Protein AF-A0A9P6G5R2-F1 (afdb_monomer_lite)

Structure (mmCIF, N/CA/C/O backbone):
data_AF-A0A9P6G5R2-F1
#
_entry.id   AF-A0A9P6G5R2-F1
#
loop_
_atom_site.group_PDB
_atom_site.id
_atom_site.type_symbol
_atom_site.label_atom_id
_atom_site.label_alt_id
_atom_site.label_comp_id
_atom_site.label_asym_id
_atom_site.label_entity_id
_atom_site.label_seq_id
_atom_site.pdbx_PDB_ins_code
_atom_site.Cartn_x
_atom_site.Cartn_y
_atom_site.Cartn_z
_atom_site.occupancy
_atom_site.B_iso_or_equiv
_atom_site.auth_seq_id
_atom_site.auth_comp_id
_atom_site.auth_asym_id
_atom_site.auth_atom_id
_atom_site.pdbx_PDB_model_num
ATOM 1 N N . MET A 1 1 ? -21.005 -51.113 6.303 1.00 25.00 1 MET A N 1
ATOM 2 C CA . MET A 1 1 ? -21.523 -51.863 5.135 1.00 25.00 1 MET A CA 1
ATOM 3 C C . MET A 1 1 ? -20.543 -51.606 3.992 1.00 25.00 1 MET A C 1
ATOM 5 O O . MET A 1 1 ? -20.490 -50.474 3.553 1.00 25.00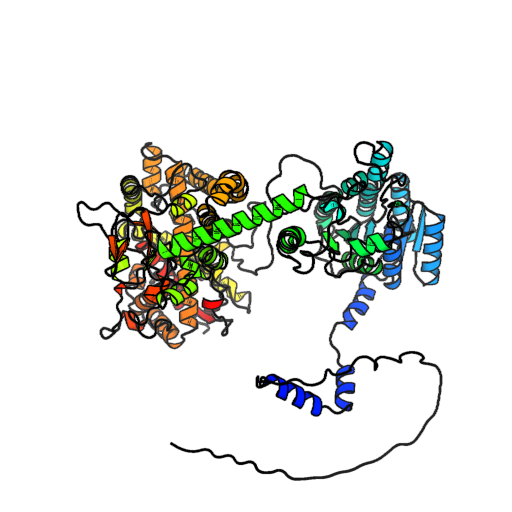 1 MET A O 1
ATOM 9 N N . VAL A 1 2 ? -19.492 -52.434 3.852 1.00 21.27 2 VAL A N 1
ATOM 10 C CA . VAL A 1 2 ? -19.361 -53.564 2.883 1.00 21.27 2 VAL A CA 1
ATOM 11 C C . VAL A 1 2 ? -19.140 -53.022 1.451 1.00 21.27 2 VAL A C 1
ATOM 13 O O . VAL A 1 2 ? -19.980 -52.259 1.011 1.00 21.27 2 VAL A O 1
ATOM 16 N N . VAL A 1 3 ? -18.106 -53.331 0.646 1.00 21.83 3 VAL A N 1
ATOM 17 C CA . VAL A 1 3 ? -16.976 -54.292 0.677 1.00 21.83 3 VAL A CA 1
ATOM 18 C C . VAL A 1 3 ? -15.966 -53.936 -0.450 1.00 21.83 3 VAL A C 1
ATOM 20 O O . VAL A 1 3 ? -16.343 -53.339 -1.453 1.00 21.83 3 VAL A O 1
ATOM 23 N N . CYS A 1 4 ? -14.696 -54.333 -0.276 1.00 20.86 4 CYS A N 1
ATOM 24 C CA . CYS A 1 4 ? -13.584 -54.341 -1.247 1.00 20.86 4 CYS A CA 1
ATOM 25 C C . CYS A 1 4 ? -13.833 -55.150 -2.540 1.00 20.86 4 CYS A C 1
ATOM 27 O O . CYS A 1 4 ? -14.567 -56.130 -2.500 1.00 20.86 4 CYS A O 1
ATOM 29 N N . THR A 1 5 ? -13.048 -54.921 -3.608 1.00 22.83 5 THR A N 1
ATOM 30 C CA . THR A 1 5 ? -12.250 -56.001 -4.253 1.00 22.83 5 THR A CA 1
ATOM 31 C C . THR A 1 5 ? -11.218 -55.510 -5.281 1.00 22.83 5 THR A C 1
ATOM 33 O O . THR A 1 5 ? -11.409 -54.538 -6.000 1.00 22.83 5 THR A O 1
ATOM 36 N N . VAL A 1 6 ? -10.105 -56.244 -5.298 1.00 25.89 6 VAL A N 1
ATOM 37 C CA . VAL A 1 6 ? -8.884 -56.157 -6.115 1.00 25.89 6 VAL A CA 1
ATOM 38 C C . VAL A 1 6 ? -9.008 -57.122 -7.304 1.00 25.89 6 VAL A C 1
ATOM 40 O O . VAL A 1 6 ? -9.576 -58.193 -7.109 1.00 25.89 6 VAL A O 1
ATOM 43 N N . ASN A 1 7 ? -8.396 -56.845 -8.470 1.00 22.12 7 ASN A N 1
ATOM 44 C CA . ASN A 1 7 ? -7.692 -57.902 -9.223 1.00 22.12 7 ASN A CA 1
ATOM 45 C C . ASN A 1 7 ? -6.717 -57.419 -10.320 1.00 22.12 7 ASN A C 1
ATOM 47 O O . ASN A 1 7 ? -7.028 -56.547 -11.125 1.00 22.12 7 ASN A O 1
ATOM 51 N N . LYS A 1 8 ? -5.540 -58.066 -10.337 1.00 27.41 8 LYS A N 1
ATOM 52 C CA . LYS A 1 8 ? -4.442 -58.030 -11.327 1.00 27.41 8 LYS A CA 1
ATOM 53 C C . LYS A 1 8 ? -4.569 -59.216 -12.300 1.00 27.41 8 LYS A C 1
ATOM 55 O O . LYS A 1 8 ? -4.884 -60.307 -11.841 1.00 27.41 8 LYS A O 1
ATOM 60 N N . ALA A 1 9 ? -4.158 -59.050 -13.563 1.00 25.45 9 ALA A N 1
ATOM 61 C CA . ALA A 1 9 ? -3.601 -60.074 -14.487 1.00 25.45 9 ALA A CA 1
ATOM 62 C C . ALA A 1 9 ? -3.302 -59.390 -15.844 1.00 25.45 9 ALA A C 1
ATOM 64 O O . ALA A 1 9 ? -4.024 -58.467 -16.189 1.00 25.45 9 ALA A O 1
ATOM 65 N N . LYS A 1 10 ? -2.352 -59.732 -16.726 1.00 25.84 10 LYS A N 1
ATOM 66 C CA . LYS A 1 10 ? -1.183 -60.630 -16.851 1.00 25.84 10 LYS A CA 1
ATOM 67 C C . LYS A 1 10 ? -0.530 -60.225 -18.204 1.00 25.84 10 LYS A C 1
ATOM 69 O O . LYS A 1 10 ? -1.260 -59.936 -19.145 1.00 25.84 10 LYS A O 1
ATOM 74 N N . LEU A 1 11 ? 0.802 -60.243 -18.319 1.00 31.02 11 LEU A N 1
ATOM 75 C CA . LEU A 1 11 ? 1.551 -60.281 -19.603 1.00 31.02 11 LEU A CA 1
ATOM 76 C C . LEU A 1 11 ? 1.591 -61.733 -20.146 1.00 31.02 11 LEU A C 1
ATOM 78 O O . LEU A 1 11 ? 1.368 -62.641 -19.333 1.00 31.02 11 LEU A O 1
ATOM 82 N N . PRO A 1 12 ? 1.882 -62.005 -21.448 1.00 35.75 12 PRO A N 1
ATOM 83 C CA . PRO A 1 12 ? 3.283 -62.313 -21.843 1.00 35.75 12 PRO A CA 1
ATOM 84 C C . PRO A 1 12 ? 3.712 -62.140 -23.336 1.00 35.75 12 PRO A C 1
ATOM 86 O O . PRO A 1 12 ? 2.893 -62.193 -24.248 1.00 35.75 12 PRO A O 1
ATOM 89 N N . GLY A 1 13 ? 5.046 -62.125 -23.547 1.00 25.44 13 GLY A N 1
ATOM 90 C CA . GLY A 1 13 ? 5.773 -62.725 -24.700 1.00 25.44 13 GLY A CA 1
ATOM 91 C C . GLY A 1 13 ? 6.494 -61.750 -25.658 1.00 25.44 13 GLY A C 1
ATOM 92 O O . GLY A 1 13 ? 5.956 -60.692 -25.937 1.00 25.44 13 GLY A O 1
ATOM 93 N N . GLN A 1 14 ? 7.660 -62.010 -26.279 1.00 28.56 14 GLN A N 1
ATOM 94 C CA . GLN A 1 14 ? 8.824 -62.913 -26.115 1.00 28.56 14 GLN A CA 1
ATOM 95 C C . GLN A 1 14 ? 9.850 -62.589 -27.254 1.00 28.56 14 GLN A C 1
ATOM 97 O O . GLN A 1 14 ? 9.420 -62.158 -28.319 1.00 28.56 14 GLN A O 1
ATOM 102 N N . GLY A 1 15 ? 11.155 -62.888 -27.070 1.00 24.78 15 GLY A N 1
ATOM 103 C CA . GLY A 1 15 ? 12.183 -63.116 -28.132 1.00 24.78 15 GLY A CA 1
ATOM 104 C C . GLY A 1 15 ? 13.142 -61.934 -28.431 1.00 24.78 15 GLY A C 1
ATOM 105 O O . GLY A 1 15 ? 12.664 -60.889 -28.837 1.00 24.78 15 GLY A O 1
ATOM 106 N N . ALA A 1 16 ? 14.468 -61.899 -28.183 1.00 28.16 16 ALA A N 1
ATOM 107 C CA . ALA A 1 16 ? 15.643 -62.797 -28.326 1.00 28.16 16 ALA A CA 1
ATOM 108 C C . ALA A 1 16 ? 16.556 -62.427 -29.531 1.00 28.16 16 ALA A C 1
ATOM 110 O O . ALA A 1 16 ? 16.118 -62.552 -30.666 1.00 28.16 16 ALA A O 1
ATOM 111 N N . MET A 1 17 ? 17.824 -62.029 -29.284 1.00 25.34 17 MET A N 1
ATOM 112 C CA . MET A 1 17 ? 19.077 -62.631 -29.823 1.00 25.34 17 MET A CA 1
ATOM 113 C C . MET A 1 17 ? 20.344 -61.756 -29.632 1.00 25.34 17 MET A C 1
ATOM 115 O O . MET A 1 17 ? 20.283 -60.538 -29.505 1.00 25.34 17 MET A O 1
ATOM 119 N N . LEU A 1 18 ? 21.488 -62.448 -29.562 1.00 27.17 18 LEU A N 1
ATOM 120 C CA . LEU A 1 18 ? 22.828 -62.071 -29.081 1.00 27.17 18 LEU A CA 1
ATOM 121 C C . LEU A 1 18 ? 23.871 -61.869 -30.211 1.00 27.17 18 LEU A C 1
ATOM 123 O O . LEU A 1 18 ? 23.711 -62.418 -31.294 1.00 27.17 18 LEU A O 1
ATOM 127 N N . ALA A 1 19 ? 25.006 -61.260 -29.816 1.00 26.88 19 ALA A N 1
ATOM 128 C CA . ALA A 1 19 ? 26.412 -61.609 -30.142 1.00 26.88 19 ALA A CA 1
ATOM 129 C C . ALA A 1 19 ? 27.224 -60.751 -31.144 1.00 26.88 19 ALA A C 1
ATOM 131 O O . ALA A 1 19 ? 26.813 -60.507 -32.272 1.00 26.88 19 ALA A O 1
ATOM 132 N N . GLY A 1 20 ? 28.463 -60.417 -30.730 1.00 24.16 20 GLY A N 1
ATOM 133 C CA . GLY A 1 20 ? 29.593 -60.087 -31.613 1.00 24.16 20 GLY A CA 1
ATOM 134 C C . GLY A 1 20 ? 30.658 -59.155 -31.004 1.00 24.16 20 GLY A C 1
ATOM 135 O O . GLY A 1 20 ? 30.468 -57.945 -31.000 1.00 24.16 20 GLY A O 1
ATOM 136 N N . ALA A 1 21 ? 31.792 -59.700 -30.541 1.00 25.83 21 ALA A N 1
ATOM 137 C CA . ALA A 1 21 ? 33.006 -58.972 -30.130 1.00 25.83 21 ALA A CA 1
ATOM 138 C C . ALA A 1 21 ? 34.273 -59.646 -30.714 1.00 25.83 21 ALA A C 1
ATOM 140 O O . ALA A 1 21 ? 34.302 -60.875 -30.764 1.00 25.83 21 ALA A O 1
ATOM 141 N N . ARG A 1 22 ? 35.283 -58.849 -31.131 1.00 24.84 22 ARG A N 1
ATOM 142 C CA . ARG A 1 22 ? 36.737 -59.138 -31.369 1.00 24.84 22 ARG A CA 1
ATOM 143 C C . ARG A 1 22 ? 37.422 -57.828 -31.852 1.00 24.84 22 ARG A C 1
ATOM 145 O O . ARG A 1 22 ? 36.897 -57.224 -32.777 1.00 24.84 22 ARG A O 1
ATOM 152 N N . GLU A 1 23 ? 38.313 -57.164 -31.097 1.00 25.83 23 GLU A N 1
ATOM 153 C CA . GLU A 1 23 ? 39.795 -57.287 -30.913 1.00 25.83 23 GLU A CA 1
ATOM 154 C C . GLU A 1 23 ? 40.689 -56.342 -31.792 1.00 25.83 23 GLU A C 1
ATOM 156 O O . GLU A 1 23 ? 40.899 -56.641 -32.958 1.00 25.83 23 GLU A O 1
ATOM 161 N N . LEU A 1 24 ? 41.174 -55.226 -31.172 1.00 23.19 24 LEU A N 1
ATOM 162 C CA . LEU A 1 24 ? 42.508 -54.506 -31.119 1.00 23.19 24 LEU A CA 1
ATOM 163 C C . LEU A 1 24 ? 43.416 -54.278 -32.382 1.00 23.19 24 LEU A C 1
ATOM 165 O O . LEU A 1 24 ? 43.218 -55.010 -33.342 1.00 23.19 24 LEU A O 1
ATOM 169 N N . PRO A 1 25 ? 44.472 -53.379 -32.419 1.00 32.75 25 PRO A N 1
ATOM 170 C CA . PRO A 1 25 ? 45.156 -52.590 -31.344 1.00 32.75 25 PRO A CA 1
ATOM 171 C C . PRO A 1 25 ? 45.689 -51.120 -31.621 1.00 32.75 25 PRO A C 1
ATOM 173 O O . PRO A 1 25 ? 45.956 -50.726 -32.747 1.00 32.75 25 PRO A O 1
ATOM 176 N N . ILE A 1 26 ? 45.985 -50.403 -30.507 1.00 25.42 26 ILE A N 1
ATOM 177 C CA . ILE A 1 26 ? 47.130 -49.491 -30.143 1.00 25.42 26 ILE A CA 1
ATOM 178 C C . ILE A 1 26 ? 47.388 -48.126 -30.853 1.00 25.42 26 ILE A C 1
ATOM 180 O O . ILE A 1 26 ? 47.879 -48.093 -31.974 1.00 25.42 26 ILE A O 1
ATOM 184 N N . SER A 1 27 ? 47.328 -47.017 -30.074 1.00 23.55 27 SER A N 1
ATOM 185 C CA . SER A 1 27 ? 48.495 -46.145 -29.740 1.00 23.55 27 SER A CA 1
ATOM 186 C C . SER A 1 27 ? 48.211 -45.088 -28.635 1.00 23.55 27 SER A C 1
ATOM 188 O O . SER A 1 27 ? 47.402 -44.198 -28.860 1.00 23.55 27 SER A O 1
ATOM 190 N N . ALA A 1 28 ? 48.915 -45.217 -27.487 1.00 24.73 28 ALA A N 1
ATOM 191 C CA . ALA A 1 28 ? 49.467 -44.222 -26.519 1.00 24.73 28 ALA A CA 1
ATOM 192 C C . ALA A 1 28 ? 48.667 -42.925 -26.176 1.00 24.73 28 ALA A C 1
ATOM 194 O O . ALA A 1 28 ? 48.282 -42.207 -27.081 1.00 24.73 28 ALA A O 1
ATOM 195 N N . ARG A 1 29 ? 48.484 -42.427 -24.933 1.00 25.52 29 ARG A N 1
ATOM 196 C CA . ARG A 1 29 ? 49.212 -42.472 -23.631 1.00 25.52 29 ARG A CA 1
ATOM 197 C C . ARG A 1 29 ? 48.360 -41.690 -22.554 1.00 25.52 29 ARG A C 1
ATOM 199 O O . ARG A 1 29 ? 47.294 -41.217 -22.928 1.00 25.52 29 ARG A O 1
ATOM 206 N N . PRO A 1 30 ? 48.749 -41.546 -21.261 1.00 31.11 30 PRO A N 1
ATOM 207 C CA . PRO A 1 30 ? 48.082 -42.160 -20.104 1.00 31.11 30 PRO A CA 1
ATOM 208 C C . PRO A 1 30 ? 47.228 -41.237 -19.200 1.00 31.11 30 PRO A C 1
ATOM 210 O O . PRO A 1 30 ? 47.563 -40.080 -18.955 1.00 31.11 30 PRO A O 1
ATOM 213 N N . GLU A 1 31 ? 46.193 -41.840 -18.609 1.00 24.86 31 GLU A N 1
ATOM 214 C CA . GLU A 1 31 ? 45.456 -41.387 -17.422 1.00 24.86 31 GLU A CA 1
ATOM 215 C C . GLU A 1 31 ? 46.181 -41.841 -16.143 1.00 24.86 31 GLU A C 1
ATOM 217 O O . GLU A 1 31 ? 46.577 -43.001 -16.041 1.00 24.86 31 GLU A O 1
ATOM 222 N N . HIS A 1 32 ? 46.304 -40.966 -15.143 1.00 25.81 32 HIS A N 1
ATOM 223 C CA . HIS A 1 32 ? 46.522 -41.365 -13.750 1.00 25.81 32 HIS A CA 1
ATOM 224 C C . HIS A 1 32 ? 45.844 -40.367 -12.796 1.00 25.81 32 HIS A C 1
ATOM 226 O O . HIS A 1 32 ? 46.009 -39.159 -12.938 1.00 25.81 32 HIS A O 1
ATOM 232 N N . MET A 1 33 ? 45.166 -40.936 -11.791 1.00 23.61 33 MET A N 1
ATOM 233 C CA . MET A 1 33 ? 44.603 -40.345 -10.561 1.00 23.61 33 MET A CA 1
ATOM 234 C C . MET A 1 33 ? 43.174 -39.772 -10.587 1.00 23.61 33 MET A C 1
ATOM 236 O O . MET A 1 33 ? 42.977 -38.569 -10.487 1.00 23.61 33 MET A O 1
ATOM 240 N N . LEU A 1 34 ? 42.181 -40.673 -10.535 1.00 25.92 34 LEU A N 1
ATOM 241 C CA . LEU A 1 34 ? 40.928 -40.495 -9.777 1.00 25.92 34 LEU A CA 1
ATOM 242 C C . LEU A 1 34 ? 40.513 -41.842 -9.133 1.00 25.92 34 LEU A C 1
ATOM 244 O O . LEU A 1 34 ? 39.595 -42.520 -9.578 1.00 25.92 34 LEU A O 1
ATOM 248 N N . HIS A 1 35 ? 41.227 -42.239 -8.079 1.00 27.11 35 HIS A N 1
ATOM 249 C CA . HIS A 1 35 ? 40.698 -43.043 -6.968 1.00 27.11 35 HIS A CA 1
ATOM 250 C C . HIS A 1 35 ? 40.767 -42.075 -5.774 1.00 27.11 35 HIS A C 1
ATOM 252 O O . HIS A 1 35 ? 41.823 -41.498 -5.550 1.00 27.11 35 HIS A O 1
ATOM 258 N N . ASP A 1 36 ? 39.697 -41.687 -5.086 1.00 29.94 36 ASP A N 1
ATOM 259 C CA . ASP A 1 36 ? 38.964 -42.500 -4.120 1.00 29.94 36 ASP A CA 1
ATOM 260 C C . ASP A 1 36 ? 37.768 -41.658 -3.612 1.00 29.94 36 ASP A C 1
ATOM 262 O O . ASP A 1 36 ? 37.959 -40.562 -3.085 1.00 29.94 36 ASP A O 1
ATOM 266 N N . ALA A 1 37 ? 36.531 -42.118 -3.808 1.00 26.08 37 ALA A N 1
ATOM 267 C CA . ALA A 1 37 ? 35.326 -41.468 -3.268 1.00 26.08 37 ALA A CA 1
ATOM 268 C C . ALA A 1 37 ? 34.306 -42.503 -2.764 1.00 26.08 37 ALA A C 1
ATOM 270 O O . ALA A 1 37 ? 33.097 -42.305 -2.855 1.00 26.08 37 ALA A O 1
ATOM 271 N N . SER A 1 38 ? 34.795 -43.631 -2.238 1.00 28.16 38 SER A N 1
ATOM 272 C CA . SER A 1 38 ? 33.958 -44.712 -1.690 1.00 28.16 38 SER A CA 1
ATOM 273 C C . SER A 1 38 ? 33.970 -44.813 -0.157 1.00 28.16 38 SER A C 1
ATOM 275 O O . SER A 1 38 ? 33.489 -45.800 0.391 1.00 28.16 38 SER A O 1
ATOM 277 N N . ALA A 1 39 ? 34.466 -43.804 0.566 1.00 29.78 39 ALA A N 1
ATOM 278 C CA . ALA A 1 39 ? 34.709 -43.920 2.011 1.00 29.78 39 ALA A CA 1
ATOM 279 C C . ALA A 1 39 ? 33.711 -43.216 2.961 1.00 29.78 39 ALA A C 1
ATOM 281 O O . ALA A 1 39 ? 33.956 -43.216 4.164 1.00 29.78 39 ALA A O 1
ATOM 282 N N . TYR A 1 40 ? 32.577 -42.665 2.506 1.00 27.19 40 TYR A N 1
ATOM 283 C CA . TYR A 1 40 ? 31.620 -41.996 3.414 1.00 27.19 40 TYR A CA 1
ATOM 284 C C . TYR A 1 40 ? 30.146 -42.331 3.146 1.00 27.19 40 TYR A C 1
ATOM 286 O O . TYR A 1 40 ? 29.347 -41.452 2.854 1.00 27.19 40 TYR A O 1
ATOM 294 N N . ILE A 1 41 ? 29.756 -43.599 3.311 1.00 28.30 41 ILE A N 1
ATOM 295 C CA . ILE A 1 41 ? 28.378 -43.953 3.700 1.00 28.30 41 ILE A CA 1
ATOM 296 C C . ILE A 1 41 ? 28.448 -45.120 4.699 1.00 28.30 41 ILE A C 1
ATOM 298 O O . ILE A 1 41 ? 28.471 -46.286 4.314 1.00 28.30 41 ILE A O 1
ATOM 302 N N . ARG A 1 42 ? 28.494 -44.815 6.002 1.00 26.94 42 ARG A N 1
ATOM 303 C CA . ARG A 1 42 ? 28.069 -45.755 7.053 1.00 26.94 42 ARG A CA 1
ATOM 304 C C . ARG A 1 42 ? 26.672 -45.338 7.504 1.00 26.94 42 ARG A C 1
ATOM 306 O O . ARG A 1 42 ? 26.470 -44.188 7.878 1.00 26.94 42 ARG A O 1
ATOM 313 N N . ALA A 1 43 ? 25.725 -46.267 7.429 1.00 28.72 43 ALA A N 1
ATOM 314 C CA . ALA A 1 43 ? 24.363 -46.096 7.924 1.00 28.72 43 ALA A CA 1
ATOM 315 C C . ALA A 1 43 ? 24.327 -46.032 9.468 1.00 28.72 43 ALA A C 1
ATOM 317 O O . ALA A 1 43 ? 25.133 -46.718 10.106 1.00 28.72 43 ALA A O 1
ATOM 318 N N . PRO A 1 44 ? 23.401 -45.270 10.084 1.00 27.80 44 PRO A N 1
ATOM 319 C CA . PRO A 1 44 ? 23.097 -45.402 11.506 1.00 27.80 44 PRO A CA 1
ATOM 320 C C . PRO A 1 44 ? 22.195 -46.630 11.768 1.00 27.80 44 PRO A C 1
ATOM 322 O O . PRO A 1 44 ? 21.354 -46.950 10.921 1.00 27.80 44 PRO A O 1
ATOM 325 N N . PRO A 1 45 ? 22.334 -47.315 12.921 1.00 29.83 45 PRO A N 1
ATOM 326 C CA . PRO A 1 45 ? 21.445 -48.399 13.319 1.00 29.83 45 PRO A CA 1
ATOM 327 C C . PRO A 1 45 ? 20.184 -47.881 14.038 1.00 29.83 45 PRO A C 1
ATOM 329 O O . PRO A 1 45 ? 20.259 -47.003 14.890 1.00 29.83 45 PRO A O 1
ATOM 332 N N . GLU A 1 46 ? 19.052 -48.457 13.628 1.00 32.88 46 GLU A N 1
ATOM 333 C CA . GLU A 1 46 ? 17.778 -48.724 14.325 1.00 32.88 46 GLU A CA 1
ATOM 334 C C . GLU A 1 46 ? 17.368 -47.884 15.559 1.00 32.88 46 GLU A C 1
ATOM 336 O O . GLU A 1 46 ? 17.972 -48.003 16.620 1.00 32.88 46 GLU A O 1
ATOM 341 N N . ALA A 1 47 ? 16.219 -47.186 15.459 1.00 27.33 47 ALA A N 1
ATOM 342 C CA . ALA A 1 47 ? 15.191 -47.122 16.518 1.00 27.33 47 ALA A CA 1
ATOM 343 C C . ALA A 1 47 ? 13.844 -46.528 16.019 1.00 27.33 47 ALA A C 1
ATOM 345 O O . ALA A 1 47 ? 13.739 -45.339 15.731 1.00 27.33 47 ALA A O 1
ATOM 346 N N . ASN A 1 48 ? 12.845 -47.413 15.909 1.00 29.50 48 ASN A N 1
ATOM 347 C CA . ASN A 1 48 ? 11.400 -47.307 16.196 1.00 29.50 48 ASN A CA 1
ATOM 348 C C . ASN A 1 48 ? 10.710 -45.933 16.396 1.00 29.50 48 ASN A C 1
ATOM 350 O O . ASN A 1 48 ? 10.933 -45.259 17.396 1.00 29.50 48 ASN A O 1
ATOM 354 N N . ASP A 1 49 ? 9.774 -45.599 15.491 1.00 32.25 49 ASP A N 1
ATOM 355 C CA . ASP A 1 49 ? 8.300 -45.626 15.690 1.00 32.25 49 ASP A CA 1
ATOM 356 C C . ASP A 1 49 ? 7.551 -44.517 14.903 1.00 32.25 49 ASP A C 1
ATOM 358 O O . ASP A 1 49 ? 7.712 -43.322 15.136 1.00 32.25 49 ASP A O 1
ATOM 362 N N . GLY A 1 50 ? 6.629 -44.926 14.015 1.00 32.41 50 GLY A N 1
ATOM 363 C CA . GLY A 1 50 ? 5.312 -44.273 13.925 1.00 32.41 50 GLY A CA 1
ATOM 364 C C . GLY A 1 50 ? 4.963 -43.268 12.814 1.00 32.41 50 GLY A C 1
ATOM 365 O O . GLY A 1 50 ? 3.882 -42.693 12.911 1.00 32.41 50 GLY A O 1
ATOM 366 N N . TRP A 1 51 ? 5.754 -43.050 11.755 1.00 26.77 51 TRP A N 1
ATOM 367 C CA . TRP A 1 51 ? 5.309 -42.246 10.593 1.00 26.77 51 TRP A CA 1
ATOM 368 C C . TRP A 1 51 ? 5.367 -43.050 9.290 1.00 26.77 51 TRP A C 1
ATOM 370 O O . TRP A 1 51 ? 6.426 -43.522 8.883 1.00 26.77 51 TRP A O 1
ATOM 380 N N . ALA A 1 52 ? 4.220 -43.199 8.620 1.00 30.77 52 ALA A N 1
ATOM 381 C CA . ALA A 1 52 ? 4.163 -43.761 7.274 1.00 30.77 52 ALA A CA 1
ATOM 382 C C . ALA A 1 52 ? 4.870 -42.809 6.283 1.00 30.77 52 ALA A C 1
ATOM 384 O O . ALA A 1 52 ? 4.581 -41.608 6.295 1.00 30.77 52 ALA A O 1
ATOM 385 N N . PRO A 1 53 ? 5.788 -43.295 5.428 1.00 33.41 53 PRO A N 1
ATOM 386 C CA . PRO A 1 53 ? 6.470 -42.445 4.462 1.00 33.41 53 PRO A CA 1
ATOM 387 C C . PRO A 1 53 ? 5.509 -41.962 3.366 1.00 33.41 53 PRO A C 1
ATOM 389 O O . PRO A 1 53 ? 4.666 -42.704 2.867 1.00 33.41 53 PRO A O 1
ATOM 392 N N . SER A 1 54 ? 5.663 -40.688 2.998 1.00 35.25 54 SER A N 1
ATOM 393 C CA . SER A 1 54 ? 4.941 -40.009 1.916 1.00 35.25 54 SER A CA 1
ATOM 394 C C . SER A 1 54 ? 5.023 -40.783 0.582 1.00 35.25 54 SER A C 1
ATOM 396 O O . SER A 1 54 ? 6.095 -41.312 0.267 1.00 35.25 54 SER A O 1
ATOM 398 N N . PRO A 1 55 ? 3.962 -40.773 -0.259 1.00 34.72 55 PRO A N 1
ATOM 399 C CA . PRO A 1 55 ? 3.941 -41.389 -1.596 1.00 34.72 55 PRO A CA 1
ATOM 400 C C . PRO A 1 55 ? 5.107 -40.982 -2.516 1.00 34.72 55 PRO A C 1
ATOM 402 O O . PRO A 1 55 ? 5.421 -41.679 -3.477 1.00 34.72 55 PRO A O 1
ATOM 405 N N . TYR A 1 56 ? 5.785 -39.873 -2.213 1.00 33.16 56 TYR A N 1
ATOM 406 C CA . TYR A 1 56 ? 6.956 -39.398 -2.950 1.00 33.16 56 TYR A CA 1
ATOM 407 C C . TYR A 1 56 ? 8.205 -40.282 -2.786 1.00 33.16 56 TYR A C 1
ATOM 409 O O . TYR A 1 56 ? 9.021 -40.356 -3.706 1.00 33.16 56 TYR A O 1
ATOM 417 N N . ALA A 1 57 ? 8.363 -40.977 -1.654 1.00 36.88 57 ALA A N 1
ATOM 418 C CA . ALA A 1 57 ? 9.552 -41.792 -1.393 1.00 36.88 57 ALA A CA 1
ATOM 419 C C . ALA A 1 57 ? 9.566 -43.094 -2.218 1.00 36.88 57 ALA A C 1
ATOM 421 O O . ALA A 1 57 ? 10.619 -43.504 -2.712 1.00 36.88 57 ALA A O 1
ATOM 422 N N . GLU A 1 58 ? 8.401 -43.712 -2.445 1.00 34.66 58 GLU A N 1
ATOM 423 C CA . GLU A 1 58 ? 8.294 -44.914 -3.285 1.00 34.66 58 GLU A CA 1
ATOM 424 C C . GLU A 1 58 ? 8.476 -44.610 -4.777 1.00 34.66 58 GLU A C 1
ATOM 426 O O . GLU A 1 58 ? 9.075 -45.409 -5.498 1.00 34.66 58 GLU A O 1
ATOM 431 N N . ILE A 1 59 ? 8.048 -43.431 -5.241 1.00 40.06 59 ILE A N 1
ATOM 432 C CA . ILE A 1 59 ? 8.217 -43.006 -6.640 1.00 40.06 59 ILE A CA 1
ATOM 433 C C . ILE A 1 59 ? 9.704 -42.777 -6.967 1.00 40.06 59 ILE A C 1
ATOM 435 O O . ILE A 1 59 ? 10.180 -43.206 -8.020 1.00 40.06 59 ILE A O 1
ATOM 439 N N . MET A 1 60 ? 10.474 -42.192 -6.043 1.00 34.84 60 MET A N 1
ATOM 440 C CA . MET A 1 60 ? 11.925 -41.991 -6.200 1.00 34.84 60 MET A CA 1
ATOM 441 C C . MET A 1 60 ? 12.723 -43.308 -6.183 1.00 34.84 60 MET A C 1
ATOM 443 O O . MET A 1 60 ? 13.694 -43.470 -6.932 1.00 34.84 60 MET A O 1
ATOM 447 N N . LEU A 1 61 ? 12.296 -44.281 -5.371 1.00 38.34 61 LEU A N 1
ATOM 448 C CA . LEU A 1 61 ? 12.912 -45.612 -5.309 1.00 38.34 61 LEU A CA 1
ATOM 449 C C . LEU A 1 61 ? 12.529 -46.501 -6.506 1.00 38.34 61 LEU A C 1
ATOM 451 O O . LEU A 1 61 ? 13.328 -47.335 -6.936 1.00 38.34 61 LEU A O 1
ATOM 455 N N . ALA A 1 62 ? 11.342 -46.305 -7.088 1.00 36.31 62 ALA A N 1
ATOM 456 C CA . ALA A 1 62 ? 10.933 -46.960 -8.329 1.00 36.31 62 ALA A CA 1
ATOM 457 C C . ALA A 1 62 ? 11.664 -46.385 -9.557 1.00 36.31 62 ALA A C 1
ATOM 459 O O . ALA A 1 62 ? 12.052 -47.138 -10.453 1.00 36.31 62 ALA A O 1
ATOM 460 N N . TRP A 1 63 ? 11.930 -45.073 -9.573 1.00 38.34 63 TRP A N 1
ATOM 461 C CA . TRP A 1 63 ? 12.676 -44.410 -10.647 1.00 38.34 63 TRP A CA 1
ATOM 462 C C . TRP A 1 63 ? 14.130 -44.903 -10.731 1.00 38.34 63 TRP A C 1
ATOM 464 O O . TRP A 1 63 ? 14.603 -45.274 -11.808 1.00 38.34 63 TRP A O 1
ATOM 474 N N . THR A 1 64 ? 14.809 -45.019 -9.585 1.00 40.56 64 THR A N 1
ATOM 475 C CA . THR A 1 64 ? 16.219 -45.447 -9.500 1.00 40.56 64 THR A CA 1
ATOM 476 C C . THR A 1 64 ? 16.455 -46.909 -9.889 1.00 40.56 64 THR A C 1
ATOM 478 O O . THR A 1 64 ? 17.527 -47.234 -10.394 1.00 40.56 64 THR A O 1
ATOM 481 N N . ARG A 1 65 ? 15.461 -47.795 -9.739 1.00 38.50 65 ARG A N 1
ATOM 482 C CA . ARG A 1 65 ? 15.581 -49.215 -10.129 1.00 38.50 65 ARG A CA 1
ATOM 483 C C . ARG A 1 65 ? 15.361 -49.480 -11.624 1.00 38.50 65 ARG A C 1
ATOM 485 O O . ARG A 1 65 ? 15.691 -50.566 -12.090 1.00 38.50 65 ARG A O 1
ATOM 492 N N . SER A 1 66 ? 14.811 -48.521 -12.375 1.00 38.03 66 SER A N 1
ATOM 493 C CA . SER A 1 66 ? 14.402 -48.725 -13.777 1.00 38.03 66 SER A CA 1
ATOM 494 C C . SER A 1 66 ? 15.458 -48.354 -14.831 1.00 38.03 66 SER A C 1
ATOM 496 O O . SER A 1 66 ? 15.348 -48.782 -15.979 1.00 38.03 66 SER A O 1
ATOM 498 N N . ASN A 1 67 ? 16.519 -47.629 -14.461 1.00 38.12 67 ASN A N 1
ATOM 499 C CA . ASN A 1 67 ? 17.511 -47.128 -15.415 1.00 38.12 67 ASN A CA 1
ATOM 500 C C . ASN A 1 67 ? 18.842 -47.888 -15.319 1.00 38.12 67 ASN A C 1
ATOM 502 O O . ASN A 1 67 ? 19.710 -47.574 -14.511 1.00 38.12 67 ASN A O 1
ATOM 506 N N . SER A 1 68 ? 19.006 -48.886 -16.193 1.00 42.00 68 SER A N 1
ATOM 507 C CA . SER A 1 68 ? 20.282 -49.583 -16.418 1.00 42.00 68 SER A CA 1
ATOM 508 C C . SER A 1 68 ? 21.397 -48.623 -16.874 1.00 42.00 68 SER A C 1
ATOM 510 O O . SER A 1 68 ? 21.127 -47.613 -17.525 1.00 42.00 68 SER A O 1
ATOM 512 N N . GLU A 1 69 ? 22.659 -48.961 -16.587 1.00 41.88 69 GLU A N 1
ATOM 513 C CA . GLU A 1 69 ? 23.881 -48.162 -16.834 1.00 41.88 69 GLU A CA 1
ATOM 514 C C . GLU A 1 69 ? 24.020 -47.550 -18.248 1.00 41.88 69 GLU A C 1
ATOM 516 O O . GLU A 1 69 ? 24.738 -46.563 -18.434 1.00 41.88 69 GLU A O 1
ATOM 521 N N . ARG A 1 70 ? 23.307 -48.066 -19.262 1.00 36.53 70 ARG A N 1
ATOM 522 C CA . ARG A 1 70 ? 23.245 -47.445 -20.601 1.00 36.53 70 ARG A CA 1
ATOM 523 C C . ARG A 1 70 ? 22.466 -46.127 -20.628 1.00 36.53 70 ARG A C 1
ATOM 525 O O . ARG A 1 70 ? 22.841 -45.233 -21.383 1.00 36.53 70 ARG A O 1
ATOM 532 N N . GLY A 1 71 ? 21.430 -45.979 -19.802 1.00 37.81 71 GLY A N 1
ATOM 533 C CA . GLY A 1 71 ? 20.663 -44.735 -19.674 1.00 37.81 71 GLY A CA 1
ATOM 534 C C . GLY A 1 71 ? 21.486 -43.610 -19.047 1.00 37.81 71 GLY A C 1
ATOM 535 O O . GLY A 1 71 ? 21.400 -42.464 -19.481 1.00 37.81 71 GLY A O 1
ATOM 536 N N . ILE A 1 72 ? 22.372 -43.954 -18.108 1.00 40.53 72 ILE A N 1
ATOM 537 C CA . ILE A 1 72 ? 23.265 -42.997 -17.443 1.00 40.53 72 ILE A CA 1
ATOM 538 C C . ILE A 1 72 ? 24.334 -42.480 -18.419 1.00 40.53 72 ILE A C 1
ATOM 540 O O . ILE A 1 72 ? 24.554 -41.273 -18.491 1.00 40.53 72 ILE A O 1
ATOM 544 N N . ARG A 1 73 ? 24.928 -43.339 -19.266 1.00 35.12 73 ARG A N 1
ATOM 545 C CA . ARG A 1 73 ? 25.877 -42.877 -20.306 1.00 35.12 73 ARG A CA 1
ATOM 546 C C . ARG A 1 73 ? 25.221 -41.983 -21.365 1.00 35.12 73 ARG A C 1
ATOM 548 O O . ARG A 1 73 ? 25.836 -41.010 -21.797 1.00 35.12 73 ARG A O 1
ATOM 555 N N . ALA A 1 74 ? 23.975 -42.263 -21.749 1.00 35.75 74 ALA A N 1
ATOM 556 C CA . ALA A 1 74 ? 23.227 -41.408 -22.672 1.00 35.75 74 ALA A CA 1
ATOM 557 C C . ALA A 1 74 ? 22.853 -40.052 -22.037 1.00 35.75 74 ALA A C 1
ATOM 559 O O . ALA A 1 74 ? 22.936 -39.022 -22.708 1.00 35.75 74 ALA A O 1
ATOM 560 N N . TYR A 1 75 ? 22.532 -40.031 -20.740 1.00 37.28 75 TYR A N 1
ATOM 561 C CA . TYR A 1 75 ? 22.249 -38.811 -19.976 1.00 37.28 75 TYR A CA 1
ATOM 562 C C . TYR A 1 75 ? 23.498 -37.932 -19.783 1.00 37.28 75 TYR A C 1
ATOM 564 O O . TYR A 1 75 ? 23.439 -36.721 -19.984 1.00 37.28 75 TYR A O 1
ATOM 572 N N . CYS A 1 76 ? 24.665 -38.524 -19.508 1.00 34.66 76 CYS A N 1
ATOM 573 C CA . CYS A 1 76 ? 25.926 -37.777 -19.406 1.00 34.66 76 CYS A CA 1
ATOM 574 C C . CYS A 1 76 ? 26.372 -37.147 -20.740 1.00 34.66 76 CYS A C 1
ATOM 576 O O . CYS A 1 76 ? 27.026 -36.110 -20.732 1.00 34.66 76 CYS A O 1
ATOM 578 N N . SER A 1 77 ? 25.979 -37.716 -21.887 1.00 34.50 77 SER A N 1
ATOM 579 C CA . SER A 1 77 ? 26.255 -37.135 -23.215 1.00 34.50 77 SER A CA 1
ATOM 580 C C . SER A 1 77 ? 25.330 -35.968 -23.603 1.00 34.50 77 SER A C 1
ATOM 582 O O . SER A 1 77 ? 25.552 -35.304 -24.615 1.00 34.50 77 SER A O 1
ATOM 584 N N . ARG A 1 78 ? 24.292 -35.698 -22.799 1.00 39.91 78 ARG A N 1
ATOM 585 C CA . ARG A 1 78 ? 23.311 -34.623 -22.998 1.00 39.91 78 ARG A CA 1
ATOM 586 C C . ARG A 1 78 ? 23.134 -33.827 -21.704 1.00 39.91 78 ARG A C 1
ATOM 588 O O . ARG A 1 78 ? 22.083 -33.875 -21.076 1.00 39.91 78 ARG A O 1
ATOM 595 N N . GLN A 1 79 ? 24.166 -33.084 -21.312 1.00 34.81 79 GLN A N 1
ATOM 596 C CA . GLN A 1 79 ? 24.071 -32.098 -20.231 1.00 34.81 79 GLN A CA 1
ATOM 597 C C . GLN A 1 79 ? 23.858 -30.667 -20.776 1.00 34.81 79 GLN A C 1
ATOM 599 O O . GLN A 1 79 ? 24.372 -30.339 -21.850 1.00 34.81 79 GLN A O 1
ATOM 604 N N . PRO A 1 80 ? 23.105 -29.803 -20.064 1.00 37.47 80 PRO A N 1
ATOM 605 C CA . PRO A 1 80 ? 22.642 -28.502 -20.546 1.00 37.47 80 PRO A CA 1
ATOM 606 C C . PRO A 1 80 ? 23.595 -27.355 -20.161 1.00 37.47 80 PRO A C 1
ATOM 608 O O . PRO A 1 80 ? 24.053 -27.283 -19.029 1.00 37.47 80 PRO A O 1
ATOM 611 N N . ARG A 1 81 ? 23.823 -26.433 -21.110 1.00 37.00 81 ARG A N 1
ATOM 612 C CA . ARG A 1 81 ? 24.232 -25.001 -21.032 1.00 37.00 81 ARG A CA 1
ATOM 613 C C . ARG A 1 81 ? 25.346 -24.503 -20.076 1.00 37.00 81 ARG A C 1
ATOM 615 O O . ARG A 1 81 ? 25.996 -23.534 -20.452 1.00 37.00 81 ARG A O 1
ATOM 622 N N . HIS A 1 82 ? 25.659 -25.114 -18.934 1.00 37.25 82 HIS A N 1
ATOM 623 C CA . HIS A 1 82 ? 26.603 -24.543 -17.956 1.00 37.25 82 HIS A CA 1
ATOM 624 C C . HIS A 1 82 ? 28.088 -24.640 -18.346 1.00 37.25 82 HIS A C 1
ATOM 626 O O . HIS A 1 82 ? 28.862 -23.762 -17.984 1.00 37.25 82 HIS A O 1
ATOM 632 N N . VAL A 1 83 ? 28.497 -25.637 -19.141 1.00 36.62 83 VAL A N 1
ATOM 633 C CA . VAL A 1 83 ? 29.893 -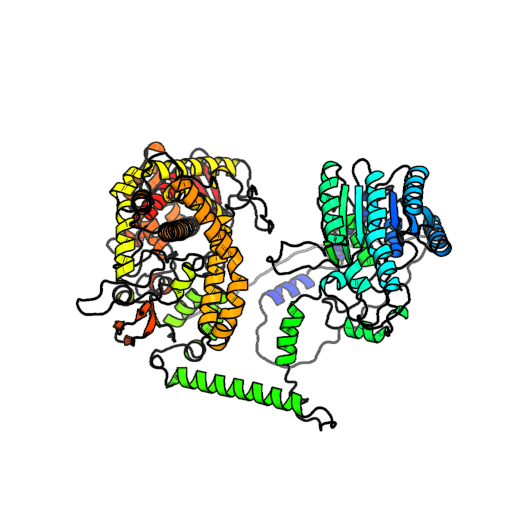25.754 -19.628 1.00 36.62 83 VAL A CA 1
ATOM 634 C C . VAL A 1 83 ? 30.145 -24.890 -20.877 1.00 36.62 83 VAL A C 1
ATOM 636 O O . VAL A 1 83 ? 31.285 -24.569 -21.198 1.00 36.62 83 VAL A O 1
ATOM 639 N N . ARG A 1 84 ? 29.081 -24.454 -21.569 1.00 33.91 84 ARG A N 1
ATOM 640 C CA . ARG A 1 84 ? 29.191 -23.566 -22.739 1.00 33.91 84 ARG A CA 1
ATOM 641 C C . ARG A 1 84 ? 29.539 -22.129 -22.332 1.00 33.91 84 ARG A C 1
ATOM 643 O O . ARG A 1 84 ? 30.330 -21.495 -23.010 1.00 33.91 84 ARG A O 1
ATOM 650 N N . TYR A 1 85 ? 29.055 -21.685 -21.171 1.00 40.94 85 TYR A N 1
ATOM 651 C CA . TYR A 1 85 ? 29.241 -20.320 -20.667 1.00 40.94 85 TYR A CA 1
ATOM 652 C C . TYR A 1 85 ? 30.717 -19.943 -20.429 1.00 40.94 85 TYR A C 1
ATOM 654 O O . TYR A 1 85 ? 31.121 -18.825 -20.722 1.00 40.94 85 TYR A O 1
ATOM 662 N N . LEU A 1 86 ? 31.550 -20.883 -19.960 1.00 39.50 86 LEU A N 1
ATOM 663 C CA . LEU A 1 86 ? 32.993 -20.640 -19.801 1.00 39.50 86 LEU A CA 1
ATOM 664 C C . LEU A 1 86 ? 33.729 -20.603 -21.150 1.00 39.50 86 LEU A C 1
ATOM 666 O O . LEU A 1 86 ? 34.627 -19.792 -21.323 1.00 39.50 86 LEU A O 1
ATOM 670 N N . ARG A 1 87 ? 33.301 -21.422 -22.122 1.00 41.06 87 ARG A N 1
ATOM 671 C CA . ARG A 1 87 ? 33.853 -21.434 -23.489 1.00 41.06 87 ARG A CA 1
ATOM 672 C C . ARG A 1 87 ? 33.462 -20.203 -24.313 1.00 41.06 87 ARG A C 1
ATOM 674 O O . ARG A 1 87 ? 34.181 -19.854 -25.242 1.00 41.06 87 ARG A O 1
ATOM 681 N N . ASP A 1 88 ? 32.330 -19.576 -23.996 1.00 47.28 88 ASP A N 1
ATOM 682 C CA . ASP A 1 88 ? 31.865 -18.363 -24.671 1.00 47.28 88 ASP A CA 1
ATOM 683 C C . ASP A 1 88 ? 32.551 -17.104 -24.090 1.00 47.28 88 ASP A C 1
ATOM 685 O O . ASP A 1 88 ? 32.851 -16.183 -24.847 1.00 47.28 88 ASP A O 1
ATOM 689 N N . LEU A 1 89 ? 32.914 -17.081 -22.793 1.00 49.16 89 LEU A N 1
ATOM 690 C CA . LEU A 1 89 ? 33.697 -15.985 -22.190 1.00 49.16 89 LEU A CA 1
ATOM 691 C C . LEU A 1 89 ? 35.094 -15.844 -22.829 1.00 49.16 89 LEU A C 1
ATOM 693 O O . LEU A 1 89 ?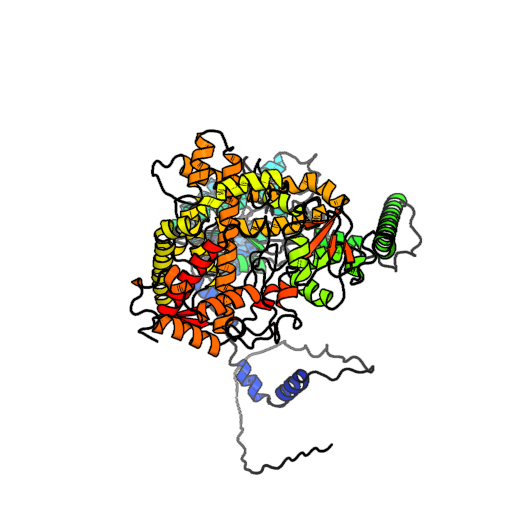 35.535 -14.719 -23.086 1.00 49.16 89 LEU A O 1
ATOM 697 N N . ASP A 1 90 ? 35.733 -16.977 -23.156 1.00 50.25 90 ASP A N 1
ATOM 698 C CA . ASP A 1 90 ? 37.005 -17.044 -23.895 1.00 50.25 90 ASP A CA 1
ATOM 699 C C . ASP A 1 90 ? 36.940 -16.265 -25.223 1.00 50.25 90 ASP A C 1
ATOM 701 O O . ASP A 1 90 ? 37.934 -15.694 -25.663 1.00 50.25 90 ASP A O 1
ATOM 705 N N . MET A 1 91 ? 35.768 -16.181 -25.868 1.00 55.94 91 MET A N 1
ATOM 706 C CA . MET A 1 91 ? 35.608 -15.478 -27.147 1.00 55.94 91 MET A CA 1
ATOM 707 C C . MET A 1 91 ? 35.407 -13.959 -27.014 1.00 55.94 91 MET A C 1
ATOM 709 O O . MET A 1 91 ? 35.615 -13.242 -27.994 1.00 55.94 91 MET A O 1
ATOM 713 N N . PHE A 1 92 ? 35.009 -13.439 -25.845 1.00 68.12 92 PHE A N 1
ATOM 714 C CA . PHE A 1 92 ? 34.643 -12.019 -25.683 1.00 68.12 92 PHE A CA 1
ATOM 715 C C . PHE A 1 92 ? 35.779 -11.112 -25.196 1.00 68.12 92 PHE A C 1
ATOM 717 O O . PHE A 1 92 ? 35.686 -9.885 -25.354 1.00 68.12 92 PHE A O 1
ATOM 724 N N . LEU A 1 93 ? 36.818 -11.692 -24.589 1.00 83.06 93 LEU A N 1
ATOM 725 C CA . LEU A 1 93 ? 37.995 -10.982 -24.070 1.00 83.06 93 LEU A CA 1
ATOM 726 C C . LEU A 1 93 ? 39.274 -11.268 -24.873 1.00 83.06 93 LEU A C 1
ATOM 728 O O . LEU A 1 93 ? 40.219 -10.482 -24.790 1.00 83.06 93 LEU A O 1
ATOM 732 N N . ALA A 1 94 ? 39.281 -12.321 -25.696 1.00 87.38 94 ALA A N 1
ATOM 733 C CA . ALA A 1 94 ? 40.404 -12.651 -26.561 1.00 87.38 94 ALA A CA 1
ATOM 734 C C . ALA A 1 94 ? 40.779 -11.491 -27.498 1.00 87.38 94 ALA A C 1
ATOM 736 O O . ALA A 1 94 ? 39.930 -10.894 -28.164 1.00 87.38 94 ALA A O 1
ATOM 737 N N . GLY A 1 95 ? 42.072 -11.164 -27.541 1.00 85.81 95 GLY A N 1
ATOM 738 C CA . GLY A 1 95 ? 42.637 -10.103 -28.377 1.00 85.81 95 GLY A CA 1
ATOM 739 C C . GLY A 1 95 ? 42.314 -8.669 -27.937 1.00 85.81 95 GLY A C 1
ATOM 740 O O . GLY A 1 95 ? 42.800 -7.732 -28.571 1.00 85.81 95 GLY A O 1
ATOM 741 N N . LYS A 1 96 ? 41.530 -8.469 -26.865 1.00 92.12 96 LYS A N 1
ATOM 742 C CA . LYS A 1 96 ? 41.292 -7.145 -26.267 1.00 92.12 96 LYS A CA 1
ATOM 743 C C . LYS A 1 96 ? 42.446 -6.751 -25.348 1.00 92.12 96 LYS A C 1
ATOM 745 O O . LYS A 1 96 ? 43.032 -7.605 -24.685 1.00 92.12 96 LYS A O 1
ATOM 750 N N . CYS A 1 97 ? 42.756 -5.459 -25.298 1.00 94.19 97 CYS A N 1
ATOM 751 C CA . CYS A 1 97 ? 43.867 -4.928 -24.511 1.00 94.19 97 CYS A CA 1
ATOM 752 C C . CYS A 1 97 ? 43.411 -4.329 -23.172 1.00 94.19 97 CYS A C 1
ATOM 754 O O . CYS A 1 97 ? 42.603 -3.395 -23.160 1.00 94.19 97 CYS A O 1
ATOM 756 N N . PHE A 1 98 ? 43.973 -4.810 -22.056 1.00 96.38 98 PHE A N 1
ATOM 757 C CA . PHE A 1 98 ? 43.664 -4.333 -20.704 1.00 96.38 98 PHE A CA 1
ATOM 758 C C . PHE A 1 98 ? 44.896 -3.805 -19.965 1.00 96.38 98 PHE A C 1
ATOM 760 O O . PHE A 1 98 ? 45.909 -4.497 -19.863 1.00 96.38 98 PHE A O 1
ATOM 767 N N . ALA A 1 99 ? 44.784 -2.603 -19.399 1.00 96.88 99 ALA A N 1
ATOM 768 C CA . ALA A 1 99 ? 45.781 -2.047 -18.483 1.00 96.88 99 ALA A CA 1
ATOM 769 C C . ALA A 1 99 ? 45.450 -2.423 -17.029 1.00 96.88 99 ALA A C 1
ATOM 771 O O . ALA A 1 99 ? 44.301 -2.310 -16.611 1.00 96.88 99 ALA A O 1
ATOM 772 N N . ILE A 1 100 ? 46.429 -2.883 -16.249 1.00 97.12 100 ILE A N 1
ATOM 773 C CA . ILE A 1 100 ? 46.233 -3.307 -14.854 1.00 97.12 100 ILE A CA 1
ATOM 774 C C . ILE A 1 100 ? 47.277 -2.619 -13.975 1.00 97.12 100 ILE A C 1
ATOM 776 O O . ILE A 1 100 ? 48.471 -2.858 -14.149 1.00 97.12 100 ILE A O 1
ATOM 780 N N . SER A 1 101 ? 46.834 -1.794 -13.022 1.00 95.62 101 SER A N 1
ATOM 781 C CA . SER A 1 101 ? 47.711 -1.196 -12.006 1.00 95.62 101 SER A CA 1
ATOM 782 C C . SER A 1 101 ? 47.798 -2.079 -10.759 1.00 95.62 101 SER A C 1
ATOM 784 O O . SER A 1 101 ? 46.822 -2.730 -10.386 1.00 95.62 101 SER A O 1
ATOM 786 N N . GLY A 1 102 ? 48.957 -2.110 -10.093 1.00 91.75 102 GLY A N 1
ATOM 787 C CA . GLY A 1 102 ? 49.200 -3.026 -8.969 1.00 91.75 102 GLY A CA 1
ATOM 788 C C . GLY A 1 102 ? 49.313 -4.482 -9.426 1.00 91.75 102 GLY A C 1
ATOM 789 O O . GLY A 1 102 ? 48.880 -5.400 -8.725 1.00 91.75 102 GLY A O 1
ATOM 790 N N . ALA A 1 103 ? 49.798 -4.693 -10.651 1.00 94.00 103 ALA A N 1
ATOM 791 C CA . ALA A 1 103 ? 49.765 -5.989 -11.304 1.00 94.00 103 ALA A CA 1
ATOM 792 C C . ALA A 1 103 ? 50.729 -7.012 -10.691 1.00 94.00 103 ALA A C 1
ATOM 794 O O . ALA A 1 103 ? 50.517 -8.194 -10.929 1.00 94.00 103 ALA A O 1
ATOM 795 N N . ALA A 1 104 ? 51.742 -6.608 -9.913 1.00 89.00 104 ALA A N 1
ATOM 796 C CA . ALA A 1 104 ? 52.821 -7.492 -9.461 1.00 89.00 104 ALA A CA 1
ATOM 797 C C . ALA A 1 104 ? 52.450 -8.419 -8.287 1.00 89.00 104 ALA A C 1
ATOM 799 O O . ALA A 1 104 ? 53.217 -9.327 -7.951 1.00 89.00 104 ALA A O 1
ATOM 800 N N . SER A 1 105 ? 51.316 -8.189 -7.611 1.00 87.75 105 SER A N 1
ATOM 801 C CA . SER A 1 105 ? 50.927 -8.967 -6.426 1.00 87.75 105 SER A CA 1
ATOM 802 C C . SER A 1 105 ? 49.412 -9.020 -6.179 1.00 87.75 105 SER A C 1
ATOM 804 O O . SER A 1 105 ? 48.633 -8.260 -6.754 1.00 87.75 105 SER A O 1
ATOM 806 N N . GLY A 1 106 ? 48.983 -9.947 -5.313 1.00 87.69 106 GLY A N 1
ATOM 807 C CA . GLY A 1 106 ? 47.615 -10.009 -4.785 1.00 87.69 106 GLY A CA 1
ATOM 808 C C . GLY A 1 106 ? 46.529 -10.098 -5.862 1.00 87.69 106 GLY A C 1
ATOM 809 O O . GLY A 1 106 ? 46.608 -10.918 -6.777 1.00 87.69 106 GLY A O 1
ATOM 810 N N . ILE A 1 107 ? 45.496 -9.258 -5.734 1.00 88.62 107 ILE A N 1
ATOM 811 C CA . ILE A 1 107 ? 44.341 -9.248 -6.646 1.00 88.62 107 ILE A CA 1
ATOM 812 C C . ILE A 1 107 ? 44.759 -8.848 -8.068 1.00 88.62 107 ILE A C 1
ATOM 814 O O . ILE A 1 107 ? 44.335 -9.504 -9.016 1.00 88.62 107 ILE A O 1
ATOM 818 N N . GLY A 1 108 ? 45.617 -7.834 -8.230 1.00 90.94 108 GLY A N 1
ATOM 819 C CA . GLY A 1 108 ? 46.061 -7.364 -9.547 1.00 90.94 108 GLY A CA 1
ATOM 820 C C . GLY A 1 108 ? 46.812 -8.445 -10.326 1.00 90.94 108 GLY A C 1
ATOM 821 O O . GLY A 1 108 ? 46.543 -8.658 -11.508 1.00 90.94 108 GLY A O 1
ATOM 822 N N . GLN A 1 109 ? 47.664 -9.212 -9.639 1.00 93.25 109 GLN A N 1
ATOM 823 C CA . GLN A 1 109 ? 48.338 -10.373 -10.226 1.00 93.25 109 GLN A CA 1
ATOM 824 C C . GLN A 1 109 ? 47.363 -11.479 -10.634 1.00 93.25 109 GLN A C 1
ATOM 826 O O . GLN A 1 109 ? 47.481 -12.039 -11.723 1.00 93.25 109 GLN A O 1
ATOM 831 N N . GLY A 1 110 ? 46.383 -11.790 -9.787 1.00 91.88 110 GLY A N 1
ATOM 832 C CA . GLY A 1 110 ? 45.370 -12.788 -10.116 1.00 91.88 110 GLY A CA 1
ATOM 833 C C . GLY A 1 110 ? 44.496 -12.405 -11.301 1.00 91.88 110 GLY A C 1
ATOM 834 O O . GLY A 1 110 ? 44.240 -13.238 -12.163 1.00 91.88 110 GLY A O 1
ATOM 835 N N . VAL A 1 111 ? 44.093 -11.135 -11.382 1.00 94.50 111 VAL A N 1
ATOM 836 C CA . VAL A 1 111 ? 43.358 -10.600 -12.535 1.00 94.50 111 VAL A CA 1
ATOM 837 C C . VAL A 1 111 ? 44.195 -10.728 -13.806 1.00 94.50 111 VAL A C 1
ATOM 839 O O . VAL A 1 111 ? 43.676 -11.199 -14.814 1.00 94.50 111 VAL A O 1
ATOM 842 N N . ALA A 1 112 ? 45.484 -10.377 -13.763 1.00 95.00 112 ALA A N 1
ATOM 843 C CA . ALA A 1 112 ? 46.378 -10.522 -14.911 1.00 95.00 112 ALA A CA 1
ATOM 844 C C . ALA A 1 112 ? 46.503 -11.987 -15.363 1.00 95.00 112 ALA A C 1
ATOM 846 O O . ALA A 1 112 ? 46.369 -12.276 -16.550 1.00 95.00 112 ALA A O 1
ATOM 847 N N . ASN A 1 113 ? 46.689 -12.919 -14.424 1.00 94.12 113 ASN A N 1
ATOM 848 C CA . ASN A 1 113 ? 46.753 -14.347 -14.733 1.00 94.12 113 ASN A CA 1
ATOM 849 C C . ASN A 1 113 ? 45.445 -14.847 -15.356 1.00 94.12 113 ASN A C 1
ATOM 851 O O . ASN A 1 113 ? 45.472 -15.511 -16.388 1.00 94.12 113 ASN A O 1
ATOM 855 N N . HIS A 1 114 ? 44.300 -14.497 -14.768 1.00 93.81 114 HIS A N 1
ATOM 856 C CA . HIS A 1 114 ? 43.000 -14.939 -15.258 1.00 93.81 114 HIS A CA 1
ATOM 857 C C . HIS A 1 114 ? 42.694 -14.363 -16.649 1.00 93.81 114 HIS A C 1
ATOM 859 O O . HIS A 1 114 ? 42.346 -15.111 -17.557 1.00 93.81 114 HIS A O 1
ATOM 865 N N . LEU A 1 115 ? 42.909 -13.062 -16.876 1.00 92.69 115 LEU A N 1
ATOM 866 C CA . LEU A 1 115 ? 42.700 -12.448 -18.194 1.00 92.69 115 LEU A CA 1
ATOM 867 C C . LEU A 1 115 ? 43.637 -13.018 -19.269 1.00 92.69 115 LEU A C 1
ATOM 869 O O . LEU A 1 115 ? 43.207 -13.192 -20.409 1.00 92.69 115 LEU A O 1
ATOM 873 N N . ALA A 1 116 ? 44.876 -13.373 -18.915 1.00 92.25 116 ALA A N 1
ATOM 874 C CA . ALA A 1 116 ? 45.786 -14.061 -19.830 1.00 92.25 116 ALA A CA 1
ATOM 875 C C . ALA A 1 116 ? 45.237 -15.431 -20.267 1.00 92.25 116 ALA A C 1
ATOM 877 O O . ALA A 1 116 ? 45.333 -15.773 -21.445 1.00 92.25 116 ALA A O 1
ATOM 878 N N . THR A 1 117 ? 44.598 -16.190 -19.361 1.00 90.50 117 THR A N 1
ATOM 879 C CA . THR A 1 117 ? 43.951 -17.468 -19.731 1.00 90.50 117 THR A CA 1
ATOM 880 C C . THR A 1 117 ? 42.777 -17.295 -20.695 1.00 90.50 117 THR A C 1
ATOM 882 O O . THR A 1 117 ? 42.502 -18.204 -21.470 1.00 90.50 117 THR A O 1
ATOM 885 N N . LEU A 1 118 ? 42.147 -16.114 -20.704 1.00 89.44 118 LEU A N 1
ATOM 886 C CA . LEU A 1 118 ? 41.045 -15.749 -21.602 1.00 89.44 118 LEU A CA 1
ATOM 887 C C . LEU A 1 118 ? 41.537 -15.115 -22.923 1.00 89.44 118 LEU A C 1
ATOM 889 O O . LEU A 1 118 ? 40.743 -14.569 -23.687 1.00 89.44 118 LEU A O 1
ATOM 893 N N . GLY A 1 119 ? 42.850 -15.143 -23.191 1.00 89.88 119 GLY A N 1
ATOM 894 C CA . GLY A 1 119 ? 43.448 -14.664 -24.441 1.00 89.88 119 GLY A CA 1
ATOM 895 C C . GLY A 1 119 ? 43.559 -13.141 -24.574 1.00 89.88 119 GLY A C 1
ATOM 896 O O . GLY A 1 119 ? 43.705 -12.639 -25.691 1.00 89.88 119 GLY A O 1
ATOM 897 N N . ALA A 1 120 ? 43.463 -12.390 -23.476 1.00 92.56 120 ALA A N 1
ATOM 898 C CA . ALA A 1 120 ? 43.618 -10.938 -23.488 1.00 92.56 120 ALA A CA 1
ATOM 899 C C . ALA A 1 120 ? 45.078 -10.493 -23.700 1.00 92.56 120 ALA A C 1
ATOM 901 O O . ALA A 1 120 ? 46.019 -11.181 -23.309 1.00 92.56 120 ALA A O 1
ATOM 902 N N . HIS A 1 121 ? 45.271 -9.298 -24.260 1.00 95.12 121 HIS A N 1
ATOM 903 C CA . HIS A 1 121 ? 46.560 -8.604 -24.256 1.00 95.12 121 HIS A CA 1
ATOM 904 C C . HIS A 1 121 ? 46.660 -7.707 -23.021 1.00 95.12 121 HIS A C 1
ATOM 906 O O . HIS A 1 121 ? 45.697 -7.018 -22.682 1.00 95.12 121 HIS A O 1
ATOM 912 N N . LEU A 1 122 ? 47.807 -7.696 -22.343 1.00 96.56 122 LEU A N 1
ATOM 913 C CA . LEU A 1 122 ? 47.923 -7.061 -21.027 1.00 96.56 122 LEU A CA 1
ATOM 914 C C . LEU A 1 122 ? 49.015 -5.995 -20.975 1.00 96.56 122 LEU A C 1
ATOM 916 O O . LEU A 1 122 ? 50.155 -6.223 -21.370 1.00 96.56 122 LEU A O 1
ATOM 920 N N . SER A 1 123 ? 48.691 -4.847 -20.396 1.00 96.88 123 SER A N 1
ATOM 921 C CA . SER A 1 123 ? 49.671 -3.856 -19.967 1.00 96.88 123 SER A CA 1
ATOM 922 C C . SER A 1 123 ? 49.736 -3.858 -18.447 1.00 96.88 123 SER A C 1
ATOM 924 O O . SER A 1 123 ? 48.758 -3.527 -17.779 1.00 96.88 123 SER A O 1
ATOM 926 N N . LEU A 1 124 ? 50.861 -4.307 -17.893 1.00 96.88 124 LEU A N 1
ATOM 927 C CA . LEU A 1 124 ? 51.043 -4.496 -16.458 1.00 96.88 124 LEU A CA 1
ATOM 928 C C . LEU A 1 124 ? 51.843 -3.329 -15.875 1.00 96.88 124 LEU A C 1
ATOM 930 O O . LEU A 1 124 ? 53.011 -3.144 -16.221 1.00 96.88 124 LEU A O 1
ATOM 934 N N . GLY A 1 125 ? 51.215 -2.566 -14.982 1.00 95.81 125 GLY A N 1
ATOM 935 C CA . GLY A 1 125 ? 51.826 -1.453 -14.265 1.00 95.81 125 GLY A CA 1
ATOM 936 C C . GLY A 1 125 ? 51.993 -1.767 -12.781 1.00 95.81 125 GLY A C 1
ATOM 937 O O . GLY A 1 125 ? 51.034 -2.152 -12.105 1.00 95.81 125 GLY A O 1
ATOM 938 N N . ASP A 1 126 ? 53.202 -1.587 -12.257 1.00 95.19 126 ASP A N 1
ATOM 939 C CA . ASP A 1 126 ? 53.477 -1.669 -10.820 1.00 95.19 126 ASP A CA 1
ATOM 940 C C . ASP A 1 126 ? 54.681 -0.797 -10.442 1.00 95.19 126 ASP A C 1
ATOM 942 O O . ASP A 1 126 ? 55.527 -0.501 -11.287 1.00 95.19 126 ASP A O 1
ATOM 946 N N . ILE A 1 127 ? 54.786 -0.395 -9.176 1.00 93.31 127 ILE A N 1
ATOM 947 C CA . ILE A 1 127 ? 55.946 0.355 -8.683 1.00 93.31 127 ILE A CA 1
ATOM 948 C C . ILE A 1 127 ? 57.192 -0.541 -8.600 1.00 93.31 127 ILE A C 1
ATOM 950 O O . ILE A 1 127 ? 58.312 -0.059 -8.788 1.00 93.31 127 ILE A O 1
ATOM 954 N N . ASP A 1 128 ? 56.998 -1.844 -8.367 1.00 91.50 128 ASP A N 1
ATOM 955 C CA . ASP A 1 128 ? 58.057 -2.853 -8.352 1.00 91.50 128 ASP A CA 1
ATOM 956 C C . ASP A 1 128 ? 58.299 -3.399 -9.770 1.00 91.50 128 ASP A C 1
ATOM 958 O O . ASP A 1 128 ? 57.654 -4.352 -10.226 1.00 91.50 128 ASP A O 1
ATOM 962 N N . LEU A 1 129 ? 59.245 -2.767 -10.476 1.00 92.69 129 LEU A N 1
ATOM 963 C CA . LEU A 1 129 ? 59.593 -3.114 -11.856 1.00 92.69 129 LEU A CA 1
ATOM 964 C C . LEU A 1 129 ? 60.082 -4.562 -11.993 1.00 92.69 129 LEU A C 1
ATOM 966 O O . LEU A 1 129 ? 59.787 -5.219 -12.991 1.00 92.69 129 LEU A O 1
ATOM 970 N N . GLU A 1 130 ? 60.827 -5.068 -11.013 1.00 92.88 130 GLU A N 1
ATOM 971 C CA . GLU A 1 130 ? 61.408 -6.408 -11.076 1.00 92.88 130 GLU A CA 1
ATOM 972 C C . GLU A 1 130 ? 60.305 -7.469 -11.010 1.00 92.88 130 GLU A C 1
ATOM 974 O O . GLU A 1 130 ? 60.225 -8.344 -11.879 1.00 92.88 130 GLU A O 1
ATOM 979 N N . ARG A 1 131 ? 59.379 -7.347 -10.047 1.00 91.25 131 ARG A N 1
ATOM 980 C CA . ARG A 1 131 ? 58.270 -8.303 -9.906 1.00 91.25 131 ARG A CA 1
ATOM 981 C C . ARG A 1 131 ? 57.296 -8.254 -11.074 1.00 91.25 131 ARG A C 1
ATOM 983 O O . ARG A 1 131 ? 56.876 -9.313 -11.545 1.00 91.25 131 ARG A O 1
ATOM 990 N N . VAL A 1 132 ? 56.938 -7.061 -11.558 1.00 93.19 132 VAL A N 1
ATOM 991 C CA . VAL A 1 132 ? 56.006 -6.944 -12.693 1.00 93.19 132 VAL A CA 1
ATOM 992 C C . VAL A 1 132 ? 56.637 -7.448 -13.995 1.00 93.19 132 VAL A C 1
ATOM 994 O O . VAL A 1 132 ? 55.953 -8.086 -14.797 1.00 93.19 132 VAL A O 1
ATOM 997 N N . THR A 1 133 ? 57.951 -7.269 -14.176 1.00 94.06 133 THR A N 1
ATOM 998 C CA . THR A 1 133 ? 58.690 -7.832 -15.318 1.00 94.06 133 THR A CA 1
ATOM 999 C C . THR A 1 133 ? 58.726 -9.355 -15.251 1.00 94.06 133 THR A C 1
ATOM 1001 O O . THR A 1 133 ? 58.355 -10.011 -16.223 1.00 94.06 133 THR A O 1
ATOM 1004 N N . ALA A 1 134 ? 59.055 -9.928 -14.089 1.00 92.50 134 ALA A N 1
ATOM 1005 C CA . ALA A 1 134 ? 59.049 -11.377 -13.892 1.00 92.50 134 ALA A CA 1
ATOM 1006 C C . ALA A 1 134 ? 57.655 -11.993 -14.120 1.00 92.50 134 ALA A C 1
ATOM 1008 O O . ALA A 1 134 ? 57.523 -13.103 -14.639 1.00 92.50 134 ALA A O 1
ATOM 1009 N N . GLN A 1 135 ? 56.587 -11.283 -13.751 1.00 92.75 135 GLN A N 1
ATOM 1010 C CA . GLN A 1 135 ? 55.224 -11.715 -14.042 1.00 92.75 135 GLN 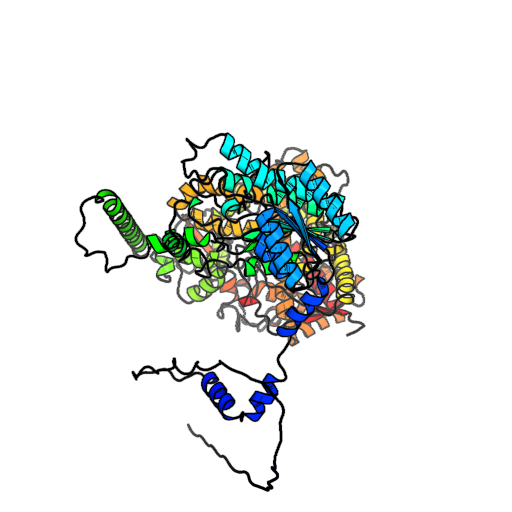A CA 1
ATOM 1011 C C . GLN A 1 135 ? 54.899 -11.647 -15.534 1.00 92.75 135 GLN A C 1
ATOM 1013 O O . GLN A 1 135 ? 54.339 -12.601 -16.072 1.00 92.75 135 GLN A O 1
ATOM 1018 N N . ALA A 1 136 ? 55.271 -10.564 -16.216 1.00 92.88 136 ALA A N 1
ATOM 1019 C CA . ALA A 1 136 ? 55.085 -10.461 -17.658 1.00 92.88 136 ALA A CA 1
ATOM 1020 C C . ALA A 1 136 ? 55.844 -11.564 -18.408 1.00 92.88 136 ALA A C 1
ATOM 1022 O O . ALA A 1 136 ? 55.307 -12.140 -19.347 1.00 92.88 136 ALA A O 1
ATOM 1023 N N . GLU A 1 137 ? 57.056 -11.921 -17.983 1.00 93.44 137 GLU A N 1
ATOM 1024 C CA . GLU A 1 137 ? 57.805 -13.044 -18.559 1.00 93.44 137 GLU A CA 1
ATOM 1025 C C . GLU A 1 137 ? 57.069 -14.379 -18.397 1.00 93.44 137 GLU A C 1
ATOM 1027 O O . GLU A 1 137 ? 56.953 -15.133 -19.364 1.00 93.44 137 GLU A O 1
ATOM 1032 N N . LYS A 1 138 ? 56.494 -14.644 -17.215 1.00 92.44 138 LYS A N 1
ATOM 1033 C CA . LYS A 1 138 ? 55.663 -15.838 -16.980 1.00 92.44 138 LYS A CA 1
ATOM 1034 C C . LYS A 1 138 ? 54.435 -15.871 -17.891 1.00 92.44 138 LYS A C 1
ATOM 1036 O O . LYS A 1 138 ? 54.130 -16.915 -18.463 1.00 92.44 138 LYS A O 1
ATOM 1041 N N . LEU A 1 139 ? 53.751 -14.739 -18.060 1.00 92.81 139 LEU A N 1
ATOM 1042 C CA . LEU A 1 139 ? 52.573 -14.653 -18.926 1.00 92.81 139 LEU A CA 1
ATOM 1043 C C . LEU A 1 139 ? 52.940 -14.799 -20.409 1.00 92.81 139 LEU A C 1
ATOM 1045 O O . LEU A 1 139 ? 52.267 -15.538 -21.132 1.00 92.81 139 LEU A O 1
ATOM 1049 N N . ARG A 1 140 ? 54.050 -14.204 -20.859 1.00 94.25 140 ARG A N 1
ATOM 1050 C CA . ARG A 1 140 ? 54.573 -14.400 -22.224 1.00 94.25 140 ARG A CA 1
ATOM 1051 C C . ARG A 1 140 ? 54.939 -15.854 -22.489 1.00 94.25 140 ARG A C 1
ATOM 1053 O O . ARG A 1 140 ? 54.624 -16.367 -23.558 1.00 94.25 140 ARG A O 1
ATOM 1060 N N . ALA A 1 141 ? 55.534 -16.541 -21.512 1.00 90.06 141 ALA A N 1
ATOM 1061 C CA . ALA A 1 141 ? 55.826 -17.970 -21.620 1.00 90.06 141 ALA A CA 1
ATOM 1062 C C . ALA A 1 141 ? 54.553 -18.826 -21.773 1.00 90.06 141 ALA A C 1
ATOM 1064 O O . ALA A 1 141 ? 54.601 -19.880 -22.401 1.00 90.06 141 ALA A O 1
ATOM 1065 N N . SER A 1 142 ? 53.409 -18.357 -21.258 1.00 86.12 142 SER A N 1
ATOM 1066 C CA . SER A 1 142 ? 52.091 -18.981 -21.464 1.00 86.12 142 SER A CA 1
ATOM 1067 C C . SER A 1 142 ? 51.381 -18.569 -22.766 1.00 86.12 142 SER A C 1
ATOM 1069 O O . SER A 1 142 ? 50.260 -19.005 -23.007 1.00 86.12 142 SER A O 1
ATOM 1071 N N . GLY A 1 143 ? 52.024 -17.760 -23.619 1.00 85.56 143 GLY A N 1
ATOM 1072 C CA . GLY A 1 143 ? 51.487 -17.319 -24.913 1.00 85.56 143 GLY A CA 1
ATOM 1073 C C . GLY A 1 143 ? 50.709 -15.997 -24.886 1.00 85.56 143 GLY A C 1
ATOM 1074 O O . GLY A 1 143 ? 50.130 -15.622 -25.901 1.00 85.56 143 GLY A O 1
ATOM 1075 N N . CYS A 1 144 ? 50.694 -15.275 -23.760 1.00 91.00 144 CYS A N 1
ATOM 1076 C CA . CYS A 1 144 ? 50.021 -13.980 -23.631 1.00 91.00 144 CYS A CA 1
ATOM 1077 C C . CYS A 1 144 ? 50.889 -12.835 -24.180 1.00 91.00 144 CYS A C 1
ATOM 1079 O O . CYS A 1 144 ? 52.054 -12.687 -23.804 1.00 91.00 144 CYS A O 1
ATOM 1081 N N . THR A 1 145 ? 50.308 -11.952 -24.994 1.00 93.19 145 THR A N 1
ATOM 1082 C CA . THR A 1 145 ? 50.950 -10.684 -25.369 1.00 93.19 145 THR A CA 1
ATOM 1083 C C . THR A 1 145 ? 50.851 -9.715 -24.197 1.00 93.19 145 THR A C 1
ATOM 1085 O O . THR A 1 145 ? 49.752 -9.280 -23.850 1.00 93.19 145 THR A O 1
ATOM 1088 N N . CYS A 1 146 ? 51.970 -9.357 -23.568 1.00 93.38 146 CYS A N 1
ATOM 1089 C CA . CYS A 1 146 ? 51.945 -8.360 -22.504 1.00 93.38 146 CYS A CA 1
ATOM 1090 C C . CYS A 1 146 ? 53.197 -7.486 -22.416 1.00 93.38 146 CYS A C 1
ATOM 1092 O O . CYS A 1 146 ? 54.304 -7.912 -22.763 1.00 93.38 146 CYS A O 1
ATOM 1094 N N . ILE A 1 147 ? 53.027 -6.273 -21.895 1.00 94.06 147 ILE A N 1
ATOM 1095 C CA . ILE A 1 147 ? 54.101 -5.329 -21.562 1.00 94.06 147 ILE A CA 1
ATOM 1096 C C . ILE A 1 147 ? 54.147 -5.097 -20.050 1.00 94.06 147 ILE A C 1
ATOM 1098 O O . ILE A 1 147 ? 53.136 -5.243 -19.366 1.00 94.06 147 ILE A O 1
ATOM 1102 N N . ALA A 1 148 ? 55.331 -4.777 -19.537 1.00 95.31 148 ALA A N 1
ATOM 1103 C CA . ALA A 1 148 ? 55.558 -4.454 -18.134 1.00 95.31 148 ALA A CA 1
ATOM 1104 C C . ALA A 1 148 ? 56.163 -3.056 -18.051 1.00 95.31 148 ALA A C 1
ATOM 1106 O O . ALA A 1 148 ? 57.116 -2.755 -18.772 1.00 95.31 148 ALA A O 1
ATOM 1107 N N . THR A 1 149 ? 55.617 -2.219 -17.178 1.00 95.06 149 THR A N 1
ATOM 1108 C CA . THR A 1 149 ? 56.058 -0.836 -17.006 1.00 95.06 149 THR A CA 1
ATOM 1109 C C . THR A 1 149 ? 56.129 -0.513 -15.523 1.00 95.06 149 THR A C 1
ATOM 1111 O O . THR A 1 149 ? 55.254 -0.901 -14.746 1.00 95.06 149 THR A O 1
ATOM 1114 N N . ARG A 1 150 ? 57.180 0.209 -15.124 1.00 96.00 150 ARG A N 1
ATOM 1115 C CA . ARG A 1 150 ? 57.239 0.798 -13.788 1.00 96.00 150 ARG A CA 1
ATOM 1116 C C . ARG A 1 150 ? 56.238 1.946 -13.734 1.00 96.00 150 ARG A C 1
ATOM 1118 O O . ARG A 1 150 ? 56.381 2.892 -14.499 1.00 96.00 150 ARG A O 1
ATOM 1125 N N . VAL A 1 151 ? 55.266 1.866 -12.835 1.00 95.12 151 VAL A N 1
ATOM 1126 C CA . VAL A 1 151 ? 54.223 2.883 -12.675 1.00 95.12 151 VAL A CA 1
ATOM 1127 C C . VAL A 1 151 ? 54.071 3.215 -11.202 1.00 95.12 151 VAL A C 1
ATOM 1129 O O . VAL A 1 151 ? 53.532 2.418 -10.432 1.00 95.12 151 VAL A O 1
ATOM 1132 N N . ASP A 1 152 ? 54.514 4.406 -10.802 1.00 94.31 152 ASP A N 1
ATOM 1133 C CA . ASP A 1 152 ? 54.097 4.979 -9.527 1.00 94.31 152 ASP A CA 1
ATOM 1134 C C . ASP A 1 152 ? 52.774 5.727 -9.728 1.00 94.31 152 ASP A C 1
ATOM 1136 O O . ASP A 1 152 ? 52.733 6.794 -10.336 1.00 94.31 152 ASP A O 1
ATOM 1140 N N . VAL A 1 153 ? 51.672 5.188 -9.195 1.00 90.94 153 VAL A N 1
ATOM 1141 C CA . VAL A 1 153 ? 50.339 5.796 -9.357 1.00 90.94 153 VAL A CA 1
ATOM 1142 C C . VAL A 1 153 ? 50.215 7.177 -8.692 1.00 90.94 153 VAL A C 1
ATOM 1144 O O . VAL A 1 153 ? 49.271 7.926 -8.959 1.00 90.94 153 VAL A O 1
ATOM 1147 N N . ARG A 1 154 ? 51.179 7.561 -7.849 1.00 90.50 154 ARG A N 1
ATOM 1148 C CA . ARG A 1 154 ? 51.281 8.917 -7.296 1.00 90.50 154 ARG A CA 1
ATOM 1149 C C . ARG A 1 154 ? 51.765 9.930 -8.337 1.00 90.50 154 ARG A C 1
ATOM 1151 O O . ARG A 1 154 ? 51.459 11.119 -8.255 1.00 90.50 154 ARG A O 1
ATOM 1158 N N . GLN A 1 155 ? 52.487 9.471 -9.355 1.00 92.06 155 GLN A N 1
ATOM 1159 C CA . GLN A 1 155 ? 53.066 10.318 -10.387 1.00 92.06 155 GLN A CA 1
ATOM 1160 C C . GLN A 1 155 ? 52.185 10.330 -11.632 1.00 92.06 155 GLN A C 1
ATOM 1162 O O . GLN A 1 155 ? 51.940 9.321 -12.286 1.00 92.06 155 GLN A O 1
ATOM 1167 N N . ARG A 1 156 ? 51.694 11.520 -11.988 1.00 89.81 156 ARG A N 1
ATOM 1168 C CA . ARG A 1 156 ? 50.855 11.690 -13.179 1.00 89.81 156 ARG A CA 1
ATOM 1169 C C . ARG A 1 156 ? 51.605 11.348 -14.473 1.00 89.81 156 ARG A C 1
ATOM 1171 O O . ARG A 1 156 ? 50.988 10.777 -15.364 1.00 89.81 156 ARG A O 1
ATOM 1178 N N . ALA A 1 157 ? 52.881 11.726 -14.565 1.00 91.19 157 ALA A N 1
ATOM 1179 C CA . ALA A 1 157 ? 53.708 11.492 -15.747 1.00 91.19 157 ALA A CA 1
ATOM 1180 C C . ALA A 1 157 ? 53.854 9.991 -16.028 1.00 91.19 157 ALA A C 1
ATOM 1182 O O . ALA A 1 157 ? 53.507 9.558 -17.118 1.00 91.19 157 ALA A O 1
ATOM 1183 N N . ASP A 1 158 ? 54.207 9.197 -15.011 1.00 93.25 158 ASP A N 1
ATOM 1184 C CA . ASP A 1 158 ? 54.318 7.737 -15.115 1.00 93.25 158 ASP A CA 1
ATOM 1185 C C . ASP A 1 158 ? 53.039 7.084 -15.668 1.00 93.25 158 ASP A C 1
ATOM 1187 O O . ASP A 1 158 ? 53.112 6.180 -16.496 1.00 93.25 158 ASP A O 1
ATOM 1191 N N . ILE A 1 159 ? 51.857 7.544 -15.239 1.00 94.44 159 ILE A N 1
ATOM 1192 C CA . ILE A 1 159 ? 50.569 7.017 -15.718 1.00 94.44 159 ILE A CA 1
ATOM 1193 C C . ILE A 1 159 ? 50.292 7.443 -17.165 1.00 94.44 159 ILE A C 1
ATOM 1195 O O . ILE A 1 159 ? 49.872 6.614 -17.974 1.00 94.44 159 ILE A O 1
ATOM 1199 N N . ASP A 1 160 ? 50.486 8.727 -17.487 1.00 93.12 160 ASP A N 1
ATOM 1200 C CA . ASP A 1 160 ? 50.246 9.257 -18.834 1.00 93.12 160 ASP A CA 1
ATOM 1201 C C . ASP A 1 160 ? 51.190 8.567 -19.852 1.00 93.12 160 ASP A C 1
ATOM 1203 O O . ASP A 1 160 ? 50.733 8.121 -20.908 1.00 93.12 160 ASP A O 1
ATOM 1207 N N . ASP A 1 161 ? 52.462 8.365 -19.489 1.00 93.88 161 ASP A N 1
ATOM 1208 C CA . ASP A 1 161 ? 53.465 7.656 -20.294 1.00 93.88 161 ASP A CA 1
ATOM 1209 C C . ASP A 1 161 ? 53.153 6.158 -20.420 1.00 93.88 161 ASP A C 1
ATOM 1211 O O . ASP A 1 161 ? 53.273 5.585 -21.506 1.00 93.88 161 ASP A O 1
ATOM 1215 N N . TRP A 1 162 ? 52.706 5.509 -19.341 1.00 96.31 162 TRP A N 1
ATOM 1216 C CA . TRP A 1 162 ? 52.325 4.094 -19.353 1.00 96.31 162 TRP A CA 1
ATOM 1217 C C . TRP A 1 162 ? 51.125 3.820 -20.260 1.00 96.31 162 TRP A C 1
ATOM 1219 O O . TRP A 1 162 ? 51.164 2.899 -21.083 1.00 96.31 162 TRP A O 1
ATOM 1229 N N . ILE A 1 163 ? 50.062 4.622 -20.156 1.00 96.12 163 ILE A N 1
ATOM 1230 C CA . ILE A 1 163 ? 48.880 4.474 -21.011 1.00 96.12 163 ILE A CA 1
ATOM 1231 C C . ILE A 1 163 ? 49.215 4.837 -22.464 1.00 96.12 163 ILE A C 1
ATOM 1233 O O . ILE A 1 163 ? 48.795 4.120 -23.374 1.00 96.12 163 ILE A O 1
ATOM 1237 N N . GLY A 1 164 ? 50.025 5.877 -22.696 1.00 92.38 164 GLY A N 1
ATOM 1238 C CA . GLY A 1 164 ? 50.530 6.218 -24.030 1.00 92.38 164 GLY A CA 1
ATOM 1239 C C . GLY A 1 164 ? 51.306 5.063 -24.670 1.00 92.38 164 GLY A C 1
ATOM 1240 O O . GLY A 1 164 ? 50.957 4.611 -25.761 1.00 92.38 164 GLY A O 1
ATOM 1241 N N . SER A 1 165 ? 52.272 4.505 -23.938 1.00 92.25 165 SER A N 1
ATOM 1242 C CA . SER A 1 165 ? 53.071 3.346 -24.364 1.00 92.25 165 SER A CA 1
ATOM 1243 C C . SER A 1 165 ? 52.212 2.097 -24.580 1.00 92.25 165 SER A C 1
ATOM 1245 O O . SER A 1 165 ? 52.497 1.282 -25.453 1.00 92.25 165 SER A O 1
ATOM 1247 N N . THR A 1 166 ? 51.131 1.940 -23.808 1.00 92.94 166 THR A N 1
ATOM 1248 C CA . THR A 1 166 ? 50.168 0.842 -23.973 1.00 92.94 166 THR A CA 1
ATOM 1249 C C . THR A 1 166 ? 49.451 0.934 -25.315 1.00 92.94 166 THR A C 1
ATOM 1251 O O . THR A 1 166 ? 49.372 -0.059 -26.036 1.00 92.94 166 THR A O 1
ATOM 1254 N N . VAL A 1 167 ? 48.957 2.120 -25.676 1.00 92.44 167 VAL A N 1
ATOM 1255 C CA . VAL A 1 167 ? 48.289 2.339 -26.967 1.00 92.44 167 VAL A CA 1
ATOM 1256 C C . VAL A 1 167 ? 49.277 2.206 -28.128 1.00 92.44 167 VAL A C 1
ATOM 1258 O O . VAL A 1 167 ? 48.912 1.647 -29.157 1.00 92.44 167 VAL A O 1
ATOM 1261 N N . GLU A 1 168 ? 50.525 2.649 -27.965 1.00 91.81 168 GLU A N 1
ATOM 1262 C CA . GLU A 1 168 ? 51.569 2.502 -28.986 1.00 91.81 168 GLU A CA 1
ATOM 1263 C C . GLU A 1 168 ? 51.962 1.032 -29.211 1.00 91.81 168 GLU A C 1
ATOM 1265 O O . GLU A 1 168 ? 51.998 0.566 -30.349 1.00 91.81 168 GLU A O 1
ATOM 1270 N N . ALA A 1 169 ? 52.203 0.276 -28.137 1.00 89.38 169 ALA A N 1
ATOM 1271 C CA . ALA A 1 169 ? 52.686 -1.102 -28.221 1.00 89.38 169 ALA A CA 1
ATOM 1272 C C . ALA A 1 169 ? 51.583 -2.127 -28.534 1.00 89.38 169 ALA A C 1
ATOM 1274 O O . ALA A 1 169 ? 51.850 -3.132 -29.193 1.00 89.38 169 ALA A O 1
ATOM 1275 N N . LEU A 1 170 ? 50.356 -1.907 -28.048 1.00 88.50 170 LEU A N 1
ATOM 1276 C CA . LEU A 1 170 ? 49.234 -2.852 -28.171 1.00 88.50 170 LEU A CA 1
ATOM 1277 C C . LEU A 1 170 ? 48.116 -2.338 -29.098 1.00 88.50 170 LEU A C 1
ATOM 1279 O O . LEU A 1 170 ? 47.112 -3.019 -29.308 1.00 88.50 170 LEU A O 1
ATOM 1283 N N . GLY A 1 171 ? 48.291 -1.149 -29.682 1.00 85.44 171 GLY A N 1
ATOM 1284 C CA . GLY A 1 171 ? 47.443 -0.548 -30.717 1.00 85.44 171 GLY A CA 1
ATOM 1285 C C . GLY A 1 171 ? 46.150 0.106 -30.217 1.00 85.44 171 GLY A C 1
ATOM 1286 O O . GLY A 1 171 ? 45.595 0.966 -30.902 1.00 85.44 171 GLY A O 1
ATOM 1287 N N . ARG A 1 172 ? 45.636 -0.292 -29.048 1.00 88.00 172 ARG A N 1
ATOM 1288 C CA . ARG A 1 172 ? 44.397 0.237 -28.452 1.00 88.00 172 ARG A CA 1
ATOM 1289 C C . ARG A 1 172 ? 44.318 -0.061 -26.956 1.00 88.00 172 ARG A C 1
ATOM 1291 O O . ARG A 1 172 ? 45.070 -0.878 -26.443 1.00 88.00 172 ARG A O 1
ATOM 1298 N N . LEU A 1 173 ? 43.342 0.547 -26.284 1.00 93.38 173 LEU A N 1
ATOM 1299 C CA . LEU A 1 173 ? 42.952 0.205 -24.917 1.00 93.38 173 LEU A CA 1
ATOM 1300 C C . LEU A 1 173 ? 41.454 -0.134 -24.888 1.00 93.38 173 LEU A C 1
ATOM 1302 O O . LEU A 1 173 ? 40.626 0.715 -25.214 1.00 93.38 173 LEU A O 1
ATOM 1306 N N . ASP A 1 174 ? 41.111 -1.375 -24.535 1.00 93.38 174 ASP A N 1
ATOM 1307 C CA . ASP A 1 174 ? 39.728 -1.883 -24.475 1.00 93.38 174 ASP A CA 1
ATOM 1308 C C . ASP A 1 174 ? 39.153 -1.878 -23.058 1.00 93.38 174 ASP A C 1
ATOM 1310 O O . ASP A 1 174 ? 37.937 -1.829 -22.864 1.00 93.38 174 ASP A O 1
ATOM 1314 N N . GLY A 1 175 ? 40.016 -1.916 -22.051 1.00 93.88 175 GLY A N 1
ATOM 1315 C CA . GLY A 1 175 ? 39.594 -1.812 -20.670 1.00 93.88 175 GLY A CA 1
ATOM 1316 C C . GLY A 1 175 ? 40.750 -1.585 -19.716 1.00 93.88 175 GLY A C 1
ATOM 1317 O O . GLY A 1 175 ? 41.914 -1.594 -20.112 1.00 93.88 175 GLY A O 1
ATOM 1318 N N . ALA A 1 176 ? 40.424 -1.371 -18.449 1.00 96.06 176 ALA A N 1
ATOM 1319 C CA . ALA A 1 176 ? 41.432 -1.198 -17.417 1.00 96.06 176 ALA A CA 1
ATOM 1320 C C . ALA A 1 176 ? 40.962 -1.687 -16.045 1.00 96.06 176 ALA A C 1
ATOM 1322 O O . ALA A 1 176 ? 39.762 -1.743 -15.762 1.00 96.06 176 ALA A O 1
ATOM 1323 N N . VAL A 1 177 ? 41.918 -2.049 -15.193 1.00 95.81 177 VAL A N 1
ATOM 1324 C CA . VAL A 1 177 ? 41.687 -2.505 -13.824 1.00 95.81 177 VAL A CA 1
ATOM 1325 C C . VAL A 1 177 ? 42.564 -1.705 -12.871 1.00 95.81 177 VAL A C 1
ATOM 1327 O O . VAL A 1 177 ? 43.783 -1.876 -12.814 1.00 95.81 177 VAL A O 1
ATOM 1330 N N . ASN A 1 178 ? 41.914 -0.865 -12.072 1.00 94.44 178 ASN A N 1
ATOM 1331 C CA . ASN A 1 178 ? 42.569 -0.026 -11.081 1.00 94.44 178 ASN A CA 1
ATOM 1332 C C . ASN A 1 178 ? 42.663 -0.760 -9.745 1.00 94.44 178 ASN A C 1
ATOM 1334 O O . ASN A 1 178 ? 41.747 -0.671 -8.920 1.00 94.44 178 ASN A O 1
ATOM 1338 N N . CYS A 1 179 ? 43.752 -1.513 -9.555 1.00 90.31 179 CYS A N 1
ATOM 1339 C CA . CYS A 1 179 ? 43.950 -2.398 -8.404 1.00 90.31 179 CYS A CA 1
ATOM 1340 C C . CYS A 1 179 ? 45.074 -1.954 -7.451 1.00 90.31 179 CYS A C 1
ATOM 1342 O O . CYS A 1 179 ? 45.146 -2.472 -6.334 1.00 90.31 179 CYS A O 1
ATOM 1344 N N . ALA A 1 180 ? 45.914 -0.986 -7.832 1.00 87.25 180 ALA A N 1
ATOM 1345 C CA . ALA A 1 180 ? 46.967 -0.478 -6.957 1.00 87.25 180 ALA A CA 1
ATOM 1346 C C . ALA A 1 180 ? 46.397 0.025 -5.615 1.00 87.25 180 ALA A C 1
ATOM 1348 O O . ALA A 1 180 ? 45.447 0.816 -5.567 1.00 87.25 180 ALA A O 1
ATOM 1349 N N . GLY A 1 181 ? 46.973 -0.451 -4.510 1.00 85.06 181 GLY A N 1
ATOM 1350 C CA . GLY A 1 181 ? 46.630 0.032 -3.182 1.00 85.06 181 GLY A CA 1
ATOM 1351 C C . GLY A 1 181 ? 47.411 -0.629 -2.050 1.00 85.06 181 GLY A C 1
ATOM 1352 O O . GLY A 1 181 ? 47.893 -1.751 -2.183 1.00 85.06 181 GLY A O 1
ATOM 1353 N N . VAL A 1 182 ? 47.507 0.074 -0.923 1.00 82.44 182 VAL A N 1
ATOM 1354 C CA . VAL A 1 182 ? 48.250 -0.329 0.279 1.00 82.44 182 VAL A CA 1
ATOM 1355 C C . VAL A 1 182 ? 47.375 -0.206 1.525 1.00 82.44 182 VAL A C 1
ATOM 1357 O O . VAL A 1 182 ? 46.548 0.699 1.601 1.00 82.44 182 VAL A O 1
ATOM 1360 N N . PHE A 1 183 ? 47.545 -1.115 2.492 1.00 71.31 183 PHE A N 1
ATOM 1361 C CA . PHE A 1 183 ? 46.837 -1.084 3.783 1.00 71.31 183 PHE A CA 1
ATOM 1362 C C . PHE A 1 183 ? 47.449 -0.067 4.761 1.00 71.31 183 PHE A C 1
ATOM 1364 O O . PHE A 1 183 ? 46.734 0.664 5.436 1.00 71.31 183 PHE A O 1
ATOM 1371 N N . SER A 1 184 ? 48.778 0.012 4.782 1.00 67.81 184 SER A N 1
ATOM 1372 C CA . SER A 1 184 ? 49.574 1.031 5.469 1.00 67.81 184 SER A CA 1
ATOM 1373 C C . SER A 1 184 ? 50.859 1.238 4.665 1.00 67.81 184 SER A C 1
ATOM 1375 O O . SER A 1 184 ? 51.361 0.285 4.061 1.00 67.81 184 SER A O 1
ATOM 1377 N N . ALA A 1 185 ? 51.371 2.469 4.631 1.00 57.34 185 ALA A N 1
ATOM 1378 C CA . ALA A 1 185 ? 52.641 2.798 3.983 1.00 57.34 185 ALA A CA 1
ATOM 1379 C C . ALA A 1 185 ? 53.860 2.445 4.860 1.00 57.34 185 ALA A C 1
ATOM 1381 O O . ALA A 1 185 ? 54.940 2.180 4.337 1.00 57.34 185 ALA A O 1
ATOM 1382 N N . THR A 1 186 ? 53.678 2.387 6.185 1.00 56.12 186 THR A N 1
ATOM 1383 C CA . THR A 1 186 ? 54.741 2.193 7.189 1.00 56.12 186 THR A CA 1
ATOM 1384 C C . THR A 1 186 ? 54.599 0.894 7.991 1.00 56.12 186 THR A C 1
ATOM 1386 O O . THR A 1 186 ? 55.528 0.512 8.699 1.00 56.12 186 THR A O 1
ATOM 1389 N N . GLY A 1 187 ? 53.461 0.194 7.878 1.00 57.81 187 GLY A N 1
ATOM 1390 C CA . GLY A 1 187 ? 53.150 -1.014 8.655 1.00 57.81 187 GLY A CA 1
ATOM 1391 C C . GLY A 1 187 ? 52.703 -0.727 10.092 1.00 57.81 187 GLY A C 1
ATOM 1392 O O . GLY A 1 187 ? 52.634 -1.642 10.908 1.00 57.81 187 GLY A O 1
ATOM 1393 N N . ASP A 1 188 ? 52.417 0.535 10.410 1.00 56.22 188 ASP A N 1
ATOM 1394 C CA . ASP A 1 188 ? 52.029 0.970 11.745 1.00 56.22 188 ASP A CA 1
ATOM 1395 C C . ASP A 1 188 ? 50.573 0.569 12.072 1.00 56.22 188 ASP A C 1
ATOM 1397 O O . ASP A 1 188 ? 49.649 0.819 11.296 1.00 56.22 188 ASP A O 1
ATOM 1401 N N . SER A 1 189 ? 50.339 -0.015 13.250 1.00 60.34 189 SER A N 1
ATOM 1402 C CA . SER A 1 189 ? 49.016 -0.386 13.776 1.00 60.34 189 SER A CA 1
ATOM 1403 C C . SER A 1 189 ? 48.545 0.527 14.918 1.00 60.34 189 SER A C 1
ATOM 1405 O O . SER A 1 189 ? 47.730 0.124 15.750 1.00 60.34 189 SER A O 1
ATOM 1407 N N . ASN A 1 190 ? 49.071 1.750 14.994 1.00 64.00 190 ASN A N 1
ATOM 1408 C CA . ASN A 1 190 ? 48.735 2.705 16.042 1.00 64.00 190 ASN A CA 1
ATOM 1409 C C . ASN A 1 190 ? 47.248 3.128 16.046 1.00 64.00 190 ASN A C 1
ATOM 1411 O O . ASN A 1 190 ? 46.601 3.208 14.994 1.00 64.00 190 ASN A O 1
ATOM 1415 N N . PRO A 1 191 ? 46.685 3.454 17.228 1.00 58.91 191 PRO A N 1
ATOM 1416 C CA . PRO A 1 191 ? 45.380 4.100 17.349 1.00 58.91 191 PRO A CA 1
ATOM 1417 C C . PRO A 1 191 ? 45.284 5.395 16.534 1.00 58.91 191 PRO A C 1
ATOM 1419 O O . PRO A 1 191 ? 46.278 6.083 16.317 1.00 58.91 191 PRO A O 1
ATOM 1422 N N . ILE A 1 192 ? 44.060 5.783 16.158 1.00 59.22 192 ILE A N 1
ATOM 1423 C CA . ILE A 1 192 ? 43.805 6.993 15.353 1.00 59.22 192 ILE A CA 1
ATOM 1424 C C . ILE A 1 192 ? 44.414 8.268 15.959 1.00 59.22 192 ILE A C 1
ATOM 1426 O O . ILE A 1 192 ? 44.873 9.130 15.223 1.00 59.22 192 ILE A O 1
ATOM 1430 N N . ALA A 1 193 ? 44.460 8.370 17.292 1.00 56.41 193 ALA A N 1
ATOM 1431 C CA . ALA A 1 193 ? 45.003 9.525 18.008 1.00 56.41 193 ALA A CA 1
ATOM 1432 C C . ALA A 1 193 ? 46.527 9.691 17.863 1.00 56.41 193 ALA A C 1
ATOM 1434 O O . ALA A 1 193 ? 47.062 10.738 18.208 1.00 56.41 193 ALA A O 1
ATOM 1435 N N . SER A 1 194 ? 47.217 8.659 17.382 1.00 69.38 194 SER A N 1
ATOM 1436 C CA . SER A 1 194 ? 48.673 8.598 17.251 1.00 69.38 194 SER A CA 1
ATOM 1437 C C . SER A 1 194 ? 49.111 8.221 15.832 1.00 69.38 194 SER A C 1
ATOM 1439 O O . SER A 1 194 ? 50.247 7.799 15.637 1.00 69.38 194 SER A O 1
ATOM 1441 N N . LYS A 1 195 ? 48.212 8.347 14.845 1.00 73.94 195 LYS A N 1
ATOM 1442 C CA . LYS A 1 195 ? 48.532 8.167 13.423 1.00 73.94 195 LYS A CA 1
ATOM 1443 C C . LYS A 1 195 ? 49.254 9.401 12.882 1.00 73.94 195 LYS A C 1
ATOM 1445 O O . LYS A 1 195 ? 48.841 10.519 13.184 1.00 73.94 195 LYS A O 1
ATOM 1450 N N . SER A 1 196 ? 50.310 9.195 12.095 1.00 78.31 196 SER A N 1
ATOM 1451 C CA . SER A 1 196 ? 51.057 10.302 11.491 1.00 78.31 196 SER A CA 1
ATOM 1452 C C . SER A 1 196 ? 50.335 10.869 10.264 1.00 78.31 196 SER A C 1
ATOM 1454 O O . SER A 1 196 ? 49.573 10.165 9.592 1.00 78.31 196 SER A O 1
ATOM 1456 N N . GLU A 1 197 ? 50.568 12.150 9.976 1.00 77.25 197 GLU A N 1
ATOM 1457 C CA . GLU A 1 197 ? 50.005 12.819 8.795 1.00 77.25 197 GLU A CA 1
ATOM 1458 C C . GLU A 1 197 ? 50.625 12.267 7.503 1.00 77.25 197 GLU A C 1
ATOM 1460 O O . GLU A 1 197 ? 49.926 12.082 6.511 1.00 77.25 197 GLU A O 1
ATOM 1465 N N . GLU A 1 198 ? 51.901 11.881 7.539 1.00 79.81 198 GLU A N 1
ATOM 1466 C CA . GLU A 1 198 ? 52.607 11.298 6.396 1.00 79.81 198 GLU A CA 1
ATOM 1467 C C . GLU A 1 198 ? 51.997 9.953 5.973 1.00 79.81 198 GLU A C 1
ATOM 1469 O O . GLU A 1 198 ? 51.787 9.710 4.787 1.00 79.81 198 GLU A O 1
ATOM 1474 N N . GLU A 1 199 ? 51.644 9.089 6.934 1.00 75.44 199 GLU A N 1
ATOM 1475 C CA . GLU A 1 199 ? 50.984 7.813 6.634 1.00 75.44 199 GLU A CA 1
ATOM 1476 C C . GLU A 1 199 ? 49.579 8.032 6.053 1.00 75.44 199 GLU A C 1
ATOM 1478 O O . GLU A 1 199 ? 49.135 7.285 5.175 1.00 75.44 199 GLU A O 1
ATOM 1483 N N . TRP A 1 200 ? 48.869 9.056 6.530 1.00 75.25 200 TRP A N 1
ATOM 1484 C CA . TRP A 1 200 ? 47.578 9.440 5.975 1.00 75.25 200 TRP A CA 1
ATOM 1485 C C . TRP A 1 200 ? 47.702 9.887 4.516 1.00 75.25 200 TRP A C 1
ATOM 1487 O O . TRP A 1 200 ? 46.975 9.374 3.657 1.00 75.25 200 TRP A O 1
ATOM 1497 N N . ASP A 1 201 ? 48.630 10.799 4.234 1.00 81.69 201 ASP A N 1
ATOM 1498 C CA . ASP A 1 201 ? 48.844 11.351 2.900 1.00 81.69 201 ASP A CA 1
ATOM 1499 C C . ASP A 1 201 ? 49.293 10.277 1.907 1.00 81.69 201 ASP A C 1
ATOM 1501 O O . ASP A 1 201 ? 48.718 10.180 0.821 1.00 81.69 201 ASP A O 1
ATOM 1505 N N . ASP A 1 202 ? 50.221 9.397 2.296 1.00 81.50 202 ASP A N 1
ATOM 1506 C CA . ASP A 1 202 ? 50.682 8.296 1.447 1.00 81.50 202 ASP A CA 1
ATOM 1507 C C . ASP A 1 202 ? 49.539 7.339 1.073 1.00 81.50 202 ASP A C 1
ATOM 1509 O O . ASP A 1 202 ? 49.355 6.989 -0.099 1.00 81.50 202 ASP A O 1
ATOM 1513 N N . VAL A 1 203 ? 48.724 6.920 2.050 1.00 80.25 203 VAL A N 1
ATOM 1514 C CA . VAL A 1 203 ? 47.618 5.982 1.797 1.00 80.25 203 VAL A CA 1
ATOM 1515 C C . VAL A 1 203 ? 46.538 6.625 0.922 1.00 80.25 203 VAL A C 1
ATOM 1517 O O . VAL A 1 203 ? 45.983 5.958 0.045 1.00 80.25 203 VAL A O 1
ATOM 1520 N N . ILE A 1 204 ? 46.237 7.913 1.111 1.00 82.12 204 ILE A N 1
ATOM 1521 C CA . ILE A 1 204 ? 45.255 8.639 0.293 1.00 82.12 204 ILE A CA 1
ATOM 1522 C C . ILE A 1 204 ? 45.781 8.881 -1.127 1.00 82.12 204 ILE A C 1
ATOM 1524 O O . ILE A 1 204 ? 45.039 8.658 -2.094 1.00 82.12 204 ILE A O 1
ATOM 1528 N N . ASP A 1 205 ? 47.040 9.294 -1.276 1.00 84.00 205 ASP A N 1
ATOM 1529 C CA . ASP A 1 205 ? 47.637 9.577 -2.582 1.00 84.00 205 ASP A CA 1
ATOM 1530 C C . ASP A 1 205 ? 47.742 8.309 -3.441 1.00 84.00 205 ASP A C 1
ATOM 1532 O O . ASP A 1 205 ? 47.460 8.353 -4.638 1.00 84.00 205 ASP A O 1
ATOM 1536 N N . ILE A 1 206 ? 48.017 7.149 -2.834 1.00 84.50 206 ILE A N 1
ATOM 1537 C CA . ILE A 1 206 ? 48.050 5.857 -3.536 1.00 84.50 206 ILE A CA 1
ATOM 1538 C C . ILE A 1 206 ? 46.634 5.336 -3.829 1.00 84.50 206 ILE A C 1
ATOM 1540 O O . ILE A 1 206 ? 46.273 5.111 -4.986 1.00 84.50 206 ILE A O 1
ATOM 1544 N N . ASN A 1 207 ? 45.810 5.123 -2.796 1.00 85.38 207 ASN A N 1
ATOM 1545 C CA . ASN A 1 207 ? 44.575 4.336 -2.925 1.00 85.38 207 ASN A CA 1
ATOM 1546 C C . ASN A 1 207 ? 43.425 5.084 -3.604 1.00 85.38 207 ASN A C 1
ATOM 1548 O O . ASN A 1 207 ? 42.497 4.432 -4.097 1.00 85.38 207 ASN A O 1
ATOM 1552 N N . LEU A 1 208 ? 43.455 6.421 -3.577 1.00 81.50 208 LEU A N 1
ATOM 1553 C CA . LEU A 1 208 ? 42.395 7.277 -4.098 1.00 81.50 208 LEU A CA 1
ATOM 1554 C C . LEU A 1 208 ? 42.889 8.200 -5.209 1.00 81.50 208 LEU A C 1
ATOM 1556 O O . LEU A 1 208 ? 42.361 8.139 -6.320 1.00 81.50 208 LEU A O 1
ATOM 1560 N N . THR A 1 209 ? 43.870 9.061 -4.924 1.00 82.94 209 THR A N 1
ATOM 1561 C CA . THR A 1 209 ? 44.347 10.035 -5.915 1.00 82.94 209 THR A CA 1
ATOM 1562 C C . THR A 1 209 ? 44.990 9.317 -7.100 1.00 82.94 209 THR A C 1
ATOM 1564 O O . THR A 1 209 ? 44.701 9.649 -8.250 1.00 82.94 209 THR A O 1
ATOM 1567 N N . GLY A 1 210 ? 45.776 8.270 -6.845 1.00 84.31 210 GLY A N 1
ATOM 1568 C CA . GLY A 1 210 ? 46.379 7.439 -7.880 1.00 84.31 210 GLY A CA 1
ATOM 1569 C C . GLY A 1 210 ? 45.353 6.715 -8.748 1.00 84.31 210 GLY A C 1
ATOM 1570 O O . GLY A 1 210 ? 45.459 6.740 -9.974 1.00 84.31 210 GLY A O 1
ATOM 1571 N N . MET A 1 211 ? 44.286 6.179 -8.146 1.00 88.19 211 MET A N 1
ATOM 1572 C CA . MET A 1 211 ? 43.165 5.600 -8.897 1.00 88.19 211 MET A CA 1
ATOM 1573 C C . MET A 1 211 ? 42.486 6.634 -9.802 1.00 88.19 211 MET A C 1
ATOM 1575 O O . MET A 1 211 ? 42.195 6.341 -10.959 1.00 88.19 211 MET A O 1
ATOM 1579 N N . PHE A 1 212 ? 42.247 7.851 -9.303 1.00 84.75 212 PHE A N 1
ATOM 1580 C CA . PHE A 1 212 ? 41.696 8.934 -10.119 1.00 84.75 212 PHE A CA 1
ATOM 1581 C C . PHE A 1 212 ? 42.603 9.278 -11.306 1.00 84.75 212 PHE A C 1
ATOM 1583 O O . PHE A 1 212 ? 42.114 9.453 -12.424 1.00 84.75 212 PHE A O 1
ATOM 1590 N N . ARG A 1 213 ? 43.920 9.352 -11.083 1.00 89.31 213 ARG A N 1
ATOM 1591 C CA . ARG A 1 213 ? 44.892 9.636 -12.147 1.00 89.31 213 ARG A CA 1
ATOM 1592 C C . ARG A 1 213 ? 44.883 8.544 -13.225 1.00 89.31 213 ARG A C 1
ATOM 1594 O O . ARG A 1 213 ? 44.890 8.907 -14.401 1.00 89.31 213 ARG A O 1
ATOM 1601 N N . CYS A 1 214 ? 44.798 7.267 -12.835 1.00 89.44 214 CYS A N 1
ATOM 1602 C CA . CYS A 1 214 ? 44.677 6.132 -13.759 1.00 89.44 214 CYS A CA 1
ATOM 1603 C C . CYS A 1 214 ? 43.373 6.209 -14.561 1.00 89.44 214 CYS A C 1
ATOM 1605 O O . CYS A 1 214 ? 43.417 6.308 -15.785 1.00 89.44 214 CYS A O 1
ATOM 1607 N N . LEU A 1 215 ? 42.228 6.326 -13.878 1.00 87.56 215 LEU A N 1
ATOM 1608 C CA . LEU A 1 215 ? 40.911 6.437 -14.513 1.00 87.56 215 LEU A CA 1
ATOM 1609 C C . LEU A 1 215 ? 40.851 7.589 -15.528 1.00 87.56 215 LEU A C 1
ATOM 1611 O O . LEU A 1 215 ? 40.296 7.442 -16.614 1.00 87.56 215 LEU A O 1
ATOM 1615 N N . ARG A 1 216 ? 41.444 8.745 -15.203 1.00 90.75 216 ARG A N 1
ATOM 1616 C CA . ARG A 1 216 ? 41.528 9.893 -16.117 1.00 90.75 216 ARG A CA 1
ATOM 1617 C C . ARG A 1 216 ? 42.308 9.554 -17.392 1.00 90.75 216 ARG A C 1
ATOM 1619 O O . ARG A 1 216 ? 41.830 9.873 -18.478 1.00 90.75 216 ARG A O 1
ATOM 1626 N N . ALA A 1 217 ? 43.499 8.968 -17.264 1.00 90.94 217 ALA A N 1
ATOM 1627 C CA . ALA A 1 217 ? 44.355 8.639 -18.406 1.00 90.94 217 ALA A CA 1
ATOM 1628 C C . ALA A 1 217 ? 43.726 7.543 -19.286 1.00 90.94 217 ALA A C 1
ATOM 1630 O O . ALA A 1 217 ? 43.672 7.679 -20.508 1.00 90.94 217 ALA A O 1
ATOM 1631 N N . GLU A 1 218 ? 43.147 6.515 -18.665 1.00 94.06 218 GLU A N 1
ATOM 1632 C CA . GLU A 1 218 ? 42.432 5.422 -19.334 1.00 94.06 218 GLU A CA 1
ATOM 1633 C C . GLU A 1 218 ? 41.245 5.940 -20.157 1.00 94.06 218 GLU A C 1
ATOM 1635 O O . GLU A 1 218 ? 41.124 5.647 -21.346 1.00 94.06 218 GLU A O 1
ATOM 1640 N N . LEU A 1 219 ? 40.386 6.771 -19.555 1.00 87.88 219 LEU A N 1
ATOM 1641 C CA . LEU A 1 219 ? 39.210 7.333 -20.228 1.00 87.88 219 LEU A CA 1
ATOM 1642 C C . LEU A 1 219 ? 39.556 8.356 -21.317 1.00 87.88 219 LEU A C 1
ATOM 1644 O O . LEU A 1 219 ? 38.713 8.609 -22.187 1.00 87.88 219 LEU A O 1
ATOM 1648 N N . ALA A 1 220 ? 40.748 8.957 -21.261 1.00 88.75 220 ALA A N 1
ATOM 1649 C CA . ALA A 1 220 ? 41.275 9.819 -22.315 1.00 88.75 220 ALA A CA 1
ATOM 1650 C C . ALA A 1 220 ? 41.785 9.001 -23.515 1.00 88.75 220 ALA A C 1
ATOM 1652 O O . ALA A 1 220 ? 41.585 9.413 -24.655 1.00 88.75 220 ALA A O 1
ATOM 1653 N N . ALA A 1 221 ? 42.384 7.831 -23.269 1.00 90.06 221 ALA A N 1
ATOM 1654 C CA . ALA A 1 221 ? 42.851 6.917 -24.310 1.00 90.06 221 ALA A CA 1
ATOM 1655 C C . ALA A 1 221 ? 41.714 6.108 -24.971 1.00 90.06 221 ALA A C 1
ATOM 1657 O O . ALA A 1 221 ? 41.802 5.752 -26.147 1.00 90.06 221 ALA A O 1
ATOM 1658 N N . MET A 1 222 ? 40.624 5.831 -24.245 1.00 89.44 222 MET A N 1
ATOM 1659 C CA . MET A 1 222 ? 39.456 5.115 -24.774 1.00 89.44 222 MET A CA 1
ATOM 1660 C C . MET A 1 222 ? 38.540 6.036 -25.598 1.00 89.44 222 MET A C 1
ATOM 1662 O O . MET A 1 222 ? 37.890 6.946 -25.075 1.00 89.44 222 MET A O 1
ATOM 1666 N N . THR A 1 223 ? 38.419 5.767 -26.900 1.00 73.50 223 THR A N 1
ATOM 1667 C CA . THR A 1 223 ? 37.607 6.586 -27.818 1.00 73.50 223 THR A CA 1
ATOM 1668 C C . THR A 1 223 ? 36.123 6.210 -27.796 1.00 73.50 223 THR A C 1
ATOM 1670 O O . THR A 1 223 ? 35.269 7.087 -27.639 1.00 73.50 223 THR A O 1
ATOM 1673 N N . ARG A 1 224 ? 35.788 4.918 -27.936 1.00 78.25 224 ARG A N 1
ATOM 1674 C CA . ARG A 1 224 ? 34.410 4.400 -27.905 1.00 78.25 224 ARG A CA 1
ATOM 1675 C C . ARG A 1 224 ? 34.392 2.889 -27.673 1.00 78.25 224 ARG A C 1
ATOM 1677 O O . ARG A 1 224 ? 35.063 2.158 -28.393 1.00 78.25 224 ARG A O 1
ATOM 1684 N N . GLY A 1 225 ? 33.539 2.433 -26.758 1.00 78.06 225 GLY A N 1
ATOM 1685 C CA . GLY A 1 225 ? 33.489 1.031 -26.340 1.00 78.06 225 GLY A CA 1
ATOM 1686 C C . GLY A 1 225 ? 34.654 0.686 -25.412 1.00 78.06 225 GLY A C 1
ATOM 1687 O O . GLY A 1 225 ? 35.808 0.901 -25.764 1.00 78.06 225 GLY A O 1
ATOM 1688 N N . GLY A 1 226 ? 34.351 0.181 -24.220 1.00 88.50 226 GLY A N 1
ATOM 1689 C CA . GLY A 1 226 ? 35.367 -0.271 -23.272 1.00 88.50 226 GLY A CA 1
ATOM 1690 C C . GLY A 1 226 ? 34.811 -0.486 -21.870 1.00 88.50 226 GLY A C 1
ATOM 1691 O O . GLY A 1 226 ? 33.649 -0.164 -21.603 1.00 88.50 226 GLY A O 1
ATOM 1692 N N . SER A 1 227 ? 35.622 -1.039 -20.972 1.00 93.69 227 SER A N 1
ATOM 1693 C CA . SER A 1 227 ? 35.211 -1.275 -19.584 1.00 93.69 227 SER A CA 1
ATOM 1694 C C . SER A 1 227 ? 36.340 -1.035 -18.587 1.00 93.69 227 SER A C 1
ATOM 1696 O O . SER A 1 227 ? 37.435 -1.563 -18.747 1.00 93.69 227 SER A O 1
ATOM 1698 N N . VAL A 1 228 ? 36.069 -0.256 -17.541 1.00 93.69 228 VAL A N 1
ATOM 1699 C CA . VAL A 1 228 ? 37.003 0.016 -16.443 1.00 93.69 228 VAL A CA 1
ATOM 1700 C C . VAL A 1 228 ? 36.447 -0.545 -15.139 1.00 93.69 228 VAL A C 1
ATOM 1702 O O . VAL A 1 228 ? 35.274 -0.336 -14.811 1.00 93.69 228 VAL A O 1
ATOM 1705 N N . VAL A 1 229 ? 37.293 -1.237 -14.376 1.00 92.94 229 VAL A N 1
ATOM 1706 C CA . VAL A 1 229 ? 36.946 -1.803 -13.069 1.00 92.94 229 VAL A CA 1
ATOM 1707 C C . VAL A 1 229 ? 37.853 -1.231 -11.982 1.00 92.94 229 VAL A C 1
ATOM 1709 O O . VAL A 1 229 ? 39.066 -1.413 -12.005 1.00 92.94 229 VAL A O 1
ATOM 1712 N N . ASN A 1 230 ? 37.254 -0.568 -10.995 1.00 90.81 230 ASN A N 1
ATOM 1713 C CA . ASN A 1 230 ? 37.959 0.013 -9.851 1.00 90.81 230 ASN A CA 1
ATOM 1714 C C . ASN A 1 230 ? 37.871 -0.899 -8.616 1.00 90.81 230 ASN A C 1
ATOM 1716 O O . ASN A 1 230 ? 36.781 -1.346 -8.249 1.00 90.81 230 ASN A O 1
ATOM 1720 N N . LEU A 1 231 ? 38.992 -1.143 -7.928 1.00 85.69 231 LEU A N 1
ATOM 1721 C CA . LEU A 1 231 ? 39.009 -1.955 -6.704 1.00 85.69 231 LEU A CA 1
ATOM 1722 C C . LEU A 1 231 ? 38.831 -1.091 -5.445 1.00 85.69 231 LEU A C 1
ATOM 1724 O O . LEU A 1 231 ? 39.690 -0.285 -5.067 1.00 85.69 231 LEU A O 1
ATOM 1728 N N . THR A 1 232 ? 37.711 -1.306 -4.755 1.00 81.12 232 THR A N 1
ATOM 1729 C CA . THR A 1 232 ? 37.422 -0.764 -3.417 1.00 81.12 232 THR A CA 1
ATOM 1730 C C . THR A 1 232 ? 37.520 -1.882 -2.361 1.00 81.12 232 THR A C 1
ATOM 1732 O O . THR A 1 232 ? 38.266 -2.834 -2.565 1.00 81.12 232 THR A O 1
ATOM 1735 N N . SER A 1 233 ? 36.845 -1.777 -1.213 1.00 72.50 233 SER A N 1
ATOM 1736 C CA . SER A 1 233 ? 36.832 -2.799 -0.158 1.00 72.50 233 SER A CA 1
ATOM 1737 C C . SER A 1 233 ? 35.561 -2.721 0.692 1.00 72.50 233 SER A C 1
ATOM 1739 O O . SER A 1 233 ? 34.990 -1.641 0.855 1.00 72.50 233 SER A O 1
ATOM 1741 N N . THR A 1 234 ? 35.131 -3.841 1.282 1.00 66.31 234 THR A N 1
ATOM 1742 C CA . THR A 1 234 ? 34.002 -3.863 2.229 1.00 66.31 234 THR A CA 1
ATOM 1743 C C . THR A 1 234 ? 34.291 -3.120 3.534 1.00 66.31 234 THR A C 1
ATOM 1745 O O . THR A 1 234 ? 33.373 -2.521 4.093 1.00 66.31 234 THR A O 1
ATOM 1748 N N . VAL A 1 235 ? 35.552 -3.036 3.985 1.00 60.16 235 VAL A N 1
ATOM 1749 C CA . VAL A 1 235 ? 35.914 -2.209 5.158 1.00 60.16 235 VAL A CA 1
ATOM 1750 C C . VAL A 1 235 ? 35.767 -0.709 4.880 1.00 60.16 235 VAL A C 1
ATOM 1752 O O . VAL A 1 235 ? 35.631 0.088 5.806 1.00 60.16 235 VAL A O 1
ATOM 1755 N N . GLY A 1 236 ? 35.679 -0.325 3.602 1.00 53.75 236 GLY A N 1
ATOM 1756 C CA . GLY A 1 236 ? 35.251 1.005 3.178 1.00 53.75 236 GLY A CA 1
ATOM 1757 C C . GLY A 1 236 ? 33.785 1.323 3.512 1.00 53.75 236 GLY A C 1
ATOM 1758 O O . GLY A 1 236 ? 33.398 2.484 3.442 1.00 53.75 236 GLY A O 1
ATOM 1759 N N . MET A 1 237 ? 32.971 0.333 3.895 1.00 56.38 237 MET A N 1
ATOM 1760 C CA . MET A 1 237 ? 31.571 0.513 4.311 1.00 56.38 237 MET A CA 1
ATOM 1761 C C . MET A 1 237 ? 31.366 0.417 5.831 1.00 56.38 237 MET A C 1
ATOM 1763 O O . MET A 1 237 ? 30.390 0.969 6.330 1.00 56.38 237 MET A O 1
ATOM 1767 N N . GLN A 1 238 ? 32.242 -0.292 6.552 1.00 51.59 238 GLN A N 1
ATOM 1768 C CA . GLN A 1 238 ? 32.043 -0.664 7.966 1.00 51.59 238 GLN A CA 1
ATOM 1769 C C . GLN A 1 238 ? 33.090 -0.054 8.917 1.00 51.59 238 GLN A C 1
ATOM 1771 O O . GLN A 1 238 ? 32.826 0.064 10.110 1.00 51.59 238 GLN A O 1
ATOM 1776 N N . GLY A 1 239 ? 34.235 0.405 8.391 1.00 46.44 239 GLY A N 1
ATOM 1777 C CA . GLY A 1 239 ? 35.369 0.874 9.189 1.00 46.44 239 GLY A CA 1
ATOM 1778 C C . GLY A 1 239 ? 36.101 -0.274 9.897 1.00 46.44 239 GLY A C 1
ATOM 1779 O O . GLY A 1 239 ? 35.499 -1.269 10.284 1.00 46.44 239 GLY A O 1
ATOM 1780 N N . LEU A 1 240 ? 37.417 -0.144 10.062 1.00 53.19 240 LEU A N 1
ATOM 1781 C CA . LEU A 1 240 ? 38.256 -1.116 10.764 1.00 53.19 240 LEU A CA 1
ATOM 1782 C C . LEU A 1 240 ? 39.160 -0.373 11.766 1.00 53.19 240 LEU A C 1
ATOM 1784 O O . LEU A 1 240 ? 39.829 0.590 11.366 1.00 53.19 240 LEU A O 1
ATOM 1788 N N . PRO A 1 241 ? 39.202 -0.779 13.052 1.00 46.81 241 PRO A N 1
ATOM 1789 C CA . PRO A 1 241 ? 40.125 -0.206 14.030 1.00 46.81 241 PRO A CA 1
ATOM 1790 C C . PRO A 1 241 ? 41.578 -0.252 13.541 1.00 46.81 241 PRO A C 1
ATOM 1792 O O . PRO A 1 241 ? 41.975 -1.195 12.862 1.00 46.81 241 PRO A O 1
ATOM 1795 N N . PHE A 1 242 ? 42.367 0.771 13.889 1.00 58.06 242 PHE A N 1
ATOM 1796 C CA . PHE A 1 242 ? 43.794 0.919 13.538 1.00 58.06 242 PHE A CA 1
ATOM 1797 C C . PHE A 1 242 ? 44.111 1.123 12.041 1.00 58.06 242 PHE A C 1
ATOM 1799 O O . PHE A 1 242 ? 45.242 1.450 11.698 1.00 58.06 242 PHE A O 1
ATOM 1806 N N . ALA A 1 243 ? 43.115 1.037 11.152 1.00 53.84 243 ALA A N 1
ATOM 1807 C CA . ALA A 1 243 ? 43.278 1.161 9.700 1.00 53.84 243 ALA A CA 1
ATOM 1808 C C . ALA A 1 243 ? 42.529 2.375 9.115 1.00 53.84 243 ALA A C 1
ATOM 1810 O O . ALA A 1 243 ? 41.974 2.313 8.015 1.00 53.84 243 ALA A O 1
ATOM 1811 N N . ALA A 1 244 ? 42.472 3.485 9.861 1.00 53.88 244 ALA A N 1
ATOM 1812 C CA . ALA A 1 244 ? 41.683 4.663 9.492 1.00 53.88 244 ALA A CA 1
ATOM 1813 C C . ALA A 1 244 ? 42.049 5.254 8.109 1.00 53.88 244 ALA A C 1
ATOM 1815 O O . ALA A 1 244 ? 41.123 5.439 7.314 1.00 53.88 244 ALA A O 1
ATOM 1816 N N . PRO A 1 245 ? 43.335 5.467 7.747 1.00 58.47 245 PRO A N 1
ATOM 1817 C CA . PRO A 1 245 ? 43.691 5.965 6.414 1.00 58.47 245 PRO A CA 1
ATOM 1818 C C . PRO A 1 245 ? 43.210 5.038 5.288 1.00 58.47 245 PRO A C 1
ATOM 1820 O O . PRO A 1 245 ? 42.619 5.490 4.306 1.00 58.47 245 PRO A O 1
ATOM 1823 N N . TYR A 1 246 ? 43.366 3.721 5.461 1.00 58.59 246 TYR A N 1
ATOM 1824 C CA . TYR A 1 246 ? 42.905 2.719 4.499 1.00 58.59 246 TYR A CA 1
ATOM 1825 C C . TYR A 1 246 ? 41.386 2.740 4.340 1.00 58.59 246 TYR A C 1
ATOM 1827 O O . TYR A 1 246 ? 40.880 2.879 3.224 1.00 58.59 246 TYR A O 1
ATOM 1835 N N . CYS A 1 247 ? 40.659 2.684 5.458 1.00 62.62 247 CYS A N 1
ATOM 1836 C CA . CYS A 1 247 ? 39.200 2.700 5.474 1.00 62.62 247 CYS A CA 1
ATOM 1837 C C . CYS A 1 247 ? 38.635 3.981 4.862 1.00 62.62 247 CYS A C 1
ATOM 1839 O O . CYS A 1 247 ? 37.621 3.907 4.175 1.00 62.62 247 CYS A O 1
ATOM 1841 N N . VAL A 1 248 ? 39.290 5.133 5.068 1.00 62.41 248 VAL A N 1
ATOM 1842 C CA . VAL A 1 248 ? 38.901 6.417 4.464 1.00 62.41 248 VAL A CA 1
ATOM 1843 C C . VAL A 1 248 ? 39.236 6.463 2.970 1.00 62.41 248 VAL A C 1
ATOM 1845 O O . VAL A 1 248 ? 38.430 6.938 2.168 1.00 62.41 248 VAL A O 1
ATOM 1848 N N . SER A 1 249 ? 40.399 5.947 2.569 1.00 57.44 249 SER A N 1
ATOM 1849 C CA . SER A 1 249 ? 40.812 5.903 1.162 1.00 57.44 249 SER A CA 1
ATOM 1850 C C . SER A 1 249 ? 39.926 4.983 0.313 1.00 57.44 249 SER A C 1
ATOM 1852 O O . SER A 1 249 ? 39.659 5.275 -0.852 1.00 57.44 249 SER A O 1
ATOM 1854 N N . LYS A 1 250 ? 39.408 3.905 0.916 1.00 62.06 250 LYS A N 1
ATOM 1855 C CA . LYS A 1 250 ? 38.473 2.957 0.300 1.00 62.06 250 LYS A CA 1
ATOM 1856 C C . LYS A 1 250 ? 37.009 3.255 0.635 1.00 62.06 250 LYS A C 1
ATOM 1858 O O . LYS A 1 250 ? 36.137 2.523 0.173 1.00 62.06 250 LYS A O 1
ATOM 1863 N N . HIS A 1 251 ? 36.731 4.322 1.390 1.00 52.44 251 HIS A N 1
ATOM 1864 C CA . HIS A 1 251 ? 35.413 4.569 1.963 1.00 52.44 251 HIS A CA 1
ATOM 1865 C C . HIS A 1 251 ? 34.334 4.784 0.906 1.00 52.44 251 HIS A C 1
ATOM 1867 O O . HIS A 1 251 ? 34.437 5.633 0.010 1.00 52.44 251 HIS A O 1
ATOM 1873 N N . GLY A 1 252 ? 33.242 4.063 1.093 1.00 46.69 252 GLY A N 1
ATOM 1874 C CA . GLY A 1 252 ? 31.952 4.339 0.509 1.00 46.69 252 GLY A CA 1
ATOM 1875 C C . GLY A 1 252 ? 30.923 3.896 1.524 1.00 46.69 252 GLY A C 1
ATOM 1876 O O . GLY A 1 252 ? 30.720 2.705 1.687 1.00 46.69 252 GLY A O 1
ATOM 1877 N N . VAL A 1 253 ? 30.280 4.823 2.228 1.00 30.98 253 VAL A N 1
ATOM 1878 C CA . VAL A 1 253 ? 29.220 4.428 3.158 1.00 30.98 253 VAL A CA 1
ATOM 1879 C C . VAL A 1 253 ? 28.041 3.907 2.342 1.00 30.98 253 VAL A C 1
ATOM 1881 O O . VAL A 1 253 ? 27.372 4.677 1.652 1.00 30.98 253 VAL A O 1
ATOM 1884 N N . CYS A 1 254 ? 27.738 2.613 2.449 1.00 32.47 254 CYS A N 1
ATOM 1885 C CA . CYS A 1 254 ? 26.400 2.122 2.151 1.00 32.47 254 CYS A CA 1
ATOM 1886 C C . CYS A 1 254 ? 25.528 2.507 3.348 1.00 32.47 254 CYS A C 1
ATOM 1888 O O . CYS A 1 254 ? 25.367 1.743 4.294 1.00 32.47 254 CYS A O 1
ATOM 1890 N N . VAL A 1 255 ? 25.037 3.749 3.358 1.00 29.38 255 VAL A N 1
ATOM 1891 C CA . VAL A 1 255 ? 24.044 4.142 4.352 1.00 29.38 255 VAL A CA 1
ATOM 1892 C C . VAL A 1 255 ? 22.768 3.407 3.955 1.00 29.38 255 VAL A C 1
ATOM 1894 O O . VAL A 1 255 ? 22.102 3.785 2.993 1.00 29.38 255 VAL A O 1
ATOM 1897 N N . SER A 1 256 ? 22.385 2.383 4.708 1.00 31.48 256 SER A N 1
ATOM 1898 C CA . SER A 1 256 ? 21.019 1.849 4.712 1.00 31.48 256 SER A CA 1
ATOM 1899 C C . SER A 1 256 ? 20.053 2.813 5.431 1.00 31.48 256 SER A C 1
ATOM 1901 O O . SER A 1 256 ? 19.211 2.401 6.222 1.00 31.48 256 SER A O 1
ATOM 1903 N N . SER A 1 257 ? 20.189 4.118 5.169 1.00 31.70 257 SER A N 1
ATOM 1904 C CA . SER A 1 257 ? 19.311 5.203 5.614 1.00 31.70 257 SER A CA 1
ATOM 1905 C C . SER A 1 257 ? 19.230 6.260 4.501 1.00 31.70 257 SER A C 1
ATOM 1907 O O . SER A 1 257 ? 20.266 6.776 4.077 1.00 31.70 257 SER A O 1
ATOM 1909 N N . PRO A 1 258 ? 18.030 6.615 4.004 1.00 30.89 258 PRO A N 1
ATOM 1910 C CA . PRO A 1 258 ? 17.883 7.573 2.905 1.00 30.89 258 PRO A CA 1
ATOM 1911 C C . PRO A 1 258 ? 17.981 9.064 3.291 1.00 30.89 258 PRO A C 1
ATOM 1913 O O . PRO A 1 258 ? 17.702 9.904 2.436 1.00 30.89 258 PRO A O 1
ATOM 1916 N N . LEU A 1 259 ? 18.311 9.440 4.537 1.00 31.41 259 LEU A N 1
ATOM 1917 C CA . LEU A 1 259 ? 18.109 10.818 5.034 1.00 31.41 259 LEU A CA 1
ATOM 1918 C C . LEU A 1 259 ? 19.321 11.464 5.711 1.00 31.41 259 LEU A C 1
ATOM 1920 O O . LEU A 1 259 ? 19.253 11.896 6.856 1.00 31.41 259 LEU A O 1
ATOM 1924 N N . THR A 1 260 ? 20.385 11.661 4.940 1.00 29.38 260 THR A N 1
ATOM 1925 C CA . THR A 1 260 ? 21.257 12.835 5.113 1.00 29.38 260 THR A CA 1
ATOM 1926 C C . THR A 1 260 ? 21.914 13.161 3.774 1.00 29.38 260 THR A C 1
ATOM 1928 O O . THR A 1 260 ? 22.894 12.537 3.383 1.00 29.38 260 THR A O 1
ATOM 1931 N N . ARG A 1 261 ? 21.357 14.120 3.019 1.00 30.48 261 ARG A N 1
ATOM 1932 C CA . ARG A 1 261 ? 22.011 14.701 1.829 1.00 30.48 261 ARG A CA 1
ATOM 1933 C C . ARG A 1 261 ? 21.702 16.190 1.683 1.00 30.48 261 ARG A C 1
ATOM 1935 O O . ARG A 1 261 ? 20.908 16.614 0.854 1.00 30.48 261 ARG A O 1
ATOM 1942 N N . SER A 1 262 ? 22.364 16.961 2.527 1.00 30.52 262 SER A N 1
ATOM 1943 C CA . SER A 1 262 ? 23.020 18.227 2.190 1.00 30.52 262 SER A CA 1
ATOM 1944 C C . SER A 1 262 ? 23.909 18.496 3.401 1.00 30.52 262 SER A C 1
ATOM 1946 O O . SER A 1 262 ? 23.408 18.839 4.464 1.00 30.52 262 SER A O 1
ATOM 1948 N N . ILE A 1 263 ? 25.144 18.006 3.411 1.00 27.31 263 ILE A N 1
ATOM 1949 C CA . ILE A 1 263 ? 26.353 18.712 2.968 1.00 27.31 263 ILE A CA 1
ATOM 1950 C C . ILE A 1 263 ? 27.408 17.649 2.566 1.00 27.31 263 ILE A C 1
ATOM 1952 O O . ILE A 1 263 ? 27.275 16.475 2.900 1.00 27.31 263 ILE A O 1
ATOM 1956 N N . ALA A 1 264 ? 28.380 18.059 1.757 1.00 34.69 264 ALA A N 1
ATOM 1957 C CA . ALA A 1 264 ? 29.345 17.277 0.988 1.00 34.69 264 ALA A CA 1
ATOM 1958 C C . ALA A 1 264 ? 30.242 16.258 1.748 1.00 34.69 264 ALA A C 1
ATOM 1960 O O . ALA A 1 264 ? 30.430 16.336 2.955 1.00 34.69 264 ALA A O 1
ATOM 1961 N N . ASP A 1 265 ? 30.825 15.353 0.945 1.00 33.78 265 ASP A N 1
ATOM 1962 C CA . ASP A 1 265 ? 32.082 14.598 1.135 1.00 33.78 265 ASP A CA 1
ATOM 1963 C C . ASP A 1 265 ? 32.153 13.372 2.072 1.00 33.78 265 ASP A C 1
ATOM 1965 O O . ASP A 1 265 ? 32.480 13.478 3.245 1.00 33.78 265 ASP A O 1
ATOM 1969 N N . ALA A 1 266 ? 31.973 12.171 1.484 1.00 39.06 266 ALA A N 1
ATOM 1970 C CA . ALA A 1 266 ? 32.809 10.960 1.682 1.00 39.06 266 ALA A CA 1
ATOM 1971 C C . ALA A 1 266 ? 32.233 9.741 0.915 1.00 39.06 266 ALA A C 1
ATOM 1973 O O . ALA A 1 266 ? 31.772 8.758 1.492 1.00 39.06 266 ALA A O 1
ATOM 1974 N N . TRP A 1 267 ? 32.235 9.815 -0.420 1.00 48.97 267 TRP A N 1
ATOM 1975 C CA . TRP A 1 267 ? 31.933 8.707 -1.344 1.00 48.97 267 TRP A CA 1
ATOM 1976 C C . TRP A 1 267 ? 33.038 8.666 -2.402 1.00 48.97 267 TRP A C 1
ATOM 1978 O O . TRP A 1 267 ? 32.808 8.987 -3.564 1.00 48.97 267 TRP A O 1
ATOM 1988 N N . LYS A 1 268 ? 34.277 8.397 -1.993 1.00 59.66 268 LYS A N 1
ATOM 1989 C CA . LYS A 1 268 ? 35.439 8.807 -2.793 1.00 59.66 268 LYS A CA 1
ATOM 1990 C C . LYS A 1 268 ? 35.622 7.913 -4.035 1.00 59.66 268 LYS A C 1
ATOM 1992 O O . LYS A 1 268 ? 35.501 8.405 -5.153 1.00 59.66 268 LYS A O 1
ATOM 1997 N N . ILE A 1 269 ? 35.749 6.591 -3.876 1.00 55.81 269 ILE A N 1
ATOM 1998 C CA . ILE A 1 269 ? 35.905 5.658 -5.019 1.00 55.81 269 ILE A CA 1
ATOM 1999 C C . ILE A 1 269 ? 34.564 5.325 -5.703 1.00 55.81 269 ILE A C 1
ATOM 2001 O O . ILE A 1 269 ? 34.473 5.297 -6.933 1.00 55.81 269 ILE A O 1
ATOM 2005 N N . ILE A 1 270 ? 33.491 5.108 -4.929 1.00 61.69 270 ILE A N 1
ATOM 2006 C CA . ILE A 1 270 ? 32.156 4.794 -5.481 1.00 61.69 270 ILE A CA 1
ATOM 2007 C C . ILE A 1 270 ? 31.557 6.009 -6.204 1.00 61.69 270 ILE A C 1
ATOM 2009 O O . ILE A 1 270 ? 30.943 5.862 -7.263 1.00 61.69 270 ILE A O 1
ATOM 2013 N N . GLY A 1 271 ? 31.738 7.214 -5.654 1.00 53.81 271 GLY A N 1
ATOM 2014 C CA . GLY A 1 271 ? 31.316 8.457 -6.298 1.00 53.81 271 GLY A CA 1
ATOM 2015 C C . GLY A 1 271 ? 32.067 8.688 -7.602 1.00 53.81 271 GLY A C 1
ATOM 2016 O O . GLY A 1 271 ? 31.422 8.885 -8.629 1.00 53.81 271 GLY A O 1
ATOM 2017 N N . LEU A 1 272 ? 33.398 8.547 -7.588 1.00 62.34 272 LEU A N 1
ATOM 2018 C CA . LEU A 1 272 ? 34.230 8.657 -8.788 1.00 62.34 272 LEU A CA 1
ATOM 2019 C C . LEU A 1 272 ? 33.796 7.675 -9.891 1.00 62.34 272 LEU A C 1
ATOM 2021 O O . LEU A 1 272 ? 33.577 8.080 -11.031 1.00 62.34 272 LEU A O 1
ATOM 2025 N N . THR A 1 273 ? 33.578 6.406 -9.533 1.00 66.00 273 THR A N 1
ATOM 2026 C CA . THR A 1 273 ? 33.103 5.354 -10.452 1.00 66.00 273 THR A CA 1
ATOM 2027 C C . THR A 1 273 ? 31.756 5.724 -11.083 1.00 66.00 273 THR A C 1
ATOM 2029 O O . THR A 1 273 ? 31.573 5.591 -12.291 1.00 66.00 273 THR A O 1
ATOM 2032 N N . ARG A 1 274 ? 30.806 6.244 -10.293 1.00 65.25 274 ARG A N 1
ATOM 2033 C CA . ARG A 1 274 ? 29.473 6.636 -10.782 1.00 65.25 274 ARG A CA 1
ATOM 2034 C C . ARG A 1 274 ? 29.479 7.915 -11.618 1.00 65.25 274 ARG A C 1
ATOM 2036 O O . ARG A 1 274 ? 28.663 8.017 -12.532 1.00 65.25 274 ARG A O 1
ATOM 2043 N N . CYS A 1 275 ? 30.353 8.878 -11.323 1.00 55.72 275 CYS A N 1
ATOM 2044 C CA . CYS A 1 275 ? 30.533 10.066 -12.160 1.00 55.72 275 CYS A CA 1
ATOM 2045 C C . CYS A 1 275 ? 31.078 9.666 -13.535 1.00 55.72 275 CYS A C 1
ATOM 2047 O O . CYS A 1 275 ? 30.432 9.932 -14.547 1.00 55.72 275 CYS A O 1
ATOM 2049 N N . ALA A 1 276 ? 32.174 8.904 -13.558 1.00 58.75 276 ALA A N 1
ATOM 2050 C CA . ALA A 1 276 ? 32.777 8.415 -14.793 1.00 58.75 276 ALA A CA 1
ATOM 2051 C C . ALA A 1 276 ? 31.811 7.545 -15.620 1.00 58.75 276 ALA A C 1
ATOM 2053 O O . ALA A 1 276 ? 31.710 7.718 -16.834 1.00 58.75 276 ALA A O 1
ATOM 2054 N N . ALA A 1 277 ? 31.035 6.668 -14.972 1.00 70.00 277 ALA A N 1
ATOM 2055 C CA . ALA A 1 277 ? 30.010 5.858 -15.631 1.00 70.00 277 ALA A CA 1
ATOM 2056 C C . ALA A 1 277 ? 28.946 6.706 -16.347 1.00 70.00 277 ALA A C 1
ATOM 2058 O O . ALA A 1 277 ? 28.553 6.387 -17.468 1.00 70.00 277 ALA A O 1
ATOM 2059 N N . LYS A 1 278 ? 28.485 7.795 -15.717 1.00 58.84 278 LYS A N 1
ATOM 2060 C CA . LYS A 1 278 ? 27.482 8.702 -16.297 1.00 58.84 278 LYS A CA 1
ATOM 2061 C C . LYS A 1 278 ? 28.047 9.519 -17.454 1.00 58.84 278 LYS A C 1
ATOM 2063 O O . LYS A 1 278 ? 27.379 9.657 -18.474 1.00 58.84 278 LYS A O 1
ATOM 2068 N N . GLU A 1 279 ? 29.266 10.029 -17.309 1.00 64.44 279 GLU A N 1
ATOM 2069 C CA . GLU A 1 279 ? 29.938 10.828 -18.340 1.00 64.44 279 GLU A CA 1
ATOM 2070 C C . GLU A 1 279 ? 30.284 9.999 -19.583 1.00 64.44 279 GLU A C 1
ATOM 2072 O O . GLU A 1 279 ? 30.205 10.490 -20.709 1.00 64.44 279 GLU A O 1
ATOM 2077 N N . CYS A 1 280 ? 30.635 8.724 -19.398 1.00 73.44 280 CYS A N 1
ATOM 2078 C CA . CYS A 1 280 ? 31.153 7.882 -20.475 1.00 73.44 280 CYS A CA 1
ATOM 2079 C C . CYS A 1 280 ? 30.108 6.941 -21.100 1.00 73.44 280 CYS A C 1
ATOM 2081 O O . CYS A 1 280 ? 30.402 6.287 -22.105 1.00 73.44 280 CYS A O 1
ATOM 2083 N N . ALA A 1 281 ? 28.873 6.922 -20.580 1.00 68.56 281 ALA A N 1
ATOM 2084 C CA . ALA A 1 281 ? 27.779 6.101 -21.105 1.00 68.56 281 ALA A CA 1
ATOM 2085 C C . ALA A 1 281 ? 27.480 6.385 -22.590 1.00 68.56 281 ALA A C 1
ATOM 2087 O O . ALA A 1 281 ? 27.292 5.455 -23.375 1.00 68.56 281 ALA A O 1
ATOM 2088 N N . SER A 1 282 ? 27.514 7.656 -23.012 1.00 71.06 282 SER A N 1
ATOM 2089 C CA . SER A 1 282 ? 27.319 8.057 -24.418 1.00 71.06 282 SER A CA 1
ATOM 2090 C C . SER A 1 282 ? 28.418 7.529 -25.352 1.00 71.06 282 SER A C 1
ATOM 2092 O O . SER A 1 282 ? 28.161 7.270 -26.529 1.00 71.06 282 SER A O 1
ATOM 2094 N N . ARG A 1 283 ? 29.626 7.289 -24.819 1.00 78.88 283 ARG A N 1
ATOM 2095 C CA . ARG A 1 283 ? 30.763 6.663 -25.516 1.00 78.88 283 ARG A CA 1
ATOM 2096 C C . ARG A 1 283 ? 30.744 5.131 -25.446 1.00 78.88 283 ARG A C 1
ATOM 2098 O O . ARG A 1 283 ? 31.666 4.496 -25.952 1.00 78.88 283 ARG A O 1
ATOM 2105 N N . ARG A 1 284 ? 29.704 4.521 -24.857 1.00 82.50 284 ARG A N 1
ATOM 2106 C CA . ARG A 1 284 ? 29.597 3.071 -24.593 1.00 82.50 284 ARG A CA 1
ATOM 2107 C C . ARG A 1 284 ? 30.764 2.515 -23.765 1.00 82.50 284 ARG A C 1
ATOM 2109 O O . ARG A 1 284 ? 31.146 1.363 -23.942 1.00 82.50 284 ARG A O 1
ATOM 2116 N N . ILE A 1 285 ? 31.343 3.335 -22.888 1.00 86.88 285 ILE A N 1
ATOM 2117 C CA . ILE A 1 285 ? 32.368 2.893 -21.939 1.00 86.88 285 ILE A CA 1
ATOM 2118 C C . ILE A 1 285 ? 31.687 2.663 -20.591 1.00 86.88 285 ILE A C 1
ATOM 2120 O O . ILE A 1 285 ? 30.939 3.518 -20.108 1.00 86.88 285 ILE A O 1
ATOM 2124 N N . ARG A 1 286 ? 31.929 1.498 -19.994 1.00 91.06 286 ARG A N 1
ATOM 2125 C CA . ARG A 1 286 ? 31.355 1.095 -18.708 1.00 91.06 286 ARG A CA 1
ATOM 2126 C C . ARG A 1 286 ? 32.389 1.286 -17.611 1.00 91.06 286 ARG A C 1
ATOM 2128 O O . ARG A 1 286 ? 33.557 0.979 -17.810 1.00 91.06 286 ARG A O 1
ATOM 2135 N N . VAL A 1 287 ? 31.972 1.801 -16.459 1.00 85.00 287 VAL A N 1
ATOM 2136 C CA . VAL A 1 287 ? 32.873 1.999 -15.315 1.00 85.00 287 VAL A CA 1
ATOM 2137 C C . VAL A 1 287 ? 32.204 1.421 -14.080 1.00 85.00 287 VAL A C 1
ATOM 2139 O O . VAL A 1 287 ? 31.161 1.913 -13.657 1.00 85.00 287 VAL A O 1
ATOM 2142 N N . ASN A 1 288 ? 32.765 0.352 -13.525 1.00 87.38 288 ASN A N 1
ATOM 2143 C CA . ASN A 1 288 ? 32.214 -0.377 -12.382 1.00 87.38 288 ASN A CA 1
ATOM 2144 C C . ASN A 1 288 ? 33.252 -0.500 -11.265 1.00 87.38 288 ASN A C 1
ATOM 2146 O O . ASN A 1 288 ? 34.437 -0.248 -11.472 1.00 87.38 288 ASN A O 1
ATOM 2150 N N . ALA A 1 289 ? 32.815 -0.900 -10.075 1.00 84.62 289 ALA A N 1
ATOM 2151 C CA . ALA A 1 289 ? 33.703 -1.195 -8.961 1.00 84.62 289 ALA A CA 1
ATOM 2152 C C . ALA A 1 289 ? 33.447 -2.591 -8.387 1.00 84.62 289 ALA A C 1
ATOM 2154 O O . ALA A 1 289 ? 32.314 -3.075 -8.379 1.00 84.62 289 ALA A O 1
ATOM 2155 N N . VAL A 1 290 ? 34.498 -3.212 -7.858 1.00 85.38 290 VAL A N 1
ATOM 2156 C CA . VAL A 1 290 ? 34.413 -4.444 -7.062 1.00 85.38 290 VAL A CA 1
ATOM 2157 C C . VAL A 1 290 ? 34.860 -4.120 -5.642 1.00 85.38 290 VAL A C 1
ATOM 2159 O O . VAL A 1 290 ? 35.902 -3.491 -5.453 1.00 85.38 290 VAL A O 1
ATOM 2162 N N . ALA A 1 291 ? 34.065 -4.531 -4.653 1.00 82.62 291 ALA A N 1
ATOM 2163 C CA . ALA A 1 291 ? 34.365 -4.405 -3.230 1.00 82.62 291 ALA A CA 1
ATOM 2164 C C . ALA A 1 291 ? 34.607 -5.803 -2.636 1.00 82.62 291 ALA A C 1
ATOM 2166 O O . ALA A 1 291 ? 33.642 -6.486 -2.274 1.00 82.62 291 ALA A O 1
ATOM 2167 N N . PRO A 1 292 ? 35.866 -6.262 -2.562 1.00 78.06 292 PRO A N 1
ATOM 2168 C CA . PRO A 1 292 ? 36.188 -7.537 -1.946 1.00 78.06 292 PRO A CA 1
ATOM 2169 C C . PRO A 1 292 ? 36.031 -7.473 -0.423 1.00 78.06 292 PRO A C 1
ATOM 2171 O O . PRO A 1 292 ? 36.378 -6.462 0.198 1.00 78.06 292 PRO A O 1
ATOM 2174 N N . GLY A 1 293 ? 35.532 -8.567 0.157 1.00 71.94 293 GLY A N 1
ATOM 2175 C CA . GLY A 1 293 ? 35.698 -8.906 1.568 1.00 71.94 293 GLY A CA 1
ATOM 2176 C C . GLY A 1 293 ? 37.127 -9.361 1.880 1.00 71.94 293 GLY A C 1
ATOM 2177 O O . GLY A 1 293 ? 38.076 -8.985 1.194 1.00 71.94 293 GLY A O 1
ATOM 2178 N N . THR A 1 294 ? 37.304 -10.190 2.905 1.00 74.00 294 THR A N 1
ATOM 2179 C CA . THR A 1 294 ? 38.630 -10.702 3.279 1.00 74.00 294 THR A CA 1
ATOM 2180 C C . THR A 1 294 ? 39.115 -11.740 2.256 1.00 74.00 294 THR A C 1
ATOM 2182 O O . THR A 1 294 ? 38.588 -12.855 2.193 1.00 74.00 294 THR A O 1
ATOM 2185 N N . ILE A 1 295 ? 40.104 -11.367 1.432 1.00 78.31 295 ILE A N 1
ATOM 2186 C CA . ILE A 1 295 ? 40.695 -12.213 0.377 1.00 78.31 295 ILE A CA 1
ATOM 2187 C C . ILE A 1 295 ? 42.104 -12.637 0.775 1.00 78.31 295 ILE A C 1
ATOM 2189 O O . ILE A 1 295 ? 42.915 -11.781 1.127 1.00 78.31 295 ILE A O 1
ATOM 2193 N N . ASP A 1 296 ? 42.417 -13.928 0.649 1.00 76.81 296 ASP A N 1
ATOM 2194 C CA . ASP A 1 296 ? 43.750 -14.471 0.937 1.00 76.81 296 ASP A CA 1
ATOM 2195 C C . ASP A 1 296 ? 44.799 -13.877 -0.022 1.00 76.81 296 ASP A C 1
ATOM 2197 O O . ASP A 1 296 ? 44.958 -14.307 -1.165 1.00 76.81 296 ASP A O 1
ATOM 2201 N N . THR A 1 297 ? 45.476 -12.821 0.431 1.00 73.50 297 THR A N 1
ATOM 2202 C CA . THR A 1 297 ? 46.463 -12.047 -0.329 1.00 73.50 297 THR A CA 1
ATOM 2203 C C . THR A 1 297 ? 47.651 -11.687 0.563 1.00 73.50 297 THR A C 1
ATOM 2205 O O . THR A 1 297 ? 47.496 -11.610 1.784 1.00 73.50 297 THR A O 1
ATOM 2208 N N . PRO A 1 298 ? 48.826 -11.363 -0.014 1.00 65.25 298 PRO A N 1
ATOM 2209 C CA . PRO A 1 298 ? 49.985 -10.906 0.760 1.00 65.25 298 PRO A CA 1
ATOM 2210 C C . PRO A 1 298 ? 49.725 -9.659 1.627 1.00 65.25 298 PRO A C 1
ATOM 2212 O O . PRO A 1 298 ? 50.446 -9.430 2.594 1.00 65.25 298 PRO A O 1
ATOM 2215 N N . MET A 1 299 ? 48.686 -8.873 1.310 1.00 65.94 299 MET A N 1
ATOM 2216 C CA . MET A 1 299 ? 48.259 -7.698 2.083 1.00 65.94 299 MET A CA 1
ATOM 2217 C C . MET A 1 299 ? 47.784 -8.056 3.505 1.00 65.94 299 MET A C 1
ATOM 2219 O O . MET A 1 299 ? 47.880 -7.217 4.393 1.00 65.94 299 MET A O 1
ATOM 2223 N N . LEU A 1 300 ? 47.326 -9.293 3.737 1.00 59.25 300 LEU A N 1
ATOM 2224 C CA . LEU A 1 300 ? 46.889 -9.802 5.047 1.00 59.25 300 LEU A CA 1
ATOM 2225 C C . LEU A 1 300 ? 48.033 -10.413 5.885 1.00 59.25 300 LEU A C 1
ATOM 2227 O O . LEU A 1 300 ? 47.785 -11.033 6.910 1.00 59.25 300 LEU A O 1
ATOM 2231 N N . GLY A 1 301 ? 49.290 -10.280 5.448 1.00 55.81 301 GLY A N 1
ATOM 2232 C CA . GLY A 1 301 ? 50.464 -10.838 6.127 1.00 55.81 301 GLY A CA 1
ATOM 2233 C C . GLY A 1 301 ? 50.950 -10.047 7.364 1.00 55.81 301 GLY A C 1
ATOM 2234 O O . GLY A 1 301 ? 50.173 -9.303 7.968 1.00 55.81 301 GLY A O 1
ATOM 2235 N N . PRO A 1 302 ? 52.252 -10.153 7.728 1.00 46.84 302 PRO A N 1
ATOM 2236 C CA . PRO A 1 302 ? 52.859 -9.583 8.949 1.00 46.84 302 PRO A CA 1
ATOM 2237 C C . PRO A 1 302 ? 52.597 -8.089 9.197 1.00 46.84 302 PRO A C 1
ATOM 2239 O O . PRO A 1 302 ? 52.678 -7.627 10.330 1.00 46.84 302 PRO A O 1
ATOM 2242 N N . ASN A 1 303 ? 52.244 -7.344 8.150 1.00 46.47 303 ASN A N 1
ATOM 2243 C CA . ASN A 1 303 ? 51.971 -5.907 8.183 1.00 46.47 303 ASN A CA 1
ATOM 2244 C C . ASN A 1 303 ? 50.624 -5.541 8.839 1.00 46.47 303 ASN A C 1
ATOM 2246 O O . ASN A 1 303 ? 50.317 -4.360 8.967 1.00 46.47 303 ASN A O 1
ATOM 2250 N N . THR A 1 304 ? 49.808 -6.527 9.226 1.00 52.12 304 THR A N 1
ATOM 2251 C CA . THR A 1 304 ? 48.547 -6.315 9.962 1.00 52.12 304 THR A CA 1
ATOM 2252 C C . THR A 1 304 ? 48.671 -6.566 11.469 1.00 52.12 304 THR A C 1
ATOM 2254 O O . THR A 1 304 ? 47.715 -6.329 12.206 1.00 52.12 304 THR A O 1
ATOM 2257 N N . GLY A 1 305 ? 49.828 -7.060 11.937 1.00 54.28 305 GLY A N 1
ATOM 2258 C CA . GLY A 1 305 ? 50.056 -7.421 13.340 1.00 54.28 305 GLY A CA 1
ATOM 2259 C C . GLY A 1 305 ? 49.261 -8.641 13.832 1.00 54.28 305 GLY A C 1
ATOM 2260 O O . GLY A 1 305 ? 49.243 -8.888 15.034 1.00 54.28 305 GLY A O 1
ATOM 2261 N N . ARG A 1 306 ? 48.603 -9.393 12.934 1.00 56.25 306 ARG A N 1
ATOM 2262 C CA . ARG A 1 306 ? 47.738 -10.545 13.253 1.00 56.25 306 ARG A CA 1
ATOM 2263 C C . ARG A 1 306 ? 48.278 -11.850 12.668 1.00 56.25 306 ARG A C 1
ATOM 2265 O O . ARG A 1 306 ? 48.873 -11.863 11.590 1.00 56.25 306 ARG A O 1
ATOM 2272 N N . SER A 1 307 ? 48.042 -12.963 13.359 1.00 58.25 307 SER A N 1
ATOM 2273 C CA . SER A 1 307 ? 48.352 -14.309 12.865 1.00 58.25 307 SER A CA 1
ATOM 2274 C C . SER A 1 307 ? 47.295 -14.817 11.872 1.00 58.25 307 SER A C 1
ATOM 2276 O O . SER A 1 307 ? 46.129 -14.416 11.899 1.00 58.25 307 SER A O 1
ATOM 2278 N N . ARG A 1 308 ? 47.694 -15.738 10.983 1.00 58.50 308 ARG A N 1
ATOM 2279 C CA . ARG A 1 308 ? 46.799 -16.364 9.988 1.00 58.50 308 ARG A CA 1
ATOM 2280 C C . ARG A 1 308 ? 45.632 -17.120 10.639 1.00 58.50 308 ARG A C 1
ATOM 2282 O O . ARG A 1 308 ? 44.537 -17.117 10.082 1.00 58.50 308 ARG A O 1
ATOM 2289 N N . ASP A 1 309 ? 45.843 -17.686 11.826 1.00 59.16 309 ASP A N 1
ATOM 2290 C CA . ASP A 1 309 ? 44.821 -18.415 12.585 1.00 59.16 309 ASP A CA 1
ATOM 2291 C C . ASP A 1 309 ? 43.802 -17.475 13.250 1.00 59.16 309 ASP A C 1
ATOM 2293 O O . ASP A 1 309 ? 42.605 -17.759 13.227 1.00 59.16 309 ASP A O 1
ATOM 2297 N N . GLU A 1 310 ? 44.235 -16.313 13.755 1.00 59.34 310 GLU A N 1
ATOM 2298 C CA . GLU A 1 310 ? 43.333 -15.276 14.288 1.00 59.34 310 GLU A CA 1
ATOM 2299 C C . GLU A 1 310 ? 42.405 -14.717 13.200 1.00 59.34 310 GLU A C 1
ATOM 2301 O O . GLU A 1 310 ? 41.218 -14.505 13.440 1.00 59.34 310 GLU A O 1
ATOM 2306 N N . MET A 1 311 ? 42.914 -14.549 11.976 1.00 59.41 311 MET A N 1
ATOM 2307 C CA . MET A 1 311 ? 42.105 -14.098 10.839 1.00 59.41 311 MET A CA 1
ATOM 2308 C C . MET A 1 311 ? 41.104 -15.158 10.363 1.00 59.41 311 MET A C 1
ATOM 2310 O O . MET A 1 311 ? 39.983 -14.820 9.987 1.00 59.41 311 MET A O 1
ATOM 2314 N N . LEU A 1 312 ? 41.472 -16.444 10.389 1.00 59.00 312 LEU A N 1
ATOM 2315 C CA . LEU A 1 312 ? 40.545 -17.535 10.069 1.00 59.00 312 LEU A CA 1
ATOM 2316 C C . LEU A 1 312 ? 39.439 -17.671 11.126 1.00 59.00 312 LEU A C 1
ATOM 2318 O O . LEU A 1 312 ? 38.292 -17.925 10.761 1.00 59.00 312 LEU A O 1
ATOM 2322 N N . ALA A 1 313 ? 39.760 -17.449 12.405 1.00 59.38 313 ALA A N 1
ATOM 2323 C CA . ALA A 1 313 ? 38.793 -17.450 13.502 1.00 59.38 313 ALA A CA 1
ATOM 2324 C C . ALA A 1 313 ? 37.809 -16.265 13.438 1.00 59.38 313 ALA A C 1
ATOM 2326 O O . ALA A 1 313 ? 36.646 -16.427 13.783 1.00 59.38 313 ALA A O 1
ATOM 2327 N N . GLU A 1 314 ? 38.242 -15.097 12.953 1.00 53.34 314 GLU A N 1
ATOM 2328 C CA . GLU A 1 314 ? 37.379 -13.925 12.730 1.00 53.34 314 GLU A CA 1
ATOM 2329 C C . GLU A 1 314 ? 36.478 -14.100 11.494 1.00 53.34 314 GLU A C 1
ATOM 2331 O O . GLU A 1 314 ? 35.328 -13.670 11.479 1.00 53.34 314 GLU A O 1
ATOM 2336 N N . VAL A 1 315 ? 36.961 -14.775 10.449 1.00 55.25 315 VAL A N 1
ATOM 2337 C CA . VAL A 1 315 ? 36.172 -15.085 9.242 1.00 55.25 315 VAL A CA 1
ATOM 2338 C C . VAL A 1 315 ? 35.146 -16.192 9.507 1.00 55.25 315 VAL A C 1
ATOM 2340 O O . VAL A 1 315 ? 34.089 -16.213 8.857 1.00 55.25 315 VAL A O 1
ATOM 2343 N N . ALA A 1 316 ? 35.437 -17.067 10.478 1.00 50.91 316 ALA A N 1
ATOM 2344 C CA . ALA A 1 316 ? 34.527 -18.080 10.978 1.00 50.91 316 ALA A CA 1
ATOM 2345 C C . ALA A 1 316 ? 33.366 -17.421 11.752 1.00 50.91 316 ALA A C 1
ATOM 2347 O O . ALA A 1 316 ? 33.547 -16.910 12.851 1.00 50.91 316 ALA A O 1
ATOM 2348 N N . GLY A 1 317 ? 32.172 -17.394 11.159 1.00 51.53 317 GLY A N 1
ATOM 2349 C CA . GLY A 1 317 ? 30.964 -16.787 11.739 1.00 51.53 317 GLY A CA 1
ATOM 2350 C C . GLY A 1 317 ? 30.562 -15.419 11.169 1.00 51.53 317 GLY A C 1
ATOM 2351 O O . GLY A 1 317 ? 29.378 -15.099 11.188 1.00 51.53 317 GLY A O 1
ATOM 2352 N N . HIS A 1 318 ? 31.480 -14.644 10.575 1.00 51.00 318 HIS A N 1
ATOM 2353 C CA . HIS A 1 318 ? 31.164 -13.318 9.999 1.00 51.00 318 HIS A CA 1
ATOM 2354 C C . HIS A 1 318 ? 30.994 -13.314 8.472 1.00 51.00 318 HIS A C 1
ATOM 2356 O O . HIS A 1 318 ? 30.498 -12.343 7.894 1.00 51.00 318 HIS A O 1
ATOM 2362 N N . THR A 1 319 ? 31.391 -14.395 7.796 1.00 55.16 319 THR A N 1
ATOM 2363 C CA . THR A 1 319 ? 31.168 -14.578 6.358 1.00 55.16 319 THR A CA 1
ATOM 2364 C C . THR A 1 319 ? 30.141 -15.687 6.113 1.00 55.16 319 THR A C 1
ATOM 2366 O O . THR A 1 319 ? 30.312 -16.778 6.650 1.00 55.16 319 THR A O 1
ATOM 2369 N N . PRO A 1 320 ? 29.113 -15.487 5.260 1.00 55.88 320 PRO A N 1
ATOM 2370 C CA . PRO A 1 320 ? 28.118 -16.531 4.972 1.00 55.88 320 PRO A CA 1
ATOM 2371 C C . PRO A 1 320 ? 28.708 -17.849 4.447 1.00 55.88 320 PRO A C 1
ATOM 2373 O O . PRO A 1 320 ? 28.111 -18.907 4.609 1.00 55.88 320 PRO A O 1
ATOM 2376 N N . MET A 1 321 ? 29.886 -17.786 3.815 1.00 65.38 321 MET A N 1
ATOM 2377 C CA . MET A 1 321 ? 30.602 -18.948 3.272 1.00 65.38 321 MET A CA 1
ATOM 2378 C C . MET A 1 321 ? 31.641 -19.533 4.241 1.00 65.38 321 MET A C 1
ATOM 2380 O O . MET A 1 321 ? 32.290 -20.519 3.897 1.00 65.38 321 MET A O 1
ATOM 2384 N N . ASN A 1 322 ? 31.808 -18.932 5.425 1.00 69.31 322 ASN A N 1
ATOM 2385 C CA . ASN A 1 322 ? 32.675 -19.387 6.512 1.00 69.31 322 ASN A CA 1
ATOM 2386 C C . ASN A 1 322 ? 34.138 -19.660 6.097 1.00 69.31 322 ASN A C 1
ATOM 2388 O O . ASN A 1 322 ? 34.773 -20.589 6.596 1.00 69.31 322 ASN A O 1
ATOM 2392 N N . ARG A 1 323 ? 34.658 -18.887 5.134 1.00 77.25 323 ARG A N 1
ATOM 2393 C CA . ARG A 1 323 ? 36.029 -18.996 4.611 1.00 77.25 323 ARG A CA 1
ATOM 2394 C C . ARG A 1 323 ? 36.504 -17.689 3.987 1.00 77.25 323 ARG A C 1
ATOM 2396 O O . ARG A 1 323 ? 35.697 -16.848 3.590 1.00 77.25 323 ARG A O 1
ATOM 2403 N N . LEU A 1 324 ? 37.820 -17.575 3.814 1.00 73.19 324 LEU A N 1
ATOM 2404 C CA . LEU A 1 324 ? 38.426 -16.515 3.012 1.00 73.19 324 LEU A CA 1
ATOM 2405 C C . LEU A 1 324 ? 38.025 -16.646 1.538 1.00 73.19 324 LEU A C 1
ATOM 2407 O O . LEU A 1 324 ? 37.933 -17.753 0.987 1.00 73.19 324 LEU A O 1
ATOM 2411 N N . GLY A 1 325 ? 37.811 -15.500 0.894 1.00 77.50 325 GLY A N 1
ATOM 2412 C CA . GLY A 1 325 ? 37.718 -15.444 -0.558 1.00 77.50 325 GLY A CA 1
ATOM 2413 C C . GLY A 1 325 ? 39.090 -15.682 -1.185 1.00 77.50 325 GLY A C 1
ATOM 2414 O O . GLY A 1 325 ? 40.128 -15.353 -0.607 1.00 77.50 325 GLY A O 1
ATOM 2415 N N . THR A 1 326 ? 39.101 -16.257 -2.378 1.00 83.50 326 THR A N 1
ATOM 2416 C CA . THR A 1 326 ? 40.323 -16.456 -3.157 1.00 83.50 326 THR A CA 1
ATOM 2417 C C . THR A 1 326 ? 40.501 -15.327 -4.163 1.00 83.50 326 THR A C 1
ATOM 2419 O O . THR A 1 326 ? 39.538 -14.722 -4.639 1.00 83.50 326 THR A O 1
ATOM 2422 N N . VAL A 1 327 ? 41.753 -15.053 -4.522 1.00 86.31 327 VAL A N 1
ATOM 2423 C CA . VAL A 1 327 ? 42.085 -14.081 -5.570 1.00 86.31 327 VAL A CA 1
ATOM 2424 C C . VAL A 1 327 ? 41.393 -14.421 -6.898 1.00 86.31 327 VAL A C 1
ATOM 2426 O O . VAL A 1 327 ? 40.895 -13.530 -7.581 1.00 86.31 327 VAL A O 1
ATOM 2429 N N . GLU A 1 328 ? 41.305 -15.709 -7.228 1.00 85.56 328 GLU A N 1
ATOM 2430 C CA . GLU A 1 328 ? 40.685 -16.202 -8.461 1.00 85.56 328 GLU A CA 1
ATOM 2431 C C . GLU A 1 328 ? 39.184 -15.873 -8.547 1.00 85.56 328 GLU A C 1
ATOM 2433 O O . GLU A 1 328 ? 38.660 -15.575 -9.618 1.00 85.56 328 GLU A O 1
ATOM 2438 N N . GLU A 1 329 ? 38.472 -15.878 -7.418 1.00 86.06 329 GLU A N 1
ATOM 2439 C CA . GLU A 1 329 ? 37.047 -15.520 -7.366 1.00 86.06 329 GLU A CA 1
ATOM 2440 C C . GLU A 1 329 ? 36.816 -14.033 -7.671 1.00 86.06 329 GLU A C 1
ATOM 2442 O O . GLU A 1 329 ? 35.870 -13.669 -8.378 1.00 86.06 329 GLU A O 1
ATOM 2447 N N . ILE A 1 330 ? 37.719 -13.170 -7.200 1.00 87.81 330 ILE A N 1
ATOM 2448 C CA . ILE A 1 330 ? 37.692 -11.744 -7.536 1.00 87.81 330 ILE A CA 1
ATOM 2449 C C . ILE A 1 330 ? 38.091 -11.533 -8.998 1.00 87.81 330 ILE A C 1
ATOM 2451 O O . ILE A 1 330 ? 37.429 -10.769 -9.699 1.00 87.81 330 ILE A O 1
ATOM 2455 N N . ALA A 1 331 ? 39.102 -12.252 -9.489 1.00 89.81 331 ALA A N 1
ATOM 2456 C CA . ALA A 1 331 ? 39.545 -12.172 -10.877 1.00 89.81 331 ALA A CA 1
ATOM 2457 C C . ALA A 1 331 ? 38.428 -12.525 -11.876 1.00 89.81 331 ALA A C 1
ATOM 2459 O O . ALA A 1 331 ? 38.207 -11.782 -12.833 1.00 89.81 331 ALA A O 1
ATOM 2460 N N . LYS A 1 332 ? 37.646 -13.577 -11.600 1.00 90.12 332 LYS A N 1
ATOM 2461 C CA . LYS A 1 332 ? 36.460 -13.956 -12.394 1.00 90.12 332 LYS A CA 1
ATOM 2462 C C . LYS A 1 332 ? 35.383 -12.873 -12.404 1.00 90.12 332 LYS A C 1
ATOM 2464 O O . LYS A 1 332 ? 34.786 -12.593 -13.441 1.00 90.12 332 LYS A O 1
ATOM 2469 N N . THR A 1 333 ? 35.159 -12.229 -11.261 1.00 89.50 333 THR A N 1
ATOM 2470 C CA . THR A 1 333 ? 34.194 -11.124 -11.140 1.00 89.50 333 THR A CA 1
ATOM 2471 C C . THR A 1 333 ? 34.640 -9.907 -11.955 1.00 89.50 333 THR A C 1
ATOM 2473 O O . THR A 1 333 ? 33.836 -9.295 -12.658 1.00 89.50 333 THR A O 1
ATOM 2476 N N . VAL A 1 334 ? 35.934 -9.576 -11.908 1.00 91.81 334 VAL A N 1
ATOM 2477 C CA . VAL A 1 334 ? 36.527 -8.503 -12.718 1.00 91.81 334 VAL A CA 1
ATOM 2478 C C . VAL A 1 334 ? 36.417 -8.828 -14.210 1.00 91.81 334 VAL A C 1
ATOM 2480 O O . VAL A 1 334 ? 35.968 -7.979 -14.975 1.00 91.81 334 VAL A O 1
ATOM 2483 N N . ALA A 1 335 ? 36.735 -10.056 -14.628 1.00 92.19 335 ALA A N 1
ATOM 2484 C CA . ALA A 1 335 ? 36.611 -10.482 -16.022 1.00 92.19 335 ALA A CA 1
ATOM 2485 C C . ALA A 1 335 ? 35.166 -10.388 -16.541 1.00 92.19 335 ALA A C 1
ATOM 2487 O O . ALA A 1 335 ? 34.941 -9.848 -17.625 1.00 92.19 335 ALA A O 1
ATOM 2488 N N . PHE A 1 336 ? 34.173 -10.801 -15.744 1.00 91.88 336 PHE A N 1
ATOM 2489 C CA . PHE A 1 336 ? 32.758 -10.604 -16.075 1.00 91.88 336 PHE A CA 1
ATOM 2490 C C . PHE A 1 336 ? 32.430 -9.121 -16.318 1.00 91.88 336 PHE A C 1
ATOM 2492 O O . PHE A 1 336 ? 31.840 -8.779 -17.347 1.00 91.88 336 PHE A O 1
ATOM 2499 N N . LEU A 1 337 ? 32.867 -8.224 -15.424 1.00 91.06 337 LEU A N 1
ATOM 2500 C CA . LEU A 1 337 ? 32.638 -6.780 -15.554 1.00 91.06 337 LEU A CA 1
ATOM 2501 C C . LEU A 1 337 ? 33.373 -6.150 -16.747 1.00 91.06 337 LEU A C 1
ATOM 2503 O O . LEU A 1 337 ? 32.899 -5.162 -17.312 1.00 91.06 337 LEU A O 1
ATOM 2507 N N . LEU A 1 338 ? 34.503 -6.713 -17.168 1.00 92.19 338 LEU A N 1
ATOM 2508 C CA . LEU A 1 338 ? 35.215 -6.285 -18.374 1.00 92.19 338 LEU A CA 1
ATOM 2509 C C . LEU A 1 338 ? 34.557 -6.801 -19.666 1.00 92.19 338 LEU A C 1
ATOM 2511 O O . LEU A 1 338 ? 34.628 -6.134 -20.697 1.00 92.19 338 LEU A O 1
ATOM 2515 N N . SER A 1 339 ? 33.874 -7.944 -19.607 1.00 89.50 339 SER A N 1
ATOM 2516 C CA . SER A 1 339 ? 33.255 -8.608 -20.763 1.00 89.50 339 SER A CA 1
ATOM 2517 C C . SER A 1 339 ? 31.929 -7.982 -21.220 1.00 89.50 339 SER A C 1
ATOM 2519 O O . SER A 1 339 ? 31.310 -7.198 -20.501 1.00 89.50 339 SER A O 1
ATOM 2521 N N . GLU A 1 340 ? 31.465 -8.360 -22.414 1.00 83.75 340 GLU A N 1
ATOM 2522 C CA . GLU A 1 340 ? 30.161 -7.939 -22.959 1.00 83.75 340 GLU A CA 1
ATOM 2523 C C . GLU A 1 340 ? 28.961 -8.532 -22.199 1.00 83.75 340 GLU A C 1
ATOM 2525 O O . GLU A 1 340 ? 27.855 -7.996 -22.285 1.00 83.75 340 GLU A O 1
ATOM 2530 N N . ASP A 1 341 ? 29.164 -9.570 -21.386 1.00 83.88 341 ASP A N 1
ATOM 2531 C CA . ASP A 1 341 ? 28.102 -10.146 -20.548 1.00 83.88 341 ASP A CA 1
ATOM 2532 C C . ASP A 1 341 ? 27.588 -9.150 -19.499 1.00 83.88 341 ASP A C 1
ATOM 2534 O O . ASP A 1 341 ? 26.469 -9.266 -19.001 1.00 83.88 341 ASP A O 1
ATOM 2538 N N . SER A 1 342 ? 28.380 -8.120 -19.200 1.00 86.88 342 SER A N 1
ATOM 2539 C CA . SER A 1 342 ? 27.999 -6.993 -18.351 1.00 86.88 342 SER A CA 1
ATOM 2540 C C . SER A 1 342 ? 27.721 -5.717 -19.165 1.00 86.88 342 SER A C 1
ATOM 2542 O O . SER A 1 342 ? 27.856 -4.600 -18.659 1.00 86.88 342 SER A O 1
ATOM 2544 N N . SER A 1 343 ? 27.308 -5.855 -20.434 1.00 82.81 343 SER A N 1
ATOM 2545 C CA . SER A 1 343 ? 27.050 -4.752 -21.385 1.00 82.81 343 SER A CA 1
ATOM 2546 C C . SER A 1 343 ? 26.028 -3.716 -20.903 1.00 82.81 343 SER A C 1
ATOM 2548 O O . SER A 1 343 ? 26.105 -2.555 -21.307 1.00 82.81 343 SER A O 1
ATOM 2550 N N . PHE A 1 344 ? 25.121 -4.089 -19.994 1.00 79.88 344 PHE A N 1
ATOM 2551 C CA . PHE A 1 344 ? 24.172 -3.169 -19.349 1.00 79.88 344 PHE A CA 1
ATOM 2552 C C . PHE A 1 344 ? 24.526 -2.831 -17.886 1.00 79.88 344 PHE A C 1
ATOM 2554 O O . PHE A 1 344 ? 23.731 -2.253 -17.148 1.00 79.88 344 PHE A O 1
ATOM 2561 N N . THR A 1 345 ? 25.737 -3.167 -17.443 1.00 80.75 345 THR A N 1
ATOM 2562 C CA . THR A 1 345 ? 26.235 -2.897 -16.090 1.00 80.75 345 THR A CA 1
ATOM 2563 C C . THR A 1 345 ? 27.265 -1.769 -16.137 1.00 80.75 345 THR A C 1
ATOM 2565 O O . THR A 1 345 ? 28.381 -1.953 -16.626 1.00 80.75 345 THR A O 1
ATOM 2568 N N . THR A 1 346 ? 26.898 -0.586 -15.636 1.00 81.56 346 THR A N 1
ATOM 2569 C CA . THR A 1 346 ? 27.791 0.576 -15.471 1.00 81.56 346 THR A CA 1
ATOM 2570 C C . THR A 1 346 ? 27.414 1.355 -14.206 1.00 81.56 346 THR A C 1
ATOM 2572 O O . THR A 1 346 ? 26.237 1.455 -13.859 1.00 81.56 346 THR A O 1
ATOM 2575 N N . GLY A 1 347 ? 28.395 1.882 -13.474 1.00 69.50 347 GLY A N 1
ATOM 2576 C CA . GLY A 1 347 ? 28.207 2.533 -12.172 1.00 69.50 347 GLY A CA 1
ATOM 2577 C C . GLY A 1 347 ? 27.857 1.573 -11.024 1.00 69.50 347 GLY A C 1
ATOM 2578 O O . GLY A 1 347 ? 27.494 2.033 -9.932 1.00 69.50 347 GLY A O 1
ATOM 2579 N N . ALA A 1 348 ? 27.947 0.259 -11.263 1.00 76.56 348 ALA A N 1
ATOM 2580 C CA . ALA A 1 348 ? 27.655 -0.777 -10.283 1.00 76.56 348 ALA A CA 1
ATOM 2581 C C . ALA A 1 348 ? 28.827 -0.976 -9.314 1.00 76.56 348 ALA A C 1
ATOM 2583 O O . ALA A 1 348 ? 29.990 -0.779 -9.668 1.00 76.56 348 ALA A O 1
ATOM 2584 N N . VAL A 1 349 ? 28.505 -1.396 -8.090 1.00 74.62 349 VAL A N 1
ATOM 2585 C CA . VAL A 1 349 ? 29.482 -1.848 -7.095 1.00 74.62 349 VAL A CA 1
ATOM 2586 C C . VAL A 1 349 ? 29.141 -3.292 -6.761 1.00 74.62 349 VAL A C 1
ATOM 2588 O O . VAL A 1 349 ? 28.098 -3.552 -6.165 1.00 74.62 349 VAL A O 1
ATOM 2591 N N . VAL A 1 350 ? 29.989 -4.228 -7.177 1.00 77.00 350 VAL A N 1
ATOM 2592 C CA . VAL A 1 350 ? 29.795 -5.655 -6.905 1.00 77.00 350 VAL A CA 1
ATOM 2593 C C . VAL A 1 350 ? 30.435 -5.986 -5.564 1.00 77.00 350 VAL A C 1
ATOM 2595 O O . VAL A 1 350 ? 31.655 -5.911 -5.409 1.00 77.00 350 VAL A O 1
ATOM 2598 N N . LEU A 1 351 ? 29.600 -6.324 -4.583 1.00 69.12 351 LEU A N 1
ATOM 2599 C CA . LEU A 1 351 ? 30.034 -6.726 -3.249 1.00 69.12 351 LEU A CA 1
ATOM 2600 C C . LEU A 1 351 ? 30.371 -8.216 -3.264 1.00 69.12 351 LEU A C 1
ATOM 2602 O O . LEU A 1 351 ? 29.512 -9.044 -3.556 1.00 69.12 351 LEU A O 1
ATOM 2606 N N . SER A 1 352 ? 31.614 -8.560 -2.940 1.00 57.12 352 SER A N 1
ATOM 2607 C CA . SER A 1 352 ? 32.043 -9.954 -2.808 1.00 57.12 352 SER A CA 1
ATOM 2608 C C . SER A 1 352 ? 32.180 -10.266 -1.320 1.00 57.12 352 SER A C 1
ATOM 2610 O O . SER A 1 352 ? 33.239 -10.028 -0.749 1.00 57.12 352 SER A O 1
ATOM 2612 N N . LEU A 1 353 ? 31.084 -10.777 -0.734 1.00 53.34 353 LEU A N 1
ATOM 2613 C CA . LEU A 1 353 ? 30.800 -11.018 0.697 1.00 53.34 353 LEU A CA 1
ATOM 2614 C C . LEU A 1 353 ? 30.313 -9.783 1.480 1.00 53.34 353 LEU A C 1
ATOM 2616 O O . LEU A 1 353 ? 31.062 -8.844 1.726 1.00 53.34 353 LEU A O 1
ATOM 2620 N N . LEU A 1 354 ? 29.051 -9.823 1.924 1.00 38.91 354 LEU A N 1
ATOM 2621 C CA . LEU A 1 354 ? 28.488 -8.896 2.908 1.00 38.91 354 LEU A CA 1
ATOM 2622 C C . LEU A 1 354 ? 28.338 -9.640 4.245 1.00 38.91 354 LEU A C 1
ATOM 2624 O O . LEU A 1 354 ? 27.566 -10.597 4.328 1.00 38.91 354 LEU A O 1
ATOM 2628 N N . SER A 1 355 ? 29.028 -9.189 5.294 1.00 44.31 355 SER A N 1
ATOM 2629 C CA . SER A 1 355 ? 28.567 -9.399 6.670 1.00 44.31 355 SER A CA 1
ATOM 2630 C C . SER A 1 355 ? 27.330 -8.514 6.834 1.00 44.31 355 SER A C 1
ATOM 2632 O O . SER A 1 355 ? 27.403 -7.290 6.968 1.00 44.31 355 SER A O 1
ATOM 2634 N N . THR A 1 356 ? 26.154 -9.105 6.633 1.00 39.53 356 THR A N 1
ATOM 2635 C CA . THR A 1 356 ? 24.906 -8.346 6.677 1.00 39.53 356 THR A CA 1
ATOM 2636 C C . THR A 1 356 ? 24.628 -7.959 8.122 1.00 39.53 356 THR A C 1
ATOM 2638 O O . THR A 1 356 ? 24.763 -8.775 9.027 1.00 39.53 356 THR A O 1
ATOM 2641 N N . ILE A 1 357 ? 24.132 -6.736 8.284 1.00 39.19 357 ILE A N 1
ATOM 2642 C CA . ILE A 1 357 ? 23.418 -6.114 9.415 1.00 39.19 357 ILE A CA 1
ATOM 2643 C C . ILE A 1 357 ? 22.436 -7.045 10.176 1.00 39.19 357 ILE A C 1
ATOM 2645 O O . ILE A 1 357 ? 21.942 -6.681 11.239 1.00 39.19 357 ILE A O 1
ATOM 2649 N N . MET A 1 358 ? 22.193 -8.266 9.698 1.00 32.50 358 MET A N 1
ATOM 2650 C CA . MET A 1 358 ? 21.560 -9.326 10.472 1.00 32.50 358 MET A CA 1
ATOM 2651 C C . MET A 1 358 ? 22.428 -9.840 11.618 1.00 32.50 358 MET A C 1
ATOM 2653 O O . MET A 1 358 ? 21.836 -10.100 12.649 1.00 32.50 358 MET A O 1
ATOM 2657 N N . SER A 1 359 ? 23.767 -9.894 11.534 1.00 36.00 359 SER A N 1
ATOM 2658 C CA . SER A 1 359 ? 24.568 -10.372 12.678 1.00 36.00 359 SER A CA 1
ATOM 2659 C C . SER A 1 359 ? 24.498 -9.417 13.864 1.00 36.00 359 SER A C 1
ATOM 2661 O O . SER A 1 359 ? 24.472 -9.884 14.973 1.00 36.00 359 SER A O 1
ATOM 2663 N N . ALA A 1 360 ? 24.337 -8.099 13.718 1.00 33.44 360 ALA A N 1
ATOM 2664 C CA . ALA A 1 360 ? 24.177 -7.248 14.907 1.00 33.44 360 ALA A CA 1
ATOM 2665 C C . ALA A 1 360 ? 22.833 -7.489 15.628 1.00 33.44 360 ALA A C 1
ATOM 2667 O O . ALA A 1 360 ? 22.738 -7.313 16.840 1.00 33.44 360 ALA A O 1
ATOM 2668 N N . PHE A 1 361 ? 21.795 -7.909 14.895 1.00 31.48 361 PHE A N 1
ATOM 2669 C CA . PHE A 1 361 ? 20.487 -8.246 15.460 1.00 31.48 361 PHE A CA 1
ATOM 2670 C C . PHE A 1 361 ? 20.427 -9.711 15.909 1.00 31.48 361 PHE A C 1
ATOM 2672 O O . PHE A 1 361 ? 19.853 -9.994 16.949 1.00 31.48 361 PHE A O 1
ATOM 2679 N N . GLU A 1 362 ? 21.072 -10.625 15.186 1.00 32.34 362 GLU A N 1
ATOM 2680 C CA . GLU A 1 362 ? 21.274 -12.026 15.553 1.00 32.34 362 GLU A CA 1
ATOM 2681 C C . GLU A 1 362 ? 22.354 -12.197 16.609 1.00 32.34 362 GLU A C 1
ATOM 2683 O O . GLU A 1 362 ? 22.256 -13.150 17.329 1.00 32.34 362 GLU A O 1
ATOM 2688 N N . ASP A 1 363 ? 23.319 -11.313 16.807 1.00 33.50 363 ASP A N 1
ATOM 2689 C CA . ASP A 1 363 ? 24.280 -11.342 17.918 1.00 33.50 363 ASP A CA 1
ATOM 2690 C C . ASP A 1 363 ? 23.655 -10.640 19.118 1.00 33.50 363 ASP A C 1
ATOM 2692 O O . ASP A 1 363 ? 23.806 -11.105 20.238 1.00 33.50 363 ASP A O 1
ATOM 2696 N N . PHE A 1 364 ? 22.851 -9.588 18.919 1.00 33.53 364 PHE A N 1
ATOM 2697 C CA . PHE A 1 364 ? 22.002 -9.068 19.992 1.00 33.53 364 PHE A CA 1
ATOM 2698 C C . PHE A 1 364 ? 20.945 -10.093 20.427 1.00 33.53 364 PHE A C 1
ATOM 2700 O O . PHE A 1 364 ? 20.616 -10.140 21.604 1.00 33.53 364 PHE A O 1
ATOM 2707 N N . VAL A 1 365 ? 20.434 -10.943 19.532 1.00 32.84 365 VAL A N 1
ATOM 2708 C CA . VAL A 1 365 ? 19.467 -12.002 19.867 1.00 32.84 365 VAL A CA 1
ATOM 2709 C C . VAL A 1 365 ? 20.174 -13.294 20.304 1.00 32.84 365 VAL A C 1
ATOM 2711 O O . VAL A 1 365 ? 19.819 -13.842 21.335 1.00 32.84 365 VAL A O 1
ATOM 2714 N N . ASN A 1 366 ? 21.226 -13.755 19.639 1.00 34.06 366 ASN A N 1
ATOM 2715 C CA . ASN A 1 366 ? 21.949 -14.997 19.949 1.00 34.06 366 ASN A CA 1
ATOM 2716 C C . ASN A 1 366 ? 22.887 -14.822 21.150 1.00 34.06 366 ASN A C 1
ATOM 2718 O O . ASN A 1 366 ? 22.900 -15.715 21.992 1.00 34.06 366 ASN A O 1
ATOM 2722 N N . ASN A 1 367 ? 23.566 -13.678 21.339 1.00 36.81 367 ASN A N 1
ATOM 2723 C CA . ASN A 1 367 ? 24.303 -13.416 22.592 1.00 36.81 367 ASN A CA 1
ATOM 2724 C C . ASN A 1 367 ? 23.389 -12.991 23.753 1.00 36.81 367 ASN A C 1
ATOM 2726 O O . ASN A 1 367 ? 23.830 -13.049 24.898 1.00 36.81 367 ASN A O 1
ATOM 2730 N N . SER A 1 368 ? 22.124 -12.612 23.508 1.00 38.25 368 SER A N 1
ATOM 2731 C CA . SER A 1 368 ? 21.152 -12.379 24.597 1.00 38.25 368 SER A CA 1
ATOM 2732 C C . SER A 1 368 ? 20.251 -13.582 24.902 1.00 38.25 368 SER A C 1
ATOM 2734 O O . SER A 1 368 ? 19.594 -13.577 25.942 1.00 38.25 368 SER A O 1
ATOM 2736 N N . PHE A 1 369 ? 20.203 -14.611 24.042 1.00 32.75 369 PHE A N 1
ATOM 2737 C CA . PHE A 1 369 ? 19.314 -15.772 24.215 1.00 32.75 369 PHE A CA 1
ATOM 2738 C C . PHE A 1 369 ? 19.989 -17.154 24.160 1.00 32.75 369 PHE A C 1
ATOM 2740 O O . PHE A 1 369 ? 19.320 -18.135 24.489 1.00 32.75 369 PHE A O 1
ATOM 2747 N N . HIS A 1 370 ? 21.296 -17.276 23.894 1.00 30.88 370 HIS A N 1
ATOM 2748 C CA . HIS A 1 370 ? 22.044 -18.478 24.286 1.00 30.88 370 HIS A CA 1
ATOM 2749 C C . HIS A 1 370 ? 22.438 -18.410 25.766 1.00 30.88 370 HIS A C 1
ATOM 2751 O O . HIS A 1 370 ? 23.589 -18.196 26.135 1.00 30.88 370 HIS A O 1
ATOM 2757 N N . LEU A 1 371 ? 21.458 -18.664 26.635 1.00 36.78 371 LEU A N 1
ATOM 2758 C CA . LEU A 1 371 ? 21.742 -19.275 27.931 1.00 36.78 371 LEU A CA 1
ATOM 2759 C C . LEU A 1 371 ? 22.206 -20.709 27.656 1.00 36.78 371 LEU A C 1
ATOM 2761 O O . LEU A 1 371 ? 21.400 -21.638 27.593 1.00 36.78 371 LEU A O 1
ATOM 2765 N N . ASP A 1 372 ? 23.511 -20.891 27.456 1.00 31.08 372 ASP A N 1
ATOM 2766 C CA . ASP A 1 372 ? 24.127 -22.204 27.601 1.00 31.08 372 ASP A CA 1
ATOM 2767 C C . ASP A 1 372 ? 23.985 -22.616 29.074 1.00 31.08 372 ASP A C 1
ATOM 2769 O O . ASP A 1 372 ? 24.785 -22.237 29.932 1.00 31.08 372 ASP A O 1
ATOM 2773 N N . PHE A 1 373 ? 22.927 -23.370 29.387 1.00 31.53 373 PHE A N 1
ATOM 2774 C CA . PHE A 1 373 ? 22.651 -23.899 30.727 1.00 31.53 373 PHE A CA 1
ATOM 2775 C C . PHE A 1 373 ? 23.827 -24.721 31.304 1.00 31.53 373 PHE A C 1
ATOM 2777 O O . PHE A 1 373 ? 23.846 -24.973 32.509 1.00 31.53 373 PHE A O 1
ATOM 2784 N N . GLY A 1 374 ? 24.824 -25.100 30.490 1.00 35.88 374 GLY A N 1
ATOM 2785 C CA . GLY A 1 374 ? 26.060 -25.749 30.931 1.00 35.88 374 GLY A CA 1
ATOM 2786 C C . GLY A 1 374 ? 27.119 -24.812 31.532 1.00 35.88 374 GLY A C 1
ATOM 2787 O O . GLY A 1 374 ? 27.989 -25.279 32.268 1.00 35.88 374 GLY A O 1
ATOM 2788 N N . THR A 1 375 ? 27.053 -23.499 31.288 1.00 37.75 375 THR A N 1
ATOM 2789 C CA . THR A 1 375 ? 28.018 -22.525 31.845 1.00 37.75 375 THR A CA 1
ATOM 2790 C C . THR A 1 375 ? 27.591 -21.929 33.186 1.00 37.75 375 THR A C 1
ATOM 2792 O O . THR A 1 375 ? 28.448 -21.444 33.923 1.00 37.75 375 THR A O 1
ATOM 2795 N N . LEU A 1 376 ? 26.318 -22.076 33.582 1.00 36.34 376 LEU A N 1
ATOM 2796 C CA . LEU A 1 376 ? 25.778 -21.567 34.855 1.00 36.34 376 LEU A CA 1
ATOM 2797 C C . LEU A 1 376 ? 26.372 -22.242 36.116 1.00 36.34 376 LEU A C 1
ATOM 2799 O O . LEU A 1 376 ? 26.084 -21.815 37.232 1.00 36.34 376 LEU A O 1
ATOM 2803 N N . PHE A 1 377 ? 27.194 -23.287 35.954 1.00 38.38 377 PHE A N 1
ATOM 2804 C CA . PHE A 1 377 ? 27.787 -24.065 37.051 1.00 38.38 377 PHE A CA 1
ATOM 2805 C C . PHE A 1 377 ? 29.318 -24.209 36.988 1.00 38.38 377 PHE A C 1
ATOM 2807 O O . PHE A 1 377 ? 29.880 -25.033 37.714 1.00 38.38 377 PHE A O 1
ATOM 2814 N N . ARG A 1 378 ? 30.036 -23.426 36.167 1.00 39.44 378 ARG A N 1
ATOM 2815 C CA . ARG A 1 378 ? 31.508 -23.396 36.256 1.00 39.44 378 ARG A CA 1
ATOM 2816 C C . ARG A 1 378 ? 31.957 -22.492 37.414 1.00 39.44 378 ARG A C 1
ATOM 2818 O O . ARG A 1 378 ? 31.506 -21.353 37.491 1.00 39.44 378 ARG A O 1
ATOM 2825 N N . PRO A 1 379 ? 32.850 -22.957 38.308 1.00 35.69 379 PRO A N 1
ATOM 2826 C CA . PRO A 1 379 ? 33.370 -22.117 39.379 1.00 35.69 379 PRO A CA 1
ATOM 2827 C C . PRO A 1 379 ? 34.194 -20.966 38.784 1.00 35.69 379 PRO A C 1
ATOM 2829 O O . PRO A 1 379 ? 35.047 -21.174 37.921 1.00 35.69 379 PRO A O 1
ATOM 2832 N N . ALA A 1 380 ? 33.882 -19.750 39.230 1.00 39.12 380 ALA A N 1
ATOM 2833 C CA . ALA A 1 380 ? 34.384 -18.494 38.689 1.00 39.12 380 ALA A CA 1
ATOM 2834 C C . ALA A 1 380 ? 35.895 -18.297 38.903 1.00 39.12 380 ALA A C 1
ATOM 2836 O O . ALA A 1 380 ? 36.401 -18.482 40.011 1.00 39.12 380 ALA A O 1
ATOM 2837 N N . ASN A 1 381 ? 36.586 -17.807 37.868 1.00 38.41 381 ASN A N 1
ATOM 2838 C CA . ASN A 1 381 ? 37.849 -17.092 38.042 1.00 38.41 381 ASN A CA 1
ATOM 2839 C C . ASN A 1 381 ? 37.551 -15.624 38.378 1.00 38.41 381 ASN A C 1
ATOM 2841 O O . ASN A 1 381 ? 36.726 -14.958 37.754 1.00 38.41 381 ASN A O 1
ATOM 2845 N N . ALA A 1 382 ? 38.212 -15.146 39.425 1.00 46.28 382 ALA A N 1
ATOM 2846 C CA . ALA A 1 382 ? 37.882 -13.927 40.138 1.00 46.28 382 ALA A CA 1
ATOM 2847 C C . ALA A 1 382 ? 38.413 -12.659 39.445 1.00 46.28 382 ALA A C 1
ATOM 2849 O O . ALA A 1 382 ? 39.474 -12.191 39.832 1.00 46.28 382 ALA A O 1
ATOM 2850 N N . THR A 1 383 ? 37.680 -12.078 38.482 1.00 46.31 383 THR A N 1
ATOM 2851 C CA . THR A 1 383 ? 37.836 -10.644 38.106 1.00 46.31 383 THR A CA 1
ATOM 2852 C C . THR A 1 383 ? 36.664 -9.976 37.342 1.00 46.31 383 THR A C 1
ATOM 2854 O O . THR A 1 383 ? 36.783 -8.795 37.025 1.00 46.31 383 THR A O 1
ATOM 2857 N N . GLN A 1 384 ? 35.497 -10.609 37.113 1.00 46.66 384 GLN A N 1
ATOM 2858 C CA . GLN A 1 384 ? 34.324 -9.948 36.471 1.00 46.66 384 GLN A CA 1
ATOM 2859 C C . GLN A 1 384 ? 32.955 -10.075 37.209 1.00 46.66 384 GLN A C 1
ATOM 2861 O O . GLN A 1 384 ? 31.944 -10.348 36.571 1.00 46.66 384 GLN A O 1
ATOM 2866 N N . PRO A 1 385 ? 32.811 -9.836 38.531 1.00 50.19 385 PRO A N 1
ATOM 2867 C CA . PRO A 1 385 ? 31.573 -10.205 39.243 1.00 50.19 385 PRO A CA 1
ATOM 2868 C C . PRO A 1 385 ? 30.382 -9.247 39.045 1.00 50.19 385 PRO A C 1
ATOM 2870 O O . PRO A 1 385 ? 29.248 -9.603 39.352 1.00 50.19 385 PRO A O 1
ATOM 2873 N N . LEU A 1 386 ? 30.612 -8.005 38.601 1.00 50.62 386 LEU A N 1
ATOM 2874 C CA . LEU A 1 386 ? 29.575 -6.963 38.635 1.00 50.62 386 LEU A CA 1
ATOM 2875 C C . LEU A 1 386 ? 28.691 -6.945 37.379 1.00 50.62 386 LEU A C 1
ATOM 2877 O O . LEU A 1 386 ? 27.474 -6.859 37.504 1.00 50.62 386 LEU A O 1
ATOM 2881 N N . ALA A 1 387 ? 29.263 -7.064 36.177 1.00 50.50 387 ALA A N 1
ATOM 2882 C CA . ALA A 1 387 ? 28.509 -6.943 34.922 1.00 50.50 387 ALA A CA 1
ATOM 2883 C C . ALA A 1 387 ? 27.524 -8.108 34.692 1.00 50.50 387 ALA A C 1
ATOM 2885 O O . ALA A 1 387 ? 26.387 -7.882 34.277 1.00 50.50 387 ALA A O 1
ATOM 2886 N N . GLU A 1 388 ? 27.922 -9.335 35.037 1.00 55.38 388 GLU A N 1
ATOM 2887 C CA . GLU A 1 388 ? 27.078 -10.534 34.919 1.00 55.38 388 GLU A CA 1
ATOM 2888 C C . GLU A 1 388 ? 25.904 -10.512 35.916 1.00 55.38 388 GLU A C 1
ATOM 2890 O O . GLU A 1 388 ? 24.775 -10.873 35.573 1.00 55.38 388 GLU A O 1
ATOM 2895 N N . GLY A 1 389 ? 26.135 -9.993 37.130 1.00 67.56 389 GLY A N 1
ATOM 2896 C CA . GLY A 1 389 ? 25.099 -9.831 38.152 1.00 67.56 389 GLY A CA 1
ATOM 2897 C C . GLY A 1 389 ? 24.001 -8.839 37.750 1.00 67.56 389 GLY A C 1
ATOM 2898 O O . GLY A 1 389 ? 22.819 -9.100 37.984 1.00 67.56 389 GLY A O 1
ATOM 2899 N N . TYR A 1 390 ? 24.361 -7.731 37.091 1.00 71.06 390 TYR A N 1
ATOM 2900 C CA . TYR A 1 390 ? 23.380 -6.762 36.585 1.00 71.06 390 TYR A CA 1
ATOM 2901 C C . TYR A 1 390 ? 22.558 -7.311 35.412 1.00 71.06 390 TYR A C 1
ATOM 2903 O O . TYR A 1 390 ? 21.356 -7.050 35.348 1.00 71.06 390 TYR A O 1
ATOM 2911 N N . GLY A 1 391 ? 23.167 -8.102 34.520 1.00 73.31 391 GLY A N 1
ATOM 2912 C CA . GLY A 1 391 ? 22.462 -8.749 33.409 1.00 73.31 391 GLY A CA 1
ATOM 2913 C C . GLY A 1 391 ? 21.407 -9.753 33.885 1.00 73.31 391 GLY A C 1
ATOM 2914 O O . GLY A 1 391 ? 20.245 -9.677 33.483 1.00 73.31 391 GLY A O 1
ATOM 2915 N N . LEU A 1 392 ? 21.775 -10.639 34.817 1.00 74.62 392 LEU A N 1
ATOM 2916 C CA . LEU A 1 392 ? 20.851 -11.618 35.404 1.00 74.62 392 LEU A CA 1
ATOM 2917 C C . LEU A 1 392 ? 19.715 -10.954 36.191 1.00 74.62 392 LEU A C 1
ATOM 2919 O O . LEU A 1 392 ? 18.561 -11.387 36.102 1.00 74.62 392 LEU A O 1
ATOM 2923 N N . LEU A 1 393 ? 20.019 -9.880 36.927 1.00 81.94 393 LEU A N 1
ATOM 2924 C CA . LEU A 1 393 ? 19.014 -9.093 37.636 1.00 81.94 393 LEU A CA 1
ATOM 2925 C C . LEU A 1 393 ? 18.019 -8.451 36.659 1.00 81.94 393 LEU A C 1
ATOM 2927 O O . LEU A 1 393 ? 16.811 -8.538 36.877 1.00 81.94 393 LEU A O 1
ATOM 2931 N N . LEU A 1 394 ? 18.503 -7.851 35.568 1.00 80.88 394 LEU A N 1
ATOM 2932 C CA . LEU A 1 394 ? 17.657 -7.212 34.559 1.00 80.88 394 LEU A CA 1
ATOM 2933 C C . LEU A 1 394 ? 16.738 -8.227 33.864 1.00 80.88 394 LEU A C 1
ATOM 2935 O O . LEU A 1 394 ? 15.529 -8.005 33.798 1.00 80.88 394 LEU A O 1
ATOM 2939 N N . CYS A 1 395 ? 17.276 -9.366 33.420 1.00 77.88 395 CYS A N 1
ATOM 2940 C CA . CYS A 1 395 ? 16.484 -10.438 32.811 1.00 77.88 395 CYS A CA 1
ATOM 2941 C C . CYS A 1 395 ? 15.417 -10.974 33.776 1.00 77.88 395 CYS A C 1
ATOM 2943 O O . CYS A 1 395 ? 14.257 -11.134 33.392 1.00 77.88 395 CYS A O 1
ATOM 2945 N N . SER A 1 396 ? 15.777 -11.178 35.046 1.00 85.69 396 SER A N 1
ATOM 2946 C CA . SER A 1 396 ? 14.837 -11.628 36.080 1.00 85.69 396 SER A CA 1
ATOM 2947 C C . SER A 1 396 ? 13.712 -10.616 36.305 1.00 85.69 396 SER A C 1
ATOM 2949 O O . SER A 1 396 ? 12.541 -10.994 36.349 1.00 85.69 396 SER A O 1
ATOM 2951 N N . LEU A 1 397 ? 14.034 -9.320 36.380 1.00 87.62 397 LEU A N 1
ATOM 2952 C CA . LEU A 1 397 ? 13.040 -8.250 36.496 1.00 87.62 397 LEU A CA 1
ATOM 2953 C C . LEU A 1 397 ? 12.113 -8.191 35.273 1.00 87.62 397 LEU A C 1
ATOM 2955 O O . LEU A 1 397 ? 10.905 -8.026 35.439 1.00 87.62 397 LEU A O 1
ATOM 2959 N N . CYS A 1 398 ? 12.639 -8.380 34.059 1.00 83.38 398 CYS A N 1
ATOM 2960 C CA . CYS A 1 398 ? 11.833 -8.438 32.839 1.00 83.38 398 CYS A CA 1
ATOM 2961 C C . CYS A 1 398 ? 10.859 -9.624 32.840 1.00 83.38 398 CYS A C 1
ATOM 2963 O O . CYS A 1 398 ? 9.688 -9.445 32.506 1.00 83.38 398 CYS A O 1
ATOM 2965 N N . VAL A 1 399 ? 11.306 -10.816 33.252 1.00 87.00 399 VAL A N 1
ATOM 2966 C CA . VAL A 1 399 ? 10.451 -12.014 33.343 1.00 87.00 399 VAL A CA 1
ATOM 2967 C C . VAL A 1 399 ? 9.370 -11.842 34.409 1.00 87.00 399 VAL A C 1
ATOM 2969 O O . VAL A 1 399 ? 8.206 -12.163 34.153 1.00 87.00 399 VAL A O 1
ATOM 2972 N N . ILE A 1 400 ? 9.716 -11.295 35.579 1.00 90.69 400 ILE A N 1
ATOM 2973 C CA . ILE A 1 400 ? 8.752 -11.005 36.650 1.00 90.69 400 ILE A CA 1
ATOM 2974 C C . ILE A 1 400 ? 7.715 -9.991 36.165 1.00 90.69 400 ILE A C 1
ATOM 2976 O O . ILE A 1 400 ? 6.516 -10.222 36.318 1.00 90.69 400 ILE A O 1
ATOM 2980 N N . TYR A 1 401 ? 8.156 -8.899 35.533 1.00 86.88 401 TYR A N 1
ATOM 2981 C CA . TYR A 1 401 ? 7.261 -7.885 34.982 1.00 86.88 401 TYR A CA 1
ATOM 2982 C C . TYR A 1 401 ? 6.327 -8.470 33.918 1.00 86.88 401 TYR A C 1
ATOM 2984 O O . TYR A 1 401 ? 5.116 -8.270 33.997 1.00 86.88 401 TYR A O 1
ATOM 2992 N N . ALA A 1 402 ? 6.859 -9.234 32.958 1.00 84.94 402 ALA A N 1
ATOM 2993 C CA . ALA A 1 402 ? 6.062 -9.874 31.915 1.00 84.94 402 ALA A CA 1
ATOM 2994 C C . ALA A 1 402 ? 5.032 -10.847 32.509 1.00 84.94 402 ALA A C 1
ATOM 2996 O O . ALA A 1 402 ? 3.858 -10.795 32.150 1.00 84.94 402 ALA A O 1
ATOM 2997 N N . SER A 1 403 ? 5.439 -11.673 33.477 1.00 88.38 403 SER A N 1
ATOM 2998 C CA . SER A 1 403 ? 4.557 -12.637 34.147 1.00 88.38 403 SER A CA 1
ATOM 2999 C C . SER A 1 403 ? 3.456 -11.945 34.954 1.00 88.38 403 SER A C 1
ATOM 3001 O O . SER A 1 403 ? 2.287 -12.330 34.871 1.00 88.38 403 SER A O 1
ATOM 3003 N N . ALA A 1 404 ? 3.797 -10.887 35.696 1.00 89.00 404 ALA A N 1
ATOM 3004 C CA . ALA A 1 404 ? 2.835 -10.080 36.440 1.00 89.00 404 ALA A CA 1
ATOM 3005 C C . ALA A 1 404 ? 1.849 -9.371 35.498 1.00 89.00 404 ALA A C 1
ATOM 3007 O O . ALA A 1 404 ? 0.643 -9.397 35.739 1.00 89.00 404 ALA A O 1
ATOM 3008 N N . TYR A 1 405 ? 2.340 -8.803 34.393 1.00 86.06 405 TYR A N 1
ATOM 3009 C CA . TYR A 1 405 ? 1.520 -8.140 33.379 1.00 86.06 405 TYR A CA 1
ATOM 3010 C C . TYR A 1 405 ? 0.550 -9.111 32.693 1.00 86.06 405 TYR A C 1
ATOM 3012 O O . TYR A 1 405 ? -0.642 -8.826 32.581 1.00 86.06 405 TYR A O 1
ATOM 3020 N N . MET A 1 406 ? 1.026 -10.297 32.300 1.00 88.38 406 MET A N 1
ATOM 3021 C CA . MET A 1 406 ? 0.185 -11.351 31.725 1.00 88.38 406 MET A CA 1
ATOM 3022 C C . MET A 1 406 ? -0.881 -11.826 32.720 1.00 88.38 406 MET A C 1
ATOM 3024 O O . MET A 1 406 ? -2.048 -11.959 32.354 1.00 88.38 406 MET A O 1
ATOM 3028 N N . THR A 1 407 ? -0.505 -12.025 33.986 1.00 89.75 407 THR A N 1
ATOM 3029 C CA . THR A 1 407 ? -1.437 -12.423 35.053 1.00 89.75 407 THR A CA 1
ATOM 3030 C C . THR A 1 407 ? -2.502 -11.349 35.282 1.00 89.75 407 THR A C 1
ATOM 3032 O O . THR A 1 407 ? -3.691 -11.660 35.356 1.00 89.75 407 THR A O 1
ATOM 3035 N N . TYR A 1 408 ? -2.103 -10.075 35.321 1.00 90.12 408 TYR A N 1
ATOM 3036 C CA . TYR A 1 408 ? -3.028 -8.950 35.418 1.00 90.12 408 TYR A CA 1
ATOM 3037 C C . TYR A 1 408 ? -4.035 -8.937 34.261 1.00 90.12 408 TYR A C 1
ATOM 3039 O O . TYR A 1 408 ? -5.241 -8.877 34.500 1.00 90.12 408 TYR A O 1
ATOM 3047 N N . ASN A 1 409 ? -3.566 -9.075 33.019 1.00 86.44 409 ASN A N 1
ATOM 3048 C CA . ASN A 1 409 ? -4.432 -9.051 31.838 1.00 86.44 409 ASN A CA 1
ATOM 3049 C C . ASN A 1 409 ? -5.436 -10.210 31.790 1.00 86.44 409 ASN A C 1
ATOM 3051 O O . ASN A 1 409 ? -6.583 -10.019 31.386 1.00 86.44 409 ASN A O 1
ATOM 3055 N N . ILE A 1 410 ? -5.028 -11.403 32.228 1.00 85.88 410 ILE A N 1
ATOM 3056 C CA . ILE A 1 410 ? -5.884 -12.594 32.196 1.00 85.88 410 ILE A CA 1
ATOM 3057 C C . ILE A 1 410 ? -6.979 -12.542 33.265 1.00 85.88 410 ILE A C 1
ATOM 3059 O O . ILE A 1 410 ? -8.098 -12.973 32.979 1.00 85.88 410 ILE A O 1
ATOM 3063 N N . TYR A 1 411 ? -6.669 -12.056 34.473 1.00 88.12 411 TYR A N 1
ATOM 3064 C CA . TYR A 1 411 ? -7.553 -12.207 35.638 1.00 88.12 411 TYR A CA 1
ATOM 3065 C C . TYR A 1 411 ? -8.159 -10.901 36.159 1.00 88.12 411 TYR A C 1
ATOM 3067 O O . TYR A 1 411 ? -9.282 -10.918 36.656 1.00 88.12 411 TYR A O 1
ATOM 3075 N N . PHE A 1 412 ? -7.445 -9.778 36.060 1.00 89.31 412 PHE A N 1
ATOM 3076 C CA . PHE A 1 412 ? -7.795 -8.538 36.765 1.00 89.31 412 PHE A CA 1
ATOM 3077 C C . PHE A 1 412 ? -8.135 -7.366 35.837 1.00 89.31 412 PHE A C 1
ATOM 3079 O O . PHE A 1 412 ? -8.777 -6.408 36.267 1.00 89.31 412 PHE A O 1
ATOM 3086 N N . HIS A 1 413 ? -7.726 -7.418 34.570 1.00 85.38 413 HIS A N 1
ATOM 3087 C CA . HIS A 1 413 ? -8.016 -6.361 33.606 1.00 85.38 413 HIS A CA 1
ATOM 3088 C C . HIS A 1 413 ? -9.535 -6.234 33.357 1.00 85.38 413 HIS A C 1
ATOM 3090 O O . HIS A 1 413 ? -10.229 -7.250 33.307 1.00 85.38 413 HIS A O 1
ATOM 3096 N N . PRO A 1 414 ? -10.096 -5.028 33.126 1.00 83.81 414 PRO A N 1
ATOM 3097 C CA . PRO A 1 414 ? -11.541 -4.847 32.908 1.00 83.81 414 PRO A CA 1
ATOM 3098 C C . PRO A 1 414 ? -12.124 -5.658 31.738 1.00 83.81 414 PRO A C 1
ATOM 3100 O O . PRO A 1 414 ? -13.331 -5.917 31.682 1.00 83.81 414 PRO A O 1
ATOM 3103 N N . LEU A 1 415 ? -11.264 -6.059 30.797 1.00 84.19 415 LEU A N 1
ATOM 3104 C CA . LEU A 1 415 ? -11.615 -6.906 29.658 1.00 84.19 415 LEU A CA 1
ATOM 3105 C C . LEU A 1 415 ? -11.341 -8.405 29.886 1.00 84.19 415 LEU A C 1
ATOM 3107 O O . LEU A 1 415 ? -11.621 -9.196 28.996 1.00 84.19 415 LEU A O 1
ATOM 3111 N N . ALA A 1 416 ? -10.860 -8.822 31.062 1.00 83.31 416 ALA A N 1
ATOM 3112 C CA . ALA A 1 416 ? -10.517 -10.214 31.387 1.00 83.31 416 ALA A CA 1
ATOM 3113 C C . ALA A 1 416 ? -11.692 -11.200 31.240 1.00 83.31 416 ALA A C 1
ATOM 3115 O O . ALA A 1 416 ? -11.478 -12.381 30.964 1.00 83.31 416 ALA A O 1
ATOM 3116 N N . ARG A 1 417 ? -12.927 -10.702 31.404 1.00 82.19 417 ARG A N 1
ATOM 3117 C CA . ARG A 1 417 ? -14.176 -11.461 31.217 1.00 82.19 417 ARG A CA 1
ATOM 3118 C C . ARG A 1 417 ? -14.496 -11.775 29.759 1.00 82.19 417 ARG A C 1
ATOM 3120 O O . ARG A 1 417 ? -15.309 -12.659 29.508 1.00 82.19 417 ARG A O 1
ATOM 3127 N N . PHE A 1 418 ? -13.925 -11.023 28.817 1.00 81.19 418 PHE A N 1
ATOM 3128 C CA . PHE A 1 418 ? -14.116 -11.317 27.408 1.00 81.19 418 PHE A CA 1
ATOM 3129 C C . PHE A 1 418 ? -13.279 -12.543 27.074 1.00 81.19 418 PHE A C 1
ATOM 3131 O O . PHE A 1 418 ? -12.091 -12.605 27.417 1.00 81.19 418 PHE A O 1
ATOM 3138 N N . PRO A 1 419 ? -13.898 -13.554 26.463 1.00 78.06 419 PRO A N 1
ATOM 3139 C CA . PRO A 1 419 ? -13.179 -14.768 26.166 1.00 78.06 419 PRO A CA 1
ATOM 3140 C C . PRO A 1 419 ? -12.121 -14.469 25.085 1.00 78.06 419 PRO A C 1
ATOM 3142 O O . PRO A 1 419 ? -12.276 -13.541 24.295 1.00 78.06 419 PRO A O 1
ATOM 3145 N N . GLY A 1 420 ? -11.042 -15.253 25.023 1.00 77.31 420 GLY A N 1
ATOM 3146 C CA . GLY A 1 420 ? -9.969 -15.072 24.038 1.00 77.31 420 GLY A CA 1
ATOM 3147 C C . GLY A 1 420 ? -8.891 -16.152 24.080 1.00 77.31 420 GLY A C 1
ATOM 3148 O O . GLY A 1 420 ? -8.796 -16.868 25.083 1.00 77.31 420 GLY A O 1
ATOM 3149 N N . PRO A 1 421 ? -8.033 -16.250 23.052 1.00 80.00 421 PRO A N 1
ATOM 3150 C CA . PRO A 1 421 ? -6.912 -17.167 23.014 1.00 80.00 421 PRO A CA 1
ATOM 3151 C C . PRO A 1 421 ? -5.878 -16.662 24.015 1.00 80.00 421 PRO A C 1
ATOM 3153 O O . PRO A 1 421 ? -5.716 -15.451 24.210 1.00 80.00 421 PRO A O 1
ATOM 3156 N N . PHE A 1 422 ? -5.163 -17.584 24.657 1.00 82.62 422 PHE A N 1
ATOM 3157 C CA . PHE A 1 422 ? -4.274 -17.256 25.773 1.00 82.62 422 PHE A CA 1
ATOM 3158 C C . PHE A 1 422 ? -3.291 -16.123 25.438 1.00 82.62 422 PHE A C 1
ATOM 3160 O O . PHE A 1 422 ? -3.181 -15.154 26.190 1.00 82.62 422 PHE A O 1
ATOM 3167 N N . TRP A 1 423 ? -2.625 -16.196 24.282 1.00 82.62 423 TRP A N 1
ATOM 3168 C CA . TRP A 1 423 ? -1.622 -15.206 23.882 1.00 82.62 423 TRP A CA 1
ATOM 3169 C C . TRP A 1 423 ? -2.204 -13.833 23.595 1.00 82.62 423 TRP A C 1
ATOM 3171 O O . TRP A 1 423 ? -1.642 -12.845 24.052 1.00 82.62 423 TRP A O 1
ATOM 3181 N N . ALA A 1 424 ? -3.352 -13.754 22.924 1.00 81.50 424 ALA A N 1
ATOM 3182 C CA . ALA A 1 424 ? -3.984 -12.463 22.718 1.00 81.50 424 ALA A CA 1
ATOM 3183 C C . ALA A 1 424 ? -4.426 -11.859 24.065 1.00 81.50 424 ALA A C 1
ATOM 3185 O O . ALA A 1 424 ? -4.286 -10.655 24.265 1.00 81.50 424 ALA A O 1
ATOM 3186 N N . ARG A 1 425 ? -4.929 -12.682 25.009 1.00 82.94 425 ARG A N 1
ATOM 3187 C CA . ARG A 1 425 ? -5.459 -12.213 26.312 1.00 82.94 425 ARG A CA 1
ATOM 3188 C C . ARG A 1 425 ? -4.368 -11.705 27.225 1.00 82.94 425 ARG A C 1
ATOM 3190 O O . ARG A 1 425 ? -4.595 -10.798 28.011 1.00 82.94 425 ARG A O 1
ATOM 3197 N N . SER A 1 426 ? -3.212 -12.339 27.145 1.00 82.25 426 SER A N 1
ATOM 3198 C CA . SER A 1 426 ? -2.090 -12.099 28.037 1.00 82.25 426 SER A CA 1
ATOM 3199 C C . SER A 1 426 ? -1.188 -10.971 27.546 1.00 82.25 426 SER A C 1
ATOM 3201 O O . SER A 1 426 ? -0.685 -10.201 28.366 1.00 82.25 426 SER A O 1
ATOM 3203 N N . THR A 1 427 ? -0.988 -10.843 26.230 1.00 83.12 427 THR A N 1
ATOM 3204 C CA . THR A 1 427 ? 0.000 -9.927 25.655 1.00 83.12 427 THR A CA 1
ATOM 3205 C C . THR A 1 427 ? -0.402 -9.368 24.290 1.00 83.12 427 THR A C 1
ATOM 3207 O O . THR A 1 427 ? -1.022 -10.023 23.456 1.00 83.12 427 THR A O 1
ATOM 3210 N N . LEU A 1 428 ? 0.042 -8.141 24.014 1.00 81.62 428 LEU A N 1
ATOM 3211 C CA . LEU A 1 428 ? -0.120 -7.495 22.710 1.00 81.62 428 LEU A CA 1
ATOM 3212 C C . LEU A 1 428 ? 0.808 -8.078 21.627 1.00 81.62 428 LEU A C 1
ATOM 3214 O O . LEU A 1 428 ? 0.632 -7.767 20.451 1.00 81.62 428 LEU A O 1
ATOM 3218 N N . LEU A 1 429 ? 1.765 -8.947 21.991 1.00 83.25 429 LEU A N 1
ATOM 3219 C CA . LEU A 1 429 ? 2.686 -9.579 21.033 1.00 83.25 429 LEU A CA 1
ATOM 3220 C C . LEU A 1 429 ? 1.953 -10.405 19.970 1.00 83.25 429 LEU A C 1
ATOM 3222 O O . LEU A 1 429 ? 2.374 -10.428 18.817 1.00 83.25 429 LEU A O 1
ATOM 3226 N N . TRP A 1 430 ? 0.826 -11.025 20.330 1.00 85.50 430 TRP A N 1
ATOM 3227 C CA . TRP A 1 430 ? -0.022 -11.746 19.378 1.00 85.50 430 TRP A CA 1
ATOM 3228 C C . TRP A 1 430 ? -0.529 -10.824 18.261 1.00 85.50 430 TRP A C 1
ATOM 3230 O O . TRP A 1 430 ? -0.430 -11.136 17.074 1.00 85.50 430 TRP A O 1
ATOM 3240 N N . ARG A 1 431 ? -1.015 -9.637 18.642 1.00 84.06 431 ARG A N 1
ATOM 3241 C CA . ARG A 1 431 ? -1.475 -8.616 17.699 1.00 84.06 431 ARG A CA 1
ATOM 3242 C C . ARG A 1 431 ? -0.321 -8.103 16.847 1.00 84.06 431 ARG A C 1
ATOM 3244 O O . ARG A 1 431 ? -0.479 -8.002 15.632 1.00 84.06 431 ARG A O 1
ATOM 3251 N N . LEU A 1 432 ? 0.818 -7.790 17.470 1.00 85.19 432 LEU A N 1
ATOM 3252 C CA . LEU A 1 432 ? 2.021 -7.336 16.771 1.00 85.19 432 LEU A CA 1
ATOM 3253 C C . LEU A 1 432 ? 2.408 -8.336 15.678 1.00 85.19 432 LEU A C 1
ATOM 3255 O O . LEU A 1 432 ? 2.498 -7.959 14.518 1.00 85.19 432 LEU A O 1
ATOM 3259 N N . PHE A 1 433 ? 2.532 -9.617 16.024 1.00 87.00 433 PHE A N 1
ATOM 3260 C CA . PHE A 1 433 ? 2.880 -10.677 15.082 1.00 87.00 433 PHE A CA 1
ATOM 3261 C C . PHE A 1 433 ? 1.923 -10.733 13.878 1.00 87.00 433 PHE A C 1
ATOM 3263 O O . PHE A 1 433 ? 2.355 -10.706 12.726 1.00 87.00 433 PHE A O 1
ATOM 3270 N N . HIS A 1 434 ? 0.610 -10.748 14.123 1.00 88.12 434 HIS A N 1
ATOM 3271 C CA . HIS A 1 434 ? -0.374 -10.903 13.050 1.00 88.12 434 HIS A CA 1
ATOM 3272 C C . HIS A 1 434 ? -0.596 -9.644 12.200 1.00 88.12 434 HIS A C 1
ATOM 3274 O O . HIS A 1 434 ? -0.852 -9.765 11.002 1.00 88.12 434 HIS A O 1
ATOM 3280 N N . THR A 1 435 ? -0.505 -8.449 12.791 1.00 87.31 435 THR A N 1
ATOM 3281 C CA . THR A 1 435 ? -0.629 -7.178 12.052 1.00 87.31 435 THR A CA 1
ATOM 3282 C C . THR A 1 435 ? 0.629 -6.861 11.247 1.00 87.31 435 THR A C 1
ATOM 3284 O O . THR A 1 435 ? 0.518 -6.409 10.110 1.00 87.31 435 THR A O 1
ATOM 3287 N N . MET A 1 436 ? 1.818 -7.172 11.778 1.00 85.25 436 MET A N 1
ATOM 3288 C CA . MET A 1 436 ? 3.083 -7.037 11.046 1.00 85.25 436 MET A CA 1
ATOM 3289 C C . MET A 1 436 ? 3.189 -8.029 9.887 1.00 85.25 436 MET A C 1
ATOM 3291 O O . MET A 1 436 ? 3.748 -7.688 8.854 1.00 85.25 436 MET A O 1
ATOM 3295 N N . GLY A 1 437 ? 2.613 -9.227 10.022 1.00 84.44 437 GLY A N 1
ATOM 3296 C CA . GLY A 1 437 ? 2.527 -10.200 8.932 1.00 84.44 437 GLY A CA 1
ATOM 3297 C C . GLY A 1 437 ? 1.359 -9.983 7.963 1.00 84.44 437 GLY A C 1
ATOM 3298 O O . GLY A 1 437 ? 1.153 -10.820 7.093 1.00 84.44 437 GLY A O 1
ATOM 3299 N N . GLY A 1 438 ? 0.528 -8.948 8.143 1.00 88.56 438 GLY A N 1
ATOM 3300 C CA . GLY A 1 438 ? -0.604 -8.637 7.257 1.00 88.56 438 GLY A CA 1
ATOM 3301 C C . GLY A 1 438 ? -1.771 -9.641 7.281 1.00 88.56 438 GLY A C 1
ATOM 3302 O O . GLY A 1 438 ? -2.745 -9.498 6.549 1.00 88.56 438 GLY A O 1
ATOM 3303 N N . ARG A 1 439 ? -1.729 -10.665 8.139 1.00 89.94 439 ARG A N 1
ATOM 3304 C CA . ARG A 1 439 ? -2.724 -11.760 8.189 1.00 89.94 439 ARG A CA 1
ATOM 3305 C C . ARG A 1 439 ? -3.671 -11.650 9.383 1.00 89.94 439 ARG A C 1
ATOM 3307 O O . ARG A 1 439 ? -4.233 -12.644 9.846 1.00 89.94 439 ARG A O 1
ATOM 3314 N N . PHE A 1 440 ? -3.847 -10.434 9.892 1.00 88.38 440 PHE A N 1
ATOM 3315 C CA . PHE A 1 440 ? -4.636 -10.165 11.091 1.00 88.38 440 PHE A CA 1
ATOM 3316 C C . PHE A 1 440 ? -6.117 -10.529 10.932 1.00 88.38 440 PHE A C 1
ATOM 3318 O O . PHE A 1 440 ? -6.676 -11.158 11.822 1.00 88.38 440 PHE A O 1
ATOM 3325 N N . HIS A 1 441 ? -6.730 -10.241 9.782 1.00 89.62 441 HIS A N 1
ATOM 3326 C CA . HIS A 1 441 ? -8.126 -10.598 9.498 1.00 89.62 441 HIS A CA 1
ATOM 3327 C C . HIS A 1 441 ? -8.389 -12.113 9.586 1.00 89.62 441 HIS A C 1
ATOM 3329 O O . HIS A 1 441 ? -9.380 -12.521 10.181 1.00 89.62 441 HIS A O 1
ATOM 3335 N N . ARG A 1 442 ? -7.469 -12.961 9.097 1.00 89.31 442 ARG A N 1
ATOM 3336 C CA . ARG A 1 442 ? -7.579 -14.433 9.200 1.00 89.31 442 ARG A CA 1
ATOM 3337 C C . ARG A 1 442 ? -7.347 -14.941 10.616 1.00 89.31 442 ARG A C 1
ATOM 3339 O O . ARG A 1 442 ? -7.882 -15.977 11.004 1.00 89.31 442 ARG A O 1
ATOM 3346 N N . ALA A 1 443 ? -6.483 -14.269 11.375 1.00 88.69 443 ALA A N 1
ATOM 3347 C CA . ALA A 1 443 ? -6.312 -14.569 12.789 1.00 88.69 443 ALA A CA 1
ATOM 3348 C C . ALA A 1 443 ? -7.616 -14.261 13.535 1.00 88.69 443 ALA A C 1
ATOM 3350 O O . ALA A 1 443 ? -8.157 -15.143 14.185 1.00 88.69 443 ALA A O 1
ATOM 3351 N N . ILE A 1 444 ? -8.186 -13.073 13.329 1.00 87.25 444 ILE A N 1
ATOM 3352 C CA . ILE A 1 444 ? -9.465 -12.665 13.914 1.00 87.25 444 ILE A CA 1
ATOM 3353 C C . ILE A 1 444 ? -10.623 -13.569 13.472 1.00 87.25 444 ILE A C 1
ATOM 3355 O O . ILE A 1 444 ? -11.391 -13.972 14.329 1.00 87.25 444 ILE A O 1
ATOM 3359 N N . ASP A 1 445 ? -10.745 -13.970 12.206 1.00 87.81 445 ASP A N 1
ATOM 3360 C CA . ASP A 1 445 ? -11.805 -14.904 11.780 1.00 87.81 445 ASP A CA 1
ATOM 3361 C C . ASP A 1 445 ? -11.711 -16.270 12.484 1.00 87.81 445 ASP A C 1
ATOM 3363 O O . ASP A 1 445 ? -12.699 -16.779 13.020 1.00 87.81 445 ASP A O 1
ATOM 3367 N N . ARG A 1 446 ? -10.503 -16.849 12.551 1.00 86.25 446 ARG A N 1
ATOM 3368 C CA . ARG A 1 446 ? -10.264 -18.118 13.260 1.00 86.25 446 ARG A CA 1
ATOM 3369 C C . ARG A 1 446 ? -10.558 -18.003 14.747 1.00 86.25 446 ARG A C 1
ATOM 3371 O O . ARG A 1 446 ? -11.125 -18.925 15.329 1.00 86.25 446 ARG A O 1
ATOM 3378 N N . GLU A 1 447 ? -10.180 -16.878 15.341 1.00 79.25 447 GLU A N 1
ATOM 3379 C CA . GLU A 1 447 ? -10.392 -16.626 16.754 1.00 79.25 447 GLU A CA 1
ATOM 3380 C C . GLU A 1 447 ? -11.793 -16.099 17.051 1.00 79.25 447 GLU A C 1
ATOM 3382 O O . GLU A 1 447 ? -12.257 -16.309 18.137 1.00 79.25 447 GLU A O 1
ATOM 3387 N N . HIS A 1 448 ? -12.594 -15.532 16.155 1.00 74.50 448 HIS A N 1
ATOM 3388 C CA . HIS A 1 448 ? -14.009 -15.252 16.468 1.00 74.50 448 HIS A CA 1
ATOM 3389 C C . HIS A 1 448 ? -14.830 -16.530 16.589 1.00 74.50 448 HIS A C 1
ATOM 3391 O O . HIS A 1 448 ? -15.796 -16.596 17.344 1.00 74.50 448 HIS A O 1
ATOM 3397 N N . LYS A 1 449 ? -14.362 -17.591 15.931 1.00 53.94 449 LYS A N 1
ATOM 3398 C CA . LYS A 1 449 ? -14.829 -18.955 16.166 1.00 53.94 449 LYS A CA 1
ATOM 3399 C C . LYS A 1 449 ? -14.329 -19.505 17.523 1.00 53.94 449 LYS A C 1
ATOM 3401 O O . LYS A 1 449 ? -14.795 -20.567 17.934 1.00 53.94 449 LYS A O 1
ATOM 3406 N N . ARG A 1 450 ? -13.384 -18.825 18.210 1.00 40.41 450 ARG A N 1
ATOM 3407 C CA . ARG A 1 450 ? -12.642 -19.268 19.423 1.00 40.41 450 ARG A CA 1
ATOM 3408 C C . ARG A 1 450 ? -12.225 -18.158 20.445 1.00 40.41 450 ARG A C 1
ATOM 3410 O O . ARG A 1 450 ? -11.376 -18.417 21.297 1.00 40.41 450 ARG A O 1
ATOM 3417 N N . TYR A 1 451 ? -12.927 -17.012 20.461 1.00 43.03 451 TYR A N 1
ATOM 3418 C CA . TYR A 1 451 ? -12.825 -15.800 21.308 1.00 43.03 451 TYR A CA 1
ATOM 3419 C C . TYR A 1 451 ? -11.641 -14.777 21.089 1.00 43.03 451 TYR A C 1
ATOM 3421 O O . TYR A 1 451 ? -10.631 -15.193 20.549 1.00 43.03 451 TYR A O 1
ATOM 3429 N N . ALA A 1 452 ? -11.684 -13.477 21.532 1.00 33.53 452 ALA A N 1
ATOM 3430 C CA . ALA A 1 452 ? -10.596 -12.437 21.399 1.00 33.53 452 ALA A CA 1
ATOM 3431 C C . ALA A 1 452 ? -10.504 -11.279 22.489 1.00 33.53 452 ALA A C 1
ATOM 3433 O O . ALA A 1 452 ? -11.531 -10.917 23.060 1.00 33.53 452 ALA A O 1
ATOM 3434 N N . PRO A 1 453 ? -9.325 -10.630 22.763 1.00 38.97 453 PRO A N 1
ATOM 3435 C CA . PRO A 1 453 ? -9.118 -9.640 23.870 1.00 38.97 453 PRO A CA 1
ATOM 3436 C C . PRO A 1 453 ? -8.272 -8.339 23.613 1.00 38.97 453 PRO A C 1
ATOM 3438 O O . PRO A 1 453 ? -7.614 -8.184 22.587 1.00 38.97 453 PRO A O 1
ATOM 3441 N N . ASN A 1 454 ? -8.242 -7.431 24.620 1.00 53.09 454 ASN A N 1
ATOM 3442 C CA . ASN A 1 454 ? -7.590 -6.089 24.749 1.00 53.09 454 ASN A CA 1
ATOM 3443 C C . ASN A 1 454 ? -7.978 -4.999 23.741 1.00 53.09 454 ASN A C 1
ATOM 3445 O O . ASN A 1 454 ? -7.967 -3.810 24.056 1.00 53.09 454 ASN A O 1
ATOM 3449 N N . GLU A 1 455 ? -8.398 -5.416 22.569 1.00 75.88 455 GLU A N 1
ATOM 3450 C CA . GLU A 1 455 ? -9.183 -4.652 21.624 1.00 75.88 455 GLU A CA 1
ATOM 3451 C C . GLU A 1 455 ? -10.360 -5.560 21.290 1.00 75.88 455 GLU A C 1
ATOM 3453 O O . GLU A 1 455 ? -10.163 -6.722 20.926 1.00 75.88 455 GLU A O 1
ATOM 3458 N N . LEU A 1 456 ? -11.584 -5.088 21.500 1.00 86.38 456 LEU A N 1
ATOM 3459 C CA . LEU A 1 456 ? -12.746 -5.943 21.308 1.00 86.38 456 LEU A CA 1
ATOM 3460 C C . LEU A 1 456 ? -13.153 -5.924 19.844 1.00 86.38 456 LEU A C 1
ATOM 3462 O O . LEU A 1 456 ? -13.640 -4.922 19.319 1.00 86.38 456 LEU A O 1
ATOM 3466 N N . SER A 1 457 ? -12.956 -7.060 19.197 1.00 89.12 457 SER A N 1
ATOM 3467 C CA . SER A 1 457 ? -13.479 -7.320 17.870 1.00 89.12 457 SER A CA 1
ATOM 3468 C C . SER A 1 457 ? -14.819 -8.032 18.000 1.00 89.12 457 SER A C 1
ATOM 3470 O O . SER A 1 457 ? -14.972 -8.980 18.765 1.00 89.12 457 SER A O 1
ATOM 3472 N N . PHE A 1 458 ? -15.812 -7.541 17.267 1.00 89.75 458 PHE A N 1
ATOM 3473 C CA . PHE A 1 458 ? -17.146 -8.131 17.193 1.00 89.75 458 PHE A CA 1
ATOM 3474 C C . PHE A 1 458 ? -17.429 -8.618 15.775 1.00 89.75 458 PHE A C 1
ATOM 3476 O O . PHE A 1 458 ? -16.896 -8.068 14.808 1.00 89.75 458 PHE A O 1
ATOM 3483 N N . SER A 1 459 ? -18.254 -9.656 15.648 1.00 90.44 459 SER A N 1
ATOM 3484 C CA . SER A 1 459 ? -18.705 -10.169 14.351 1.00 90.44 459 SER A CA 1
ATOM 3485 C C . SER A 1 459 ? -20.211 -10.402 14.312 1.00 90.44 459 SER A C 1
ATOM 3487 O O . SER A 1 459 ? -20.688 -11.515 14.084 1.00 90.44 459 SER A O 1
ATOM 3489 N N . SER A 1 460 ? -20.984 -9.340 14.526 1.00 91.19 460 SER A N 1
ATOM 3490 C CA . SER A 1 460 ? -22.438 -9.414 14.464 1.00 91.19 460 SER A CA 1
ATOM 3491 C C . SER A 1 460 ? -23.067 -8.252 13.702 1.00 91.19 460 SER A C 1
ATOM 3493 O O . SER A 1 460 ? -22.502 -7.170 13.550 1.00 91.19 460 SER A O 1
ATOM 3495 N N . VAL A 1 461 ? -24.292 -8.466 13.220 1.00 93.19 461 VAL A N 1
ATOM 3496 C CA . VAL A 1 461 ? -25.099 -7.393 12.615 1.00 93.19 461 VAL A CA 1
ATOM 3497 C C . VAL A 1 461 ? -25.424 -6.308 13.653 1.00 93.19 461 VAL A C 1
ATOM 3499 O O . VAL A 1 461 ? -25.456 -5.116 13.340 1.00 93.19 461 VAL A O 1
ATOM 3502 N N . SER A 1 462 ? -25.637 -6.703 14.909 1.00 92.19 462 SER A N 1
ATOM 3503 C CA . SER A 1 462 ? -25.862 -5.806 16.046 1.00 92.19 462 SER A CA 1
ATOM 3504 C C . SER A 1 462 ? -24.648 -4.928 16.338 1.00 92.19 462 SER A C 1
ATOM 3506 O O . SER A 1 462 ? -24.831 -3.736 16.601 1.00 92.19 462 SER A O 1
ATOM 3508 N N . SER A 1 463 ? -23.421 -5.453 16.234 1.00 92.44 463 SER A N 1
ATOM 3509 C CA . SER A 1 463 ? -22.213 -4.667 16.503 1.00 92.44 463 SER A CA 1
ATOM 3510 C C . SER A 1 463 ? -22.016 -3.524 15.508 1.00 92.44 463 SER A C 1
ATOM 3512 O O . SER A 1 463 ? -21.598 -2.440 15.918 1.00 92.44 463 SER A O 1
ATOM 3514 N N . TRP A 1 464 ? -22.412 -3.690 14.238 1.00 93.62 464 TRP A N 1
ATOM 3515 C CA . TRP A 1 464 ? -22.407 -2.591 13.263 1.00 93.62 464 TRP A CA 1
ATOM 3516 C C . TRP A 1 464 ? -23.240 -1.398 13.743 1.00 93.62 464 TRP A C 1
ATOM 3518 O O . TRP A 1 464 ? -22.769 -0.256 13.748 1.00 93.62 464 TRP A O 1
ATOM 3528 N N . LYS A 1 465 ? -24.479 -1.662 14.174 1.00 91.81 465 LYS A N 1
ATOM 3529 C CA . LYS A 1 465 ? -25.406 -0.625 14.650 1.00 91.81 465 LYS A CA 1
ATOM 3530 C C . LYS A 1 465 ? -24.946 -0.030 15.979 1.00 91.81 465 LYS A C 1
ATOM 3532 O O . LYS A 1 465 ? -24.975 1.189 16.119 1.00 91.81 465 LYS A O 1
ATOM 3537 N N . ALA A 1 466 ? -24.491 -0.856 16.919 1.00 91.75 466 ALA A N 1
ATOM 3538 C CA . ALA A 1 466 ? -24.064 -0.398 18.239 1.00 91.75 466 ALA A CA 1
ATOM 3539 C C . ALA A 1 466 ? -22.806 0.487 18.176 1.00 91.75 466 ALA A C 1
ATOM 3541 O O . ALA A 1 466 ? -22.769 1.547 18.798 1.00 91.75 466 ALA A O 1
ATOM 3542 N N . ILE A 1 467 ? -21.799 0.091 17.387 1.00 93.44 467 ILE A N 1
ATOM 3543 C CA . ILE A 1 467 ? -20.502 0.783 17.328 1.00 93.44 467 ILE A CA 1
ATOM 3544 C C . ILE A 1 467 ? -20.548 2.004 16.396 1.00 93.44 467 ILE A C 1
ATOM 3546 O O . ILE A 1 467 ? -19.967 3.043 16.719 1.00 93.44 467 ILE A O 1
ATOM 3550 N N . TYR A 1 468 ? -21.210 1.898 15.238 1.00 94.81 468 TYR A N 1
ATOM 3551 C CA . TYR A 1 468 ? -21.146 2.927 14.187 1.00 94.81 468 TYR A CA 1
ATOM 3552 C C . TYR A 1 468 ? -22.447 3.696 13.969 1.00 94.81 468 TYR A C 1
ATOM 3554 O O . TYR A 1 468 ? -22.419 4.777 13.379 1.00 94.81 468 TYR A O 1
ATOM 3562 N N . GLY A 1 469 ? -23.580 3.161 14.425 1.00 92.06 469 GLY A N 1
ATOM 3563 C CA . GLY A 1 469 ? -24.887 3.788 14.266 1.00 92.06 469 GLY A CA 1
ATOM 3564 C C . GLY A 1 469 ? -25.035 5.109 15.024 1.00 92.06 469 GLY A C 1
ATOM 3565 O O . GLY A 1 469 ? -24.184 5.524 15.816 1.00 92.06 469 GLY A O 1
ATOM 3566 N N . HIS A 1 470 ? -26.152 5.791 14.765 1.00 89.88 470 HIS A N 1
ATOM 3567 C CA . HIS A 1 470 ? -26.525 6.980 15.526 1.00 89.88 470 HIS A CA 1
ATOM 3568 C C . HIS A 1 470 ? -26.810 6.591 16.976 1.00 89.88 470 HIS A C 1
ATOM 3570 O O . HIS A 1 470 ? -27.597 5.681 17.236 1.00 89.88 470 HIS A O 1
ATOM 3576 N N . GLN A 1 471 ? -26.169 7.289 17.911 1.00 84.88 471 GLN A N 1
ATOM 3577 C CA . GLN A 1 471 ? -26.394 7.043 19.328 1.00 84.88 471 GLN A CA 1
ATOM 3578 C C . GLN A 1 471 ? -27.738 7.639 19.770 1.00 84.88 471 GLN A C 1
ATOM 3580 O O . GLN A 1 471 ? -28.107 8.717 19.292 1.00 84.88 471 GLN A O 1
ATOM 3585 N N . PRO A 1 472 ? -28.467 6.969 20.682 1.00 83.19 472 PRO A N 1
ATOM 3586 C CA . PRO A 1 472 ? -29.689 7.513 21.260 1.00 83.19 472 PRO A CA 1
ATOM 3587 C C . PRO A 1 472 ? -29.456 8.880 21.926 1.00 83.19 472 PRO A C 1
ATOM 3589 O O . PRO A 1 472 ? -28.365 9.117 22.459 1.00 83.19 472 PRO A O 1
ATOM 3592 N N . PRO A 1 473 ? -30.474 9.762 21.964 1.00 79.75 473 PRO A N 1
ATOM 3593 C CA . PRO A 1 473 ? -30.385 11.035 22.672 1.00 79.75 473 PRO A CA 1
ATOM 3594 C C . PRO A 1 473 ? -29.899 10.851 24.118 1.00 79.75 473 PRO A C 1
ATOM 3596 O O . PRO A 1 473 ? -30.376 9.972 24.833 1.00 79.75 473 PRO A O 1
ATOM 3599 N N . GLY A 1 474 ? -28.935 11.670 24.545 1.00 77.38 474 GLY A N 1
ATOM 3600 C CA . GLY A 1 474 ? -28.373 11.628 25.901 1.00 77.38 474 GLY A CA 1
ATOM 3601 C C . GLY A 1 474 ? -27.213 10.646 26.116 1.00 77.38 474 GLY A C 1
ATOM 3602 O O . GLY A 1 474 ? -26.581 10.703 27.169 1.00 77.38 474 GLY A O 1
ATOM 3603 N N . LYS A 1 475 ? -26.869 9.791 25.140 1.00 82.81 475 LYS A N 1
ATOM 3604 C CA . LYS A 1 475 ? -25.645 8.969 25.193 1.00 82.81 475 LYS A CA 1
ATOM 3605 C C . LYS A 1 475 ? -24.478 9.653 24.485 1.00 82.81 475 LYS A C 1
ATOM 3607 O O . LYS A 1 475 ? -24.643 10.251 23.423 1.00 82.81 475 LYS A O 1
ATOM 3612 N N . GLN A 1 476 ? -23.280 9.535 25.058 1.00 84.75 476 GLN A N 1
ATOM 3613 C CA . GLN A 1 476 ? -22.077 10.070 24.423 1.00 84.75 476 GLN A CA 1
ATOM 3614 C C . GLN A 1 476 ? -21.673 9.236 23.196 1.00 84.75 476 GLN A C 1
ATOM 3616 O O . GLN A 1 476 ? -21.667 8.002 23.278 1.00 84.75 476 GLN A O 1
ATOM 3621 N N . PRO A 1 477 ? -21.291 9.881 22.077 1.00 88.19 477 PRO A N 1
ATOM 3622 C CA . PRO A 1 477 ? -20.848 9.189 20.874 1.00 88.19 477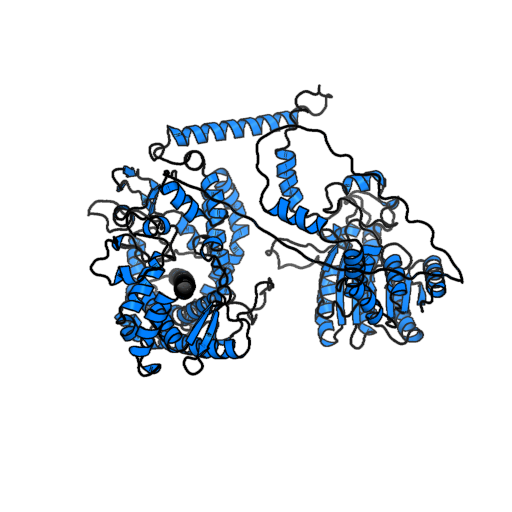 PRO A CA 1
ATOM 3623 C C . PRO A 1 477 ? -19.539 8.430 21.101 1.00 88.19 477 PRO A C 1
ATOM 3625 O O . PRO A 1 477 ? -18.639 8.903 21.794 1.00 88.19 477 PRO A O 1
ATOM 3628 N N . HIS A 1 478 ? -19.402 7.276 20.452 1.00 92.38 478 HIS A N 1
ATOM 3629 C CA . HIS A 1 478 ? -18.128 6.565 20.390 1.00 92.38 478 HIS A CA 1
ATOM 3630 C C . HIS A 1 478 ? -17.148 7.341 19.507 1.00 92.38 478 HIS A C 1
ATOM 3632 O O . HIS A 1 478 ? -17.401 7.577 18.320 1.00 92.38 478 HIS A O 1
ATOM 3638 N N . ILE A 1 479 ? -16.022 7.755 20.083 1.00 93.62 479 ILE A N 1
ATOM 3639 C CA . ILE A 1 479 ? -15.013 8.541 19.367 1.00 93.62 479 ILE A CA 1
ATOM 3640 C C . ILE A 1 479 ? -14.069 7.624 18.589 1.00 93.62 479 ILE A C 1
ATOM 3642 O O . ILE A 1 479 ? -13.865 6.464 18.939 1.00 93.62 479 ILE A O 1
ATOM 3646 N N . LYS A 1 480 ? -13.463 8.136 17.518 1.00 93.19 480 LYS A N 1
ATOM 3647 C CA . LYS A 1 480 ? -12.384 7.432 16.806 1.00 93.19 480 LYS A CA 1
ATOM 3648 C C . LYS A 1 480 ? -11.206 7.168 17.755 1.00 93.19 480 LYS A C 1
ATOM 3650 O O . LYS A 1 480 ? -10.889 8.026 18.586 1.00 93.19 480 LYS A O 1
ATOM 3655 N N . SER A 1 481 ? -10.569 5.999 17.649 1.00 89.19 481 SER A N 1
ATOM 3656 C CA . SER A 1 481 ? -9.390 5.678 18.468 1.00 89.19 481 SER A CA 1
ATOM 3657 C C . SER A 1 481 ? -8.174 6.525 18.083 1.00 89.19 481 SER A C 1
ATOM 3659 O O . SER A 1 481 ? -8.185 7.256 17.090 1.00 89.19 481 SER A O 1
ATOM 3661 N N . GLU A 1 482 ? -7.122 6.472 18.897 1.00 86.06 482 GLU A N 1
ATOM 3662 C CA . GLU A 1 482 ? -5.896 7.244 18.657 1.00 86.06 482 GLU A CA 1
ATOM 3663 C C . GLU A 1 482 ? -5.176 6.845 17.365 1.00 86.06 482 GLU A C 1
ATOM 3665 O O . GLU A 1 482 ? -4.439 7.660 16.817 1.00 86.06 482 GLU A O 1
ATOM 3670 N N . PHE A 1 483 ? -5.456 5.648 16.840 1.00 83.50 483 PHE A N 1
ATOM 3671 C CA . PHE A 1 483 ? -5.029 5.181 15.519 1.00 83.50 483 PHE A CA 1
ATOM 3672 C C . PHE A 1 483 ? -5.227 6.241 14.424 1.00 83.50 483 PHE A C 1
ATOM 3674 O O . PHE A 1 483 ? -4.366 6.451 13.573 1.00 83.50 483 PHE A O 1
ATOM 3681 N N . TYR A 1 484 ? -6.344 6.973 14.472 1.00 86.50 484 TYR A N 1
ATOM 3682 C CA . TYR A 1 484 ? -6.678 7.964 13.451 1.00 86.50 484 TYR A CA 1
ATOM 3683 C C . TYR A 1 484 ? -5.773 9.201 13.473 1.00 86.50 484 TYR A C 1
ATOM 3685 O O . TYR A 1 484 ? -5.585 9.819 12.427 1.00 86.50 484 TYR A O 1
ATOM 3693 N N . ASN A 1 485 ? -5.147 9.532 14.608 1.00 81.44 485 ASN A N 1
ATOM 3694 C CA . ASN A 1 485 ? -4.215 10.663 14.689 1.00 81.44 485 ASN A CA 1
ATOM 3695 C C . ASN A 1 485 ? -3.007 10.475 13.759 1.00 81.44 485 ASN A C 1
ATOM 3697 O O . ASN A 1 485 ? -2.429 11.448 13.283 1.00 81.44 485 ASN A O 1
ATOM 3701 N N . MET A 1 486 ? -2.636 9.228 13.473 1.00 76.62 486 MET A N 1
ATOM 3702 C CA . MET A 1 486 ? -1.454 8.916 12.673 1.00 76.62 486 MET A CA 1
ATOM 3703 C C . MET A 1 486 ? -1.682 9.136 11.176 1.00 76.62 486 MET A C 1
ATOM 3705 O O . MET A 1 486 ? -0.744 9.490 10.469 1.00 76.62 486 MET A O 1
ATOM 3709 N N . TYR A 1 487 ? -2.928 9.037 10.703 1.00 70.75 487 TYR A N 1
ATOM 3710 C CA . TYR A 1 487 ? -3.282 9.390 9.321 1.00 70.75 487 TYR A CA 1
ATOM 3711 C C . TYR A 1 487 ? -3.126 10.881 9.042 1.00 70.75 487 TYR A C 1
ATOM 3713 O O . TYR A 1 487 ? -2.827 11.265 7.919 1.00 70.75 487 TYR A O 1
ATOM 3721 N N . GLY A 1 488 ? -3.342 11.720 10.058 1.00 66.00 488 GLY A N 1
ATOM 3722 C CA . GLY A 1 488 ? -3.113 13.161 9.967 1.00 66.00 488 GLY A CA 1
ATOM 3723 C C . GLY A 1 488 ? -1.656 13.560 10.189 1.00 66.00 488 GLY A C 1
ATOM 3724 O O . GLY A 1 488 ? -1.350 14.751 10.158 1.00 66.00 488 GLY A O 1
ATOM 3725 N N . SER A 1 489 ? -0.754 12.603 10.440 1.00 64.69 489 SER A N 1
ATOM 3726 C CA . SER A 1 489 ? 0.647 12.932 10.669 1.00 64.69 489 SER A CA 1
ATOM 3727 C C . SER A 1 489 ? 1.217 13.622 9.423 1.00 64.69 489 SER A C 1
ATOM 3729 O O . SER A 1 489 ? 1.082 13.133 8.307 1.00 64.69 489 SER A O 1
ATOM 3731 N N . GLY A 1 490 ? 1.841 14.790 9.611 1.00 69.12 490 GLY A N 1
ATOM 3732 C CA . GLY A 1 490 ? 2.410 15.591 8.517 1.00 69.12 490 GLY A CA 1
ATOM 3733 C C . GLY A 1 490 ? 1.590 16.811 8.112 1.00 69.12 490 GLY A C 1
ATOM 3734 O O . GLY A 1 490 ? 2.086 17.619 7.330 1.00 69.12 490 GLY A O 1
ATOM 3735 N N . TYR A 1 491 ? 0.389 16.985 8.666 1.00 79.50 491 TYR A N 1
ATOM 3736 C CA . TYR A 1 491 ? -0.425 18.193 8.516 1.00 79.50 491 TYR A CA 1
ATOM 3737 C C . TYR A 1 491 ? -0.636 18.860 9.877 1.00 79.50 491 TYR A C 1
ATOM 3739 O O . TYR A 1 491 ? -0.664 18.179 10.903 1.00 79.50 491 TYR A O 1
ATOM 3747 N N . LYS A 1 492 ? -0.792 20.191 9.910 1.00 80.88 492 LYS A N 1
ATOM 3748 C CA . LYS A 1 492 ? -1.114 20.891 11.175 1.00 80.88 492 LYS A CA 1
ATOM 3749 C C . LYS A 1 492 ? -2.569 20.686 11.603 1.00 80.88 492 LYS A C 1
ATOM 3751 O O . LYS A 1 492 ? -2.878 20.827 12.781 1.00 80.88 492 LYS A O 1
ATOM 3756 N N . SER A 1 493 ? -3.444 20.343 10.656 1.00 84.75 493 SER A N 1
ATOM 3757 C CA . SER A 1 493 ? -4.865 20.078 10.879 1.00 84.75 493 SER A CA 1
ATOM 3758 C C . SER A 1 493 ? -5.224 18.648 10.466 1.00 84.75 493 SER A C 1
ATOM 3760 O O . SER A 1 493 ? -4.696 18.124 9.484 1.00 84.75 493 SER A O 1
ATOM 3762 N N . LEU A 1 494 ? -6.127 18.010 11.217 1.00 88.06 494 LEU A N 1
ATOM 3763 C CA . LEU A 1 494 ? -6.703 16.715 10.851 1.00 88.06 494 LEU A CA 1
ATOM 3764 C C . LEU A 1 494 ? -7.701 16.871 9.696 1.00 88.06 494 LEU A C 1
ATOM 3766 O O . LEU A 1 494 ? -8.293 17.927 9.484 1.00 88.06 494 LEU A O 1
ATOM 3770 N N . CYS A 1 495 ? -7.925 15.783 8.964 1.00 90.94 495 CYS A N 1
ATOM 3771 C CA . CYS A 1 495 ? -8.914 15.730 7.896 1.00 90.94 495 CYS A CA 1
ATOM 3772 C C . CYS A 1 495 ? -10.255 15.177 8.402 1.00 90.94 495 CYS A C 1
ATOM 3774 O O . CYS A 1 495 ? -10.338 14.595 9.482 1.00 90.94 495 CYS A O 1
ATOM 3776 N N . VAL A 1 496 ? -11.303 15.228 7.572 1.00 91.12 496 VAL A N 1
ATOM 3777 C CA . VAL A 1 496 ? -12.613 14.631 7.897 1.00 91.12 496 VAL A CA 1
ATOM 3778 C C . VAL A 1 496 ? -12.508 13.126 8.232 1.00 91.12 496 VAL A C 1
ATOM 3780 O O . VAL A 1 496 ? -13.229 12.599 9.087 1.00 91.12 496 VAL A O 1
ATOM 3783 N N . GLY A 1 497 ? -11.556 12.429 7.604 1.00 89.50 497 GLY A N 1
ATOM 3784 C CA . GLY A 1 497 ? -11.277 11.008 7.808 1.00 89.50 497 GLY A CA 1
ATOM 3785 C C . GLY A 1 497 ? -10.559 10.680 9.121 1.00 89.50 497 GLY A C 1
ATOM 3786 O O . GLY A 1 497 ? -10.776 9.592 9.657 1.00 89.50 497 GLY A O 1
ATOM 3787 N N . SER A 1 498 ? -9.783 11.600 9.697 1.00 90.94 498 SER A N 1
ATOM 3788 C CA . SER A 1 498 ? -9.015 11.385 10.933 1.00 90.94 498 SER A CA 1
ATOM 3789 C C . SER A 1 498 ? -9.550 12.152 12.141 1.00 90.94 498 SER A C 1
ATOM 3791 O O . SER A 1 498 ? -9.291 11.737 13.267 1.00 90.94 498 SER A O 1
ATOM 3793 N N . GLU A 1 499 ? -10.358 13.196 11.931 1.00 93.44 499 GLU A N 1
ATOM 3794 C CA . GLU A 1 499 ? -10.914 14.037 12.992 1.00 93.44 499 GLU A CA 1
ATOM 3795 C C . GLU A 1 499 ? -11.700 13.209 14.014 1.00 93.44 499 GLU A C 1
ATOM 3797 O O . GLU A 1 499 ? -12.651 12.490 13.672 1.00 93.44 499 GLU A O 1
ATOM 3802 N N . ARG A 1 500 ? -11.314 13.313 15.284 1.00 93.50 500 ARG A N 1
ATOM 3803 C CA . ARG A 1 500 ? -11.852 12.501 16.379 1.00 93.50 500 ARG A CA 1
ATOM 3804 C C . ARG A 1 500 ? -12.970 13.219 17.117 1.00 93.50 500 ARG A C 1
ATOM 3806 O O . ARG A 1 500 ? -13.910 12.540 17.532 1.00 93.50 500 ARG A O 1
ATOM 3813 N N . ASP A 1 501 ? -12.918 14.548 17.205 1.00 92.00 501 ASP A N 1
ATOM 3814 C CA . ASP A 1 501 ? -13.974 15.353 17.819 1.00 92.00 501 ASP A CA 1
ATOM 3815 C C . ASP A 1 501 ? -15.262 15.259 16.971 1.00 92.00 501 ASP A C 1
ATOM 3817 O O . ASP A 1 501 ? -15.263 15.631 15.789 1.00 92.00 501 ASP A O 1
ATOM 3821 N N . PRO A 1 502 ? -16.374 14.734 17.526 1.00 91.06 502 PRO A N 1
ATOM 3822 C CA . PRO A 1 502 ? -17.649 14.641 16.821 1.00 91.06 502 PRO A CA 1
ATOM 3823 C C . PRO A 1 502 ? -18.176 15.989 16.314 1.00 91.06 502 PRO A C 1
ATOM 3825 O O . PRO A 1 502 ? -18.700 16.045 15.203 1.00 91.06 502 PRO A O 1
ATOM 3828 N N . THR A 1 503 ? -18.020 17.061 17.090 1.00 90.88 503 THR A N 1
ATOM 3829 C CA . THR A 1 503 ? -18.552 18.393 16.775 1.00 90.88 503 THR A CA 1
ATOM 3830 C C . THR A 1 503 ? -17.773 19.018 15.624 1.00 90.88 503 THR A C 1
ATOM 3832 O O . THR A 1 503 ? -18.365 19.427 14.621 1.00 90.88 503 THR A O 1
ATOM 3835 N N . ARG A 1 504 ? -16.435 19.010 15.713 1.00 91.94 504 ARG A N 1
ATOM 3836 C CA . ARG A 1 504 ? -15.549 19.504 14.645 1.00 91.94 504 ARG A CA 1
ATOM 3837 C C . ARG A 1 504 ? -15.742 18.715 13.349 1.00 91.94 504 ARG A C 1
ATOM 3839 O O . ARG A 1 504 ? -15.869 19.306 12.277 1.00 91.94 504 ARG A O 1
ATOM 3846 N N . HIS A 1 505 ? -15.878 17.392 13.447 1.00 93.31 505 HIS A N 1
ATOM 3847 C CA . HIS A 1 505 ? -16.143 16.543 12.289 1.00 93.31 505 HIS A CA 1
ATOM 3848 C C . HIS A 1 505 ? -17.462 16.876 11.579 1.00 93.31 505 HIS A C 1
ATOM 3850 O O . HIS A 1 505 ? -17.502 16.856 10.351 1.00 93.31 505 HIS A O 1
ATOM 3856 N N . VAL A 1 506 ? -18.548 17.157 12.310 1.00 91.44 506 VAL A N 1
ATOM 3857 C CA . VAL A 1 506 ? -19.828 17.546 11.687 1.00 91.44 506 VAL A CA 1
ATOM 3858 C C . VAL A 1 506 ? -19.651 18.820 10.855 1.00 91.44 506 VAL A C 1
ATOM 3860 O O . VAL A 1 506 ? -20.149 18.882 9.730 1.00 91.44 506 VAL A O 1
ATOM 3863 N N . GLY A 1 507 ? -18.883 19.791 11.362 1.00 90.19 507 GLY A N 1
ATOM 3864 C CA . GLY A 1 507 ? -18.500 20.995 10.623 1.00 90.19 507 GLY A CA 1
ATOM 3865 C C . GLY A 1 507 ? -17.739 20.684 9.330 1.00 90.19 507 GLY A C 1
ATOM 3866 O O . GLY A 1 507 ? -18.176 21.100 8.257 1.00 90.19 507 GLY A O 1
ATOM 3867 N N . MET A 1 508 ? -16.662 19.894 9.418 1.00 91.94 508 MET A N 1
ATOM 3868 C CA . MET A 1 508 ? -15.864 19.466 8.254 1.00 91.94 508 MET A CA 1
ATOM 3869 C C . MET A 1 508 ? -16.709 18.722 7.216 1.00 91.94 508 MET A C 1
ATOM 3871 O O . MET A 1 508 ? -16.697 19.051 6.031 1.00 91.94 508 MET A O 1
ATOM 3875 N N . LYS A 1 509 ? -17.505 17.741 7.661 1.00 91.00 509 LYS A N 1
ATOM 3876 C CA . LYS A 1 509 ? -18.370 16.943 6.788 1.00 91.00 509 LYS A CA 1
ATOM 3877 C C . LYS A 1 509 ? -19.379 17.825 6.055 1.00 91.00 509 LYS A C 1
ATOM 3879 O O . LYS A 1 509 ? -19.593 17.627 4.860 1.00 91.00 509 LYS A O 1
ATOM 3884 N N . ARG A 1 510 ? -19.972 18.816 6.730 1.00 89.06 510 ARG A N 1
ATOM 3885 C CA . ARG A 1 510 ? -20.920 19.756 6.111 1.00 89.06 510 ARG A CA 1
ATOM 3886 C C . ARG A 1 510 ? -20.290 20.539 4.956 1.00 89.06 510 ARG A C 1
ATOM 3888 O O . ARG A 1 510 ? -20.975 20.781 3.971 1.00 89.06 510 ARG A O 1
ATOM 3895 N N . ASN A 1 511 ? -19.006 20.887 5.054 1.00 88.19 511 ASN A N 1
ATOM 3896 C CA . ASN A 1 511 ? -18.291 21.623 4.004 1.00 88.19 511 ASN A CA 1
ATOM 3897 C C . ASN A 1 511 ? -17.997 20.778 2.753 1.00 88.19 511 ASN A C 1
ATOM 3899 O O . ASN A 1 511 ? -17.785 21.345 1.688 1.00 88.19 511 ASN A O 1
ATOM 3903 N N . LEU A 1 512 ? -17.987 19.449 2.883 1.00 88.25 512 LEU A N 1
ATOM 3904 C CA . LEU A 1 512 ? -17.693 18.518 1.790 1.00 88.25 512 LEU A CA 1
ATOM 3905 C C . LEU A 1 512 ? -18.944 17.840 1.211 1.00 88.25 512 LEU A C 1
ATOM 3907 O O . LEU A 1 512 ? -18.956 17.467 0.046 1.00 88.25 512 LEU A O 1
ATOM 3911 N N . THR A 1 513 ? -20.004 17.663 2.006 1.00 87.19 513 THR A N 1
ATOM 3912 C CA . THR A 1 513 ? -21.170 16.831 1.636 1.00 87.19 513 THR A CA 1
ATOM 3913 C C . THR A 1 513 ? -21.860 17.287 0.348 1.00 87.19 513 THR A C 1
ATOM 3915 O O . THR A 1 513 ? -22.356 16.442 -0.392 1.00 87.19 513 THR A O 1
ATOM 3918 N N . SER A 1 514 ? -21.876 18.591 0.049 1.00 85.44 514 SER A N 1
ATOM 3919 C CA . SER A 1 514 ? -22.456 19.122 -1.193 1.00 85.44 514 SER A CA 1
ATOM 3920 C C . SER A 1 514 ? -21.800 18.527 -2.441 1.00 85.44 514 SER A C 1
ATOM 3922 O O . SER A 1 514 ? -22.512 18.136 -3.366 1.00 85.44 514 SER A O 1
ATOM 3924 N N . ALA A 1 515 ? -20.472 18.393 -2.436 1.00 85.69 515 ALA A N 1
ATOM 3925 C CA . ALA A 1 515 ? -19.710 17.893 -3.575 1.00 85.69 515 ALA A CA 1
ATOM 3926 C C . ALA A 1 515 ? -19.855 16.377 -3.797 1.00 85.69 515 ALA A C 1
ATOM 3928 O O . ALA A 1 515 ? -19.634 15.896 -4.899 1.00 85.69 515 ALA A O 1
ATOM 3929 N N . PHE A 1 516 ? -20.289 15.633 -2.773 1.00 88.69 516 PHE A N 1
ATOM 3930 C CA . PHE A 1 516 ? -20.569 14.191 -2.850 1.00 88.69 516 PHE A CA 1
ATOM 3931 C C . PHE A 1 516 ? -22.069 13.870 -2.970 1.00 88.69 516 PHE A C 1
ATOM 3933 O O . PHE A 1 516 ? -22.483 12.714 -2.837 1.00 88.69 516 PHE A O 1
ATOM 3940 N N . SER A 1 517 ? -22.914 14.883 -3.186 1.00 87.12 517 SER A N 1
ATOM 3941 C CA . SER A 1 517 ? -24.340 14.672 -3.435 1.00 87.12 517 SER A CA 1
ATOM 3942 C C . SER A 1 517 ? -24.559 14.023 -4.802 1.00 87.12 517 SER A C 1
ATOM 3944 O O . SER A 1 517 ? -23.829 14.306 -5.745 1.00 87.12 517 SER A O 1
ATOM 3946 N N . THR A 1 518 ? -25.596 13.191 -4.942 1.00 85.25 518 THR A N 1
ATOM 3947 C CA . THR A 1 518 ? -25.919 12.530 -6.221 1.00 85.25 518 THR A CA 1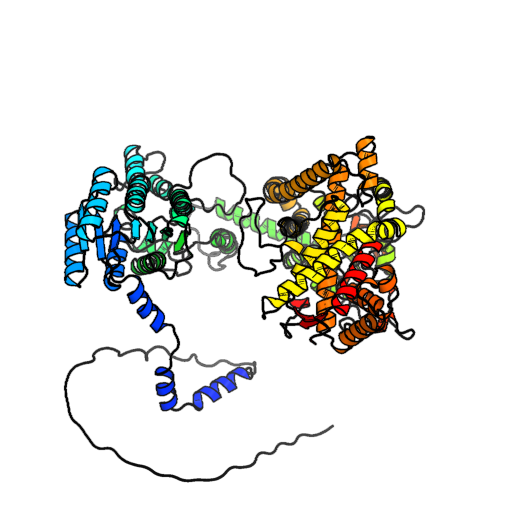
ATOM 3948 C C . THR A 1 518 ? -26.013 13.526 -7.374 1.00 85.25 518 THR A C 1
ATOM 3950 O O . THR A 1 518 ? -25.472 13.279 -8.441 1.00 85.25 518 THR A O 1
ATOM 3953 N N . ARG A 1 519 ? -26.627 14.691 -7.137 1.00 85.81 519 ARG A N 1
ATOM 3954 C CA . ARG A 1 519 ? -26.718 15.760 -8.133 1.00 85.81 519 ARG A CA 1
ATOM 3955 C C . ARG A 1 519 ? -25.341 16.269 -8.572 1.00 85.81 519 ARG A C 1
ATOM 3957 O O . ARG A 1 519 ? -25.102 16.360 -9.766 1.00 85.81 519 ARG A O 1
ATOM 3964 N N . ALA A 1 520 ? -24.459 16.593 -7.626 1.00 86.00 520 ALA A N 1
ATOM 3965 C CA . ALA A 1 520 ? -23.130 17.117 -7.945 1.00 86.00 520 ALA A CA 1
ATOM 3966 C C . ALA A 1 520 ? -22.267 16.091 -8.692 1.00 86.00 520 ALA A C 1
ATOM 3968 O O . ALA A 1 520 ? -21.493 16.470 -9.562 1.00 86.00 520 ALA A O 1
ATOM 3969 N N . LEU A 1 521 ? -22.419 14.803 -8.366 1.00 86.00 521 LEU A N 1
ATOM 3970 C CA . LEU A 1 521 ? -21.702 13.724 -9.041 1.00 86.00 521 LEU A CA 1
ATOM 3971 C C . LEU A 1 521 ? -22.181 13.525 -10.483 1.00 86.00 521 LEU A C 1
ATOM 3973 O O . LEU A 1 521 ? -21.344 13.354 -11.356 1.00 86.00 521 LEU A O 1
ATOM 3977 N N . LEU A 1 522 ? -23.491 13.617 -10.739 1.00 83.62 522 LEU A N 1
ATOM 3978 C CA . LEU A 1 522 ? -24.042 13.586 -12.102 1.00 83.62 522 LEU A CA 1
ATOM 3979 C C . LEU A 1 522 ? -23.591 14.804 -12.923 1.00 83.62 522 LEU A C 1
ATOM 3981 O O . LEU A 1 522 ? -23.211 14.668 -14.076 1.00 83.62 522 LEU A O 1
ATOM 3985 N N . GLU A 1 523 ? -23.559 15.999 -12.320 1.00 84.38 523 GLU A N 1
ATOM 3986 C CA . GLU A 1 523 ? -23.039 17.217 -12.972 1.00 84.38 523 GLU A CA 1
ATOM 3987 C C . GLU A 1 523 ? -21.531 17.133 -13.303 1.00 84.38 523 GLU A C 1
ATOM 3989 O O . GLU A 1 523 ? -21.027 17.945 -14.076 1.00 84.38 523 GLU A O 1
ATOM 3994 N N . GLN A 1 524 ? -20.802 16.182 -12.709 1.00 83.69 524 GLN A N 1
ATOM 3995 C CA . GLN A 1 524 ? -19.358 15.975 -12.883 1.00 83.69 524 GLN A CA 1
ATOM 3996 C C . GLN A 1 524 ? -19.032 14.646 -13.577 1.00 83.69 524 GLN A C 1
ATOM 3998 O O . GLN A 1 524 ? -17.859 14.296 -13.705 1.00 83.69 524 GLN A O 1
ATOM 4003 N N . GLU A 1 525 ? -20.046 13.910 -14.032 1.00 86.19 525 GLU A N 1
ATOM 4004 C CA . GLU A 1 525 ? -19.889 12.577 -14.609 1.00 86.19 525 GLU A CA 1
ATOM 4005 C C . GLU A 1 525 ? -18.988 12.592 -15.847 1.00 86.19 525 GLU A C 1
ATOM 4007 O O . GLU A 1 525 ? -18.105 11.748 -15.951 1.00 86.19 525 GLU A O 1
ATOM 4012 N N . ASP A 1 526 ? -19.094 13.623 -16.693 1.00 89.56 526 ASP A N 1
ATOM 4013 C CA . ASP A 1 526 ? -18.254 13.824 -17.886 1.00 89.56 526 ASP A CA 1
ATOM 4014 C C . ASP A 1 526 ? -16.743 13.789 -17.596 1.00 89.56 526 ASP A C 1
ATOM 4016 O O . ASP A 1 526 ? -15.928 13.511 -18.479 1.00 89.56 526 ASP A O 1
ATOM 4020 N N . ILE A 1 527 ? -16.334 14.133 -16.370 1.00 89.69 527 ILE A N 1
ATOM 4021 C CA . ILE A 1 527 ? -14.933 14.058 -15.944 1.00 89.69 527 ILE A CA 1
ATOM 4022 C C . ILE A 1 527 ? -14.532 12.595 -15.774 1.00 89.69 527 ILE A C 1
ATOM 4024 O O . ILE A 1 527 ? -13.521 12.167 -16.329 1.00 89.69 527 ILE A O 1
ATOM 4028 N N . VAL A 1 528 ? -15.329 11.846 -15.010 1.00 91.69 528 VAL A N 1
ATOM 4029 C CA . VAL A 1 528 ? -15.096 10.425 -14.738 1.00 91.69 528 VAL A CA 1
ATOM 4030 C C . VAL A 1 528 ? -15.167 9.642 -16.043 1.00 91.69 528 VAL A C 1
ATOM 4032 O O . VAL A 1 528 ? -14.266 8.863 -16.339 1.00 91.69 528 VAL A O 1
ATOM 4035 N N . ASP A 1 529 ? -16.186 9.912 -16.856 1.00 92.69 529 ASP A N 1
ATOM 4036 C CA . ASP A 1 529 ? -16.415 9.250 -18.131 1.00 92.69 529 ASP A CA 1
ATOM 4037 C C . ASP A 1 529 ? -15.232 9.411 -19.089 1.00 92.69 529 ASP A C 1
ATOM 4039 O O . ASP A 1 529 ? -14.749 8.436 -19.663 1.00 92.69 529 ASP A O 1
ATOM 4043 N N . ARG A 1 530 ? -14.683 10.627 -19.193 1.00 92.94 530 ARG A N 1
ATOM 4044 C CA . ARG A 1 530 ? -13.499 10.901 -20.017 1.00 92.94 530 ARG A CA 1
ATOM 4045 C C . ARG A 1 530 ? -12.290 10.081 -19.579 1.00 92.94 530 ARG A C 1
ATOM 4047 O O . ARG A 1 530 ? -11.645 9.476 -20.431 1.00 92.94 530 ARG A O 1
ATOM 4054 N N . CYS A 1 531 ? -12.006 10.036 -18.277 1.00 93.56 531 CYS A N 1
ATOM 4055 C CA . CYS A 1 531 ? -10.916 9.223 -17.741 1.00 93.56 531 CYS A CA 1
ATOM 4056 C C . CYS A 1 531 ? -11.144 7.730 -18.021 1.00 93.56 531 CYS A C 1
ATOM 4058 O O . CYS A 1 531 ? -10.217 7.029 -18.425 1.00 93.56 531 CYS A O 1
ATOM 4060 N N . VAL A 1 532 ? -12.376 7.236 -17.851 1.00 95.69 532 VAL A N 1
ATOM 4061 C CA . VAL A 1 532 ? -12.724 5.833 -18.128 1.00 95.69 532 VAL A CA 1
ATOM 4062 C C . VAL A 1 532 ? -12.587 5.512 -19.620 1.00 95.69 532 VAL A C 1
ATOM 4064 O O . VAL A 1 532 ? -12.038 4.469 -19.965 1.00 95.69 532 VAL A O 1
ATOM 4067 N N . ASN A 1 533 ? -13.002 6.405 -20.519 1.00 95.06 533 ASN A N 1
ATOM 4068 C CA . ASN A 1 533 ? -12.853 6.219 -21.966 1.00 95.06 533 ASN A CA 1
ATOM 4069 C C . ASN A 1 533 ? -11.384 6.189 -22.396 1.00 95.06 533 ASN A C 1
ATOM 4071 O O . ASN A 1 533 ? -10.986 5.338 -23.197 1.00 95.06 533 ASN A O 1
ATOM 4075 N N . GLU A 1 534 ? -10.566 7.085 -21.840 1.00 93.00 534 GLU A N 1
ATOM 4076 C CA . GLU A 1 534 ? -9.119 7.081 -22.052 1.00 93.00 534 GLU A CA 1
ATOM 4077 C C . GLU A 1 534 ? -8.497 5.764 -21.568 1.00 93.00 534 GLU A C 1
ATOM 4079 O O . GLU A 1 534 ? -7.697 5.156 -22.281 1.00 93.00 534 GLU A O 1
ATOM 4084 N N . PHE A 1 535 ? -8.927 5.267 -20.407 1.00 94.50 535 PHE A N 1
ATOM 4085 C CA . PHE A 1 535 ? -8.504 3.981 -19.858 1.00 94.50 535 PHE A CA 1
ATOM 4086 C C . PHE A 1 535 ? -8.865 2.792 -20.747 1.00 94.50 535 PHE A C 1
ATOM 4088 O O . PHE A 1 535 ? -7.975 2.026 -21.121 1.00 94.50 535 PHE A O 1
ATOM 4095 N N . VAL A 1 536 ? -10.135 2.662 -21.136 1.00 94.38 536 VAL A N 1
ATOM 4096 C CA . VAL A 1 536 ? -10.632 1.577 -22.001 1.00 94.38 536 VAL A CA 1
ATOM 4097 C C . VAL A 1 536 ? -9.911 1.576 -23.354 1.00 94.38 536 VAL A C 1
ATOM 4099 O O . VAL A 1 536 ? -9.583 0.512 -23.884 1.00 94.38 536 VAL A O 1
ATOM 4102 N N . THR A 1 537 ? -9.614 2.755 -23.902 1.00 91.00 537 THR A N 1
ATOM 4103 C CA . THR A 1 537 ? -8.891 2.891 -25.176 1.00 91.00 537 THR A CA 1
ATOM 4104 C C . THR A 1 537 ? -7.415 2.519 -25.026 1.00 91.00 537 THR A C 1
ATOM 4106 O O . THR A 1 537 ? -6.879 1.725 -25.803 1.00 91.00 537 THR A O 1
ATOM 4109 N N . THR A 1 538 ? -6.748 3.062 -24.006 1.00 89.38 538 THR A N 1
ATOM 4110 C CA . THR A 1 538 ? -5.303 2.886 -23.798 1.00 89.38 538 THR A CA 1
ATOM 4111 C C . THR A 1 538 ? -4.955 1.443 -23.445 1.00 89.38 538 THR A C 1
ATOM 4113 O O . THR A 1 538 ? -3.967 0.904 -23.946 1.00 89.38 538 THR A O 1
ATOM 4116 N N . ILE A 1 539 ? -5.785 0.781 -22.635 1.00 88.12 539 ILE A N 1
ATOM 4117 C CA . ILE A 1 539 ? -5.542 -0.604 -22.226 1.00 88.12 539 ILE A CA 1
ATOM 4118 C C . ILE A 1 539 ? -5.663 -1.584 -23.403 1.00 88.12 539 ILE A C 1
ATOM 4120 O O . ILE A 1 539 ? -4.858 -2.509 -23.520 1.00 88.12 539 ILE A O 1
ATOM 4124 N N . GLY A 1 540 ? -6.589 -1.335 -24.338 1.00 82.69 540 GLY A N 1
ATOM 4125 C CA . GLY A 1 540 ? -6.710 -2.115 -25.573 1.00 82.69 540 GLY A CA 1
ATOM 4126 C C . GLY A 1 540 ? -5.493 -1.982 -26.485 1.00 82.69 540 GLY A C 1
ATOM 4127 O O . GLY A 1 540 ? -5.037 -2.969 -27.066 1.00 82.69 540 GLY A O 1
ATOM 4128 N N . ALA A 1 541 ? -4.925 -0.776 -26.580 1.00 80.69 541 ALA A N 1
ATOM 4129 C CA . ALA A 1 541 ? -3.686 -0.545 -27.318 1.00 80.69 541 ALA A CA 1
ATOM 4130 C C . ALA A 1 541 ? -2.478 -1.239 -26.657 1.00 80.69 541 ALA A C 1
ATOM 4132 O O . ALA A 1 541 ? -1.608 -1.753 -27.361 1.00 80.69 541 ALA A O 1
ATOM 4133 N N . ALA A 1 542 ? -2.439 -1.287 -25.321 1.00 73.06 542 ALA A N 1
ATOM 4134 C CA . ALA A 1 542 ? -1.359 -1.916 -24.565 1.00 73.06 542 ALA A CA 1
ATOM 4135 C C . ALA A 1 542 ? -1.322 -3.450 -24.720 1.00 73.06 542 ALA A C 1
ATOM 4137 O O . ALA A 1 542 ? -0.243 -4.013 -24.910 1.00 73.06 542 ALA A O 1
ATOM 4138 N N . GLU A 1 543 ? -2.474 -4.131 -24.698 1.00 69.25 543 GLU A N 1
ATOM 4139 C CA . GLU A 1 543 ? -2.546 -5.593 -24.896 1.00 69.25 543 GLU A CA 1
ATOM 4140 C C . GLU A 1 543 ? -2.107 -6.000 -26.313 1.00 69.25 543 GLU A C 1
ATOM 4142 O O . GLU A 1 543 ? -1.395 -6.988 -26.496 1.00 69.25 543 GLU A O 1
ATOM 4147 N N . GLY A 1 544 ? -2.448 -5.196 -27.329 1.00 57.38 544 GLY A N 1
ATOM 4148 C CA . GLY A 1 544 ? -2.059 -5.443 -28.722 1.00 57.38 544 GLY A CA 1
ATOM 4149 C C . GLY A 1 544 ? -0.543 -5.476 -28.974 1.00 57.38 544 GLY A C 1
ATOM 4150 O O . GLY A 1 544 ? -0.117 -5.950 -30.028 1.00 57.38 544 GLY A O 1
ATOM 4151 N N . ALA A 1 545 ? 0.272 -5.005 -28.021 1.00 52.12 545 ALA A N 1
ATOM 4152 C CA . ALA A 1 545 ? 1.728 -4.952 -28.118 1.00 52.12 545 ALA A CA 1
ATOM 4153 C C . ALA A 1 545 ? 2.464 -6.102 -27.389 1.00 52.12 545 ALA A C 1
ATOM 4155 O O . ALA A 1 545 ? 3.646 -6.320 -27.670 1.00 52.12 545 ALA A O 1
ATOM 4156 N N . HIS A 1 546 ? 1.812 -6.862 -26.490 1.00 51.47 546 HIS A N 1
ATOM 4157 C CA . HIS A 1 546 ? 2.489 -7.827 -25.605 1.00 51.47 546 HIS A CA 1
ATOM 4158 C C . HIS A 1 546 ? 1.623 -9.062 -25.268 1.00 51.47 546 HIS A C 1
ATOM 4160 O O . HIS A 1 546 ? 0.687 -8.990 -24.487 1.00 51.47 546 HIS A O 1
ATOM 4166 N N . THR A 1 547 ? 1.975 -10.247 -25.782 1.00 56.88 547 THR A N 1
ATOM 4167 C CA . THR A 1 547 ? 1.166 -11.488 -25.678 1.00 56.88 547 THR A CA 1
ATOM 4168 C C . THR A 1 547 ? 1.139 -12.175 -24.294 1.00 56.88 547 THR A C 1
ATOM 4170 O O . THR A 1 547 ? 0.644 -13.301 -24.176 1.00 56.88 547 THR A O 1
ATOM 4173 N N . THR A 1 548 ? 1.679 -11.547 -23.244 1.00 70.06 548 THR A N 1
ATOM 4174 C CA . THR A 1 548 ? 1.791 -12.116 -21.881 1.00 70.06 548 THR A CA 1
ATOM 4175 C C . THR A 1 548 ? 0.675 -11.683 -20.917 1.00 70.06 548 THR A C 1
ATOM 4177 O O . THR A 1 548 ? 0.663 -12.161 -19.786 1.00 70.06 548 THR A O 1
ATOM 4180 N N . GLY A 1 549 ? -0.269 -10.839 -21.358 1.00 82.50 549 GLY A N 1
ATOM 4181 C CA . GLY A 1 549 ? -1.343 -10.263 -20.537 1.00 82.50 549 GLY A CA 1
ATOM 4182 C C . GLY A 1 549 ? -0.912 -9.020 -19.747 1.00 82.50 549 GLY A C 1
ATOM 4183 O O . GLY A 1 549 ? 0.276 -8.703 -19.653 1.00 82.50 549 GLY A O 1
ATOM 4184 N N . LEU A 1 550 ? -1.886 -8.319 -19.164 1.00 89.00 550 LEU A N 1
ATOM 4185 C CA . LEU A 1 550 ? -1.725 -7.060 -18.432 1.00 89.00 550 LEU A CA 1
ATOM 4186 C C . LEU A 1 550 ? -1.974 -7.233 -16.932 1.00 89.00 550 LEU A C 1
ATOM 4188 O O . LEU A 1 550 ? -2.905 -7.922 -16.523 1.00 89.00 550 LEU A O 1
ATOM 4192 N N . ASN A 1 551 ? -1.189 -6.543 -16.098 1.00 90.06 551 ASN A N 1
ATOM 4193 C CA . ASN A 1 551 ? -1.427 -6.493 -14.654 1.00 90.06 551 ASN A CA 1
ATOM 4194 C C . ASN A 1 551 ? -2.573 -5.522 -14.316 1.00 90.06 551 ASN A C 1
ATOM 4196 O O . ASN A 1 551 ? -2.360 -4.316 -14.141 1.00 90.06 551 ASN A O 1
ATOM 4200 N N . MET A 1 552 ? -3.786 -6.059 -14.209 1.00 92.38 552 MET A N 1
ATOM 4201 C CA . MET A 1 552 ? -5.013 -5.314 -13.937 1.00 92.38 552 MET A CA 1
ATOM 4202 C C . MET A 1 552 ? -5.021 -4.641 -12.566 1.00 92.38 552 MET A C 1
ATOM 4204 O O . MET A 1 552 ? -5.617 -3.575 -12.436 1.00 92.38 552 MET A O 1
ATOM 4208 N N . THR A 1 553 ? -4.311 -5.180 -11.567 1.00 90.69 553 THR A N 1
ATOM 4209 C CA . THR A 1 553 ? -4.163 -4.526 -10.255 1.00 90.69 553 THR A CA 1
ATOM 4210 C C . THR A 1 553 ? -3.590 -3.117 -10.426 1.00 90.69 553 THR A C 1
ATOM 4212 O O . THR A 1 553 ? -4.151 -2.146 -9.920 1.00 90.69 553 THR A O 1
ATOM 4215 N N . LYS A 1 554 ? -2.523 -2.980 -11.224 1.00 86.88 554 LYS A N 1
ATOM 4216 C CA . LYS A 1 554 ? -1.881 -1.685 -11.492 1.00 86.88 554 LYS A CA 1
ATOM 4217 C C . LYS A 1 554 ? -2.695 -0.794 -12.421 1.00 86.88 554 LYS A C 1
ATOM 4219 O O . LYS A 1 554 ? -2.748 0.412 -12.206 1.00 86.88 554 LYS A O 1
ATOM 4224 N N . TRP A 1 555 ? -3.367 -1.365 -13.416 1.00 90.69 555 TRP A N 1
ATOM 4225 C CA . TRP A 1 555 ? -4.255 -0.605 -14.300 1.00 90.69 555 TRP A CA 1
ATOM 4226 C C . TRP A 1 555 ? -5.431 0.025 -13.548 1.00 90.69 555 TRP A C 1
ATOM 4228 O O . TRP A 1 555 ? -5.704 1.207 -13.751 1.00 90.69 555 TRP A O 1
ATOM 4238 N N . TYR A 1 556 ? -6.061 -0.708 -12.625 1.00 93.62 556 TYR A N 1
ATOM 4239 C CA . TYR A 1 556 ? -7.125 -0.163 -11.781 1.00 93.62 556 TYR A CA 1
ATOM 4240 C C . TYR A 1 556 ? -6.624 0.894 -10.790 1.00 93.62 556 TYR A C 1
ATOM 4242 O O . TYR A 1 556 ? -7.332 1.871 -10.538 1.00 93.62 556 TYR A O 1
ATOM 4250 N N . GLU A 1 557 ? -5.408 0.742 -10.254 1.00 88.56 557 GLU A N 1
ATOM 4251 C CA . GLU A 1 557 ? -4.756 1.789 -9.455 1.00 88.56 557 GLU A CA 1
ATOM 4252 C C . GLU A 1 557 ? -4.572 3.070 -10.285 1.00 88.56 557 GLU A C 1
ATOM 4254 O O . GLU A 1 557 ? -4.983 4.140 -9.846 1.00 88.56 557 GLU A O 1
ATOM 4259 N N . MET A 1 558 ? -4.041 2.980 -11.509 1.00 87.81 558 MET A N 1
ATOM 4260 C CA . MET A 1 558 ? -3.799 4.156 -12.358 1.00 87.81 558 MET A CA 1
ATOM 4261 C C . MET A 1 558 ? -5.078 4.942 -12.676 1.00 87.81 558 MET A C 1
ATOM 4263 O O . MET A 1 558 ? -5.102 6.153 -12.463 1.00 87.81 558 MET A O 1
ATOM 4267 N N . ILE A 1 559 ? -6.151 4.274 -13.116 1.00 92.00 559 ILE A N 1
ATOM 4268 C CA . ILE A 1 559 ? -7.413 4.965 -13.437 1.00 92.00 559 ILE A CA 1
ATOM 4269 C C . ILE A 1 559 ? -8.068 5.586 -12.198 1.00 92.00 559 ILE A C 1
ATOM 4271 O O . ILE A 1 559 ? -8.506 6.734 -12.249 1.00 92.00 559 ILE A O 1
ATOM 4275 N N . SER A 1 560 ? -8.071 4.883 -11.060 1.00 90.19 560 SER A N 1
ATOM 4276 C CA . SER A 1 560 ? -8.643 5.424 -9.816 1.00 90.19 560 SER A CA 1
ATOM 4277 C C . SER A 1 560 ? -7.872 6.667 -9.348 1.00 90.19 560 SER A C 1
ATOM 4279 O O . SER A 1 560 ? -8.458 7.630 -8.851 1.00 90.19 560 SER A O 1
ATOM 4281 N N . PHE A 1 561 ? -6.547 6.682 -9.533 1.00 85.94 561 PHE A N 1
ATOM 4282 C CA . PHE A 1 561 ? -5.725 7.851 -9.232 1.00 85.94 561 PHE A CA 1
ATOM 4283 C C . PHE A 1 561 ? -5.993 9.018 -10.186 1.00 85.94 561 PHE A C 1
ATOM 4285 O O . PHE A 1 561 ? -6.142 10.138 -9.703 1.00 85.94 561 PHE A O 1
ATOM 4292 N N . ASP A 1 562 ? -6.079 8.789 -11.498 1.00 88.44 562 ASP A N 1
ATOM 4293 C CA . ASP A 1 562 ? -6.338 9.857 -12.475 1.00 88.44 562 ASP A CA 1
ATOM 4294 C C . ASP A 1 562 ? -7.711 10.506 -12.269 1.00 88.44 562 ASP A C 1
ATOM 4296 O O . ASP A 1 562 ? -7.797 11.737 -12.204 1.00 88.44 562 ASP A O 1
ATOM 4300 N N . ILE A 1 563 ? -8.757 9.698 -12.050 1.00 90.94 563 ILE A N 1
ATOM 4301 C CA . ILE A 1 563 ? -10.099 10.190 -11.712 1.00 90.94 563 ILE A CA 1
ATOM 4302 C C . ILE A 1 563 ? -10.034 11.081 -10.462 1.00 90.94 563 ILE A C 1
ATOM 4304 O O . ILE A 1 563 ? -10.574 12.189 -10.446 1.00 90.94 563 ILE A O 1
ATOM 4308 N N . LEU A 1 564 ? -9.331 10.651 -9.411 1.00 88.50 564 LEU A N 1
ATOM 4309 C CA . LEU A 1 564 ? -9.192 11.468 -8.209 1.00 88.50 564 LEU A CA 1
ATOM 4310 C C . LEU A 1 564 ? -8.308 12.699 -8.383 1.00 88.50 564 LEU A C 1
ATOM 4312 O O . LEU A 1 564 ? -8.557 13.703 -7.716 1.00 88.50 564 LEU A O 1
ATOM 4316 N N . GLY A 1 565 ? -7.305 12.661 -9.256 1.00 86.00 565 GLY A N 1
ATOM 4317 C CA . GLY A 1 565 ? -6.523 13.842 -9.615 1.00 86.00 565 GLY A CA 1
ATOM 4318 C C . GLY A 1 565 ? -7.422 14.930 -10.188 1.00 86.00 565 GLY A C 1
ATOM 4319 O O . GLY A 1 565 ? -7.454 16.063 -9.696 1.00 86.00 565 GLY A O 1
ATOM 4320 N N . GLU A 1 566 ? -8.238 14.539 -11.161 1.00 87.62 566 GLU A N 1
ATOM 4321 C CA . GLU A 1 566 ? -9.218 15.399 -11.809 1.00 87.62 566 GLU A CA 1
ATOM 4322 C C . GLU A 1 566 ? -10.272 15.933 -10.822 1.00 87.62 566 GLU A C 1
ATOM 4324 O O . GLU A 1 566 ? -10.585 17.124 -10.845 1.00 87.62 566 GLU A O 1
ATOM 4329 N N . MET A 1 567 ? -10.774 15.094 -9.911 1.00 87.00 567 MET A N 1
ATOM 4330 C CA . MET A 1 567 ? -11.848 15.466 -8.975 1.00 87.00 567 MET A CA 1
ATOM 4331 C C . MET A 1 567 ? -11.366 16.209 -7.716 1.00 87.00 567 MET A C 1
ATOM 4333 O O . MET A 1 567 ? -12.119 16.998 -7.144 1.00 87.00 567 MET A O 1
ATOM 4337 N N . ALA A 1 568 ? -10.132 15.980 -7.253 1.00 84.88 568 ALA A N 1
ATOM 4338 C CA . ALA A 1 568 ? -9.593 16.597 -6.035 1.00 84.88 568 ALA A CA 1
ATOM 4339 C C . ALA A 1 568 ? -8.623 17.758 -6.309 1.00 84.88 568 ALA A C 1
ATOM 4341 O O . ALA A 1 568 ? -8.534 18.676 -5.495 1.00 84.88 568 ALA A O 1
ATOM 4342 N N . PHE A 1 569 ? -7.894 17.756 -7.427 1.00 83.56 569 PHE A N 1
ATOM 4343 C CA . PHE A 1 569 ? -6.927 18.813 -7.763 1.00 83.56 569 PHE A CA 1
ATOM 4344 C C . PHE A 1 569 ? -7.249 19.549 -9.057 1.00 83.56 569 PHE A C 1
ATOM 4346 O O . PHE A 1 569 ? -6.569 20.524 -9.371 1.00 83.56 569 PHE A O 1
ATOM 4353 N N . GLY A 1 570 ? -8.279 19.126 -9.791 1.00 82.88 570 GLY A N 1
ATOM 4354 C CA . GLY A 1 570 ? -8.627 19.711 -11.080 1.00 82.88 570 GLY A CA 1
ATOM 4355 C C . GLY A 1 570 ? -7.626 19.391 -12.195 1.00 82.88 570 GLY A C 1
ATOM 4356 O O . GLY A 1 570 ? -7.690 20.051 -13.230 1.00 82.88 570 GLY A O 1
ATOM 4357 N N . GLU A 1 571 ? -6.717 18.431 -11.983 1.00 82.88 571 GLU A N 1
ATOM 4358 C CA . GLU A 1 571 ? -5.725 17.966 -12.962 1.00 82.88 571 GLU A CA 1
ATOM 4359 C C . GLU A 1 571 ? -5.443 16.462 -12.800 1.00 82.88 571 GLU A C 1
ATOM 4361 O O . GLU A 1 571 ? -5.201 15.990 -11.687 1.00 82.88 571 GLU A O 1
ATOM 4366 N N . SER A 1 572 ? -5.442 15.719 -13.908 1.00 81.56 572 SER A N 1
ATOM 4367 C CA . SER A 1 572 ? -5.035 14.310 -13.969 1.00 81.56 572 SER A CA 1
ATOM 4368 C C . SER A 1 572 ? -3.572 14.109 -13.548 1.00 81.56 572 SER A C 1
ATOM 4370 O O . SER A 1 572 ? -2.741 15.025 -13.601 1.00 81.56 572 SER A O 1
ATOM 4372 N N . PHE A 1 573 ? -3.231 12.887 -13.133 1.00 79.62 573 PHE A N 1
ATOM 4373 C CA . PHE A 1 573 ? -1.834 12.479 -12.965 1.00 79.62 573 PHE A CA 1
ATOM 4374 C C . PHE A 1 573 ? -1.233 11.904 -14.246 1.00 79.62 573 PHE A C 1
ATOM 4376 O O . PHE A 1 573 ? -0.025 11.657 -14.270 1.00 79.62 573 PHE A O 1
ATOM 4383 N N . HIS A 1 574 ? -2.048 11.737 -15.292 1.00 80.69 574 HIS A N 1
ATOM 4384 C CA . HIS A 1 574 ? -1.664 11.136 -16.567 1.00 80.69 574 HIS A CA 1
ATOM 4385 C C . HIS A 1 574 ? -1.057 9.736 -16.378 1.00 80.69 574 HIS A C 1
ATOM 4387 O O . HIS A 1 574 ? -0.128 9.331 -17.084 1.00 80.69 574 HIS A O 1
ATOM 4393 N N . ALA A 1 575 ? -1.540 9.000 -15.371 1.00 80.94 575 ALA A N 1
ATOM 4394 C CA . ALA A 1 575 ? -1.041 7.676 -15.039 1.00 80.94 575 ALA A CA 1
ATOM 4395 C C . ALA A 1 575 ? -1.427 6.664 -16.126 1.00 80.94 575 ALA A C 1
ATOM 4397 O O . ALA A 1 575 ? -0.568 5.907 -16.581 1.00 80.94 575 ALA A O 1
ATOM 4398 N N . VAL A 1 576 ? -2.677 6.702 -16.591 1.00 84.50 576 VAL A N 1
ATOM 4399 C CA . VAL A 1 576 ? -3.195 5.852 -17.671 1.00 84.50 576 VAL A CA 1
ATOM 4400 C C . VAL A 1 576 ? -2.484 6.141 -18.994 1.00 84.50 576 VAL A C 1
ATOM 4402 O O . VAL A 1 576 ? -1.965 5.207 -19.605 1.00 84.50 576 VAL A O 1
ATOM 4405 N N . GLU A 1 577 ? -2.378 7.416 -19.390 1.00 78.62 577 GLU A N 1
ATOM 4406 C CA . GLU A 1 577 ? -1.709 7.864 -20.627 1.00 78.62 577 GLU A CA 1
ATOM 4407 C C . GLU A 1 577 ? -0.279 7.313 -20.746 1.00 78.62 577 GLU A C 1
ATOM 4409 O O . GLU A 1 577 ? 0.198 6.962 -21.826 1.00 78.62 577 GLU A O 1
ATOM 4414 N N . SER A 1 578 ? 0.418 7.192 -19.612 1.00 68.75 578 SER A N 1
ATOM 4415 C CA . SER A 1 578 ? 1.795 6.703 -19.582 1.00 68.75 578 SER A CA 1
ATOM 4416 C C . SER A 1 578 ? 1.947 5.246 -20.047 1.00 68.75 578 SER A C 1
ATOM 4418 O O . SER A 1 578 ? 3.052 4.863 -20.443 1.00 68.75 578 SER A O 1
ATOM 4420 N N . GLY A 1 579 ? 0.869 4.446 -20.008 1.00 60.28 579 GLY A N 1
ATOM 4421 C CA . GLY A 1 579 ? 0.733 3.119 -20.621 1.00 60.28 579 GLY A CA 1
ATOM 4422 C C . GLY A 1 579 ? 1.710 2.027 -20.161 1.00 60.28 579 GLY A C 1
ATOM 4423 O O . GLY A 1 579 ? 1.725 0.937 -20.729 1.00 60.28 579 GLY A O 1
ATOM 4424 N N . LYS A 1 580 ? 2.566 2.287 -19.166 1.00 54.44 580 LYS A N 1
ATOM 4425 C CA . LYS A 1 580 ? 3.714 1.429 -18.821 1.00 54.44 580 LYS A CA 1
ATOM 4426 C C . LYS A 1 580 ? 3.504 0.706 -17.492 1.00 54.44 580 LYS A C 1
ATOM 4428 O O . LYS A 1 580 ? 4.056 1.096 -16.467 1.00 54.44 580 LYS A O 1
ATOM 4433 N N . SER A 1 581 ? 2.736 -0.382 -17.538 1.00 45.22 581 SER A N 1
ATOM 4434 C CA . SER A 1 581 ? 2.607 -1.366 -16.453 1.00 45.22 581 SER A CA 1
ATOM 4435 C C . SER A 1 581 ? 3.553 -2.548 -16.717 1.00 45.22 581 SER A C 1
ATOM 4437 O O . SER A 1 581 ? 3.147 -3.545 -17.307 1.00 45.22 581 SER A O 1
ATOM 4439 N N . THR A 1 582 ? 4.841 -2.449 -16.359 1.00 30.67 582 THR A N 1
ATOM 4440 C CA . THR A 1 582 ? 5.785 -3.577 -16.529 1.00 30.67 582 THR A CA 1
ATOM 4441 C C . THR A 1 582 ? 6.693 -3.805 -15.314 1.00 30.67 582 THR A C 1
ATOM 4443 O O . THR A 1 582 ? 7.580 -3.001 -15.050 1.00 30.67 582 THR A O 1
ATOM 4446 N N . SER A 1 583 ? 6.484 -4.969 -14.681 1.00 28.41 583 SER A N 1
ATOM 4447 C CA . SER A 1 583 ? 7.372 -5.823 -13.858 1.00 28.41 583 SER A CA 1
ATOM 4448 C C . SER A 1 583 ? 8.051 -5.314 -12.560 1.00 28.41 583 SER A C 1
ATOM 4450 O O . SER A 1 583 ? 8.428 -4.153 -12.439 1.00 28.41 583 SER A O 1
ATOM 4452 N N . PRO A 1 584 ? 8.289 -6.222 -11.578 1.00 31.72 584 PRO A N 1
ATOM 4453 C CA . PRO A 1 584 ? 8.399 -5.906 -10.145 1.00 31.72 584 PRO A CA 1
ATOM 4454 C C . PRO A 1 584 ? 9.833 -5.719 -9.612 1.00 31.72 584 PRO A C 1
ATOM 4456 O O . PRO A 1 584 ? 10.049 -5.703 -8.402 1.00 31.72 584 PRO A O 1
ATOM 4459 N N . HIS A 1 585 ? 10.847 -5.578 -10.466 1.00 26.11 585 HIS A N 1
ATOM 4460 C CA . HIS A 1 585 ? 12.245 -5.583 -10.014 1.00 26.11 585 HIS A CA 1
ATOM 4461 C C . HIS A 1 585 ? 13.054 -4.398 -10.523 1.00 26.11 585 HIS A C 1
ATOM 4463 O O . HIS A 1 585 ? 14.071 -4.560 -11.183 1.00 26.11 585 HIS A O 1
ATOM 4469 N N . LEU A 1 586 ? 12.654 -3.190 -10.146 1.00 29.30 586 LEU A N 1
ATOM 4470 C CA . LEU A 1 586 ? 13.597 -2.086 -10.024 1.00 29.30 586 LEU A CA 1
ATOM 4471 C C . LEU A 1 586 ? 13.110 -1.161 -8.915 1.00 29.30 586 LEU A C 1
ATOM 4473 O O . LEU A 1 586 ? 12.132 -0.437 -9.072 1.00 29.30 586 LEU A O 1
ATOM 4477 N N . LEU A 1 587 ? 13.829 -1.176 -7.793 1.00 29.39 587 LEU A N 1
ATOM 4478 C CA . LEU A 1 587 ? 13.808 -0.111 -6.801 1.00 29.39 587 LEU A CA 1
ATOM 4479 C C . LEU A 1 587 ? 14.345 1.158 -7.489 1.00 29.39 587 LEU A C 1
ATOM 4481 O O . LEU A 1 587 ? 15.524 1.498 -7.382 1.00 29.39 587 LEU A O 1
ATOM 4485 N N . CYS A 1 588 ? 13.508 1.808 -8.297 1.00 29.47 588 CYS A N 1
ATOM 4486 C CA . CYS A 1 588 ? 13.863 3.036 -8.979 1.00 29.47 588 CYS A CA 1
ATOM 4487 C C . CYS A 1 588 ? 13.969 4.140 -7.931 1.00 29.47 588 CYS A C 1
ATOM 4489 O O . CYS A 1 588 ? 12.982 4.586 -7.344 1.00 29.47 588 CYS A O 1
ATOM 4491 N N . LEU A 1 589 ? 15.208 4.570 -7.689 1.00 30.33 589 LEU A N 1
ATOM 4492 C CA . LEU A 1 589 ? 15.542 5.820 -7.022 1.00 30.33 589 LEU A CA 1
ATOM 4493 C C . LEU A 1 589 ? 14.933 6.994 -7.810 1.00 30.33 589 LEU A C 1
ATOM 4495 O O . LEU A 1 589 ? 15.605 7.641 -8.613 1.00 30.33 589 LEU A O 1
ATOM 4499 N N . CYS A 1 590 ? 13.661 7.298 -7.557 1.00 29.59 590 CYS A N 1
ATOM 4500 C CA . CYS A 1 590 ? 12.996 8.493 -8.063 1.00 29.59 590 CYS A CA 1
ATOM 4501 C C . CYS A 1 590 ? 13.470 9.724 -7.268 1.00 29.59 590 CYS A C 1
ATOM 4503 O O . CYS A 1 590 ? 12.813 10.183 -6.335 1.00 29.59 590 CYS A O 1
ATOM 4505 N N . LEU A 1 591 ? 14.650 10.246 -7.620 1.00 28.66 591 LEU A N 1
ATOM 4506 C CA . LEU A 1 591 ? 15.105 11.599 -7.253 1.00 28.66 591 LEU A CA 1
ATOM 4507 C C . LEU A 1 591 ? 14.878 12.619 -8.383 1.00 28.66 591 LEU A C 1
ATOM 4509 O O . LEU A 1 591 ? 15.252 13.781 -8.256 1.00 28.66 591 LEU A O 1
ATOM 4513 N N . SER A 1 592 ? 14.238 12.210 -9.477 1.00 28.17 592 SER A N 1
ATOM 4514 C CA . SER A 1 592 ? 13.762 13.107 -10.525 1.00 28.17 592 SER A CA 1
ATOM 4515 C C . SER A 1 592 ? 12.250 12.983 -10.649 1.00 28.17 592 SER A C 1
ATOM 4517 O O . SER A 1 592 ? 11.753 11.879 -10.849 1.00 28.17 592 SER A O 1
ATOM 4519 N N . ASN A 1 593 ? 11.535 14.112 -10.624 1.00 29.34 593 ASN A N 1
ATOM 4520 C CA . ASN A 1 593 ? 10.100 14.258 -10.942 1.00 29.34 593 ASN A CA 1
ATOM 4521 C C . ASN A 1 593 ? 9.748 13.892 -12.409 1.00 29.34 593 ASN A C 1
ATOM 4523 O O . ASN A 1 593 ? 8.862 14.482 -13.015 1.00 29.34 593 ASN A O 1
ATOM 4527 N N . ARG A 1 594 ? 10.482 12.956 -13.014 1.00 29.45 594 ARG A N 1
ATOM 4528 C CA . ARG A 1 594 ? 10.323 12.420 -14.367 1.00 29.45 594 ARG A CA 1
ATOM 4529 C C . ARG A 1 594 ? 10.895 11.003 -14.392 1.00 29.45 594 ARG A C 1
ATOM 4531 O O . ARG A 1 594 ? 11.995 10.784 -14.887 1.00 29.45 594 ARG A O 1
ATOM 4538 N N . CYS A 1 595 ? 10.167 10.049 -13.831 1.00 28.17 595 CYS A N 1
ATOM 4539 C CA . CYS A 1 595 ? 10.454 8.629 -14.013 1.00 28.17 595 CYS A CA 1
ATOM 4540 C C . CYS A 1 595 ? 9.242 8.009 -14.707 1.00 28.17 595 CYS A C 1
ATOM 4542 O O . CYS A 1 595 ? 8.262 7.643 -14.071 1.00 28.17 595 CYS A O 1
ATOM 4544 N N . ALA A 1 596 ? 9.302 7.971 -16.038 1.00 29.78 596 ALA A N 1
ATOM 4545 C CA . ALA A 1 596 ? 8.359 7.236 -16.864 1.00 29.78 596 ALA A CA 1
ATOM 4546 C C . ALA A 1 596 ? 8.617 5.732 -16.674 1.00 29.78 596 ALA A C 1
ATOM 4548 O O . ALA A 1 596 ? 9.685 5.261 -17.064 1.00 29.78 596 ALA A O 1
ATOM 4549 N N . GLY A 1 597 ? 7.671 4.997 -16.081 1.00 35.88 597 GLY A N 1
ATOM 4550 C CA . GLY A 1 597 ? 7.746 3.530 -15.985 1.00 35.88 597 GLY A CA 1
ATOM 4551 C C . GLY A 1 597 ? 7.300 2.875 -14.672 1.00 35.88 597 GLY A C 1
ATOM 4552 O O . GLY A 1 597 ? 7.520 1.681 -14.520 1.00 35.88 597 GLY A O 1
ATOM 4553 N N . HIS A 1 598 ? 6.693 3.604 -13.735 1.00 39.06 598 HIS A N 1
ATOM 4554 C CA . HIS A 1 598 ? 6.096 3.039 -12.517 1.00 39.06 598 HIS A CA 1
ATOM 4555 C C . HIS A 1 598 ? 4.679 3.603 -12.334 1.00 39.06 598 HIS A C 1
ATOM 4557 O O . HIS A 1 598 ? 4.436 4.711 -12.828 1.00 39.06 598 HIS A O 1
ATOM 4563 N N . PRO A 1 599 ? 3.763 2.908 -11.620 1.00 47.41 599 PRO A N 1
ATOM 4564 C CA . PRO A 1 599 ? 2.552 3.556 -11.113 1.00 47.41 599 PRO A CA 1
ATOM 4565 C C . PRO A 1 599 ? 2.961 4.882 -10.459 1.00 47.41 599 PRO A C 1
ATOM 4567 O O . PRO A 1 599 ? 4.011 4.940 -9.810 1.00 47.41 599 PRO A O 1
ATOM 4570 N N . HIS A 1 600 ? 2.214 5.958 -10.743 1.00 57.53 600 HIS A N 1
ATOM 4571 C CA . HIS A 1 600 ? 2.600 7.331 -10.402 1.00 57.53 600 HIS A CA 1
ATOM 4572 C C . HIS A 1 600 ? 3.214 7.368 -8.998 1.00 57.53 600 HIS A C 1
ATOM 4574 O O . HIS A 1 600 ? 2.586 6.886 -8.064 1.00 57.53 600 HIS A O 1
ATOM 4580 N N . PHE A 1 601 ? 4.427 7.918 -8.846 1.00 63.97 601 PHE A N 1
ATOM 4581 C CA . PHE A 1 601 ? 5.268 7.803 -7.634 1.00 63.97 601 PHE A CA 1
ATOM 4582 C C . PHE A 1 601 ? 4.523 8.041 -6.303 1.00 63.97 601 PHE A C 1
ATOM 4584 O O . PHE A 1 601 ? 4.951 7.591 -5.240 1.00 63.97 601 PHE A O 1
ATOM 4591 N N . TRP A 1 602 ? 3.420 8.788 -6.360 1.00 66.12 602 TRP A N 1
ATOM 4592 C CA . TRP A 1 602 ? 2.535 9.064 -5.245 1.00 66.12 602 TRP A CA 1
ATOM 4593 C C . TRP A 1 602 ? 1.776 7.838 -4.707 1.00 66.12 602 TRP A C 1
ATOM 4595 O O . TRP A 1 602 ? 1.613 7.742 -3.493 1.00 66.12 602 TRP A O 1
ATOM 4605 N N . SER A 1 603 ? 1.353 6.886 -5.543 1.00 64.94 603 SER A N 1
ATOM 4606 C CA . SER A 1 603 ? 0.644 5.683 -5.077 1.00 64.94 603 SER A CA 1
ATOM 4607 C C . SER A 1 603 ? 1.544 4.807 -4.199 1.00 64.94 603 SER A C 1
ATOM 4609 O O . SER A 1 603 ? 1.165 4.438 -3.089 1.00 64.94 603 SER A O 1
ATOM 4611 N N . GLU A 1 604 ? 2.793 4.591 -4.614 1.00 66.69 604 GLU A N 1
ATOM 4612 C CA . GLU A 1 604 ? 3.803 3.855 -3.839 1.00 66.69 604 GLU A CA 1
ATOM 4613 C C . GLU A 1 604 ? 4.155 4.563 -2.514 1.00 66.69 604 GLU A C 1
ATOM 4615 O O . GLU A 1 604 ? 4.345 3.918 -1.475 1.00 66.69 604 GLU A O 1
ATOM 4620 N N . LEU A 1 605 ? 4.183 5.904 -2.507 1.00 67.94 605 LEU A N 1
ATOM 4621 C CA . LEU A 1 605 ? 4.336 6.690 -1.275 1.00 67.94 605 LEU A CA 1
ATOM 4622 C C . LEU A 1 605 ? 3.155 6.487 -0.314 1.00 67.94 605 LEU A C 1
ATOM 4624 O O . LEU A 1 605 ? 3.373 6.404 0.897 1.00 67.94 605 LEU A O 1
ATOM 4628 N N . ILE A 1 606 ? 1.928 6.386 -0.833 1.00 70.06 606 ILE A N 1
ATOM 4629 C CA . ILE A 1 606 ? 0.715 6.163 -0.034 1.00 70.06 606 ILE A CA 1
ATOM 4630 C C . ILE A 1 606 ? 0.734 4.770 0.601 1.00 70.06 606 ILE A C 1
ATOM 4632 O O . ILE A 1 606 ? 0.568 4.662 1.817 1.00 70.06 606 ILE A O 1
ATOM 4636 N N . VAL A 1 607 ? 1.003 3.716 -0.175 1.00 68.38 607 VAL A N 1
ATOM 4637 C CA . VAL A 1 607 ? 1.063 2.332 0.337 1.00 68.38 607 VAL A CA 1
ATOM 4638 C C . VAL A 1 607 ? 2.160 2.188 1.396 1.00 68.38 607 VAL A C 1
ATOM 4640 O O . VAL A 1 607 ? 1.924 1.647 2.481 1.00 68.38 607 VAL A O 1
ATOM 4643 N N . SER A 1 608 ? 3.337 2.769 1.138 1.00 68.88 608 SER A N 1
ATOM 4644 C CA . SER A 1 608 ? 4.438 2.811 2.107 1.00 68.88 608 SER A CA 1
ATOM 4645 C C . SER A 1 608 ? 4.030 3.529 3.399 1.00 68.88 608 SER A C 1
ATOM 4647 O O . SER A 1 608 ? 4.304 3.047 4.500 1.00 68.88 608 SER A O 1
ATOM 4649 N N . HIS A 1 609 ? 3.336 4.666 3.291 1.00 72.19 609 HIS A N 1
ATOM 4650 C CA . HIS A 1 609 ? 2.840 5.423 4.441 1.00 72.19 609 HIS A CA 1
ATOM 4651 C C . HIS A 1 609 ? 1.835 4.620 5.291 1.00 72.19 609 HIS A C 1
ATOM 4653 O O . HIS A 1 609 ? 1.917 4.654 6.521 1.00 72.19 609 HIS A O 1
ATOM 4659 N N . LEU A 1 610 ? 0.939 3.841 4.673 1.00 76.06 610 LEU A N 1
ATOM 4660 C CA . LEU A 1 610 ? -0.017 2.977 5.384 1.00 76.06 610 LEU A CA 1
ATOM 4661 C C . LEU A 1 610 ? 0.673 1.847 6.172 1.00 76.06 610 LEU A C 1
ATOM 4663 O O . LEU A 1 610 ? 0.274 1.538 7.302 1.00 76.06 610 LEU A O 1
ATOM 4667 N N . TYR A 1 611 ? 1.759 1.278 5.640 1.00 78.38 611 TYR A N 1
ATOM 4668 C CA . TYR A 1 611 ? 2.578 0.319 6.388 1.00 78.38 611 TYR A CA 1
ATOM 4669 C C . TYR A 1 611 ? 3.235 0.967 7.611 1.00 78.38 611 TYR A C 1
ATOM 4671 O O . TYR A 1 611 ? 3.151 0.429 8.718 1.00 78.38 611 TYR A O 1
ATOM 4679 N N . PHE A 1 612 ? 3.807 2.167 7.461 1.00 74.31 612 PHE A N 1
ATOM 4680 C CA . PHE A 1 612 ? 4.365 2.901 8.601 1.00 74.31 612 PHE A CA 1
ATOM 4681 C C . PHE A 1 612 ? 3.314 3.201 9.671 1.00 74.31 612 PHE A C 1
ATOM 4683 O O . PHE A 1 612 ? 3.613 3.067 10.857 1.00 74.31 612 PHE A O 1
ATOM 4690 N N . ILE A 1 613 ? 2.076 3.530 9.289 1.00 77.12 613 ILE A N 1
ATOM 4691 C CA . ILE A 1 613 ? 0.968 3.668 10.245 1.00 77.12 613 ILE A CA 1
ATOM 4692 C C . ILE A 1 613 ? 0.759 2.357 11.020 1.00 77.12 613 ILE A C 1
ATOM 4694 O O . ILE A 1 613 ? 0.635 2.395 12.241 1.00 77.12 613 ILE A O 1
ATOM 4698 N N . THR A 1 614 ? 0.793 1.193 10.366 1.00 81.56 614 THR A N 1
ATOM 4699 C CA . THR A 1 614 ? 0.673 -0.112 11.050 1.00 81.56 614 THR A CA 1
ATOM 4700 C C . THR A 1 614 ? 1.788 -0.326 12.081 1.00 81.56 614 THR A C 1
ATOM 4702 O O . THR A 1 614 ? 1.525 -0.751 13.209 1.00 81.56 614 THR A O 1
ATOM 4705 N N . VAL A 1 615 ? 3.032 0.009 11.728 1.00 80.94 615 VAL A N 1
ATOM 4706 C CA . VAL A 1 615 ? 4.190 -0.094 12.634 1.00 80.94 615 VAL A CA 1
ATOM 4707 C C . VAL A 1 615 ? 4.026 0.839 13.832 1.00 80.94 615 VAL A C 1
ATOM 4709 O O . VAL A 1 615 ? 4.131 0.415 14.984 1.00 80.94 615 VAL A O 1
ATOM 4712 N N . LEU A 1 616 ? 3.713 2.108 13.573 1.00 77.50 616 LEU A N 1
ATOM 4713 C CA . LEU A 1 616 ? 3.500 3.117 14.604 1.00 77.50 616 LEU A CA 1
ATOM 4714 C C . LEU A 1 616 ? 2.351 2.729 15.552 1.00 77.50 616 LEU A C 1
ATOM 4716 O O . LEU A 1 616 ? 2.458 2.946 16.760 1.00 77.50 616 LEU A O 1
ATOM 4720 N N . ASP A 1 617 ? 1.263 2.146 15.027 1.00 82.06 617 ASP A N 1
ATOM 4721 C CA . ASP A 1 617 ? 0.088 1.779 15.827 1.00 82.06 617 ASP A CA 1
ATOM 4722 C C . ASP A 1 617 ? 0.417 0.635 16.784 1.00 82.06 617 ASP A C 1
ATOM 4724 O O . ASP A 1 617 ? -0.100 0.571 17.897 1.00 82.06 617 ASP A O 1
ATOM 4728 N N . ASN A 1 618 ? 1.302 -0.263 16.360 1.00 82.69 618 ASN A N 1
ATOM 4729 C CA . ASN A 1 618 ? 1.818 -1.315 17.215 1.00 82.69 618 ASN A CA 1
ATOM 4730 C C . ASN A 1 618 ? 2.760 -0.761 18.289 1.00 82.69 618 ASN A C 1
ATOM 4732 O O . ASN A 1 618 ? 2.578 -1.056 19.469 1.00 82.69 618 ASN A O 1
ATOM 4736 N N . LEU A 1 619 ? 3.728 0.079 17.910 1.00 78.81 619 LEU A N 1
ATOM 4737 C CA . LEU A 1 619 ? 4.729 0.614 18.839 1.00 78.81 619 LEU A CA 1
ATOM 4738 C C . LEU A 1 619 ? 4.113 1.499 19.929 1.00 78.81 619 LEU A C 1
ATOM 4740 O O . LEU A 1 619 ? 4.510 1.397 21.090 1.00 78.81 619 LEU A O 1
ATOM 4744 N N . ARG A 1 620 ? 3.109 2.327 19.595 1.00 78.50 620 ARG A N 1
ATOM 4745 C CA . ARG A 1 620 ? 2.465 3.226 20.574 1.00 78.50 620 ARG A CA 1
ATOM 4746 C C . ARG A 1 620 ? 1.785 2.487 21.730 1.00 78.50 620 ARG A C 1
ATOM 4748 O O . ARG A 1 620 ? 1.583 3.077 22.785 1.00 78.50 620 ARG A O 1
ATOM 4755 N N . ARG A 1 621 ? 1.406 1.220 21.536 1.00 78.38 621 ARG A N 1
ATOM 4756 C CA . ARG A 1 621 ? 0.667 0.426 22.531 1.00 78.38 621 ARG A CA 1
ATOM 4757 C C . ARG A 1 621 ? 1.569 -0.148 23.628 1.00 78.38 621 ARG A C 1
ATOM 4759 O O . ARG A 1 621 ? 1.059 -0.672 24.613 1.00 78.38 621 ARG A O 1
ATOM 4766 N N . TYR A 1 622 ? 2.889 -0.015 23.493 1.00 77.19 622 TYR A N 1
ATOM 4767 C CA . TYR A 1 622 ? 3.856 -0.414 24.510 1.00 77.19 622 TYR A CA 1
ATOM 4768 C C . TYR A 1 622 ? 4.484 0.830 25.157 1.00 77.19 622 TYR A C 1
ATOM 4770 O O . TYR A 1 622 ? 5.217 1.545 24.479 1.00 77.19 622 TYR A O 1
ATOM 4778 N N . PRO A 1 623 ? 4.276 1.096 26.458 1.00 70.31 623 PRO A N 1
ATOM 4779 C CA . PRO A 1 623 ? 4.731 2.335 27.107 1.00 70.31 623 PRO A CA 1
ATOM 4780 C C . PRO A 1 623 ? 6.235 2.632 26.965 1.00 70.31 623 PRO A C 1
ATOM 4782 O O . PRO A 1 623 ? 6.628 3.781 26.746 1.00 70.31 623 PRO A O 1
ATOM 4785 N N . LEU A 1 624 ? 7.078 1.594 27.031 1.00 67.69 624 LEU A N 1
ATOM 4786 C CA . LEU A 1 624 ? 8.530 1.711 26.861 1.00 67.69 624 LEU A CA 1
ATOM 4787 C C . LEU A 1 624 ? 8.895 2.153 25.433 1.00 67.69 624 LEU A C 1
ATOM 4789 O O . LEU A 1 624 ? 9.626 3.126 25.244 1.00 67.69 624 LEU A O 1
ATOM 4793 N N . PHE A 1 625 ? 8.312 1.500 24.425 1.00 65.62 625 PHE A N 1
ATOM 4794 C CA . PHE A 1 625 ? 8.529 1.833 23.016 1.00 65.62 625 PHE A CA 1
ATOM 4795 C C . PHE A 1 625 ? 7.819 3.117 22.588 1.00 65.62 625 PHE A C 1
ATOM 4797 O O . PHE A 1 625 ? 8.311 3.794 21.698 1.00 65.62 625 PHE A O 1
ATOM 4804 N N . ALA A 1 626 ? 6.715 3.509 23.222 1.00 64.50 626 ALA A N 1
ATOM 4805 C CA . ALA A 1 626 ? 6.063 4.792 22.979 1.00 64.50 626 ALA A CA 1
ATOM 4806 C C . ALA A 1 626 ? 6.935 5.961 23.465 1.00 64.50 626 ALA A C 1
ATOM 4808 O O . ALA A 1 626 ? 7.012 6.997 22.805 1.00 64.50 626 ALA A O 1
ATOM 4809 N N . THR A 1 627 ? 7.635 5.780 24.590 1.00 63.34 627 THR A N 1
ATOM 4810 C CA . THR A 1 627 ? 8.564 6.778 25.140 1.00 63.34 627 THR A CA 1
ATOM 4811 C C . THR A 1 627 ? 9.811 6.908 24.267 1.00 63.34 627 THR A C 1
ATOM 4813 O O . THR A 1 627 ? 10.155 8.013 23.860 1.00 63.34 627 THR A O 1
ATOM 4816 N N . ILE A 1 628 ? 10.431 5.783 23.895 1.00 60.38 628 ILE A N 1
ATOM 4817 C CA . ILE A 1 628 ? 11.574 5.746 22.964 1.00 60.38 628 ILE A CA 1
ATOM 4818 C C . ILE A 1 628 ? 11.154 6.237 21.566 1.00 60.38 628 ILE A C 1
ATOM 4820 O O . ILE A 1 628 ? 11.851 7.008 20.908 1.00 60.38 628 ILE A O 1
ATOM 4824 N N . GLY A 1 629 ? 9.966 5.833 21.127 1.00 54.16 629 GLY A N 1
ATOM 4825 C CA . GLY A 1 629 ? 9.384 6.150 19.834 1.00 54.16 629 GLY A CA 1
ATOM 4826 C C . GLY A 1 629 ? 9.048 7.627 19.673 1.00 54.16 629 GLY A C 1
ATOM 4827 O O . GLY A 1 629 ? 9.234 8.156 18.586 1.00 54.16 629 GLY A O 1
ATOM 4828 N N . ARG A 1 630 ? 8.654 8.348 20.731 1.00 57.44 630 ARG A N 1
ATOM 4829 C CA . ARG A 1 630 ? 8.509 9.817 20.667 1.00 57.44 630 ARG A CA 1
ATOM 4830 C C . ARG A 1 630 ? 9.793 10.519 20.225 1.00 57.44 630 ARG A C 1
ATOM 4832 O O . ARG A 1 630 ? 9.699 11.557 19.577 1.00 57.44 630 ARG A O 1
ATOM 4839 N N . PHE A 1 631 ? 10.956 9.944 20.530 1.00 54.88 631 PHE A N 1
ATOM 4840 C CA . PHE A 1 631 ? 12.244 10.475 20.099 1.00 54.88 631 PHE A CA 1
ATOM 4841 C C . PHE A 1 631 ? 12.687 9.908 18.750 1.00 54.88 631 PHE A C 1
ATOM 4843 O O . PHE A 1 631 ? 13.109 10.690 17.917 1.00 54.88 631 PHE A O 1
ATOM 4850 N N . LEU A 1 632 ? 12.553 8.602 18.483 1.00 52.84 632 LEU A N 1
ATOM 4851 C CA . LEU A 1 632 ? 13.066 7.977 17.247 1.00 52.84 632 LEU A CA 1
ATOM 4852 C C . LEU A 1 632 ? 12.103 8.030 16.040 1.00 52.84 632 LEU A C 1
ATOM 4854 O O . LEU A 1 632 ? 12.548 8.129 14.896 1.00 52.84 632 LEU A O 1
ATOM 4858 N N . LEU A 1 633 ? 10.784 7.978 16.260 1.00 51.53 633 LEU A N 1
ATOM 4859 C CA . LEU A 1 633 ? 9.771 7.878 15.194 1.00 51.53 633 LEU A CA 1
ATOM 4860 C C . LEU A 1 633 ? 9.634 9.136 14.327 1.00 51.53 633 LEU A C 1
ATOM 4862 O O . LEU A 1 633 ? 9.432 8.971 13.117 1.00 51.53 633 LEU A O 1
ATOM 4866 N N . PRO A 1 634 ? 9.770 10.373 14.856 1.00 51.69 634 PRO A N 1
ATOM 4867 C CA . PRO A 1 634 ? 9.864 11.553 14.007 1.00 51.69 634 PRO A CA 1
ATOM 4868 C C . PRO A 1 634 ? 11.026 11.431 13.016 1.00 51.69 634 PRO A C 1
ATOM 4870 O O . PRO A 1 634 ? 10.841 11.722 11.844 1.00 51.69 634 PRO A O 1
ATOM 4873 N N . PHE A 1 635 ? 12.184 10.897 13.403 1.00 45.97 635 PHE A N 1
ATOM 4874 C CA . PHE A 1 635 ? 13.316 10.772 12.477 1.00 45.97 635 PHE A CA 1
ATOM 4875 C C . PHE A 1 635 ? 13.111 9.687 11.404 1.00 45.97 635 PHE A C 1
ATOM 4877 O O . PHE A 1 635 ? 13.555 9.867 10.273 1.00 45.97 635 PHE A O 1
ATOM 4884 N N . ALA A 1 636 ? 12.384 8.607 11.713 1.00 45.84 636 ALA A N 1
ATOM 4885 C CA . ALA A 1 636 ? 12.139 7.500 10.780 1.00 45.84 636 ALA A CA 1
ATOM 4886 C C . ALA A 1 636 ? 10.994 7.747 9.773 1.00 45.84 636 ALA A C 1
ATOM 4888 O O . ALA A 1 636 ? 11.024 7.213 8.667 1.00 45.84 636 ALA A O 1
ATOM 4889 N N . THR A 1 637 ? 9.979 8.545 10.132 1.00 48.97 637 THR A N 1
ATOM 4890 C CA . THR A 1 637 ? 8.739 8.689 9.331 1.00 48.97 637 THR A CA 1
ATOM 4891 C C . THR A 1 637 ? 8.593 10.040 8.629 1.00 48.97 637 THR A C 1
ATOM 4893 O O . THR A 1 637 ? 7.808 10.162 7.688 1.00 48.97 637 THR A O 1
ATOM 4896 N N . THR A 1 638 ? 9.380 11.047 9.026 1.00 55.56 638 THR A N 1
ATOM 4897 C CA . THR A 1 638 ? 9.247 12.428 8.532 1.00 55.56 638 THR A CA 1
ATOM 4898 C C . THR A 1 638 ? 9.486 12.548 7.028 1.00 55.56 638 THR A C 1
ATOM 4900 O O . THR A 1 638 ? 8.747 13.264 6.383 1.00 55.56 638 THR A O 1
ATOM 4903 N N . SER A 1 639 ? 10.397 11.805 6.390 1.00 56.44 639 SER A N 1
ATOM 4904 C CA . SER A 1 639 ? 10.638 12.010 4.946 1.00 56.44 639 SER A CA 1
ATOM 4905 C C . SER A 1 639 ? 9.515 11.547 4.025 1.00 56.44 639 SER A C 1
ATOM 4907 O O . SER A 1 639 ? 9.180 12.263 3.088 1.00 56.44 639 SER A O 1
ATOM 4909 N N . VAL A 1 640 ? 8.936 10.364 4.254 1.00 56.81 640 VAL A N 1
ATOM 4910 C CA . VAL A 1 640 ? 7.822 9.868 3.422 1.00 56.81 640 VAL A CA 1
ATOM 4911 C C . VAL A 1 640 ? 6.593 10.742 3.649 1.00 56.81 640 VAL A C 1
ATOM 4913 O O . VAL A 1 640 ? 5.951 11.185 2.700 1.00 56.81 640 VAL A O 1
ATOM 4916 N N . ARG A 1 641 ? 6.332 11.068 4.915 1.00 62.00 641 ARG A N 1
ATOM 4917 C CA . ARG A 1 641 ? 5.245 11.939 5.351 1.00 62.00 641 ARG A CA 1
ATOM 4918 C C . ARG A 1 641 ? 5.378 13.371 4.821 1.00 62.00 641 ARG A C 1
ATOM 4920 O O . ARG A 1 641 ? 4.400 13.949 4.351 1.00 62.00 641 ARG A O 1
ATOM 4927 N N . ASP A 1 642 ? 6.574 13.947 4.854 1.00 68.56 642 ASP A N 1
ATOM 4928 C CA . ASP A 1 642 ? 6.843 15.307 4.382 1.00 68.56 642 ASP A CA 1
ATOM 4929 C C . ASP A 1 642 ? 6.866 15.370 2.851 1.00 68.56 642 ASP A C 1
ATOM 4931 O O . ASP A 1 642 ? 6.422 16.362 2.285 1.00 68.56 642 ASP A O 1
ATOM 4935 N N . LYS A 1 643 ? 7.284 14.300 2.158 1.00 68.25 643 LYS A N 1
ATOM 4936 C CA . LYS A 1 643 ? 7.133 14.186 0.697 1.00 68.25 643 LYS A CA 1
ATOM 4937 C C . LYS A 1 643 ? 5.664 14.098 0.289 1.00 68.25 643 LYS A C 1
ATOM 4939 O O . LYS A 1 643 ? 5.233 14.864 -0.565 1.00 68.25 643 LYS A O 1
ATOM 4944 N N . HIS A 1 644 ? 4.892 13.211 0.922 1.00 70.81 644 HIS A N 1
ATOM 4945 C CA . HIS A 1 644 ? 3.452 13.057 0.674 1.00 70.81 644 HIS A CA 1
ATOM 4946 C C . HIS A 1 644 ? 2.697 14.364 0.931 1.00 70.81 644 HIS A C 1
ATOM 4948 O O . HIS A 1 644 ? 1.972 14.876 0.074 1.00 70.81 644 HIS A O 1
ATOM 4954 N N . SER A 1 645 ? 2.914 14.952 2.107 1.00 78.56 645 SER A N 1
ATOM 4955 C CA . SER A 1 645 ? 2.253 16.196 2.493 1.00 78.56 645 SER A CA 1
ATOM 4956 C C . SER A 1 645 ? 2.775 17.407 1.719 1.00 78.56 645 SER A C 1
ATOM 4958 O O . SER A 1 645 ? 1.990 18.293 1.391 1.00 78.56 645 SER A O 1
ATOM 4960 N N . GLY A 1 646 ? 4.060 17.444 1.363 1.00 82.06 646 GLY A N 1
ATOM 4961 C CA . GLY A 1 646 ? 4.663 18.469 0.512 1.00 82.06 646 GLY A CA 1
ATOM 4962 C C . GLY A 1 646 ? 4.085 18.465 -0.900 1.00 82.06 646 GLY A C 1
ATOM 4963 O O . GLY A 1 646 ? 3.650 19.510 -1.374 1.00 82.06 646 GLY A O 1
ATOM 4964 N N . PHE A 1 647 ? 3.975 17.292 -1.528 1.00 80.56 647 PHE A N 1
ATOM 4965 C CA . PHE A 1 647 ? 3.356 17.164 -2.849 1.00 80.56 647 PHE A CA 1
ATOM 4966 C C . PHE A 1 647 ? 1.869 17.532 -2.825 1.00 80.56 647 PHE A C 1
ATOM 4968 O O . PHE A 1 647 ? 1.385 18.235 -3.710 1.00 80.56 647 PHE A O 1
ATOM 4975 N N . THR A 1 648 ? 1.150 17.143 -1.764 1.00 84.38 648 THR A N 1
ATOM 4976 C CA . THR A 1 648 ? -0.244 17.578 -1.576 1.00 84.38 648 THR A CA 1
ATOM 4977 C C . THR A 1 648 ? -0.342 19.105 -1.507 1.00 84.38 648 THR A C 1
ATOM 4979 O O . THR A 1 648 ? -1.200 19.689 -2.164 1.00 84.38 648 THR A O 1
ATOM 4982 N N . ARG A 1 649 ? 0.531 19.764 -0.727 1.00 89.44 649 ARG A N 1
ATOM 4983 C CA . ARG A 1 649 ? 0.556 21.233 -0.620 1.00 89.44 649 ARG A CA 1
ATOM 4984 C C . ARG A 1 649 ? 0.834 21.879 -1.969 1.00 89.44 649 ARG A C 1
ATOM 4986 O O . ARG A 1 649 ? 0.109 22.783 -2.351 1.00 89.44 649 ARG A O 1
ATOM 4993 N N . GLU A 1 650 ? 1.806 21.371 -2.719 1.00 87.12 650 GLU A N 1
ATOM 4994 C CA . GLU A 1 650 ? 2.109 21.867 -4.063 1.00 87.12 650 GLU A CA 1
ATOM 4995 C C . GLU A 1 650 ? 0.892 21.781 -5.001 1.00 87.12 650 GLU A C 1
ATOM 4997 O O . GLU A 1 650 ? 0.565 22.749 -5.688 1.00 87.12 650 GLU A O 1
ATOM 5002 N N . LYS A 1 651 ? 0.180 20.649 -5.003 1.00 84.62 651 LYS A N 1
ATOM 5003 C CA . LYS A 1 651 ? -1.034 20.457 -5.810 1.00 84.62 651 LYS A CA 1
ATOM 5004 C C . LYS A 1 651 ? -2.168 21.397 -5.392 1.00 84.62 651 LYS A C 1
ATOM 5006 O O . LYS A 1 651 ? -2.807 22.010 -6.245 1.00 84.62 651 LYS A O 1
ATOM 5011 N N . VAL A 1 652 ? -2.386 21.572 -4.089 1.00 88.38 652 VAL A N 1
ATOM 5012 C CA . VAL A 1 652 ? -3.376 22.528 -3.563 1.00 88.38 652 VAL A CA 1
ATOM 5013 C C . VAL A 1 652 ? -3.008 23.966 -3.929 1.00 88.38 652 VAL A C 1
ATOM 5015 O O . VAL A 1 652 ? -3.887 24.739 -4.303 1.00 88.38 652 VAL A O 1
ATOM 5018 N N . ASP A 1 653 ? -1.724 24.322 -3.895 1.00 89.50 653 ASP A N 1
ATOM 5019 C CA . ASP A 1 653 ? -1.236 25.654 -4.264 1.00 89.50 653 ASP A CA 1
ATOM 5020 C C . ASP A 1 653 ? -1.510 25.960 -5.733 1.00 89.50 653 ASP A C 1
ATOM 5022 O O . ASP A 1 653 ? -2.037 27.026 -6.058 1.00 89.50 653 ASP A O 1
ATOM 5026 N N . ARG A 1 654 ? -1.228 24.999 -6.619 1.00 87.06 654 ARG A N 1
ATOM 5027 C CA . ARG A 1 654 ? -1.570 25.102 -8.042 1.00 87.06 654 ARG A CA 1
ATOM 5028 C C . ARG A 1 654 ? -3.074 25.221 -8.250 1.00 87.06 654 ARG A C 1
ATOM 5030 O O . ARG A 1 654 ? -3.508 26.069 -9.027 1.00 87.06 654 ARG A O 1
ATOM 5037 N N . ARG A 1 655 ? -3.873 24.429 -7.526 1.00 86.56 655 ARG A N 1
ATOM 5038 C CA . ARG A 1 655 ? -5.337 24.474 -7.620 1.00 86.56 655 ARG A CA 1
ATOM 5039 C C . ARG A 1 655 ? -5.899 25.826 -7.178 1.00 86.56 655 ARG A C 1
ATOM 5041 O O . ARG A 1 655 ? -6.773 26.354 -7.855 1.00 86.56 655 ARG A O 1
ATOM 5048 N N . LEU A 1 656 ? -5.374 26.416 -6.104 1.00 87.00 656 LEU A N 1
ATOM 5049 C CA . LEU A 1 656 ? -5.760 27.758 -5.650 1.00 87.00 656 LEU A CA 1
ATOM 5050 C C . LEU A 1 656 ? -5.301 28.867 -6.613 1.00 87.00 656 LEU A C 1
ATOM 5052 O O . LEU A 1 656 ? -5.955 29.902 -6.701 1.00 87.00 656 LEU A O 1
ATOM 5056 N N . ALA A 1 657 ? -4.194 28.665 -7.334 1.00 86.00 657 ALA A N 1
ATOM 5057 C CA . ALA A 1 657 ? -3.693 29.610 -8.334 1.00 86.00 657 ALA A CA 1
ATOM 5058 C C . ALA A 1 657 ? -4.415 29.515 -9.694 1.00 86.00 657 ALA A C 1
ATOM 5060 O O . ALA A 1 657 ? -4.350 30.452 -10.498 1.00 86.00 657 ALA A O 1
ATOM 5061 N N . ALA A 1 658 ? -5.087 28.396 -9.978 1.00 81.75 658 ALA A N 1
ATOM 5062 C CA . ALA A 1 658 ? -5.786 28.170 -11.236 1.00 81.75 658 ALA A CA 1
ATOM 5063 C C . ALA A 1 658 ? -7.004 29.102 -11.378 1.00 81.75 658 ALA A C 1
ATOM 5065 O O . ALA A 1 658 ? -7.869 29.169 -10.510 1.00 81.75 658 ALA A O 1
ATOM 5066 N N . LYS A 1 659 ? -7.094 29.810 -12.512 1.00 64.38 659 LYS A N 1
ATOM 5067 C CA . LYS A 1 659 ? -8.147 30.811 -12.781 1.00 64.38 659 LYS A CA 1
ATOM 5068 C C . LYS A 1 659 ? -9.457 30.227 -13.327 1.00 64.38 659 LYS A C 1
ATOM 5070 O O . LYS A 1 659 ? -10.422 30.968 -13.484 1.00 64.38 659 LYS A O 1
ATOM 5075 N N . ALA A 1 660 ? -9.487 28.939 -13.668 1.00 60.94 660 ALA A N 1
ATOM 5076 C CA . ALA A 1 660 ? -10.637 28.318 -14.316 1.00 60.94 660 ALA A CA 1
ATOM 5077 C C . ALA A 1 660 ? -11.681 27.855 -13.278 1.00 60.94 660 ALA A C 1
ATOM 5079 O O . ALA A 1 660 ? -11.357 27.007 -12.434 1.00 60.94 660 ALA A O 1
ATOM 5080 N N . PRO A 1 661 ? -12.929 28.362 -13.334 1.00 61.41 661 PRO A N 1
ATOM 5081 C CA . PRO A 1 661 ? -14.009 27.841 -12.513 1.00 61.41 661 PRO A CA 1
ATOM 5082 C C . PRO A 1 661 ? -14.361 26.429 -12.997 1.00 61.41 661 PRO A C 1
ATOM 5084 O O . PRO A 1 661 ? -14.821 26.239 -14.119 1.00 61.41 661 PRO A O 1
ATOM 5087 N N . ARG A 1 662 ? -14.119 25.436 -12.141 1.00 73.25 662 ARG A N 1
ATOM 5088 C CA . ARG A 1 662 ? -14.537 24.043 -12.330 1.00 73.25 662 ARG A CA 1
ATOM 5089 C C . ARG A 1 662 ? -15.243 23.581 -11.065 1.00 73.25 662 ARG A C 1
ATOM 5091 O O . ARG A 1 662 ? -14.738 23.841 -9.968 1.00 73.25 662 ARG A O 1
ATOM 5098 N N . THR A 1 663 ? -16.378 22.914 -11.234 1.00 77.25 663 THR A N 1
ATOM 5099 C CA . THR A 1 663 ? -17.110 22.264 -10.145 1.00 77.25 663 THR A CA 1
ATOM 5100 C C . THR A 1 663 ? -16.503 20.882 -9.911 1.00 77.25 663 THR A C 1
ATOM 5102 O O . THR A 1 663 ? -16.488 20.064 -10.824 1.00 77.25 663 THR A O 1
ATOM 5105 N N . ASP A 1 664 ? -15.943 20.656 -8.727 1.00 83.19 664 ASP A N 1
ATOM 5106 C CA . ASP A 1 664 ? -15.290 19.420 -8.294 1.00 83.19 664 ASP A CA 1
ATOM 5107 C C . ASP A 1 664 ? -15.404 19.263 -6.759 1.00 83.19 664 ASP A C 1
ATOM 5109 O O . ASP A 1 664 ? -16.140 20.012 -6.100 1.00 83.19 664 ASP A O 1
ATOM 5113 N N . PHE A 1 665 ? -14.685 18.307 -6.155 1.00 83.81 665 PHE A N 1
ATOM 5114 C CA . PHE A 1 665 ? -14.734 18.071 -4.703 1.00 83.81 665 PHE A CA 1
ATOM 5115 C C . PHE A 1 665 ? -14.283 19.263 -3.857 1.00 83.81 665 PHE A C 1
ATOM 5117 O O . PHE A 1 665 ? -14.696 19.401 -2.701 1.00 83.81 665 PHE A O 1
ATOM 5124 N N . MET A 1 666 ? -13.443 20.131 -4.415 1.00 84.56 666 MET A N 1
ATOM 5125 C CA . MET A 1 666 ? -12.788 21.207 -3.688 1.00 84.56 666 MET A CA 1
ATOM 5126 C C . MET A 1 666 ? -13.447 22.564 -3.907 1.00 84.56 666 MET A C 1
ATOM 5128 O O . MET A 1 666 ? -13.137 23.489 -3.161 1.00 84.56 666 MET A O 1
ATOM 5132 N N . THR A 1 667 ? -14.384 22.711 -4.846 1.00 82.75 667 THR A N 1
ATOM 5133 C CA . THR A 1 667 ? -15.018 24.002 -5.175 1.00 82.75 667 THR A CA 1
ATOM 5134 C C . THR A 1 667 ? -15.558 24.742 -3.947 1.00 82.75 667 THR A C 1
ATOM 5136 O O . THR A 1 667 ? -15.256 25.920 -3.747 1.00 82.75 667 THR A O 1
ATOM 5139 N N . THR A 1 668 ? -16.314 24.062 -3.075 1.00 82.38 668 THR A N 1
ATOM 5140 C CA . THR A 1 668 ? -16.845 24.680 -1.844 1.00 82.38 668 THR A CA 1
ATOM 5141 C C . THR A 1 668 ? -15.733 25.030 -0.849 1.00 82.38 668 THR A C 1
ATOM 5143 O O . THR A 1 668 ? -15.800 26.071 -0.196 1.00 82.38 668 THR A O 1
ATOM 5146 N N . LEU A 1 669 ? -14.695 24.195 -0.741 1.00 86.06 669 LEU A N 1
ATOM 5147 C CA . LEU A 1 669 ? -13.562 24.448 0.152 1.00 86.06 669 LEU A CA 1
ATOM 5148 C C . LEU A 1 669 ? -12.706 25.621 -0.325 1.00 86.06 669 LEU A C 1
ATOM 5150 O O . LEU A 1 669 ? -12.321 26.441 0.499 1.00 86.06 669 LEU A O 1
ATOM 5154 N N . ILE A 1 670 ? -12.469 25.747 -1.632 1.00 87.50 670 ILE A N 1
ATOM 5155 C CA . ILE A 1 670 ? -11.723 26.861 -2.229 1.00 87.50 670 ILE A CA 1
ATOM 5156 C C . ILE A 1 670 ? -12.392 28.185 -1.860 1.00 87.50 670 ILE A C 1
ATOM 5158 O O . ILE A 1 670 ? -11.733 29.062 -1.311 1.00 87.50 670 ILE A O 1
ATOM 5162 N N . SER A 1 671 ? -13.713 28.297 -2.056 1.00 86.19 671 SER A N 1
ATOM 5163 C CA . SER A 1 671 ? -14.462 29.507 -1.691 1.00 86.19 671 SER A CA 1
ATOM 5164 C C . SER A 1 671 ? -14.306 29.873 -0.212 1.00 86.19 671 SER A C 1
ATOM 5166 O O . SER A 1 671 ? -14.193 31.052 0.115 1.00 86.19 671 SER A O 1
ATOM 5168 N N . LYS A 1 672 ? -14.295 28.875 0.679 1.00 87.75 672 LYS A N 1
ATOM 5169 C CA . LYS A 1 672 ? -14.175 29.075 2.131 1.00 87.75 672 LYS A CA 1
ATOM 5170 C C . LYS A 1 672 ? -12.753 29.364 2.597 1.00 87.75 672 LYS A C 1
ATOM 5172 O O . LYS A 1 672 ? -12.558 30.075 3.577 1.00 87.75 672 LYS A O 1
ATOM 5177 N N . VAL A 1 673 ? -11.752 28.832 1.902 1.00 89.50 673 VAL A N 1
ATOM 5178 C CA . VAL A 1 673 ? -10.349 29.195 2.127 1.00 89.50 673 VAL A CA 1
ATOM 5179 C C . VAL A 1 673 ? -10.109 30.632 1.668 1.00 89.50 673 VAL A C 1
ATOM 5181 O O . VAL A 1 673 ? -9.469 31.398 2.382 1.00 89.50 673 VAL A O 1
ATOM 5184 N N . SER A 1 674 ? -10.683 31.039 0.530 1.00 87.06 674 SER A N 1
ATOM 5185 C CA . SER A 1 674 ? -10.605 32.420 0.040 1.00 87.06 674 SER A CA 1
ATOM 5186 C C . SER A 1 674 ? -11.312 33.430 0.952 1.00 87.06 674 SER A C 1
ATOM 5188 O O . SER A 1 674 ? -10.828 34.552 1.074 1.00 87.06 674 SER A O 1
ATOM 5190 N N . SER A 1 675 ? -12.418 33.056 1.609 1.00 89.31 675 SER A N 1
ATOM 5191 C CA . SER A 1 675 ? -13.106 33.911 2.594 1.00 89.31 675 SER A CA 1
ATOM 5192 C C . SER A 1 675 ? -12.453 33.911 3.984 1.00 89.31 675 SER A C 1
ATOM 5194 O O . SER A 1 675 ? -12.832 34.716 4.833 1.00 89.31 675 SER A O 1
ATOM 5196 N N . GLY A 1 676 ? -11.476 33.030 4.231 1.00 87.31 676 GLY A N 1
ATOM 5197 C CA . GLY A 1 676 ? -10.831 32.860 5.536 1.00 87.31 676 GLY A CA 1
ATOM 5198 C C . GLY A 1 676 ? -11.645 32.050 6.554 1.00 87.31 676 GLY A C 1
ATOM 5199 O O . GLY A 1 676 ? -11.251 31.970 7.714 1.00 87.31 676 GLY A O 1
ATOM 5200 N N . GLU A 1 677 ? -12.759 31.430 6.147 1.00 88.12 677 GLU A N 1
ATOM 5201 C CA . GLU A 1 677 ? -13.575 30.555 7.005 1.00 88.12 677 GLU A CA 1
ATOM 5202 C C . GLU A 1 677 ? -12.881 29.227 7.346 1.00 88.12 677 GLU A C 1
ATOM 5204 O O . GLU A 1 677 ? -13.158 28.639 8.392 1.00 88.12 677 GLU A O 1
ATOM 5209 N N . ILE A 1 678 ? -12.020 28.727 6.454 1.00 89.31 678 ILE A N 1
ATOM 5210 C CA . ILE A 1 678 ? -11.276 27.470 6.616 1.00 89.31 678 ILE A CA 1
ATOM 5211 C C . ILE A 1 678 ? -9.791 27.730 6.368 1.00 89.31 678 ILE A C 1
ATOM 5213 O O . ILE A 1 678 ? -9.415 28.397 5.405 1.00 89.31 678 ILE A O 1
ATOM 5217 N N . GLU A 1 679 ? -8.925 27.163 7.208 1.00 91.56 679 GLU A N 1
ATOM 5218 C CA . GLU A 1 679 ? -7.482 27.225 6.988 1.00 91.56 679 GLU A CA 1
ATOM 5219 C C . GLU A 1 679 ? -7.082 26.392 5.758 1.00 91.56 679 GLU A C 1
ATOM 5221 O O . GLU A 1 679 ? -7.499 25.244 5.589 1.00 91.56 679 GLU A O 1
ATOM 5226 N N . LYS A 1 680 ? -6.185 26.929 4.928 1.00 91.25 680 LYS A N 1
ATOM 5227 C CA . LYS A 1 680 ? -5.601 26.212 3.783 1.00 91.25 680 LYS A CA 1
ATOM 5228 C C . LYS A 1 680 ? -5.015 24.843 4.159 1.00 91.25 680 LYS A C 1
ATOM 5230 O O . LYS A 1 680 ? -5.104 23.892 3.383 1.00 91.25 680 LYS A O 1
ATOM 5235 N N . GLU A 1 681 ? -4.427 24.718 5.345 1.00 90.31 681 GLU A N 1
ATOM 5236 C CA . GLU A 1 681 ? -3.865 23.453 5.822 1.00 90.31 681 GLU A CA 1
ATOM 5237 C C . GLU A 1 681 ? -4.952 22.388 6.065 1.00 90.31 681 GLU A C 1
ATOM 5239 O O . GLU A 1 681 ? -4.736 21.214 5.772 1.00 90.31 681 GLU A O 1
ATOM 5244 N N . GLU A 1 682 ? -6.149 22.783 6.516 1.00 90.69 682 GLU A N 1
ATOM 5245 C CA . GLU A 1 682 ? -7.299 21.878 6.656 1.00 90.69 682 GLU A CA 1
ATOM 5246 C C . GLU A 1 682 ? -7.794 21.390 5.288 1.00 90.69 682 GLU A C 1
ATOM 5248 O O . GLU A 1 682 ? -7.988 20.187 5.092 1.00 90.69 682 GLU A O 1
ATOM 5253 N N . MET A 1 683 ? -7.903 22.296 4.309 1.00 90.56 683 MET A N 1
ATOM 5254 C CA . MET A 1 683 ? -8.201 21.935 2.917 1.00 90.56 683 MET A CA 1
ATOM 5255 C C . MET A 1 683 ? -7.154 20.961 2.356 1.00 90.56 683 MET A C 1
ATOM 5257 O O . MET A 1 683 ? -7.505 19.986 1.692 1.00 90.56 683 MET A O 1
ATOM 5261 N N . THR A 1 684 ? -5.876 21.188 2.663 1.00 90.56 684 THR A N 1
ATOM 5262 C CA . THR A 1 684 ? -4.775 20.320 2.230 1.00 90.56 684 THR A CA 1
ATOM 5263 C C . THR A 1 684 ? -4.891 18.921 2.837 1.00 90.56 684 THR A C 1
ATOM 5265 O O . THR A 1 684 ? -4.765 17.922 2.126 1.00 90.56 684 THR A O 1
ATOM 5268 N N . ALA A 1 685 ? -5.201 18.822 4.132 1.00 90.06 685 ALA A N 1
ATOM 5269 C CA . ALA A 1 685 ? -5.434 17.542 4.792 1.00 90.06 685 ALA A CA 1
ATOM 5270 C C . ALA A 1 685 ? -6.656 16.803 4.207 1.00 90.06 685 ALA A C 1
ATOM 5272 O O . ALA A 1 685 ? -6.630 15.577 4.054 1.00 90.06 685 ALA A O 1
ATOM 5273 N N . HIS A 1 686 ? -7.725 17.528 3.848 1.00 90.88 686 HIS A N 1
ATOM 5274 C CA . HIS A 1 686 ? -8.881 16.961 3.144 1.00 90.88 686 HIS A CA 1
ATOM 5275 C C . HIS A 1 686 ? -8.496 16.406 1.771 1.00 90.88 686 HIS A C 1
ATOM 5277 O O . HIS A 1 686 ? -8.764 15.233 1.520 1.00 90.88 686 HIS A O 1
ATOM 5283 N N . ALA A 1 687 ? -7.808 17.189 0.938 1.00 88.62 687 ALA A N 1
ATOM 5284 C CA . ALA A 1 687 ? -7.388 16.763 -0.397 1.00 88.62 687 ALA A CA 1
ATOM 5285 C C . ALA A 1 687 ? -6.528 15.487 -0.349 1.00 88.62 687 ALA A C 1
ATOM 5287 O O . ALA A 1 687 ? -6.818 14.518 -1.043 1.00 88.62 687 ALA A O 1
ATOM 5288 N N . SER A 1 688 ? -5.547 15.439 0.559 1.00 86.00 688 SER A N 1
ATOM 5289 C CA . SER A 1 688 ? -4.722 14.246 0.815 1.00 86.00 688 SER A CA 1
ATOM 5290 C C . SER A 1 688 ? -5.554 12.995 1.101 1.00 86.00 688 SER A C 1
ATOM 5292 O O . SER A 1 688 ? -5.312 11.915 0.567 1.00 86.00 688 SER A O 1
ATOM 5294 N N . THR A 1 689 ? -6.568 13.152 1.949 1.00 87.00 689 THR A N 1
ATOM 5295 C CA . THR A 1 689 ? -7.400 12.034 2.398 1.00 87.00 689 THR A CA 1
ATOM 5296 C C . THR A 1 689 ? -8.329 11.547 1.308 1.00 87.00 689 THR A C 1
ATOM 5298 O O . THR A 1 689 ? -8.560 10.347 1.229 1.00 87.00 689 THR A O 1
ATOM 5301 N N . LEU A 1 690 ? -8.854 12.448 0.474 1.00 87.62 690 LEU A N 1
ATOM 5302 C CA . LEU A 1 690 ? -9.696 12.069 -0.656 1.00 87.62 690 LEU A CA 1
ATOM 5303 C C . LEU A 1 690 ? -8.920 11.179 -1.630 1.00 87.62 690 LEU A C 1
ATOM 5305 O O . LEU A 1 690 ? -9.420 10.111 -1.964 1.00 87.62 690 LEU A O 1
ATOM 5309 N N . VAL A 1 691 ? -7.678 11.548 -1.968 1.00 82.06 691 VAL A N 1
ATOM 5310 C CA . VAL A 1 691 ? -6.794 10.765 -2.855 1.00 82.06 691 VAL A CA 1
ATOM 5311 C C . VAL A 1 691 ? -6.534 9.365 -2.310 1.00 82.06 691 VAL A C 1
ATOM 5313 O O . VAL A 1 691 ? -6.740 8.381 -3.012 1.00 82.06 691 VAL A O 1
ATOM 5316 N N . ILE A 1 692 ? -6.118 9.264 -1.042 1.00 79.69 692 ILE A N 1
ATOM 5317 C CA . ILE A 1 692 ? -5.837 7.966 -0.409 1.00 79.69 692 ILE A CA 1
ATOM 5318 C C . ILE A 1 692 ? -7.112 7.121 -0.336 1.00 79.69 692 ILE A C 1
ATOM 5320 O O . ILE A 1 692 ? -7.097 5.934 -0.648 1.00 79.69 692 ILE A O 1
ATOM 5324 N N . ALA A 1 693 ? -8.216 7.725 0.111 1.00 84.38 693 ALA A N 1
ATOM 5325 C CA . ALA A 1 693 ? -9.437 6.994 0.402 1.00 84.38 693 ALA A CA 1
ATOM 5326 C C . ALA A 1 693 ? -10.170 6.523 -0.856 1.00 84.38 693 ALA A C 1
ATOM 5328 O O . ALA A 1 693 ? -10.742 5.442 -0.798 1.00 84.38 693 ALA A O 1
ATOM 5329 N N . GLY A 1 694 ? -10.188 7.278 -1.959 1.00 83.38 694 GLY A N 1
ATOM 5330 C CA . GLY A 1 694 ? -10.861 6.822 -3.184 1.00 83.38 694 GLY A CA 1
ATOM 5331 C C . GLY A 1 694 ? -9.943 6.074 -4.154 1.00 83.38 694 GLY A C 1
ATOM 5332 O O . GLY A 1 694 ? -10.376 5.081 -4.724 1.00 83.38 694 GLY A O 1
ATOM 5333 N N . GLY A 1 695 ? -8.660 6.446 -4.266 1.00 83.19 695 GLY A N 1
ATOM 5334 C CA . GLY A 1 695 ? -7.741 5.810 -5.219 1.00 83.19 695 GLY A CA 1
ATOM 5335 C C . GLY A 1 695 ? -7.462 4.336 -4.900 1.00 83.19 695 GLY A C 1
ATOM 5336 O O . GLY A 1 695 ? -7.541 3.470 -5.770 1.00 83.19 695 GLY A O 1
ATOM 5337 N N . GLU A 1 696 ? -7.182 4.023 -3.632 1.00 85.50 696 GLU A N 1
ATOM 5338 C CA . GLU A 1 696 ? -6.811 2.662 -3.217 1.00 85.50 696 GLU A CA 1
ATOM 5339 C C . GLU A 1 696 ? -8.032 1.751 -3.005 1.00 85.50 696 GLU A C 1
ATOM 5341 O O . GLU A 1 696 ? -7.959 0.541 -3.219 1.00 85.50 696 GLU A O 1
ATOM 5346 N N . THR A 1 697 ? -9.178 2.295 -2.582 1.00 91.62 697 THR A N 1
ATOM 5347 C CA . THR A 1 697 ? -10.345 1.463 -2.237 1.00 91.62 697 THR A CA 1
ATOM 5348 C C . THR A 1 697 ? -11.110 0.980 -3.464 1.00 91.62 697 THR A C 1
ATOM 5350 O O . THR A 1 697 ? -11.421 -0.211 -3.533 1.00 91.62 697 THR A O 1
ATOM 5353 N N . THR A 1 698 ? -11.365 1.861 -4.440 1.00 93.81 698 THR A N 1
ATOM 5354 C CA . THR A 1 698 ? -12.039 1.500 -5.695 1.00 93.81 698 THR A CA 1
ATOM 5355 C C . THR A 1 698 ? -11.171 0.535 -6.505 1.00 93.81 698 THR A C 1
ATOM 5357 O O . THR A 1 698 ? -11.656 -0.520 -6.912 1.00 93.81 698 THR A O 1
ATOM 5360 N N . SER A 1 699 ? -9.868 0.809 -6.644 1.00 93.12 699 SER A N 1
ATOM 5361 C CA . SER A 1 699 ? -8.928 -0.100 -7.322 1.00 93.12 699 SER A CA 1
ATOM 5362 C C . SER A 1 699 ? -8.841 -1.474 -6.655 1.00 93.12 699 SER A C 1
ATOM 5364 O O . SER A 1 699 ? -8.784 -2.497 -7.339 1.00 93.12 699 SER A O 1
ATOM 5366 N N . THR A 1 700 ? -8.900 -1.519 -5.320 1.00 93.81 700 THR A N 1
ATOM 5367 C CA . THR A 1 700 ? -8.935 -2.774 -4.566 1.00 93.81 700 THR A CA 1
ATOM 5368 C C . THR A 1 700 ? -10.172 -3.603 -4.865 1.00 93.81 700 THR A C 1
ATOM 5370 O O . THR A 1 700 ? -10.057 -4.806 -5.103 1.00 93.81 700 THR A O 1
ATOM 5373 N N . PHE A 1 701 ? -11.341 -2.966 -4.873 1.00 97.06 701 PHE A N 1
ATOM 5374 C CA . PHE A 1 701 ? -12.579 -3.633 -5.244 1.00 97.06 701 PHE A CA 1
ATOM 5375 C C . PHE A 1 701 ? -12.529 -4.132 -6.695 1.00 97.06 701 PHE A C 1
ATOM 5377 O O . PHE A 1 701 ? -12.822 -5.301 -6.930 1.00 97.06 701 PHE A O 1
ATOM 5384 N N . LEU A 1 702 ? -12.114 -3.285 -7.646 1.00 97.94 702 LEU A N 1
ATOM 5385 C CA . LEU A 1 702 ? -12.063 -3.625 -9.072 1.00 97.94 702 LEU A CA 1
ATOM 5386 C C . LEU A 1 702 ? -11.136 -4.817 -9.341 1.00 97.94 702 LEU A C 1
ATOM 5388 O O . LEU A 1 702 ? -11.511 -5.740 -10.057 1.00 97.94 702 LEU A O 1
ATOM 5392 N N . ALA A 1 703 ? -9.953 -4.848 -8.725 1.00 96.88 703 ALA A N 1
ATOM 5393 C CA . ALA A 1 703 ? -9.035 -5.972 -8.878 1.00 96.88 703 ALA A CA 1
ATOM 5394 C C . ALA A 1 703 ? -9.625 -7.271 -8.295 1.00 96.88 703 ALA A C 1
ATOM 5396 O O . ALA A 1 703 ? -9.638 -8.303 -8.965 1.00 96.88 703 ALA A O 1
ATOM 5397 N N . ALA A 1 704 ? -10.176 -7.213 -7.079 1.00 97.12 704 ALA A N 1
ATOM 5398 C CA . ALA A 1 704 ? -10.748 -8.389 -6.430 1.00 97.12 704 ALA A CA 1
ATOM 5399 C C . ALA A 1 704 ? -11.981 -8.928 -7.175 1.00 97.12 704 ALA A C 1
ATOM 5401 O O . ALA A 1 704 ? -12.072 -10.131 -7.415 1.00 97.12 704 ALA A O 1
ATOM 5402 N N . VAL A 1 705 ? -12.921 -8.064 -7.579 1.00 98.19 705 VAL A N 1
ATOM 5403 C CA . VAL A 1 705 ? -14.136 -8.498 -8.287 1.00 98.19 705 VAL A CA 1
ATOM 5404 C C . VAL A 1 705 ? -13.800 -9.095 -9.654 1.00 98.19 705 VAL A C 1
ATOM 5406 O O . VAL A 1 705 ? -14.370 -10.123 -10.012 1.00 98.19 705 VAL A O 1
ATOM 5409 N N . THR A 1 706 ? -12.817 -8.537 -10.371 1.00 98.12 706 THR A N 1
ATOM 5410 C CA . THR A 1 706 ? -12.325 -9.111 -11.631 1.00 98.12 706 THR A CA 1
ATOM 5411 C C . THR A 1 706 ? -11.728 -10.500 -11.413 1.00 98.12 706 THR A C 1
ATOM 5413 O O . THR A 1 706 ? -12.054 -11.420 -12.161 1.00 98.12 706 THR A O 1
ATOM 5416 N N . TYR A 1 707 ? -10.924 -10.704 -10.363 1.00 97.81 707 TYR A N 1
ATOM 5417 C CA . TYR A 1 707 ? -10.418 -12.036 -10.015 1.00 97.81 707 TYR A CA 1
ATOM 5418 C C . TYR A 1 707 ? -11.553 -13.038 -9.732 1.00 97.81 707 TYR A C 1
ATOM 5420 O O . TYR A 1 707 ? -11.554 -14.138 -10.289 1.00 97.81 707 TYR A O 1
ATOM 5428 N N . TYR A 1 708 ? -12.539 -12.672 -8.906 1.00 97.62 708 TYR A N 1
ATOM 5429 C CA . TYR A 1 708 ? -13.630 -13.585 -8.543 1.00 97.62 708 TYR A CA 1
ATOM 5430 C C . TYR A 1 708 ? -14.557 -13.915 -9.715 1.00 97.62 708 TYR A C 1
ATOM 5432 O O . TYR A 1 708 ? -14.990 -15.063 -9.843 1.00 97.62 708 TYR A O 1
ATOM 5440 N N . LEU A 1 709 ? -14.824 -12.944 -10.594 1.00 97.75 709 LEU A N 1
ATOM 5441 C CA . LEU A 1 709 ? -15.549 -13.176 -11.843 1.00 97.75 709 LEU A CA 1
ATOM 5442 C C . LEU A 1 709 ? -14.802 -14.194 -12.709 1.00 97.75 709 LEU A C 1
ATOM 5444 O O . LEU A 1 709 ? -15.375 -15.210 -13.090 1.00 97.75 709 LEU A O 1
ATOM 5448 N N . LEU A 1 710 ? -13.507 -13.978 -12.951 1.00 96.31 710 LEU A N 1
ATOM 5449 C CA . LEU A 1 710 ? -12.702 -14.864 -13.797 1.00 96.31 710 LEU A CA 1
ATOM 5450 C C . LEU A 1 710 ? -12.463 -16.251 -13.197 1.00 96.31 710 LEU A C 1
ATOM 5452 O O . LEU A 1 710 ? -12.281 -17.218 -13.936 1.00 96.31 710 LEU A O 1
ATOM 5456 N N . SER A 1 711 ? -12.516 -16.359 -11.873 1.00 95.06 711 SER A N 1
ATOM 5457 C CA . SER A 1 711 ? -12.477 -17.636 -11.156 1.00 95.06 711 SER A CA 1
ATOM 5458 C C . SER A 1 711 ? -13.825 -18.368 -11.174 1.00 95.06 711 SER A C 1
ATOM 5460 O O . SER A 1 711 ? -13.887 -19.550 -10.841 1.00 95.06 711 SER A O 1
ATOM 5462 N N . THR A 1 712 ? -14.906 -17.695 -11.592 1.00 95.56 712 THR A N 1
ATOM 5463 C CA . THR A 1 712 ? -16.270 -18.240 -11.606 1.00 95.56 712 THR A CA 1
ATOM 5464 C C . THR A 1 712 ? -16.927 -18.046 -12.985 1.00 95.56 712 THR A C 1
ATOM 5466 O O . THR A 1 712 ? -17.767 -17.158 -13.160 1.00 95.56 712 THR A O 1
ATOM 5469 N N . PRO A 1 713 ? -16.603 -18.896 -13.986 1.00 94.38 713 PRO A N 1
ATOM 5470 C CA . PRO A 1 713 ? -16.980 -18.673 -15.388 1.00 94.38 713 PRO A CA 1
ATOM 5471 C C . PRO A 1 713 ? -18.479 -18.460 -15.630 1.00 94.38 713 PRO A C 1
ATOM 5473 O O . PRO A 1 713 ? -18.871 -17.618 -16.433 1.00 94.38 713 PRO A O 1
ATOM 5476 N N . LYS A 1 714 ? -19.336 -19.192 -14.904 1.00 95.81 714 LYS A N 1
ATOM 5477 C CA . LYS A 1 714 ? -20.797 -19.041 -14.995 1.00 95.81 714 LYS A CA 1
ATOM 5478 C C . LYS A 1 714 ? -21.222 -17.598 -14.705 1.00 95.81 714 LYS A C 1
ATOM 5480 O O . LYS A 1 714 ? -21.986 -17.010 -15.464 1.00 95.81 714 LYS A O 1
ATOM 5485 N N . THR A 1 715 ? -20.711 -17.049 -13.612 1.00 96.88 715 THR A N 1
ATOM 5486 C CA . THR A 1 715 ? -21.027 -15.714 -13.113 1.00 96.88 715 THR A CA 1
ATOM 5487 C C . THR A 1 715 ? -20.497 -14.635 -14.050 1.00 96.88 715 THR A C 1
ATOM 5489 O O . THR A 1 715 ? -21.201 -13.678 -14.366 1.00 96.88 715 THR A O 1
ATOM 5492 N N . TYR A 1 716 ? -19.277 -14.831 -14.557 1.00 97.69 716 TYR A N 1
ATOM 5493 C CA . TYR A 1 716 ? -18.666 -13.948 -15.545 1.00 97.69 716 TYR A CA 1
ATOM 5494 C C . TYR A 1 716 ? -19.504 -13.836 -16.826 1.00 97.69 716 TYR A C 1
ATOM 5496 O O . TYR A 1 716 ? -19.845 -12.729 -17.242 1.00 97.69 716 TYR A O 1
ATOM 5504 N N . HIS A 1 717 ? -19.928 -14.967 -17.398 1.00 97.00 717 HIS A N 1
ATOM 5505 C CA . HIS A 1 717 ? -20.756 -14.961 -18.605 1.00 97.00 717 HIS A CA 1
ATOM 5506 C C . HIS A 1 717 ? -22.146 -14.351 -18.383 1.00 97.00 717 HIS A C 1
ATOM 5508 O O . HIS A 1 717 ? -22.664 -13.686 -19.279 1.00 97.00 717 HIS A O 1
ATOM 5514 N N . CYS A 1 718 ? -22.753 -14.535 -17.205 1.00 97.88 718 CYS A N 1
ATOM 5515 C CA . CYS A 1 718 ? -24.019 -13.878 -16.868 1.00 97.88 718 CYS A CA 1
ATOM 5516 C C . CYS A 1 718 ? -23.887 -12.348 -16.870 1.00 97.88 718 CYS A C 1
ATOM 5518 O O . CYS A 1 718 ? -24.710 -11.677 -17.493 1.00 97.88 718 CYS A O 1
ATOM 5520 N N . LEU A 1 719 ? -22.843 -11.814 -16.226 1.00 98.25 719 LEU A N 1
ATOM 5521 C CA . LEU A 1 719 ? -22.566 -10.375 -16.187 1.00 98.25 719 LEU A CA 1
ATOM 5522 C C . LEU A 1 719 ? -22.312 -9.813 -17.586 1.00 98.25 719 LEU A C 1
ATOM 5524 O O . LEU A 1 719 ? -22.904 -8.813 -17.985 1.00 98.25 719 LEU A O 1
ATOM 5528 N N . GLN A 1 720 ? -21.435 -10.474 -18.334 1.00 96.56 720 GLN A N 1
ATOM 5529 C CA . GLN A 1 720 ? -21.066 -10.064 -19.680 1.00 96.56 720 GLN A CA 1
ATOM 5530 C C . GLN A 1 720 ? -22.279 -10.030 -20.615 1.00 96.56 720 GLN A C 1
ATOM 5532 O O . GLN A 1 720 ? -22.436 -9.080 -21.380 1.00 96.56 720 GLN A O 1
ATOM 5537 N N . ARG A 1 721 ? -23.146 -11.048 -20.540 1.00 97.50 721 ARG A N 1
ATOM 5538 C CA . ARG A 1 721 ? -24.382 -11.099 -21.323 1.00 97.50 721 ARG A CA 1
ATOM 5539 C C . ARG A 1 721 ? -25.317 -9.948 -20.964 1.00 97.50 721 ARG A C 1
ATOM 5541 O O . ARG A 1 721 ? -25.757 -9.259 -21.873 1.00 97.50 721 ARG A O 1
ATOM 5548 N N . GLU A 1 722 ? -25.574 -9.712 -19.675 1.00 98.25 722 GLU A N 1
ATOM 5549 C CA . GLU A 1 722 ? -26.438 -8.603 -19.240 1.00 98.25 722 GLU A CA 1
ATOM 5550 C C . GLU A 1 722 ? -25.942 -7.259 -19.789 1.00 98.25 722 GLU A C 1
ATOM 5552 O O . GLU A 1 722 ? -26.724 -6.500 -20.351 1.00 98.25 722 GLU A O 1
ATOM 5557 N N . ILE A 1 723 ? -24.640 -6.985 -19.682 1.00 97.94 723 ILE A N 1
ATOM 5558 C CA . ILE A 1 723 ? -24.056 -5.725 -20.154 1.00 97.94 723 ILE A CA 1
ATOM 5559 C C . ILE A 1 723 ? -24.146 -5.602 -21.682 1.00 97.94 723 ILE A C 1
ATOM 5561 O O . ILE A 1 723 ? -24.521 -4.548 -22.188 1.00 97.94 723 ILE A O 1
ATOM 5565 N N . ARG A 1 724 ? -23.801 -6.653 -22.437 1.00 96.25 724 ARG A N 1
ATOM 5566 C CA . ARG A 1 724 ? -23.786 -6.595 -23.912 1.00 96.25 724 ARG A CA 1
ATOM 5567 C C . ARG A 1 724 ? -25.185 -6.587 -24.529 1.00 96.25 724 ARG A C 1
ATOM 5569 O O . ARG A 1 724 ? -25.344 -6.040 -25.611 1.00 96.25 724 ARG A O 1
ATOM 5576 N N . GLU A 1 725 ? -26.180 -7.173 -23.866 1.00 96.94 725 GLU A N 1
ATOM 5577 C CA . GLU A 1 725 ? -27.582 -7.140 -24.312 1.00 96.94 725 GLU A CA 1
ATOM 5578 C C . GLU A 1 725 ? -28.302 -5.842 -23.912 1.00 96.94 725 GLU A C 1
ATOM 5580 O O . GLU A 1 725 ? -29.320 -5.506 -24.510 1.00 96.94 725 GLU A O 1
ATOM 5585 N N . ALA A 1 726 ? -27.798 -5.111 -22.912 1.00 97.25 726 ALA A N 1
ATOM 5586 C CA . ALA A 1 726 ? -28.433 -3.888 -22.425 1.00 97.25 726 ALA A CA 1
ATOM 5587 C C . ALA A 1 726 ? -28.120 -2.627 -23.249 1.00 97.25 726 ALA A C 1
ATOM 5589 O O . ALA A 1 726 ? -28.869 -1.655 -23.144 1.00 97.25 726 ALA A O 1
ATOM 5590 N N . PHE A 1 727 ? -27.034 -2.622 -24.029 1.00 96.56 727 PHE A N 1
ATOM 5591 C CA . PHE A 1 727 ? -26.543 -1.432 -24.729 1.00 96.56 727 PHE A CA 1
ATOM 5592 C C . PHE A 1 727 ? -26.198 -1.721 -26.190 1.00 96.56 727 PHE A C 1
ATOM 5594 O O . PHE A 1 727 ? -25.371 -2.592 -26.475 1.00 96.56 727 PHE A O 1
ATOM 5601 N N . ASP A 1 728 ? -26.768 -0.925 -27.098 1.00 93.62 728 ASP A N 1
ATOM 5602 C CA . ASP A 1 728 ? -26.514 -1.012 -28.538 1.00 93.62 728 ASP A CA 1
ATOM 5603 C C . ASP A 1 728 ? -25.146 -0.414 -28.919 1.00 93.62 728 ASP A C 1
ATOM 5605 O O . ASP A 1 728 ? -24.444 -0.961 -29.776 1.00 93.62 728 ASP A O 1
ATOM 5609 N N . SER A 1 729 ? -24.739 0.684 -28.269 1.00 94.88 729 SER A N 1
ATOM 5610 C CA . SER A 1 729 ? -23.455 1.360 -28.499 1.00 94.88 729 SER A CA 1
ATOM 5611 C C . SER A 1 729 ? -22.653 1.590 -27.212 1.00 94.88 729 SER A C 1
ATOM 5613 O O . SER A 1 729 ? -23.177 1.508 -26.102 1.00 94.88 729 SER A O 1
ATOM 5615 N N . TYR A 1 730 ? -21.351 1.858 -27.362 1.00 94.44 730 TYR A N 1
ATOM 5616 C CA . TYR A 1 730 ? -20.456 2.143 -26.235 1.00 94.44 730 TYR A CA 1
ATOM 5617 C C . TYR A 1 730 ? -20.814 3.475 -25.563 1.00 94.44 730 TYR A C 1
ATOM 5619 O O . TYR A 1 730 ? -20.696 3.633 -24.348 1.00 94.44 730 TYR A O 1
ATOM 5627 N N . GLU A 1 731 ? -21.254 4.430 -26.377 1.00 94.19 731 GLU A N 1
ATOM 5628 C CA . GLU A 1 731 ? -21.620 5.788 -25.996 1.00 94.19 731 GLU A CA 1
ATOM 5629 C C . GLU A 1 731 ? -22.914 5.842 -25.171 1.00 94.19 731 GLU A C 1
ATOM 5631 O O . GLU A 1 731 ? -23.111 6.801 -24.430 1.00 94.19 731 GLU A O 1
ATOM 5636 N N . ASP A 1 732 ? -23.757 4.804 -25.241 1.00 94.38 732 ASP A N 1
ATOM 5637 C CA . ASP A 1 732 ? -24.981 4.688 -24.434 1.00 94.38 732 ASP A CA 1
ATOM 5638 C C . ASP A 1 732 ? -24.704 4.295 -22.970 1.00 94.38 732 ASP A C 1
ATOM 5640 O O . ASP A 1 732 ? -25.617 4.301 -22.140 1.00 94.38 732 ASP A O 1
ATOM 5644 N N . ILE A 1 733 ? -23.461 3.921 -22.644 1.00 95.81 733 ILE A N 1
ATOM 5645 C CA . ILE A 1 733 ? -23.073 3.477 -21.305 1.00 95.81 733 ILE A CA 1
ATOM 5646 C C . ILE A 1 733 ? -22.696 4.693 -20.457 1.00 95.81 733 ILE A C 1
ATOM 5648 O O . ILE A 1 733 ? -21.574 5.196 -20.528 1.00 95.81 733 ILE A O 1
ATOM 5652 N N . ASP A 1 734 ? -23.617 5.101 -19.592 1.00 93.31 734 ASP A N 1
ATOM 5653 C CA . ASP A 1 734 ? -23.395 6.087 -18.531 1.00 93.31 734 ASP A CA 1
ATOM 5654 C C . ASP A 1 734 ? -23.555 5.442 -17.134 1.00 93.31 734 ASP A C 1
ATOM 5656 O O . ASP A 1 734 ? -23.996 4.295 -16.984 1.00 93.31 734 ASP A O 1
ATOM 5660 N N . ALA A 1 735 ? -23.183 6.150 -16.070 1.00 87.62 735 ALA A N 1
ATOM 5661 C CA . ALA A 1 735 ? -23.234 5.628 -14.709 1.00 87.62 735 ALA A CA 1
ATOM 5662 C C . ALA A 1 735 ? -24.671 5.308 -14.274 1.00 87.62 735 ALA A C 1
ATOM 5664 O O . ALA A 1 735 ? -24.902 4.337 -13.551 1.00 87.62 735 ALA A O 1
ATOM 5665 N N . SER A 1 736 ? -25.641 6.109 -14.721 1.00 91.00 736 SER A N 1
ATOM 5666 C CA . SER A 1 736 ? -27.055 5.985 -14.353 1.00 91.00 736 SER A CA 1
ATOM 5667 C C . SER A 1 736 ? -27.737 4.789 -15.019 1.00 91.00 736 SER A C 1
ATOM 5669 O O . SER A 1 736 ? -28.610 4.154 -14.426 1.00 91.00 736 SER A O 1
ATOM 5671 N N . SER A 1 737 ? -27.374 4.490 -16.259 1.00 95.06 737 SER A N 1
ATOM 5672 C CA . SER A 1 737 ? -27.856 3.370 -17.057 1.00 95.06 737 SER A CA 1
ATOM 5673 C C . SER A 1 737 ? -27.196 2.072 -16.603 1.00 95.06 737 SER A C 1
ATOM 5675 O O . SER A 1 737 ? -27.915 1.117 -16.308 1.00 95.06 737 SER A O 1
ATOM 5677 N N . ALA A 1 738 ? -25.876 2.064 -16.391 1.00 95.69 738 ALA A N 1
ATOM 5678 C CA . ALA A 1 738 ? -25.164 0.929 -15.806 1.00 95.69 738 ALA A CA 1
ATOM 5679 C C . ALA A 1 738 ? -25.685 0.587 -14.397 1.00 95.69 738 ALA A C 1
ATOM 5681 O O . ALA A 1 738 ? -25.863 -0.583 -14.060 1.00 95.69 738 ALA A O 1
ATOM 5682 N N . GLN A 1 739 ? -26.035 1.588 -13.580 1.00 94.88 739 GLN A N 1
ATOM 5683 C CA . GLN A 1 739 ? -26.599 1.355 -12.245 1.00 94.88 739 GLN A CA 1
ATOM 5684 C C . GLN A 1 739 ? -27.951 0.612 -12.261 1.00 94.88 739 GLN A C 1
ATOM 5686 O O . GLN A 1 739 ? -28.321 -0.010 -11.263 1.00 94.88 739 GLN A O 1
ATOM 5691 N N . LYS A 1 740 ? -28.703 0.652 -13.370 1.00 96.44 740 LYS A N 1
ATOM 5692 C CA . LYS A 1 740 ? -29.998 -0.044 -13.496 1.00 96.44 740 LYS A CA 1
ATOM 5693 C C . LYS A 1 740 ? -29.852 -1.542 -13.757 1.00 96.44 740 LYS A C 1
ATOM 5695 O O . LYS A 1 740 ? -30.848 -2.251 -13.639 1.00 96.44 740 LYS A O 1
ATOM 5700 N N . LEU A 1 741 ? -28.654 -2.013 -14.104 1.00 98.19 741 LEU A N 1
ATOM 5701 C CA . LEU A 1 741 ? -28.393 -3.412 -14.426 1.00 98.19 741 LEU A CA 1
ATOM 5702 C C . LEU A 1 741 ? -28.387 -4.277 -13.152 1.00 98.19 741 LEU A C 1
ATOM 5704 O O . LEU A 1 741 ? -27.488 -4.125 -12.316 1.00 98.19 741 LEU A O 1
ATOM 5708 N N . PRO A 1 742 ? -29.391 -5.152 -12.950 1.00 98.00 742 PRO A N 1
ATOM 5709 C CA . PRO A 1 742 ? -29.571 -5.848 -11.681 1.00 98.00 742 PRO A CA 1
ATOM 5710 C C . PRO A 1 742 ? -28.439 -6.832 -11.366 1.00 98.00 742 PRO A C 1
ATOM 5712 O O . PRO A 1 742 ? -28.033 -6.917 -10.205 1.00 98.00 742 PRO A O 1
ATOM 5715 N N . TYR A 1 743 ? -27.903 -7.551 -12.355 1.00 98.56 743 TYR A N 1
ATOM 5716 C CA . TYR A 1 743 ? -26.810 -8.496 -12.134 1.00 98.56 743 TYR A CA 1
ATOM 5717 C C . TYR A 1 743 ? -25.475 -7.777 -11.907 1.00 98.56 743 TYR A C 1
ATOM 5719 O O . TYR A 1 743 ? -24.725 -8.174 -11.018 1.00 98.56 743 TYR A O 1
ATOM 5727 N N . LEU A 1 744 ? -25.199 -6.664 -12.594 1.00 98.62 744 LEU A N 1
ATOM 5728 C CA . LEU A 1 744 ? -24.054 -5.801 -12.278 1.00 98.62 744 LEU A CA 1
ATOM 5729 C C . LEU A 1 744 ? -24.119 -5.280 -10.833 1.00 98.62 744 LEU A C 1
ATOM 5731 O O . LEU A 1 744 ? -23.122 -5.355 -10.113 1.00 98.62 744 LEU A O 1
ATOM 5735 N N . GLN A 1 745 ? -25.286 -4.821 -10.360 1.00 98.50 745 GLN A N 1
ATOM 5736 C CA . GLN A 1 745 ? -25.435 -4.411 -8.955 1.00 98.50 745 GLN A CA 1
ATOM 5737 C C . GLN A 1 745 ? -25.210 -5.582 -7.989 1.00 98.50 745 GLN A C 1
ATOM 5739 O O . GLN A 1 745 ? -24.604 -5.404 -6.930 1.00 98.50 745 GLN A O 1
ATOM 5744 N N . ALA A 1 746 ? -25.657 -6.782 -8.360 1.00 98.50 746 ALA A N 1
ATOM 5745 C CA . ALA A 1 746 ? -25.430 -8.000 -7.594 1.00 98.50 746 ALA A CA 1
ATOM 5746 C C . ALA A 1 746 ? -23.938 -8.367 -7.511 1.00 98.50 746 ALA A C 1
ATOM 5748 O O . ALA A 1 746 ? -23.443 -8.699 -6.435 1.00 98.50 746 ALA A O 1
ATOM 5749 N N . VAL A 1 747 ? -23.206 -8.248 -8.623 1.00 98.69 747 VAL A N 1
ATOM 5750 C CA . VAL A 1 747 ? -21.752 -8.455 -8.702 1.00 98.69 747 VAL A CA 1
ATOM 5751 C C . VAL A 1 747 ? -21.011 -7.446 -7.831 1.00 98.69 747 VAL A C 1
ATOM 5753 O O . VAL A 1 747 ? -20.110 -7.832 -7.086 1.00 98.69 747 VAL A O 1
ATOM 5756 N N . ILE A 1 748 ? -21.406 -6.169 -7.864 1.00 98.56 748 ILE A N 1
ATOM 5757 C CA . ILE A 1 748 ? -20.800 -5.133 -7.019 1.00 98.56 748 ILE A CA 1
ATOM 5758 C C . ILE A 1 748 ? -21.054 -5.420 -5.537 1.00 98.56 748 ILE A C 1
ATOM 5760 O O . ILE A 1 748 ? -20.124 -5.371 -4.728 1.00 98.56 748 ILE A O 1
ATOM 5764 N N . ALA A 1 749 ? -22.290 -5.763 -5.170 1.00 98.38 749 ALA A N 1
ATOM 5765 C CA . ALA A 1 749 ? -22.638 -6.096 -3.793 1.00 98.38 749 ALA A CA 1
ATOM 5766 C C . ALA A 1 749 ? -21.872 -7.330 -3.286 1.00 98.38 749 ALA A C 1
ATOM 5768 O O . ALA A 1 749 ? -21.347 -7.309 -2.169 1.00 98.38 749 ALA A O 1
ATOM 5769 N N . GLU A 1 750 ? -21.747 -8.370 -4.114 1.00 98.44 750 GLU A N 1
ATOM 5770 C CA . GLU A 1 750 ? -21.020 -9.589 -3.762 1.00 98.44 750 GLU A CA 1
ATOM 5771 C C . GLU A 1 750 ? -19.507 -9.372 -3.696 1.00 98.44 750 GLU A C 1
ATOM 5773 O O . GLU A 1 750 ? -18.865 -9.844 -2.758 1.00 98.44 750 GLU A O 1
ATOM 5778 N N . GLY A 1 751 ? -18.930 -8.598 -4.619 1.00 97.81 751 GLY A N 1
ATOM 5779 C CA . GLY A 1 751 ? -17.512 -8.240 -4.583 1.00 97.81 751 GLY A CA 1
ATOM 5780 C C . GLY A 1 751 ? -17.156 -7.439 -3.329 1.00 97.81 751 GLY A C 1
ATOM 5781 O O . GLY A 1 751 ? -16.181 -7.751 -2.646 1.00 97.81 751 GLY A O 1
ATOM 5782 N N . LEU A 1 752 ? -17.990 -6.460 -2.956 1.00 97.75 752 LEU A N 1
ATOM 5783 C CA . LEU A 1 752 ? -17.811 -5.686 -1.724 1.00 97.75 752 LEU A CA 1
ATOM 5784 C C . LEU A 1 752 ? -18.029 -6.519 -0.451 1.00 97.75 752 LEU A C 1
ATOM 5786 O O . LEU A 1 752 ? -17.456 -6.183 0.587 1.00 97.75 752 LEU A O 1
ATOM 5790 N N . ARG A 1 753 ? -18.848 -7.580 -0.506 1.00 97.56 753 ARG A N 1
ATOM 5791 C CA . ARG A 1 753 ? -19.014 -8.538 0.598 1.00 97.56 753 ARG A CA 1
ATOM 5792 C C . ARG A 1 753 ? -17.782 -9.430 0.748 1.00 97.56 753 ARG A C 1
ATOM 5794 O O . ARG A 1 753 ? -17.283 -9.554 1.860 1.00 97.56 753 ARG A O 1
ATOM 5801 N N . MET A 1 754 ? -17.324 -10.041 -0.344 1.00 95.75 754 MET A N 1
ATOM 5802 C CA . MET A 1 754 ? -16.198 -10.986 -0.364 1.00 95.75 754 MET A CA 1
ATOM 5803 C C . MET A 1 754 ? -14.865 -10.310 -0.054 1.00 95.75 754 MET A C 1
ATOM 5805 O O . MET A 1 754 ? -14.020 -10.867 0.636 1.00 95.75 754 MET A O 1
ATOM 5809 N N . TYR A 1 755 ? -14.655 -9.095 -0.555 1.00 95.69 755 TYR A N 1
ATOM 5810 C CA . TYR A 1 755 ? -13.377 -8.406 -0.402 1.00 95.69 755 TYR A CA 1
ATOM 5811 C C . TYR A 1 755 ? -13.574 -6.930 -0.037 1.00 95.69 755 TYR A C 1
ATOM 5813 O O . TYR A 1 755 ? -13.261 -6.031 -0.824 1.00 95.69 755 TYR A O 1
ATOM 5821 N N . PRO A 1 756 ? -14.107 -6.635 1.166 1.00 93.31 756 PRO A N 1
ATOM 5822 C CA . PRO A 1 756 ? -14.371 -5.263 1.564 1.00 93.31 756 PRO A CA 1
ATOM 5823 C C . PRO A 1 756 ? -13.044 -4.504 1.709 1.00 93.31 756 PRO A C 1
ATOM 5825 O O . PRO A 1 756 ? -12.172 -4.959 2.462 1.00 93.31 756 PRO A O 1
ATOM 5828 N N . PRO A 1 757 ? -12.870 -3.320 1.087 1.00 92.12 757 PRO A N 1
ATOM 5829 C CA . PRO A 1 757 ? -11.627 -2.556 1.218 1.00 92.12 757 PRO A CA 1
ATOM 5830 C C . PRO A 1 757 ? -11.248 -2.244 2.679 1.00 92.12 757 PRO A C 1
ATOM 5832 O O . PRO A 1 757 ? -10.076 -2.259 3.041 1.00 92.12 757 PRO A O 1
ATOM 5835 N N . GLY A 1 758 ? -12.246 -2.035 3.549 1.00 88.94 758 GLY A N 1
ATOM 5836 C CA . GLY A 1 758 ? -12.090 -1.831 4.997 1.00 88.94 758 GLY A CA 1
ATOM 5837 C C . GLY A 1 758 ? -12.197 -3.110 5.842 1.00 88.94 758 GLY A C 1
ATOM 5838 O O . GLY A 1 758 ? -12.868 -3.099 6.874 1.00 88.94 758 GLY A O 1
ATOM 5839 N N . SER A 1 759 ? -11.577 -4.214 5.416 1.00 90.25 759 SER A N 1
ATOM 5840 C CA . SER A 1 759 ? -11.796 -5.565 5.973 1.00 90.25 759 SER A CA 1
ATOM 5841 C C . SER A 1 759 ? -11.488 -5.744 7.465 1.00 90.25 759 SER A C 1
ATOM 5843 O O . SER A 1 759 ? -12.135 -6.553 8.133 1.00 90.25 759 SER A O 1
ATOM 5845 N N . GLN A 1 760 ? -10.537 -4.987 8.019 1.00 85.56 760 GLN A N 1
ATOM 5846 C CA . GLN A 1 760 ? -10.180 -5.091 9.439 1.00 85.56 760 GLN A CA 1
ATOM 5847 C C . GLN A 1 760 ? -11.267 -4.522 10.368 1.00 85.56 760 GLN A C 1
ATOM 5849 O O . GLN A 1 760 ? -11.401 -4.990 11.494 1.00 85.56 760 GLN A O 1
ATOM 5854 N N . GLY A 1 761 ? -12.066 -3.559 9.900 1.00 88.06 761 GLY A N 1
ATOM 5855 C CA . GLY A 1 761 ? -13.000 -2.794 10.726 1.00 88.06 761 GLY A CA 1
ATOM 5856 C C . GLY A 1 761 ? -12.458 -1.429 11.157 1.00 88.06 761 GLY A C 1
ATOM 5857 O O . GLY A 1 761 ? -11.293 -1.091 10.951 1.00 88.06 761 GLY A O 1
ATOM 5858 N N . PHE A 1 762 ? -13.329 -0.609 11.747 1.00 91.50 762 PHE A N 1
ATOM 5859 C CA . PHE A 1 762 ? -13.020 0.787 12.071 1.00 91.50 762 PHE A CA 1
ATOM 5860 C C . PHE A 1 762 ? -12.968 0.991 13.594 1.00 91.50 762 PHE A C 1
ATOM 5862 O O . PHE A 1 762 ? -14.026 0.990 14.226 1.00 91.50 762 PHE A O 1
ATOM 5869 N N . PRO A 1 763 ? -11.796 1.189 14.215 1.00 91.56 763 PRO A N 1
ATOM 5870 C CA . PRO A 1 763 ? -11.702 1.229 15.671 1.00 91.56 763 PRO A CA 1
ATOM 5871 C C . PRO A 1 763 ? -12.362 2.464 16.300 1.00 91.56 763 PRO A C 1
ATOM 5873 O O . PRO A 1 763 ? -12.271 3.595 15.805 1.00 91.56 763 PRO A O 1
ATOM 5876 N N . ARG A 1 764 ? -13.067 2.254 17.410 1.00 93.19 764 ARG A N 1
ATOM 5877 C CA . ARG A 1 764 ? -13.731 3.283 18.220 1.00 93.19 764 ARG A CA 1
ATOM 5878 C C . ARG A 1 764 ? -13.391 3.085 19.689 1.00 93.19 764 ARG A C 1
ATOM 5880 O O . ARG A 1 764 ? -13.183 1.964 20.128 1.00 93.19 764 ARG A O 1
ATOM 5887 N N . VAL A 1 765 ? -13.372 4.169 20.452 1.00 93.19 765 VAL A N 1
ATOM 5888 C CA . VAL A 1 765 ? -13.295 4.117 21.913 1.00 93.19 765 VAL A CA 1
ATOM 5889 C C . VAL A 1 765 ? -14.715 4.092 22.458 1.00 93.19 765 VAL A C 1
ATOM 5891 O O . VAL A 1 765 ? -15.522 4.977 22.155 1.00 93.19 765 VAL A O 1
ATOM 5894 N N . SER A 1 766 ? -15.019 3.065 23.245 1.00 91.81 766 SER A N 1
ATOM 5895 C CA . SER A 1 766 ? -16.305 2.911 23.913 1.00 91.81 766 SER A CA 1
ATOM 5896 C C . SER A 1 766 ? -16.549 4.051 24.902 1.00 91.81 766 SER A C 1
ATOM 5898 O O . SER A 1 766 ? -15.660 4.439 25.660 1.00 91.81 766 SER A O 1
ATOM 5900 N N . SER A 1 767 ? -17.785 4.546 24.926 1.00 92.25 767 SER A N 1
ATOM 5901 C CA . SER A 1 767 ? -18.314 5.438 25.967 1.00 92.25 767 SER A CA 1
ATOM 5902 C C . SER A 1 767 ? -19.073 4.666 27.061 1.00 92.25 767 SER A C 1
ATOM 5904 O O . SER A 1 767 ? -19.677 5.279 27.935 1.00 92.25 767 SER A O 1
ATOM 5906 N N . GLY A 1 768 ? -19.028 3.327 27.030 1.00 91.38 768 GLY A N 1
ATOM 5907 C CA . GLY A 1 768 ? -19.894 2.439 27.807 1.00 91.38 768 GLY A CA 1
ATOM 5908 C C . GLY A 1 768 ? -21.085 1.979 26.965 1.00 91.38 768 GLY A C 1
ATOM 5909 O O . GLY A 1 768 ? -22.047 2.727 26.791 1.00 91.38 768 GLY A O 1
ATOM 5910 N N . VAL A 1 769 ? -21.026 0.765 26.415 1.00 90.38 769 VAL A N 1
ATOM 5911 C CA . VAL A 1 769 ? -22.076 0.239 25.524 1.00 90.38 769 VAL A CA 1
ATOM 5912 C C . VAL A 1 769 ? -22.269 -1.256 25.707 1.00 90.38 769 VAL A C 1
ATOM 5914 O O . VAL A 1 769 ? -21.320 -1.980 25.983 1.00 90.38 769 VAL A O 1
ATOM 5917 N N . GLU A 1 770 ? -23.501 -1.722 25.545 1.00 90.19 770 GLU A N 1
ATOM 5918 C CA . GLU A 1 770 ? -23.809 -3.146 25.486 1.00 90.19 770 GLU A CA 1
ATOM 5919 C C . GLU A 1 770 ? -23.815 -3.616 24.028 1.00 90.19 770 GLU A C 1
ATOM 5921 O O . GLU A 1 770 ? -24.484 -3.016 23.184 1.00 90.19 770 GLU A O 1
ATOM 5926 N N . ILE A 1 771 ? -23.055 -4.671 23.733 1.00 89.06 771 ILE A N 1
ATOM 5927 C CA . ILE A 1 771 ? -22.962 -5.289 22.408 1.00 89.06 771 ILE A CA 1
ATOM 5928 C C . ILE A 1 771 ? -23.087 -6.796 22.600 1.00 89.06 771 ILE A C 1
ATOM 5930 O O . ILE A 1 771 ? -22.337 -7.379 23.377 1.00 89.06 771 ILE A O 1
ATOM 5934 N N . ASP A 1 772 ? -24.045 -7.419 21.915 1.00 86.94 772 ASP A N 1
ATOM 5935 C CA . ASP A 1 772 ? -24.298 -8.866 21.969 1.00 86.94 772 ASP A CA 1
ATOM 5936 C C . ASP A 1 772 ? -24.468 -9.414 23.402 1.00 86.94 772 ASP A C 1
ATOM 5938 O O . ASP A 1 772 ? -23.996 -10.497 23.730 1.00 86.94 772 ASP A O 1
ATOM 5942 N N . GLY A 1 773 ? -25.123 -8.642 24.281 1.00 85.62 773 GLY A N 1
ATOM 5943 C CA . GLY A 1 773 ? -25.329 -8.994 25.693 1.00 85.62 773 GLY A CA 1
ATOM 5944 C C . GLY A 1 773 ? -24.103 -8.777 26.591 1.00 85.62 773 GLY A C 1
ATOM 5945 O O . GLY A 1 773 ? -24.141 -9.085 27.782 1.00 85.62 773 GLY A O 1
ATOM 5946 N N . HIS A 1 774 ? -23.012 -8.227 26.052 1.00 86.94 774 HIS A N 1
ATOM 5947 C CA . HIS A 1 774 ? -21.796 -7.928 26.798 1.00 86.94 774 HIS A CA 1
ATOM 5948 C C . HIS A 1 774 ? -21.614 -6.423 27.000 1.00 86.94 774 HIS A C 1
ATOM 5950 O O . HIS A 1 774 ? -21.566 -5.640 26.053 1.00 86.94 774 HIS A O 1
ATOM 5956 N N . TRP A 1 775 ? -21.436 -6.011 28.257 1.00 90.50 775 TRP A N 1
ATOM 5957 C CA . TRP A 1 775 ? -21.090 -4.631 28.590 1.00 90.50 775 TRP A CA 1
ATOM 5958 C C . TRP A 1 775 ? -19.631 -4.328 28.231 1.00 90.50 775 TRP A C 1
ATOM 5960 O O . TRP A 1 775 ? -18.720 -4.919 28.809 1.00 90.50 775 TRP A O 1
ATOM 5970 N N . VAL A 1 776 ? -19.387 -3.368 27.348 1.00 89.81 776 VAL A N 1
ATOM 5971 C CA . VAL A 1 776 ? -18.058 -2.855 26.996 1.00 89.81 776 VAL A CA 1
ATOM 5972 C C . VAL A 1 776 ? -17.781 -1.583 27.802 1.00 89.81 776 VAL A C 1
ATOM 5974 O O . VAL A 1 776 ? -18.458 -0.574 27.581 1.00 89.81 776 VAL A O 1
ATOM 5977 N N . PRO A 1 777 ? -16.797 -1.585 28.723 1.00 89.88 777 PRO A N 1
ATOM 5978 C CA . PRO A 1 777 ? -16.520 -0.431 29.574 1.00 89.88 777 PRO A CA 1
ATOM 5979 C C . PRO A 1 777 ? -16.017 0.771 28.765 1.00 89.88 777 PRO A C 1
ATOM 5981 O O . PRO A 1 777 ? -15.421 0.615 27.697 1.00 89.88 777 PRO A O 1
ATOM 5984 N N . ALA A 1 778 ? -16.236 1.977 29.292 1.00 91.69 778 ALA A N 1
ATOM 5985 C CA . ALA A 1 778 ? -15.702 3.196 28.697 1.00 91.69 778 ALA A CA 1
ATOM 5986 C C . ALA A 1 778 ? -14.163 3.153 28.637 1.00 91.69 778 ALA A C 1
ATOM 5988 O O . ALA A 1 778 ? -13.516 2.646 29.553 1.00 91.69 778 ALA A O 1
ATOM 5989 N N . GLY A 1 779 ? -13.581 3.667 27.553 1.00 88.38 779 GLY A N 1
ATOM 5990 C CA . GLY A 1 779 ? -12.132 3.652 27.315 1.00 88.38 779 GLY A CA 1
ATOM 5991 C C . GLY A 1 779 ? -11.608 2.410 26.584 1.00 88.38 779 GLY A C 1
ATOM 5992 O O . GLY A 1 779 ? -10.503 2.458 26.050 1.00 88.38 779 GLY A O 1
ATOM 5993 N N . ALA A 1 780 ? -12.392 1.330 26.485 1.00 87.56 780 ALA A N 1
ATOM 5994 C CA . ALA A 1 780 ? -12.016 0.163 25.688 1.00 87.56 780 ALA A CA 1
ATOM 5995 C C . ALA A 1 780 ? -12.081 0.469 24.182 1.00 87.56 780 ALA A C 1
ATOM 5997 O O . ALA A 1 780 ? -13.050 1.068 23.706 1.00 87.56 780 ALA A O 1
ATOM 5998 N N . GLU A 1 781 ? -11.070 0.038 23.426 1.00 88.94 781 GLU A N 1
ATOM 5999 C CA . GLU A 1 781 ? -11.080 0.102 21.963 1.00 88.94 781 GLU A CA 1
ATOM 6000 C C . GLU A 1 781 ? -11.882 -1.082 21.400 1.00 88.94 781 GLU A C 1
ATOM 6002 O O . GLU A 1 781 ? -11.710 -2.224 21.831 1.00 88.94 781 GLU A O 1
ATOM 6007 N N . MET A 1 782 ? -12.794 -0.800 20.470 1.00 91.69 782 MET A N 1
ATOM 6008 C CA . MET A 1 782 ? -13.718 -1.773 19.888 1.00 91.69 782 MET A CA 1
ATOM 6009 C C . MET A 1 782 ? -13.953 -1.531 18.394 1.00 91.69 782 MET A C 1
ATOM 6011 O O . MET A 1 782 ? -13.926 -0.388 17.928 1.00 91.69 782 MET A O 1
ATOM 6015 N N . TYR A 1 783 ? -14.232 -2.595 17.644 1.00 92.69 783 TYR A N 1
ATOM 6016 C CA . TYR A 1 783 ? -14.599 -2.536 16.227 1.00 92.69 783 TYR A CA 1
ATOM 6017 C C . TYR A 1 783 ? -15.416 -3.759 15.800 1.00 92.69 783 TYR A C 1
ATOM 6019 O O . TYR A 1 783 ? -15.409 -4.793 16.462 1.00 92.69 783 TYR A O 1
ATOM 6027 N N . THR A 1 784 ? -16.117 -3.652 14.669 1.00 92.50 784 THR A N 1
ATOM 6028 C CA . THR A 1 784 ? -16.686 -4.825 13.984 1.00 92.50 784 THR A CA 1
ATOM 6029 C C . THR A 1 784 ? -15.712 -5.291 12.910 1.00 92.50 784 THR A C 1
ATOM 6031 O O . THR A 1 784 ? -15.333 -4.486 12.060 1.00 92.50 784 THR A O 1
ATOM 6034 N N . SER A 1 785 ? -15.303 -6.561 12.940 1.00 92.44 785 SER A N 1
ATOM 6035 C CA . SER A 1 785 ? -14.467 -7.137 11.883 1.00 92.44 785 SER A CA 1
ATOM 6036 C C . SER A 1 785 ? -15.313 -7.371 10.634 1.00 92.44 785 SER A C 1
ATOM 6038 O O . SER A 1 785 ? -16.154 -8.270 10.607 1.00 92.44 785 SER A O 1
ATOM 6040 N N . ALA A 1 786 ? -15.107 -6.551 9.601 1.00 92.62 786 ALA A N 1
ATOM 6041 C CA . ALA A 1 786 ? -15.889 -6.646 8.373 1.00 92.62 786 ALA A CA 1
ATOM 6042 C C . ALA A 1 786 ? -15.665 -7.985 7.659 1.00 92.62 786 ALA A C 1
ATOM 6044 O O . ALA A 1 786 ? -16.638 -8.607 7.239 1.00 92.62 786 ALA A O 1
ATOM 6045 N N . TRP A 1 787 ? -14.414 -8.456 7.598 1.00 93.56 787 TRP A N 1
ATOM 6046 C CA . TRP A 1 787 ? -14.068 -9.762 7.032 1.00 93.56 787 TRP A CA 1
ATOM 6047 C C . TRP A 1 787 ? -14.808 -10.902 7.738 1.00 93.56 787 TRP A C 1
ATOM 6049 O O . TRP A 1 787 ? -15.529 -11.656 7.094 1.00 93.56 787 TRP A O 1
ATOM 6059 N N . THR A 1 788 ? -14.704 -10.998 9.066 1.00 92.88 788 THR A N 1
ATOM 6060 C CA . THR A 1 788 ? -15.326 -12.102 9.809 1.00 92.88 788 THR A CA 1
ATOM 6061 C C . THR A 1 788 ? -16.847 -12.102 9.669 1.00 92.88 788 THR A C 1
ATOM 6063 O O . THR A 1 788 ? -17.437 -13.155 9.471 1.00 92.88 788 THR A O 1
ATOM 6066 N N . VAL A 1 789 ? -17.503 -10.934 9.741 1.00 93.12 789 VAL A N 1
ATOM 6067 C CA . VAL A 1 789 ? -18.970 -10.847 9.599 1.00 93.12 789 VAL A CA 1
ATOM 6068 C C . VAL A 1 789 ? -19.435 -11.307 8.220 1.00 93.12 789 VAL A C 1
ATOM 6070 O O . VAL A 1 789 ? -20.432 -12.013 8.105 1.00 93.12 789 VAL A O 1
ATOM 6073 N N . THR A 1 790 ? -18.729 -10.888 7.173 1.00 95.38 790 THR A N 1
ATOM 6074 C CA . THR A 1 790 ? -19.093 -11.199 5.784 1.00 95.38 790 THR A CA 1
ATOM 6075 C C . THR A 1 790 ? -18.769 -12.635 5.386 1.00 95.38 790 THR A C 1
ATOM 6077 O O . THR A 1 790 ? -19.376 -13.132 4.438 1.00 95.38 790 THR A O 1
ATOM 6080 N N . HIS A 1 791 ? -17.884 -13.305 6.134 1.00 94.88 791 HIS A N 1
ATOM 6081 C CA . HIS A 1 791 ? -17.482 -14.695 5.913 1.00 94.88 791 HIS A CA 1
ATOM 6082 C C . HIS A 1 791 ? -18.064 -15.686 6.939 1.00 94.88 791 HIS A C 1
ATOM 6084 O O . HIS A 1 791 ? -17.626 -16.837 7.033 1.00 94.88 791 HIS A O 1
ATOM 6090 N N . ASP A 1 792 ? -19.061 -15.257 7.715 1.00 93.50 792 ASP A N 1
ATOM 6091 C CA . ASP A 1 792 ? -19.762 -16.112 8.668 1.00 93.50 792 ASP A CA 1
ATOM 6092 C C . ASP A 1 792 ? -20.952 -16.813 7.993 1.00 93.50 792 ASP A C 1
ATOM 6094 O O . ASP A 1 792 ? -21.886 -16.169 7.504 1.00 93.50 792 ASP A O 1
ATOM 6098 N N . ALA A 1 793 ? -20.947 -18.150 8.031 1.00 94.62 793 ALA A N 1
ATOM 6099 C CA . ALA A 1 793 ? -22.015 -18.995 7.498 1.00 94.62 793 ALA A CA 1
ATOM 6100 C C . ALA A 1 793 ? -23.378 -18.742 8.164 1.00 94.62 793 ALA A C 1
ATOM 6102 O O . ALA A 1 793 ? -24.415 -19.075 7.594 1.00 94.62 793 ALA A O 1
ATOM 6103 N N . LYS A 1 794 ? -23.388 -18.130 9.357 1.00 93.31 794 LYS A N 1
ATOM 6104 C CA . LYS A 1 794 ? -24.604 -17.658 10.028 1.00 93.31 794 LYS A CA 1
ATOM 6105 C C . LYS A 1 794 ? -25.351 -16.595 9.216 1.00 93.31 794 LYS A C 1
ATOM 6107 O O . LYS A 1 794 ? -26.574 -16.533 9.305 1.00 93.31 794 LYS A O 1
ATOM 6112 N N . TYR A 1 795 ? -24.632 -15.731 8.500 1.00 95.75 795 TYR A N 1
ATOM 6113 C CA . TYR A 1 795 ? -25.226 -14.634 7.731 1.00 95.75 795 TYR A CA 1
ATOM 6114 C C . TYR A 1 795 ? -25.240 -14.920 6.232 1.00 95.75 795 TYR A C 1
ATOM 6116 O O . TYR A 1 795 ? -26.191 -14.517 5.570 1.00 95.75 795 TYR A O 1
ATOM 6124 N N . PHE A 1 796 ? -24.229 -15.620 5.716 1.00 97.19 796 PHE A N 1
ATOM 6125 C CA . PHE A 1 796 ? -24.105 -15.953 4.298 1.00 97.19 796 PHE A CA 1
ATOM 6126 C C . PHE A 1 796 ? -23.798 -17.446 4.133 1.00 97.19 796 PHE A C 1
ATOM 6128 O O . PHE A 1 796 ? -22.667 -17.854 4.406 1.00 97.19 796 PHE A O 1
ATOM 6135 N N . PRO A 1 797 ? -24.754 -18.285 3.694 1.00 96.00 797 PRO A N 1
ATOM 6136 C CA . PRO A 1 797 ? -24.475 -19.675 3.350 1.00 96.00 797 PRO A CA 1
ATOM 6137 C C . PRO A 1 797 ? -23.403 -19.766 2.260 1.00 96.00 797 PRO A C 1
ATOM 6139 O O . PRO A 1 797 ? -23.417 -18.991 1.298 1.00 96.00 797 PRO A O 1
ATOM 6142 N N . GLU A 1 798 ? -22.478 -20.715 2.433 1.00 95.62 798 GLU A N 1
ATOM 6143 C CA . GLU A 1 798 ? -21.278 -20.867 1.595 1.00 95.62 798 GLU A CA 1
ATOM 6144 C C . GLU A 1 798 ? -20.524 -19.532 1.429 1.00 95.62 798 GLU A C 1
ATOM 6146 O O . GLU A 1 798 ? -20.375 -19.018 0.319 1.00 95.62 798 GLU A O 1
ATOM 6151 N N . PRO A 1 799 ? -20.049 -18.937 2.540 1.00 95.38 799 PRO A N 1
ATOM 6152 C CA . PRO A 1 799 ? -19.627 -17.537 2.571 1.00 95.38 799 PRO A CA 1
ATOM 6153 C C . PRO A 1 799 ? -18.402 -17.218 1.703 1.00 95.38 799 PRO A C 1
ATOM 6155 O O . PRO A 1 799 ? -18.187 -16.056 1.372 1.00 95.38 799 PRO A O 1
ATOM 6158 N N . PHE A 1 800 ? -17.604 -18.225 1.344 1.00 94.81 800 PHE A N 1
ATOM 6159 C CA . PHE A 1 800 ? -16.408 -18.090 0.504 1.00 94.81 800 PHE A CA 1
ATOM 6160 C C . PHE A 1 800 ? -16.697 -18.306 -0.992 1.00 94.81 800 PHE A C 1
ATOM 6162 O O . PHE A 1 800 ? -15.797 -18.181 -1.817 1.00 94.81 800 PHE A O 1
ATOM 6169 N N . VAL A 1 801 ? -17.936 -18.651 -1.363 1.00 95.88 801 VAL A N 1
ATOM 6170 C CA . VAL A 1 801 ? -18.338 -18.815 -2.764 1.00 95.88 801 VAL A CA 1
ATOM 6171 C C . VAL A 1 801 ? -18.827 -17.475 -3.302 1.00 95.88 801 VAL A C 1
ATOM 6173 O O . VAL A 1 801 ? -19.766 -16.887 -2.757 1.00 95.88 801 VAL A O 1
ATOM 6176 N N . PHE A 1 802 ? -18.218 -17.021 -4.400 1.00 97.62 802 PHE A N 1
ATOM 6177 C CA . PHE A 1 802 ? -18.653 -15.829 -5.122 1.00 97.62 802 PHE A CA 1
ATOM 6178 C C . PHE A 1 802 ? -19.975 -16.101 -5.851 1.00 97.62 802 PHE A C 1
ATOM 6180 O O . PHE A 1 802 ? -20.007 -16.759 -6.892 1.00 97.62 802 PHE A O 1
ATOM 6187 N N . ASN A 1 803 ? -21.075 -15.610 -5.280 1.00 97.06 803 ASN A N 1
ATOM 6188 C CA . ASN A 1 803 ? -22.434 -15.880 -5.748 1.00 97.06 803 ASN A CA 1
ATOM 6189 C C . ASN A 1 803 ? -23.269 -14.587 -5.746 1.00 97.06 803 ASN A C 1
ATOM 6191 O O . ASN A 1 803 ? -23.941 -14.297 -4.756 1.00 97.06 803 ASN A O 1
ATOM 6195 N N . PRO A 1 804 ? -23.231 -13.788 -6.826 1.00 98.12 804 PRO A N 1
ATOM 6196 C CA . PRO A 1 804 ? -24.073 -12.607 -6.996 1.00 98.12 804 PRO A CA 1
ATOM 6197 C C . PRO A 1 804 ? -25.572 -12.895 -6.905 1.00 98.12 804 PRO A C 1
ATOM 6199 O O . PRO A 1 804 ? -26.327 -12.046 -6.435 1.00 98.12 804 PRO A O 1
ATOM 6202 N N . GLU A 1 805 ? -26.030 -14.088 -7.287 1.00 96.69 805 GLU A N 1
ATOM 6203 C CA . GLU A 1 805 ? -27.450 -14.436 -7.315 1.00 96.69 805 GLU A CA 1
ATOM 6204 C C . GLU A 1 805 ? -28.127 -14.267 -5.942 1.00 96.69 805 GLU A C 1
ATOM 6206 O O . GLU A 1 805 ? -29.302 -13.901 -5.888 1.00 96.69 805 GLU A O 1
ATOM 6211 N N . ARG A 1 806 ? -27.385 -14.384 -4.828 1.00 96.75 806 ARG A N 1
ATOM 6212 C CA . ARG A 1 806 ? -27.905 -14.129 -3.466 1.00 96.75 806 ARG A CA 1
ATOM 6213 C C . ARG A 1 806 ? -28.437 -12.703 -3.255 1.00 96.75 806 ARG A C 1
ATOM 6215 O O . ARG A 1 806 ? -29.212 -12.433 -2.335 1.00 96.75 806 ARG A O 1
ATOM 6222 N N . TRP A 1 807 ? -28.029 -11.752 -4.094 1.00 97.38 807 TRP A N 1
ATOM 6223 C CA . TRP A 1 807 ? -28.464 -10.359 -4.001 1.00 97.38 807 TRP A CA 1
ATOM 6224 C C . TRP A 1 807 ? -29.781 -10.090 -4.726 1.00 97.38 807 TRP A C 1
ATOM 6226 O O . TRP A 1 807 ? -30.499 -9.180 -4.305 1.00 97.38 807 TRP A O 1
ATOM 6236 N N . ILE A 1 808 ? -30.129 -10.911 -5.719 1.00 96.50 808 ILE A N 1
ATOM 6237 C CA . ILE A 1 808 ? -31.324 -10.762 -6.565 1.00 96.50 808 ILE A CA 1
ATOM 6238 C C . ILE A 1 808 ? -32.399 -11.815 -6.288 1.00 96.50 808 ILE A C 1
ATOM 6240 O O . ILE A 1 808 ? -33.574 -11.542 -6.517 1.00 96.50 808 ILE A O 1
ATOM 6244 N N . ASP A 1 809 ? -32.022 -12.990 -5.779 1.00 95.00 809 ASP A N 1
ATOM 6245 C CA . ASP A 1 809 ? -32.966 -14.055 -5.450 1.00 95.00 809 ASP A CA 1
ATOM 6246 C C . ASP A 1 809 ? -33.846 -13.641 -4.251 1.00 95.00 809 ASP A C 1
ATOM 6248 O O . ASP A 1 809 ? -33.321 -13.403 -3.155 1.00 95.00 809 ASP A O 1
ATOM 6252 N N . PRO A 1 810 ? -35.181 -13.545 -4.416 1.00 92.19 810 PRO A N 1
ATOM 6253 C CA . PRO A 1 810 ? -36.091 -13.234 -3.316 1.00 92.19 810 PRO A CA 1
ATOM 6254 C C . PRO A 1 810 ? -36.173 -14.349 -2.261 1.00 92.19 810 PRO A C 1
ATOM 6256 O O . PRO A 1 810 ? -36.678 -14.104 -1.166 1.00 92.19 810 PRO A O 1
ATOM 6259 N N . HIS A 1 811 ? -35.702 -15.560 -2.574 1.00 93.38 811 HIS A N 1
ATOM 6260 C CA . HIS A 1 811 ? -35.668 -16.708 -1.669 1.00 93.38 811 HIS A CA 1
ATOM 6261 C C . HIS A 1 811 ? -34.328 -16.873 -0.939 1.00 93.38 811 HIS A C 1
ATOM 6263 O O . HIS A 1 811 ? -34.196 -17.789 -0.122 1.00 93.38 811 HIS A O 1
ATOM 6269 N N . ALA A 1 812 ? -33.352 -15.995 -1.191 1.00 92.12 812 ALA A N 1
ATOM 6270 C CA . ALA A 1 812 ? -32.082 -15.999 -0.479 1.00 92.12 812 ALA A CA 1
ATOM 6271 C C . ALA A 1 812 ? -32.305 -15.816 1.033 1.00 92.12 812 ALA A C 1
ATOM 6273 O O . ALA A 1 812 ? -32.962 -14.872 1.473 1.00 92.12 812 ALA A O 1
ATOM 6274 N N . ILE A 1 813 ? -31.736 -16.720 1.834 1.00 95.31 813 ILE A N 1
ATOM 6275 C CA . ILE A 1 813 ? -31.815 -16.676 3.306 1.00 95.31 813 ILE A CA 1
ATOM 6276 C C . ILE A 1 813 ? -30.731 -15.783 3.932 1.00 95.31 813 ILE A C 1
ATOM 6278 O O . ILE A 1 813 ? -30.639 -15.677 5.155 1.00 95.31 813 ILE A O 1
ATOM 6282 N N . ASP A 1 814 ? -29.894 -15.172 3.095 1.00 97.06 814 ASP A N 1
ATOM 6283 C CA . ASP A 1 814 ? -28.774 -14.324 3.479 1.00 97.06 814 ASP A CA 1
ATOM 6284 C C . ASP A 1 814 ? -29.204 -13.081 4.267 1.00 97.06 814 ASP A C 1
ATOM 6286 O O . ASP A 1 814 ? -30.129 -12.355 3.897 1.00 97.06 814 ASP A O 1
ATOM 6290 N N . VAL A 1 815 ? -28.453 -12.765 5.322 1.00 96.81 815 VAL A N 1
ATOM 6291 C CA . VAL A 1 815 ? -28.651 -11.557 6.131 1.00 96.81 815 VAL A CA 1
ATOM 6292 C C . VAL A 1 815 ? -27.797 -10.427 5.559 1.00 96.81 815 VAL A C 1
ATOM 6294 O O . VAL A 1 815 ? -26.690 -10.149 6.026 1.00 96.81 815 VAL A O 1
ATOM 6297 N N . LYS A 1 816 ? -28.313 -9.766 4.519 1.00 95.88 816 LYS A N 1
ATOM 6298 C CA . LYS A 1 816 ? -27.600 -8.736 3.738 1.00 95.88 816 LYS A CA 1
ATOM 6299 C C . LYS A 1 816 ? -27.069 -7.576 4.593 1.00 95.88 816 LYS A C 1
ATOM 6301 O O . LYS A 1 816 ? -26.031 -7.003 4.268 1.00 95.88 816 LYS A O 1
ATOM 6306 N N . GLU A 1 817 ? -27.708 -7.266 5.724 1.00 95.50 817 GLU A N 1
ATOM 6307 C CA . GLU A 1 817 ? -27.276 -6.227 6.670 1.00 95.50 817 GLU A CA 1
ATOM 6308 C C . GLU A 1 817 ? -25.903 -6.497 7.299 1.00 95.50 817 GLU A C 1
ATOM 6310 O O . GLU A 1 817 ? -25.291 -5.569 7.836 1.00 95.50 817 GLU A O 1
ATOM 6315 N N . ALA A 1 818 ? -25.414 -7.737 7.242 1.00 95.06 818 ALA A N 1
ATOM 6316 C CA . ALA A 1 818 ? -24.079 -8.114 7.690 1.00 95.06 818 ALA A CA 1
ATOM 6317 C C . ALA A 1 818 ? -22.967 -7.483 6.824 1.00 95.06 818 ALA A C 1
ATOM 6319 O O . ALA A 1 818 ? -21.885 -7.186 7.338 1.00 95.06 818 ALA A O 1
ATOM 6320 N N . SER A 1 819 ? -23.240 -7.200 5.545 1.00 96.62 819 SER A N 1
ATOM 6321 C CA . SER A 1 819 ? -22.305 -6.520 4.644 1.00 96.62 819 SER A CA 1
ATOM 6322 C C . SER A 1 819 ? -22.466 -4.998 4.734 1.00 96.62 819 SER A C 1
ATOM 6324 O O . SER A 1 819 ? -23.450 -4.429 4.266 1.00 96.62 819 SER A O 1
ATOM 6326 N N . GLN A 1 820 ? -21.493 -4.320 5.353 1.00 96.38 820 GLN A N 1
ATOM 6327 C CA . GLN A 1 820 ? -21.467 -2.854 5.500 1.00 96.38 820 GLN A CA 1
ATOM 6328 C C . GLN A 1 820 ? -20.152 -2.247 4.974 1.00 96.38 820 GLN A C 1
ATOM 6330 O O . GLN A 1 820 ? -19.415 -1.612 5.737 1.00 96.38 820 GLN A O 1
ATOM 6335 N N . PRO A 1 821 ? -19.836 -2.396 3.672 1.00 95.00 821 PRO A N 1
ATOM 6336 C CA . PRO A 1 821 ? -18.555 -1.965 3.096 1.00 95.00 821 PRO A CA 1
ATOM 6337 C C . PRO A 1 821 ? -18.316 -0.450 3.211 1.00 95.00 821 PRO A C 1
ATOM 6339 O O . PRO A 1 821 ? -17.177 0.002 3.295 1.00 95.00 821 PRO A O 1
ATOM 6342 N N . PHE A 1 822 ? -19.390 0.342 3.292 1.00 95.44 822 PHE A N 1
ATOM 6343 C CA . PHE A 1 822 ? -19.342 1.801 3.442 1.00 95.44 822 PHE A CA 1
ATOM 6344 C C . PHE A 1 822 ? -19.534 2.287 4.889 1.00 95.44 822 PHE A C 1
ATOM 6346 O O . PHE A 1 822 ? -19.620 3.497 5.122 1.00 95.44 822 PHE A O 1
ATOM 6353 N N . SER A 1 823 ? -19.574 1.373 5.868 1.00 94.06 823 SER A N 1
ATOM 6354 C CA . SER A 1 823 ? -19.916 1.657 7.269 1.00 94.06 823 SER A CA 1
ATOM 6355 C C . SER A 1 823 ? -21.300 2.318 7.440 1.00 94.06 823 SER A C 1
ATOM 6357 O O . SER A 1 823 ? -22.066 2.472 6.490 1.00 94.06 823 SER A O 1
ATOM 6359 N N . LEU A 1 824 ? -21.648 2.693 8.674 1.00 91.19 824 LEU A N 1
ATOM 6360 C CA . LEU A 1 824 ? -22.957 3.234 9.050 1.00 91.19 824 LEU A CA 1
ATOM 6361 C C . LEU A 1 824 ? -22.840 4.548 9.839 1.00 91.19 824 LEU A C 1
ATOM 6363 O O . LEU A 1 824 ? -21.779 4.917 10.346 1.00 91.19 824 LEU A O 1
ATOM 6367 N N . GLY A 1 825 ? -23.975 5.242 9.961 1.00 91.38 825 GLY A N 1
ATOM 6368 C CA . GLY A 1 825 ? -24.154 6.373 10.870 1.00 91.38 825 GLY A CA 1
ATOM 6369 C C . GLY A 1 825 ? -23.432 7.664 10.454 1.00 91.38 825 GLY A C 1
ATOM 6370 O O . GLY A 1 825 ? -23.120 7.869 9.276 1.00 91.38 825 GLY A O 1
ATOM 6371 N N . PRO A 1 826 ? -23.158 8.579 11.402 1.00 89.69 826 PRO A N 1
ATOM 6372 C CA . PRO A 1 826 ? -22.661 9.924 11.092 1.00 89.69 826 PRO A CA 1
ATOM 6373 C C . PRO A 1 826 ? -21.260 9.922 10.460 1.00 89.69 826 PRO A C 1
ATOM 6375 O O . PRO A 1 826 ? -20.886 10.884 9.781 1.00 89.69 826 PRO A O 1
ATOM 6378 N N . ARG A 1 827 ? -20.502 8.834 10.650 1.00 91.50 827 ARG A N 1
ATOM 6379 C CA . ARG A 1 827 ? -19.150 8.610 10.115 1.00 91.50 827 ARG A CA 1
ATOM 6380 C C . ARG A 1 827 ? -19.122 7.662 8.900 1.00 91.50 827 ARG A C 1
ATOM 6382 O O . ARG A 1 827 ? -18.030 7.243 8.527 1.00 91.50 827 ARG A O 1
ATOM 6389 N N . GLY A 1 828 ? -20.275 7.317 8.315 1.00 92.25 828 GLY A N 1
ATOM 6390 C CA . GLY A 1 828 ? -20.350 6.512 7.089 1.00 92.25 828 GLY A CA 1
ATOM 6391 C C . GLY A 1 828 ? -19.605 7.156 5.914 1.00 92.25 828 GLY A C 1
ATOM 6392 O O . GLY A 1 828 ? -19.387 8.372 5.910 1.00 92.25 828 GLY A O 1
ATOM 6393 N N . CYS A 1 829 ? -19.201 6.335 4.941 1.00 94.00 829 CYS A N 1
ATOM 6394 C CA . CYS A 1 829 ? -18.372 6.755 3.814 1.00 94.00 829 CYS A CA 1
ATOM 6395 C C . CYS A 1 829 ? -18.991 7.938 3.061 1.00 94.00 829 CYS A C 1
ATOM 6397 O O . CYS A 1 829 ? -20.120 7.864 2.575 1.00 94.00 829 CYS A O 1
ATOM 6399 N N . LEU A 1 830 ? -18.222 9.022 2.949 1.00 92.62 830 LEU A N 1
ATOM 6400 C CA . LEU A 1 830 ? -18.620 10.222 2.221 1.00 92.62 830 LEU A CA 1
ATOM 6401 C C . LEU A 1 830 ? -18.670 9.972 0.705 1.00 92.62 830 LEU A C 1
ATOM 6403 O O . LEU A 1 830 ? -19.584 10.440 0.039 1.00 92.62 830 LEU A O 1
ATOM 6407 N N . GLY A 1 831 ? -17.721 9.187 0.187 1.00 92.25 831 GLY A N 1
ATOM 6408 C CA . GLY A 1 831 ? -17.575 8.879 -1.236 1.00 92.25 831 GLY A CA 1
ATOM 6409 C C . GLY A 1 831 ? -18.426 7.713 -1.737 1.00 92.25 831 GLY A C 1
ATOM 6410 O O . GLY A 1 831 ? -18.176 7.241 -2.836 1.00 92.25 831 GLY A O 1
ATOM 6411 N N . ARG A 1 832 ? -19.412 7.218 -0.969 1.00 93.56 832 ARG A N 1
ATOM 6412 C CA . ARG A 1 832 ? -20.193 6.020 -1.343 1.00 93.56 832 ARG A CA 1
ATOM 6413 C C . ARG A 1 832 ? -20.780 6.125 -2.751 1.00 93.56 832 ARG A C 1
ATOM 6415 O O . ARG A 1 832 ? -20.565 5.234 -3.558 1.00 93.56 832 ARG A O 1
ATOM 6422 N N . ASN A 1 833 ? -21.521 7.194 -3.034 1.00 92.62 833 ASN A N 1
ATOM 6423 C CA . ASN A 1 833 ? -22.182 7.356 -4.332 1.00 92.62 833 ASN A CA 1
ATOM 6424 C C . ASN A 1 833 ? -21.167 7.514 -5.468 1.00 92.62 833 ASN A C 1
ATOM 6426 O O . ASN A 1 833 ? -21.382 6.988 -6.550 1.00 92.62 833 ASN A O 1
ATOM 6430 N N . PHE A 1 834 ? -20.048 8.186 -5.194 1.00 92.94 834 PHE A N 1
ATOM 6431 C CA . PHE A 1 834 ? -18.972 8.361 -6.160 1.00 92.94 834 PHE A CA 1
ATOM 6432 C C . PHE A 1 834 ? -18.305 7.033 -6.522 1.00 92.94 834 PHE A C 1
ATOM 6434 O O . PHE A 1 834 ? -18.164 6.727 -7.697 1.00 92.94 834 PHE A O 1
ATOM 6441 N N . ALA A 1 835 ? -18.017 6.191 -5.527 1.00 93.88 835 ALA A N 1
ATOM 6442 C CA . ALA A 1 835 ? -17.488 4.856 -5.773 1.00 93.88 835 ALA A CA 1
ATOM 6443 C C . ALA A 1 835 ? -18.444 4.024 -6.649 1.00 93.88 835 ALA A C 1
ATOM 6445 O O . ALA A 1 835 ? -17.990 3.301 -7.526 1.00 93.88 835 ALA A O 1
ATOM 6446 N N . TYR A 1 836 ? -19.769 4.132 -6.462 1.00 93.94 836 TYR A N 1
ATOM 6447 C CA . TYR A 1 836 ? -20.730 3.461 -7.351 1.00 93.94 836 TYR A CA 1
ATOM 6448 C C . TYR A 1 836 ? -20.674 3.983 -8.789 1.00 93.94 836 TYR A C 1
ATOM 6450 O O . TYR A 1 836 ? -20.770 3.173 -9.703 1.00 93.94 836 TYR A O 1
ATOM 6458 N N . VAL A 1 837 ? -20.485 5.288 -9.004 1.00 93.00 837 VAL A N 1
ATOM 6459 C CA . VAL A 1 837 ? -20.278 5.849 -10.352 1.00 93.00 837 VAL A CA 1
ATOM 6460 C C . VAL A 1 837 ? -19.046 5.217 -11.007 1.00 93.00 837 VAL A C 1
ATOM 6462 O O . VAL A 1 837 ? -19.160 4.671 -12.102 1.00 93.00 837 VAL A O 1
ATOM 6465 N N . GLU A 1 838 ? -17.903 5.198 -10.311 1.00 94.31 838 GLU A N 1
ATOM 6466 C CA . GLU A 1 838 ? -16.661 4.596 -10.820 1.00 94.31 838 GLU A CA 1
ATOM 6467 C C . GLU A 1 838 ? -16.819 3.094 -11.108 1.00 94.31 838 GLU A C 1
ATOM 6469 O O . GLU A 1 838 ? -16.502 2.633 -12.203 1.00 94.31 838 GLU A O 1
ATOM 6474 N N . MET A 1 839 ? -17.335 2.327 -10.140 1.00 95.75 839 MET A N 1
ATOM 6475 C CA . MET A 1 839 ? -17.503 0.874 -10.258 1.00 95.75 839 MET A CA 1
ATOM 6476 C C . MET A 1 839 ? -18.447 0.504 -11.407 1.00 95.75 839 MET A C 1
ATOM 6478 O O . MET A 1 839 ? -18.131 -0.401 -12.176 1.00 95.75 839 MET A O 1
ATOM 6482 N N . ASN A 1 840 ? -19.577 1.207 -11.544 1.00 96.38 840 ASN A N 1
ATOM 6483 C CA . ASN A 1 840 ? -20.544 0.953 -12.610 1.00 96.38 840 ASN A CA 1
ATOM 6484 C C . ASN A 1 840 ? -19.949 1.255 -13.989 1.00 96.38 840 ASN A C 1
ATOM 6486 O O . ASN A 1 840 ? -20.002 0.392 -14.860 1.00 96.38 840 ASN A O 1
ATOM 6490 N N . LEU A 1 841 ? -19.349 2.438 -14.175 1.00 95.94 841 LEU A N 1
ATOM 6491 C CA . LEU A 1 841 ? -18.771 2.836 -15.462 1.00 95.94 841 LEU A CA 1
ATOM 6492 C C . LEU A 1 841 ? -17.625 1.915 -15.880 1.00 95.94 841 LEU A C 1
ATOM 6494 O O . LEU A 1 841 ? -17.620 1.414 -17.003 1.00 95.94 841 LEU A O 1
ATOM 6498 N N . ILE A 1 842 ? -16.670 1.660 -14.979 1.00 97.12 842 ILE A N 1
ATOM 6499 C CA . ILE A 1 842 ? -15.481 0.865 -15.303 1.00 97.12 842 ILE A CA 1
ATOM 6500 C C . ILE A 1 842 ? -15.870 -0.580 -15.624 1.00 97.12 842 ILE A C 1
ATOM 6502 O O . ILE A 1 842 ? -15.432 -1.103 -16.646 1.00 97.12 842 ILE A O 1
ATOM 6506 N N . LEU A 1 843 ? -16.702 -1.228 -14.798 1.00 97.81 843 LEU A N 1
ATOM 6507 C CA . LEU A 1 843 ? -17.110 -2.615 -15.048 1.00 97.81 843 LEU A CA 1
ATOM 6508 C C . LEU A 1 843 ? -17.970 -2.735 -16.311 1.00 97.81 843 LEU A C 1
ATOM 6510 O O . LEU A 1 843 ? -17.714 -3.622 -17.126 1.00 97.81 843 LEU A O 1
ATOM 6514 N N . ALA A 1 844 ? -18.944 -1.838 -16.508 1.00 97.88 844 ALA A N 1
ATOM 6515 C CA . ALA A 1 844 ? -19.813 -1.867 -17.683 1.00 97.88 844 ALA A CA 1
ATOM 6516 C C . ALA A 1 844 ? -19.015 -1.669 -18.977 1.00 97.88 844 ALA A C 1
ATOM 6518 O O . ALA A 1 844 ? -19.054 -2.522 -19.863 1.00 97.88 844 ALA A O 1
ATOM 6519 N N . LYS A 1 845 ? -18.222 -0.596 -19.069 1.00 97.69 845 LYS A N 1
ATOM 6520 C CA . LYS A 1 845 ? -17.469 -0.264 -20.288 1.00 97.69 845 LYS A CA 1
ATOM 6521 C C . LYS A 1 845 ? -16.394 -1.293 -20.611 1.00 97.69 845 LYS A C 1
ATOM 6523 O O . LYS A 1 845 ? -16.233 -1.669 -21.773 1.00 97.69 845 LYS A O 1
ATOM 6528 N N . MET A 1 846 ? -15.695 -1.808 -19.601 1.00 97.19 846 MET A N 1
ATOM 6529 C CA . MET A 1 846 ? -14.681 -2.836 -19.821 1.00 97.19 846 MET A CA 1
ATOM 6530 C C . MET A 1 846 ? -15.279 -4.162 -20.301 1.00 97.19 846 MET A C 1
ATOM 6532 O O . MET A 1 846 ? -14.785 -4.713 -21.281 1.00 97.19 846 MET A O 1
ATOM 6536 N N . HIS A 1 847 ? -16.335 -4.674 -19.657 1.00 96.88 847 HIS A N 1
ATOM 6537 C CA . HIS A 1 847 ? -16.944 -5.957 -20.038 1.00 96.88 847 HIS A CA 1
ATOM 6538 C C . HIS A 1 847 ? -17.808 -5.873 -21.305 1.00 96.88 847 HIS A C 1
ATOM 6540 O O . HIS A 1 847 ? -17.987 -6.877 -22.004 1.00 96.88 847 HIS A O 1
ATOM 6546 N N . TRP A 1 848 ? -18.299 -4.680 -21.651 1.00 97.12 848 TRP A N 1
ATOM 6547 C CA . TRP A 1 848 ? -18.895 -4.439 -22.963 1.00 97.12 848 TRP A CA 1
ATOM 6548 C C . TRP A 1 848 ? -17.838 -4.538 -24.071 1.00 97.12 848 TRP A C 1
ATOM 6550 O O . TRP A 1 848 ? -18.082 -5.186 -25.086 1.00 97.12 848 TRP A O 1
ATOM 6560 N N . THR A 1 849 ? -16.654 -3.952 -23.857 1.00 96.12 849 THR A N 1
ATOM 6561 C CA . THR A 1 849 ? -15.602 -3.821 -24.885 1.00 96.12 849 THR A CA 1
ATOM 6562 C C . THR A 1 849 ? -14.737 -5.073 -25.040 1.00 96.12 849 THR A C 1
ATOM 6564 O O . THR A 1 849 ? -14.389 -5.445 -26.164 1.00 96.12 849 THR A O 1
ATOM 6567 N N . TYR A 1 850 ? -14.383 -5.726 -23.929 1.00 95.12 850 TYR A N 1
ATOM 6568 C CA . TYR A 1 850 ? -13.399 -6.806 -23.898 1.00 95.12 850 TYR A CA 1
ATOM 6569 C C . TYR A 1 850 ? -13.923 -8.071 -23.213 1.00 95.12 850 TYR A C 1
ATOM 6571 O O . TYR A 1 850 ? -14.653 -8.028 -22.221 1.00 95.12 850 TYR A O 1
ATOM 6579 N N . ASP A 1 851 ? -13.474 -9.208 -23.728 1.00 93.44 851 ASP A N 1
ATOM 6580 C CA . ASP A 1 851 ? -13.423 -10.493 -23.051 1.00 93.44 851 ASP A CA 1
ATOM 6581 C C . ASP A 1 851 ? -12.139 -10.584 -22.224 1.00 93.44 851 ASP A C 1
ATOM 6583 O O . ASP A 1 851 ? -11.066 -10.164 -22.655 1.00 93.44 851 ASP A O 1
ATOM 6587 N N . PHE A 1 852 ? -12.257 -11.100 -21.007 1.00 94.50 852 PHE A N 1
ATOM 6588 C CA . PHE A 1 852 ? -11.187 -11.161 -20.025 1.00 94.50 852 PHE A CA 1
ATOM 6589 C C . PHE A 1 852 ? -10.776 -12.620 -19.831 1.00 94.50 852 PHE A C 1
ATOM 6591 O O . PHE A 1 852 ? -11.616 -13.478 -19.565 1.00 94.50 852 PHE A O 1
ATOM 6598 N N . ASP A 1 853 ? -9.477 -12.891 -19.895 1.00 91.62 853 ASP A N 1
ATOM 6599 C CA . ASP A 1 853 ? -8.918 -14.217 -19.647 1.00 91.62 853 ASP A CA 1
ATOM 6600 C C . ASP A 1 853 ? -7.798 -14.145 -18.603 1.00 91.62 853 ASP A C 1
ATOM 6602 O O . ASP A 1 853 ? -6.747 -13.544 -18.826 1.00 91.62 853 ASP A O 1
ATOM 6606 N N . LEU A 1 854 ? -8.032 -14.745 -17.432 1.00 92.81 854 LEU A N 1
ATOM 6607 C CA . LEU A 1 854 ? -7.043 -14.809 -16.353 1.00 92.81 854 LEU A CA 1
ATOM 6608 C C . LEU A 1 854 ? -5.821 -15.623 -16.802 1.00 92.81 854 LEU A C 1
ATOM 6610 O O . LEU A 1 854 ? -5.974 -16.791 -17.153 1.00 92.81 854 LEU A O 1
ATOM 6614 N N . VAL A 1 855 ? -4.628 -15.030 -16.767 1.00 91.00 855 VAL A N 1
ATOM 6615 C CA . VAL A 1 855 ? -3.393 -15.673 -17.248 1.00 91.00 855 VAL A CA 1
ATOM 6616 C C . VAL A 1 855 ? -2.942 -16.784 -16.301 1.00 91.00 855 VAL A C 1
ATOM 6618 O O . VAL A 1 855 ? -2.627 -17.885 -16.749 1.00 91.00 855 VAL A O 1
ATOM 6621 N N . ASP A 1 856 ? -2.937 -16.511 -14.996 1.00 88.81 856 ASP A N 1
ATOM 6622 C CA . ASP A 1 856 ? -2.585 -17.485 -13.963 1.00 88.81 856 ASP A CA 1
ATOM 6623 C C . ASP A 1 856 ? -3.850 -18.101 -13.352 1.00 88.81 856 ASP A C 1
ATOM 6625 O O . ASP A 1 856 ? -4.517 -17.490 -12.518 1.00 88.81 856 ASP A O 1
ATOM 6629 N N . LYS A 1 857 ? -4.191 -19.320 -13.783 1.00 88.69 857 LYS A N 1
ATOM 6630 C CA . LYS A 1 857 ? -5.363 -20.058 -13.282 1.00 88.69 857 LYS A CA 1
ATOM 6631 C C . LYS A 1 857 ? -5.147 -20.675 -11.895 1.00 88.69 857 LYS A C 1
ATOM 6633 O O . LYS A 1 857 ? -6.119 -21.129 -11.299 1.00 88.69 857 LYS A O 1
ATOM 6638 N N . GLU A 1 858 ? -3.909 -20.722 -11.401 1.00 89.75 858 GLU A N 1
ATOM 6639 C CA . GLU A 1 858 ? -3.566 -21.274 -10.083 1.00 89.75 858 GLU A CA 1
ATOM 6640 C C . GLU A 1 858 ? -3.382 -20.179 -9.017 1.00 89.75 858 GLU A C 1
ATOM 6642 O O . GLU A 1 858 ? -3.092 -20.489 -7.859 1.00 89.75 858 GLU A O 1
ATOM 6647 N N . LEU A 1 859 ? -3.575 -18.904 -9.380 1.00 91.38 859 LEU A N 1
ATOM 6648 C CA . LEU A 1 859 ? -3.450 -17.770 -8.469 1.00 91.38 859 LEU A CA 1
ATOM 6649 C C . LEU A 1 859 ? -4.408 -17.901 -7.279 1.00 91.38 859 LEU A C 1
ATOM 6651 O O . LEU A 1 859 ? -5.615 -17.736 -7.417 1.00 91.38 859 LEU A O 1
ATOM 6655 N N . ASP A 1 860 ? -3.856 -18.091 -6.081 1.00 92.25 860 ASP A N 1
ATOM 6656 C CA . ASP A 1 860 ? -4.607 -17.965 -4.830 1.00 92.25 860 ASP A CA 1
ATOM 6657 C C . ASP A 1 860 ? -4.620 -16.494 -4.383 1.00 92.25 860 ASP A C 1
ATOM 6659 O O . ASP A 1 860 ? -3.685 -16.004 -3.735 1.00 92.25 860 ASP A O 1
ATOM 6663 N N . TRP A 1 861 ? -5.671 -15.766 -4.770 1.00 93.56 861 TRP A N 1
ATOM 6664 C CA . TRP A 1 861 ? -5.823 -14.340 -4.459 1.00 93.56 861 TRP A CA 1
ATOM 6665 C C . TRP A 1 861 ? -5.783 -14.056 -2.960 1.00 93.56 861 TRP A C 1
ATOM 6667 O O . TRP A 1 861 ? -5.079 -13.151 -2.510 1.00 93.56 861 TRP A O 1
ATOM 6677 N N . GLU A 1 862 ? -6.511 -14.841 -2.167 1.00 90.25 862 GLU A N 1
ATOM 6678 C CA . GLU A 1 862 ? -6.625 -14.619 -0.728 1.00 90.25 862 GLU A CA 1
ATOM 6679 C C . GLU A 1 862 ? -5.325 -14.958 0.009 1.00 90.25 862 GLU A C 1
ATOM 6681 O O . GLU A 1 862 ? -4.924 -14.226 0.918 1.00 90.25 862 GLU A O 1
ATOM 6686 N N . ALA A 1 863 ? -4.634 -16.044 -0.356 1.00 89.12 863 ALA A N 1
ATOM 6687 C CA . ALA A 1 863 ? -3.389 -16.432 0.308 1.00 89.12 863 ALA A CA 1
ATOM 6688 C C . ALA A 1 863 ? -2.232 -15.462 0.038 1.00 89.12 863 ALA A C 1
ATOM 6690 O O . ALA A 1 863 ? -1.370 -15.293 0.910 1.00 89.12 863 ALA A O 1
ATOM 6691 N N . ASN A 1 864 ? -2.225 -14.824 -1.134 1.00 89.69 864 ASN A N 1
ATOM 6692 C CA . ASN A 1 864 ? -1.222 -13.829 -1.511 1.00 89.69 864 ASN A CA 1
ATOM 6693 C C . ASN A 1 864 ? -1.585 -12.399 -1.072 1.00 89.69 864 ASN A C 1
ATOM 6695 O O . ASN A 1 864 ? -0.741 -11.502 -1.135 1.00 89.69 864 ASN A O 1
ATOM 6699 N N . SER A 1 865 ? -2.802 -12.183 -0.570 1.00 90.25 865 SER A N 1
ATOM 6700 C CA . SER A 1 865 ? -3.255 -10.885 -0.072 1.00 90.25 865 SER A CA 1
ATOM 6701 C C . SER A 1 865 ? -2.847 -10.634 1.383 1.00 90.25 865 SER A C 1
ATOM 6703 O O . SER A 1 865 ? -2.914 -11.512 2.247 1.00 90.25 865 SER A O 1
ATOM 6705 N N . HIS A 1 866 ? -2.450 -9.396 1.680 1.00 89.69 866 HIS A N 1
ATOM 6706 C CA . HIS A 1 866 ? -2.037 -8.956 3.018 1.00 89.69 866 HIS A CA 1
ATOM 6707 C C . HIS A 1 866 ? -2.799 -7.683 3.416 1.00 89.69 866 HIS A C 1
ATOM 6709 O O . HIS A 1 866 ? -3.135 -6.879 2.562 1.00 89.69 866 HIS A O 1
ATOM 6715 N N . ILE A 1 867 ? -3.093 -7.471 4.700 1.00 88.06 867 ILE A N 1
ATOM 6716 C CA . ILE A 1 867 ? -3.749 -6.252 5.204 1.00 88.06 867 ILE A CA 1
ATOM 6717 C C . ILE A 1 867 ? -2.803 -5.491 6.126 1.00 88.06 867 ILE A C 1
ATOM 6719 O O . ILE A 1 867 ? -2.571 -5.901 7.265 1.00 88.06 867 ILE A O 1
ATOM 6723 N N . HIS A 1 868 ? -2.353 -4.328 5.665 1.00 84.44 868 HIS A N 1
ATOM 6724 C CA . HIS A 1 868 ? -1.652 -3.326 6.465 1.00 84.44 868 HIS A CA 1
ATOM 6725 C C . HIS A 1 868 ? -2.461 -2.038 6.413 1.00 84.44 868 HIS A C 1
ATOM 6727 O O . HIS A 1 868 ? -2.228 -1.193 5.551 1.00 84.44 868 HIS A O 1
ATOM 6733 N N . VAL A 1 869 ? -3.464 -1.923 7.290 1.00 81.06 869 VAL A N 1
ATOM 6734 C CA . VAL A 1 869 ? -4.565 -0.944 7.202 1.00 81.06 869 VAL A CA 1
ATOM 6735 C C . VAL A 1 869 ? -5.495 -1.178 6.004 1.00 81.06 869 VAL A C 1
ATOM 6737 O O . VAL A 1 869 ? -6.705 -1.291 6.191 1.00 81.06 869 VAL A O 1
ATOM 6740 N N . MET A 1 870 ? -4.936 -1.253 4.798 1.00 83.50 870 MET A N 1
ATOM 6741 C CA . MET A 1 870 ? -5.611 -1.583 3.542 1.00 83.50 870 MET A CA 1
ATOM 6742 C C . MET A 1 870 ? -4.999 -2.845 2.927 1.00 83.50 870 MET A C 1
ATOM 6744 O O . MET A 1 870 ? -3.966 -3.339 3.392 1.00 83.50 870 MET A O 1
ATOM 6748 N N . TRP A 1 871 ? -5.652 -3.373 1.895 1.00 88.56 871 TRP A N 1
ATOM 6749 C CA . TRP A 1 871 ? -5.201 -4.561 1.186 1.00 88.56 871 TRP A CA 1
ATOM 6750 C C . TRP A 1 871 ? -3.973 -4.294 0.321 1.00 88.56 871 TRP A C 1
ATOM 6752 O O . TRP A 1 871 ? -3.946 -3.386 -0.499 1.00 88.56 871 TRP A O 1
ATOM 6762 N N . TRP A 1 872 ? -2.982 -5.155 0.470 1.00 87.25 872 TRP A N 1
ATOM 6763 C CA . TRP A 1 872 ? -1.869 -5.346 -0.438 1.00 87.25 872 TRP A CA 1
ATOM 6764 C C . TRP A 1 872 ? -2.219 -6.552 -1.291 1.00 87.25 872 TRP A C 1
ATOM 6766 O O . TRP A 1 872 ? -2.359 -7.667 -0.782 1.00 87.25 872 TRP A O 1
ATOM 6776 N N . LYS A 1 873 ? -2.450 -6.279 -2.569 1.00 89.88 873 LYS A N 1
ATOM 6777 C CA . LYS A 1 873 ? -3.073 -7.192 -3.522 1.00 89.88 873 LYS A CA 1
ATOM 6778 C C . LYS A 1 873 ? -1.984 -7.870 -4.352 1.00 89.88 873 LYS A C 1
ATOM 6780 O O . LYS A 1 873 ? -0.989 -7.208 -4.657 1.00 89.88 873 LYS A O 1
ATOM 6785 N N . PRO A 1 874 ? -2.153 -9.142 -4.738 1.00 90.38 874 PRO A N 1
ATOM 6786 C CA . PRO A 1 874 ? -1.260 -9.756 -5.707 1.00 90.38 874 PRO A CA 1
ATOM 6787 C C . PRO A 1 874 ? -1.421 -9.114 -7.093 1.00 90.38 874 PRO A C 1
ATOM 6789 O O . PRO A 1 874 ? -2.400 -8.417 -7.387 1.00 90.38 874 PRO A O 1
ATOM 6792 N N . ASP A 1 875 ? -0.445 -9.368 -7.958 1.00 89.62 875 ASP A N 1
ATOM 6793 C CA . ASP A 1 875 ? -0.521 -8.969 -9.359 1.00 89.62 875 ASP A CA 1
ATOM 6794 C C . ASP A 1 875 ? -1.593 -9.797 -10.083 1.00 89.62 875 ASP A C 1
ATOM 6796 O O . ASP A 1 875 ? -1.540 -11.027 -10.090 1.00 89.62 875 ASP A O 1
ATOM 6800 N N . LEU A 1 876 ? -2.558 -9.118 -10.709 1.00 92.25 876 LEU A N 1
ATOM 6801 C CA . LEU A 1 876 ? -3.655 -9.752 -11.439 1.00 92.25 876 LEU A CA 1
ATOM 6802 C C . LEU A 1 876 ? -3.383 -9.717 -12.940 1.00 92.25 876 LEU A C 1
ATOM 6804 O O . LEU A 1 876 ? -3.725 -8.744 -13.607 1.00 92.25 876 LEU A O 1
ATOM 6808 N N . TRP A 1 877 ? -2.776 -10.766 -13.483 1.00 92.56 877 TRP A N 1
ATOM 6809 C CA . TRP A 1 877 ? -2.464 -10.833 -14.911 1.00 92.56 877 TRP A CA 1
ATOM 6810 C C . TRP A 1 877 ? -3.665 -11.324 -15.725 1.00 92.56 877 TRP A C 1
ATOM 6812 O O . TRP A 1 877 ? -4.119 -12.455 -15.552 1.00 92.56 877 TRP A O 1
ATOM 6822 N N . VAL A 1 878 ? -4.172 -10.480 -16.625 1.00 92.50 878 VAL A N 1
ATOM 6823 C CA . VAL A 1 878 ? -5.347 -10.756 -17.464 1.00 92.50 878 VAL A CA 1
ATOM 6824 C C . VAL A 1 878 ? -5.051 -10.391 -18.911 1.00 92.50 878 VAL A C 1
ATOM 6826 O O . VAL A 1 878 ? -4.511 -9.324 -19.187 1.00 92.50 878 VAL A O 1
ATOM 6829 N N . ARG A 1 879 ? -5.436 -11.265 -19.836 1.00 91.44 879 ARG A N 1
ATOM 6830 C CA . ARG A 1 879 ? -5.467 -10.989 -21.272 1.00 91.44 879 ARG A CA 1
ATOM 6831 C C . ARG A 1 879 ? -6.825 -10.407 -21.652 1.00 91.44 879 ARG A C 1
ATOM 6833 O O . ARG A 1 879 ? -7.856 -10.949 -21.255 1.00 91.44 879 ARG A O 1
ATOM 6840 N N . LEU A 1 880 ? -6.816 -9.338 -22.442 1.00 91.19 880 LEU A N 1
ATOM 6841 C CA . LEU A 1 880 ? -8.026 -8.682 -22.940 1.00 91.19 880 LEU A CA 1
ATOM 6842 C C . LEU A 1 880 ? -8.223 -8.972 -24.434 1.00 91.19 880 LEU A C 1
ATOM 6844 O O . LEU A 1 880 ? -7.355 -8.688 -25.254 1.00 91.19 880 LEU A O 1
ATOM 6848 N N . VAL A 1 881 ? -9.373 -9.521 -24.814 1.00 89.44 881 VAL A N 1
ATOM 6849 C CA . VAL A 1 881 ? -9.718 -9.796 -26.217 1.00 89.44 881 VAL A CA 1
ATOM 6850 C C . VAL A 1 881 ? -10.876 -8.882 -26.621 1.00 89.44 881 VAL A C 1
ATOM 6852 O O . VAL A 1 881 ? -11.916 -8.927 -25.975 1.00 89.44 881 VAL A O 1
ATOM 6855 N N . PRO A 1 882 ? -10.743 -8.018 -27.645 1.00 89.69 882 PRO A N 1
ATOM 6856 C CA . PRO A 1 882 ? -11.856 -7.182 -28.097 1.00 89.69 882 PRO A CA 1
ATOM 6857 C C . PRO A 1 882 ? -13.060 -8.032 -28.511 1.00 89.69 882 PRO A C 1
ATOM 6859 O O . PRO A 1 882 ? -12.870 -9.033 -29.202 1.00 89.69 882 PRO A O 1
ATOM 6862 N N . LYS A 1 883 ? -14.280 -7.598 -28.167 1.00 83.19 883 LYS A N 1
ATOM 6863 C CA . LYS A 1 883 ? -15.523 -8.347 -28.442 1.00 83.19 883 LYS A CA 1
ATOM 6864 C C . LYS A 1 883 ? -15.685 -8.770 -29.910 1.00 83.19 883 LYS A C 1
ATOM 6866 O O . LYS A 1 883 ? -16.229 -9.829 -30.185 1.00 83.19 883 LYS A O 1
ATOM 6871 N N . ASP A 1 884 ? -15.185 -7.963 -30.850 1.00 76.94 884 ASP A N 1
ATOM 6872 C CA . ASP A 1 884 ? -15.305 -8.214 -32.295 1.00 76.94 884 ASP A CA 1
ATOM 6873 C C . ASP A 1 884 ? -14.266 -9.226 -32.821 1.00 76.94 884 ASP A C 1
ATOM 6875 O O . ASP A 1 884 ? -14.276 -9.587 -33.998 1.00 76.94 884 ASP A O 1
ATOM 6879 N N . LYS A 1 885 ? -13.325 -9.652 -31.968 1.00 60.84 885 LYS A N 1
ATOM 6880 C CA . LYS A 1 885 ? -12.260 -10.622 -32.271 1.00 60.84 885 LYS A CA 1
ATOM 6881 C C . LYS A 1 885 ? -12.371 -11.919 -31.455 1.00 60.84 885 LYS A C 1
ATOM 6883 O O . LYS A 1 885 ? -11.522 -12.790 -31.650 1.00 60.84 885 LYS A O 1
ATOM 6888 N N . ALA A 1 886 ? -13.327 -11.996 -30.529 1.00 51.66 886 ALA A N 1
ATOM 6889 C CA . ALA A 1 886 ? -13.497 -13.085 -29.569 1.00 51.66 886 ALA A CA 1
ATOM 6890 C C . ALA A 1 886 ? -14.319 -14.258 -30.119 1.00 51.66 886 ALA A C 1
ATOM 6892 O O . ALA A 1 886 ? -15.222 -14.020 -30.955 1.00 51.66 886 ALA A O 1
#

Secondary structure (DSSP, 8-state):
--------------------------------------S--PPPP------PPPHHHHHHHHHHHH--HHHHHHHHTS--SHHHHHHHHHHHHTT-EEEEETTTSHHHHHHHHHHHHTT-EEEEEES-HHHHHHHHHHHHHTT--EEEEE--TT-HHHHHHHHHHHHHHHS---EEEE----S-SS-----GGG--HHHHHHHHIIIIIIHHHHHHHHHHH--SSEEEEEE--THHHH--TT-HHHHHHT-B---S-----SS---BHHHHHHHHHHHHHGGGTEEEEEEEE-SB-SGGGSGGGS--HHHHHHHHHHHSTTSSPBPHHHHHHHHHHHHSGGGTT--S-EEEE----THHHHHHHHHHHH---TTTTTSPPPTT-HHHHHHHHHHHHHHHHHHHHHHHHHHHTSTTTTS---HHHHH-THHHHHHHHTT-HHHHHHHHHTT---SSEEE-SHHHHHHHHSPPPTTSPPPEEPTHHHHHTTTSSS--TTT---HHHHHHHHHHHHGGGSHHHHHTTHHHHHHHHHHHHHHHHHHHTT-TT-EEHHHHHHHHHHHHHHHHHHSS---TTTT-----S-------SS--TTSS-HHHHHHHHHHHHHHHHHHHTTSHHHHHHHHHHHHHHHHHHHHHHHHHHHHHHHHHHH------STTHHHHHHHHTTSS-HHHHHHHHHHHHHHHHHHHHHHHHHHHHHHHH-HHHHHHHHHHHHHH-SSSTT--HHHHTT-HHHHHHHHHHHHHS-TTTT---EE-SSEEETTEEE-TT-EEEE-HHHHHT-TTTSSSTTS--THHHH-TT----GGG--TT--GGGS-TTHHHHHHHHHHHHHHHHHHEEEEES-TT--HHHH-EEESEEEPPP-EEEEEEGGG-

Foldseek 3Di:
DDDDDDDDDDDDDDDDDDDDDDDDDDDDDDDDDDDDDPPDDDDDDDDDDDDDDDPVVVVVVVVVVPDDPVNVVVVVVDDDDPVVVVVVLLVFQALAEEEFEPCLWFLNVLLVVVSLVSNHAYEYEYQPQVSQVVSVVVSVVVVHHYDYAYADLLDLVSLLVSLVVSCVVSVAHAEYEADWAAQWPVLDLDFPVPDDPVRLCVRLSTLFVSSLSNLVSSLVRQQAHHEYEYEAAPCLAVPDTSRVSNNQSRHDHPPPDPDDPPDDDGRGRLVSQQVSLVVCVVRLYAGEYEHEYAEPICSPPVSNVDDPVVVLVVLQPQWPVSGHHYSNVSSVVVSCRGGCVCSVPHSYYHYHTDSDPVCVVCCVVVVLPPPPVVVVPDDDDPDDDPPVVVSVVVVVVVVVVLVVQLVCQCPPDPFNPWFWDSDQSRDCVVVVVCLLFQNVLVVVLVCVVVTGDLAAADQDLQQLCFQFADDPPPFDHWWFDPLLVLLCPLFPDAELSSDGDPVVNVVRCVLQLVCQDPVNCVVCQVLLLVLLVLLLVLLVVLLVVDVQFAQLLLSLLQSLLQSLCCQLLVGGPCQSVLSARDDDDDPDPPPDPDDRHHRRVLVVLLVVSLLLSSVVVSQCVDPVSVVVCVVCVCVVRVPSSNVLLVVLLVSLVVSLVDPDDDRHSCNSVSVCCVVVVDPSSRSSNHSSCSSSVRSQQLSQLVLQLLVLLQLPVVLVVVLLCLLQVQDPDLVPQALVSLVVRLSLVLSSLLSCLQGQQQQQFGKTFDPWTAGPNDIDHGRHIYGYRSNSNSQDCVQAPVSNRRDSVLVVDPPRPHNSSSRQSQRYYPSGHSNVVVSSRNSSRNSSSQSNFWDKHFSDNPDPFVVPWGDSSGIDTDGTGINTDTPVRD

Radius of gyration: 35.5 Å; chains: 1; bounding box: 98×97×72 Å

pLDDT: mean 74.58, std 22.88, range [20.86, 98.69]

InterPro domains:
  IPR001128 Cytochrome P450 [PF00067] (506-856)
  IPR002347 Short-chain dehydrogenase/reductase SDR [PF13561] (102-350)
  IPR002347 Short-chain dehydrogenase/reductase SDR [PR00081] (97-114)
  IPR002347 Short-chain dehydrogenase/reductase SDR [PR00081] (171-182)
  IPR002347 Short-chain dehydrogenase/reductase SDR [PR00081] (220-236)
  IPR002347 Short-chain dehydrogenase/reductase SDR [PR00081] (262-281)
  IPR002347 Short-chain dehydrogenase/reductase SDR [PR00081] (283-300)
  IPR002347 Short-chain dehydrogenase/reductase SDR [PR00081] (320-340)
  IPR017972 Cytochrome P450, conserved site [PS00086] (822-831)
  IPR036291 NAD(P)-binding domain superfamily [SSF51735] (95-350)
  IPR036396 Cytochrome P450 superfamily [G3DSA:1.10.630.10] (410-886)
  IPR036396 Cytochrome P450 superfamily [SSF48264] (418-882)
  IPR050121 Cytochrome P450 monooxygenase [PTHR24305] (389-860)

Sequence (886 aa):
MVVCTVNKAKLPGQGAMLAGARELPISARPEHMLHDASAYIRAPPEANDGWAPSPYAEIMLAWTRSNSERGIRAYCSRQPRHVRYLRDLDMFLAGKCFAISGAASGIGQGVANHLATLGAHLSLGDIDLERVTAQAEKLRASGCTCIATRVDVRQRADIDDWIGSTVEALGRLDGAVNCAGVFSATGDSNPIASKSEEEWDDVIDINLTGMFRCLRAELAAMTRGGSVVNLTSTVGMQGLPFAAPYCVSKHGVCVSSPLTRSIADAWKIIGLTRCAAKECASRRIRVNAVAPGTIDTPMLGPNTGRSRDEMLAEVAGHTPMNRLGTVEEIAKTVAFLLSEDSSFTTGAVVLSLLSTIMSAFEDFVNNSFHLDFGTLFRPANATQPLAEGYGLLLCSLCVIYASAYMTYNIYFHPLARFPGPFWARSTLLWRLFHTMGGRFHRAIDREHKRYAPNELSFSSVSSWKAIYGHQPPGKQPHIKSEFYNMYGSGYKSLCVGSERDPTRHVGMKRNLTSAFSTRALLEQEDIVDRCVNEFVTTIGAAEGAHTTGLNMTKWYEMISFDILGEMAFGESFHAVESGKSTSPHLLCLCLSNRCAGHPHFWSELIVSHLYFITVLDNLRRYPLFATIGRFLLPFATTSVRDKHSGFTREKVDRRLAAKAPRTDFMTTLISKVSSGEIEKEEMTAHASTLVIAGGETTSTFLAAVTYYLLSTPKTYHCLQREIREAFDSYEDIDASSAQKLPYLQAVIAEGLRMYPPGSQGFPRVSSGVEIDGHWVPAGAEMYTSAWTVTHDAKYFPEPFVFNPERWIDPHAIDVKEASQPFSLGPRGCLGRNFAYVEMNLILAKMHWTYDFDLVDKELDWEANSHIHVMWWKPDLWVRLVPKDKA

Organism: NCBI:txid565426